Protein AF-A0A8C5KYJ0-F1 (afdb_monomer)

Sequence (758 aa):
MSVPDYMQCAEDHQTLLVVVQPVGIVSEENFFRIYKRICSVSQLSVRDSQRALFIRYRHHYPPENNEWGDFQTHRKVVGLITVTDCFSAKDWPQTFEKFHVQKEIYGSTLYDSRLFVFGLQGDVAEQPRPDVAFYPSYDDCDSVEKRIEDFIESLFIVLESKRLDRATDKSGDKIPLLCVPFEKKDFVGLDTDSRHYKKRCQGRMRKHVGDLCLQAGMLQDALVHYHMSVELLRSVNDFLWLGGALTTNGINPDTSAEIGRAKNCLSPEDIIDKYKEAISYYSKYKNAGVIELEACVKAVRVLAIQKRGMEASEFLQNAVYINLRQLSEEEKIQRYSVLSELYELIGFHRKSAFFKRVAAMQCVAPSIAEPGWRACYKLLLETLPGYSLSLDPTDFNKGPHRGWAAVQMRLLHELVYASRRMGNPALSVRHLSFLLQTMLDFLSDQEKKDVTQSLESYTSKCPGTMELITLPDGLTLPPVPFTKLPIVRRVKLLSLPASLQPQKVKSLLGQNMSTKSPFIYSPIIAHNRGEERNKKIDFQWVQGDVCEVQLMVYNPMPFELRVENMGLLTSGVEFESLPAALSLPAESGLYPVTLVGVPQTTGTITVNGYHTTVFGVFSDCLLDNLPGVKTSGSTVEVIPALPRLQISTSLPRSAHSLQPSSGDEISTNVSIQLYNGETQRLVVTLENIGLEPLEQLEVTSKLLSTKEKLNGDFLSWKLDETLAQLPLQPGKVATLTVSVKAKLDFSCQENLLQDLSD

pLDDT: mean 85.65, std 15.09, range [28.45, 97.94]

Structure (mmCIF, N/CA/C/O backbone):
data_AF-A0A8C5KYJ0-F1
#
_entry.id   AF-A0A8C5KYJ0-F1
#
loop_
_atom_site.group_PDB
_atom_site.id
_atom_site.type_symbol
_atom_site.label_atom_id
_atom_site.label_alt_id
_atom_site.label_comp_id
_atom_site.label_asym_id
_atom_site.label_entity_id
_atom_site.label_seq_id
_atom_site.pdbx_PDB_ins_code
_atom_site.Cartn_x
_atom_site.Cartn_y
_atom_site.Cartn_z
_atom_site.occupancy
_atom_site.B_iso_or_equiv
_atom_site.auth_seq_id
_atom_site.auth_comp_id
_atom_site.auth_asym_id
_atom_site.auth_atom_id
_atom_site.pdbx_PDB_model_num
ATOM 1 N N . MET A 1 1 ? 28.111 6.681 -13.385 1.00 60.72 1 MET A N 1
ATOM 2 C CA . MET A 1 1 ? 27.917 5.209 -13.336 1.00 60.72 1 MET A CA 1
ATOM 3 C C . MET A 1 1 ? 26.513 4.939 -13.843 1.00 60.72 1 MET A C 1
ATOM 5 O O . MET A 1 1 ? 25.667 5.792 -13.631 1.00 60.72 1 MET A O 1
ATOM 9 N N . SER A 1 2 ? 26.268 3.824 -14.531 1.00 75.88 2 SER A N 1
ATOM 10 C CA . SER A 1 2 ? 24.924 3.506 -15.037 1.00 75.88 2 SER A CA 1
ATOM 11 C C . SER A 1 2 ? 23.926 3.294 -13.902 1.00 75.88 2 SER A C 1
ATOM 13 O O . SER A 1 2 ? 24.281 2.684 -12.894 1.00 75.88 2 SER A O 1
ATOM 15 N N . VAL A 1 3 ? 22.686 3.722 -14.109 1.00 85.00 3 VAL A N 1
ATOM 16 C CA . VAL A 1 3 ? 21.564 3.542 -13.180 1.00 85.00 3 VAL A CA 1
ATOM 17 C C . VAL A 1 3 ? 20.693 2.382 -13.682 1.00 85.00 3 VAL A C 1
ATOM 19 O O . VAL A 1 3 ? 20.435 2.323 -14.891 1.00 85.00 3 VAL A O 1
ATOM 22 N N . PRO A 1 4 ? 20.242 1.454 -12.813 1.00 87.69 4 PRO A N 1
ATOM 23 C CA . PRO A 1 4 ? 19.349 0.373 -13.220 1.00 87.69 4 PRO A CA 1
ATOM 24 C C . PRO A 1 4 ? 18.025 0.885 -13.785 1.00 87.69 4 PRO A C 1
ATOM 26 O O . PRO A 1 4 ? 17.323 1.661 -13.139 1.00 87.69 4 PRO A O 1
ATOM 29 N N . ASP A 1 5 ? 17.645 0.387 -14.960 1.00 88.12 5 ASP A N 1
ATOM 30 C CA . ASP A 1 5 ? 16.298 0.579 -15.488 1.00 88.12 5 ASP A CA 1
ATOM 31 C C . ASP A 1 5 ? 15.387 -0.574 -15.051 1.00 88.12 5 ASP A C 1
ATOM 33 O O . ASP A 1 5 ? 15.217 -1.584 -15.732 1.00 88.12 5 ASP A O 1
ATOM 37 N N . TYR A 1 6 ? 14.754 -0.394 -13.897 1.00 88.00 6 TYR A N 1
ATOM 38 C CA . TYR A 1 6 ? 13.800 -1.348 -13.338 1.00 88.00 6 TYR A CA 1
ATOM 39 C C . TYR A 1 6 ? 12.542 -1.566 -14.187 1.00 88.00 6 TYR A C 1
ATOM 41 O O . TYR A 1 6 ? 11.851 -2.569 -14.020 1.00 88.00 6 TYR A O 1
ATOM 49 N N . MET A 1 7 ? 12.219 -0.642 -15.094 1.00 84.50 7 MET A N 1
ATOM 50 C CA . MET A 1 7 ? 11.060 -0.774 -15.977 1.00 84.50 7 MET A CA 1
ATOM 51 C C . MET A 1 7 ? 11.385 -1.574 -17.231 1.00 84.50 7 MET A C 1
ATOM 53 O O . MET A 1 7 ? 10.495 -1.761 -18.056 1.00 84.50 7 MET A O 1
ATOM 57 N N . GLN A 1 8 ? 12.615 -2.054 -17.382 1.00 83.94 8 GLN A N 1
ATOM 58 C CA . GLN A 1 8 ? 13.030 -2.734 -18.589 1.00 83.94 8 GLN A CA 1
ATOM 59 C C . GLN A 1 8 ? 12.471 -4.161 -18.707 1.00 83.94 8 GLN A C 1
ATOM 61 O O . GLN A 1 8 ? 12.569 -4.959 -17.773 1.00 83.94 8 GLN A O 1
ATOM 66 N N . CYS A 1 9 ? 11.915 -4.496 -19.869 1.00 86.94 9 CYS A N 1
ATOM 67 C CA . CYS A 1 9 ? 11.453 -5.840 -20.219 1.00 86.94 9 CYS A CA 1
ATOM 68 C C . CYS A 1 9 ? 12.389 -6.524 -21.235 1.00 86.94 9 CYS A C 1
ATOM 70 O O . CYS A 1 9 ? 13.381 -5.943 -21.684 1.00 86.94 9 CYS A O 1
ATOM 72 N N . ALA A 1 10 ? 12.104 -7.785 -21.576 1.00 86.25 10 ALA A N 1
ATOM 73 C CA . ALA A 1 10 ? 12.857 -8.511 -22.599 1.00 86.25 10 ALA A CA 1
ATOM 74 C C . ALA A 1 10 ? 12.621 -7.898 -23.991 1.00 86.25 10 ALA A C 1
ATOM 76 O O . ALA A 1 10 ? 13.562 -7.726 -24.763 1.00 86.25 10 ALA A O 1
ATOM 77 N N . GLU A 1 11 ? 11.389 -7.472 -24.254 1.00 85.62 11 GLU A N 1
ATOM 78 C CA . GLU A 1 11 ? 10.922 -6.854 -25.492 1.00 85.62 11 GLU A CA 1
ATOM 79 C C . GLU A 1 11 ? 11.645 -5.535 -25.776 1.00 85.62 11 GLU A C 1
ATOM 81 O O . GLU A 1 11 ? 11.871 -5.202 -26.932 1.00 85.62 11 GLU A O 1
ATOM 86 N N . ASP A 1 12 ? 12.113 -4.813 -24.751 1.00 89.62 12 ASP A N 1
ATOM 87 C CA . ASP A 1 12 ? 12.830 -3.547 -24.945 1.00 89.62 12 ASP A CA 1
ATOM 88 C C . ASP A 1 12 ? 14.095 -3.710 -25.800 1.00 89.62 12 ASP A C 1
ATOM 90 O O . ASP A 1 12 ? 14.526 -2.756 -26.444 1.00 89.62 12 ASP A O 1
ATOM 94 N N . HIS A 1 13 ? 14.672 -4.913 -25.875 1.00 90.31 13 HIS A N 1
ATOM 95 C CA . HIS A 1 13 ? 15.806 -5.195 -26.755 1.00 90.31 13 HIS A CA 1
ATOM 96 C C . HIS A 1 13 ? 15.490 -5.001 -28.251 1.00 90.31 13 HIS A C 1
ATOM 98 O O . HIS A 1 13 ? 16.421 -4.760 -29.017 1.00 90.31 13 HIS A O 1
ATOM 104 N N . GLN A 1 14 ? 14.215 -5.055 -28.659 1.00 90.81 14 GLN A N 1
ATOM 105 C CA . GLN A 1 14 ? 13.772 -4.783 -30.034 1.00 90.81 14 GLN A CA 1
ATOM 106 C C . GLN A 1 14 ? 13.356 -3.322 -30.265 1.00 90.81 14 GLN A C 1
ATOM 108 O O . GLN A 1 14 ? 12.951 -2.961 -31.366 1.00 90.81 14 GLN A O 1
ATOM 113 N N . THR A 1 15 ? 13.439 -2.474 -29.237 1.00 93.12 15 THR A N 1
ATOM 114 C CA . THR A 1 15 ? 12.946 -1.092 -29.301 1.00 93.12 15 THR A CA 1
ATOM 115 C C . THR A 1 15 ? 14.054 -0.085 -29.587 1.00 93.12 15 THR A C 1
ATOM 117 O O . THR A 1 15 ? 15.211 -0.276 -29.201 1.00 93.12 15 THR A O 1
ATOM 120 N N . LEU A 1 16 ? 13.691 1.026 -30.226 1.00 96.38 16 LEU A N 1
ATOM 121 C CA . LEU A 1 16 ? 14.512 2.231 -30.308 1.00 96.38 16 LEU A CA 1
ATOM 122 C C . LEU A 1 16 ? 14.152 3.176 -29.158 1.00 96.38 16 LEU A C 1
ATOM 124 O O . LEU A 1 16 ? 12.982 3.496 -28.948 1.00 96.38 16 LEU A O 1
ATOM 128 N N . LEU A 1 17 ? 15.159 3.636 -28.416 1.00 96.12 17 LEU A N 1
ATOM 129 C CA . LEU A 1 17 ? 14.960 4.545 -27.291 1.00 96.12 17 LEU A CA 1
ATOM 130 C C . LEU A 1 17 ? 14.920 6.000 -27.772 1.00 96.12 17 LEU A C 1
ATOM 132 O O . LEU A 1 17 ? 15.888 6.508 -28.349 1.00 96.12 17 LEU A O 1
ATOM 136 N N . VAL A 1 18 ? 13.809 6.671 -27.473 1.00 97.62 18 VAL A N 1
ATOM 137 C CA . VAL A 1 18 ? 13.583 8.086 -27.773 1.00 97.62 18 VAL A CA 1
ATOM 138 C C . VAL A 1 18 ? 13.346 8.852 -26.478 1.00 97.62 18 VAL A C 1
ATOM 140 O O . VAL A 1 18 ? 12.482 8.498 -25.674 1.00 97.62 18 VAL A O 1
ATOM 143 N N . VAL A 1 19 ? 14.108 9.923 -26.278 1.00 96.81 19 VAL A N 1
ATOM 144 C CA . VAL A 1 19 ? 13.938 10.817 -25.131 1.00 96.81 19 VAL A CA 1
ATOM 145 C C . VAL A 1 19 ? 13.048 11.991 -25.525 1.00 96.81 19 VAL A C 1
ATOM 147 O O . VAL A 1 19 ? 13.255 12.595 -26.575 1.00 96.81 19 VAL A O 1
ATOM 150 N N . VAL A 1 20 ? 12.058 12.308 -24.690 1.00 97.44 20 VAL A N 1
ATOM 151 C CA . VAL A 1 20 ? 11.144 13.443 -24.886 1.00 97.44 20 VAL A CA 1
ATOM 152 C C . VAL A 1 20 ? 11.330 14.429 -23.741 1.00 97.44 20 VAL A C 1
ATOM 154 O O . VAL A 1 20 ? 11.014 14.095 -22.607 1.00 97.44 20 VAL A O 1
ATOM 157 N N . GLN A 1 21 ? 11.840 15.631 -23.995 1.00 95.88 21 GLN A N 1
ATOM 158 C CA . GLN A 1 21 ? 12.182 16.579 -22.927 1.00 95.88 21 GLN A CA 1
ATOM 159 C C . GLN A 1 21 ? 11.527 17.949 -23.123 1.00 95.88 21 GLN A C 1
ATOM 161 O O . GLN A 1 21 ? 11.493 18.454 -24.248 1.00 95.88 21 GLN A O 1
ATOM 166 N N . PRO A 1 22 ? 11.031 18.587 -22.049 1.00 95.56 22 PRO A N 1
ATOM 167 C CA . PRO A 1 22 ? 10.649 19.986 -22.115 1.00 95.56 22 PRO A CA 1
ATOM 168 C C . PRO A 1 22 ? 11.906 20.864 -22.177 1.00 95.56 22 PRO A C 1
ATOM 170 O O . PRO A 1 22 ? 12.900 20.606 -21.496 1.00 95.56 22 PRO A O 1
ATOM 173 N N . VAL A 1 23 ? 11.857 21.926 -22.976 1.00 91.81 23 VAL A N 1
ATOM 174 C CA . VAL A 1 23 ? 12.911 22.938 -23.084 1.00 91.81 23 VAL A CA 1
ATOM 175 C C . VAL A 1 23 ? 12.309 24.301 -22.770 1.00 91.81 23 VAL A C 1
ATOM 177 O O . VAL A 1 23 ? 11.364 24.736 -23.419 1.00 91.81 23 VAL A O 1
ATOM 180 N N . GLY A 1 24 ? 12.869 25.001 -21.783 1.00 86.88 24 GLY A N 1
ATOM 181 C CA . GLY A 1 24 ? 12.302 26.262 -21.301 1.00 86.88 24 GLY A CA 1
ATOM 182 C C . GLY A 1 24 ? 11.194 26.053 -20.266 1.00 86.88 24 GLY A C 1
ATOM 183 O O . GLY A 1 24 ? 11.238 25.094 -19.501 1.00 86.88 24 GLY A O 1
ATOM 184 N N . ILE A 1 25 ? 10.248 26.991 -20.197 1.00 87.19 25 ILE A N 1
ATOM 185 C CA . ILE A 1 25 ? 9.149 26.969 -19.225 1.00 87.19 25 ILE A CA 1
ATOM 186 C C . ILE A 1 25 ? 7.933 26.366 -19.925 1.00 87.19 25 ILE A C 1
ATOM 188 O O . ILE A 1 25 ? 7.262 27.057 -20.680 1.00 87.19 25 ILE A O 1
ATOM 192 N N . VAL A 1 26 ? 7.681 25.083 -19.676 1.00 93.62 26 VAL A N 1
ATOM 193 C CA . VAL A 1 26 ? 6.489 24.363 -20.143 1.00 93.62 26 VAL A CA 1
ATOM 194 C C . VAL A 1 26 ? 5.755 23.855 -18.909 1.00 93.62 26 VAL A C 1
ATOM 196 O O . VAL A 1 26 ? 6.387 23.302 -18.007 1.00 93.62 26 VAL A O 1
ATOM 199 N N . SER A 1 27 ? 4.437 24.052 -18.834 1.00 94.25 27 SER A N 1
ATOM 200 C CA . SER A 1 27 ? 3.660 23.512 -17.712 1.00 94.25 27 SER A CA 1
ATOM 201 C C . SER A 1 27 ? 3.663 21.978 -17.742 1.00 94.25 27 SER A C 1
ATOM 203 O O . SER A 1 27 ? 3.596 21.371 -18.813 1.00 94.25 27 SER A O 1
ATOM 205 N N . GLU A 1 28 ? 3.722 21.329 -16.574 1.00 94.00 28 GLU A N 1
ATOM 206 C CA . GLU A 1 28 ? 3.715 19.858 -16.501 1.00 94.00 28 GLU A CA 1
ATOM 207 C C . GLU A 1 28 ? 2.463 19.260 -17.154 1.00 94.00 28 GLU A C 1
ATOM 209 O O . GLU A 1 28 ? 2.552 18.257 -17.860 1.00 94.00 28 GLU A O 1
ATOM 214 N N . GLU A 1 29 ? 1.305 19.901 -16.975 1.00 95.12 29 GLU A N 1
ATOM 215 C CA . GLU A 1 29 ? 0.043 19.474 -17.582 1.00 95.12 29 GLU A CA 1
ATOM 216 C C . GLU A 1 29 ? 0.129 19.447 -19.114 1.00 95.12 29 GLU A C 1
ATOM 218 O O . GLU A 1 29 ? -0.185 18.426 -19.733 1.00 95.12 29 GLU A O 1
ATOM 223 N N . ASN A 1 30 ? 0.629 20.524 -19.728 1.00 94.88 30 ASN A N 1
ATOM 224 C CA . ASN A 1 30 ? 0.771 20.607 -21.180 1.00 94.88 30 ASN A CA 1
ATOM 225 C C . ASN A 1 30 ? 1.842 19.643 -21.697 1.00 94.88 30 ASN A C 1
ATOM 227 O O . ASN A 1 30 ? 1.611 18.939 -22.683 1.00 94.88 30 ASN A O 1
ATOM 231 N N . PHE A 1 31 ? 2.982 19.546 -21.003 1.00 97.06 31 PHE A N 1
ATOM 232 C CA . PHE A 1 31 ? 4.038 18.607 -21.365 1.00 97.06 31 PHE A CA 1
ATOM 233 C C . PHE A 1 31 ? 3.530 17.161 -21.347 1.00 97.06 31 PHE A C 1
ATOM 235 O O . PHE A 1 31 ? 3.717 16.433 -22.320 1.00 97.06 31 PHE A O 1
ATOM 242 N N . PHE A 1 32 ? 2.841 16.730 -20.287 1.00 96.75 32 PHE A N 1
ATOM 243 C CA . PHE A 1 32 ? 2.328 15.362 -20.222 1.00 96.75 32 PHE A CA 1
ATOM 244 C C . PHE A 1 32 ? 1.147 15.118 -21.166 1.00 96.75 32 PHE A C 1
ATOM 246 O O . PHE A 1 32 ? 0.973 13.989 -21.635 1.00 96.75 32 PHE A O 1
ATOM 253 N N . ARG A 1 33 ? 0.371 16.154 -21.507 1.00 95.31 33 ARG A N 1
ATOM 254 C CA . ARG A 1 33 ? -0.653 16.084 -22.556 1.00 95.31 33 ARG A CA 1
ATOM 255 C C . ARG A 1 33 ? -0.029 15.773 -23.916 1.00 95.31 33 ARG A C 1
ATOM 257 O O . ARG A 1 33 ? -0.443 14.808 -24.559 1.00 95.31 33 ARG A O 1
ATOM 264 N N . ILE A 1 34 ? 0.995 16.523 -24.331 1.00 96.69 34 ILE A N 1
ATOM 265 C CA . ILE A 1 34 ? 1.670 16.264 -25.610 1.00 96.69 34 ILE A CA 1
ATOM 266 C C . ILE A 1 34 ? 2.517 14.991 -25.566 1.00 96.69 34 ILE A C 1
ATOM 268 O O . ILE A 1 34 ? 2.533 14.239 -26.534 1.00 96.69 34 ILE A O 1
ATOM 272 N N . TYR A 1 35 ? 3.156 14.682 -24.436 1.00 97.25 35 TYR A N 1
ATOM 273 C CA . TYR A 1 35 ? 3.920 13.449 -24.252 1.00 97.25 35 TYR A CA 1
ATOM 274 C C . TYR A 1 35 ? 3.047 12.212 -24.481 1.00 97.25 35 TYR A C 1
ATOM 276 O O . TYR A 1 35 ? 3.467 11.298 -25.184 1.00 97.25 35 TYR A O 1
ATOM 284 N N . LYS A 1 36 ? 1.810 12.193 -23.957 1.00 96.25 36 LYS A N 1
ATOM 285 C CA . LYS A 1 36 ? 0.840 11.115 -24.225 1.00 96.25 36 LYS A CA 1
ATOM 286 C C . LYS A 1 36 ? 0.505 10.999 -25.711 1.00 96.25 36 LYS A C 1
ATOM 288 O O . LYS A 1 36 ? 0.425 9.885 -26.218 1.00 96.25 36 LYS A O 1
ATOM 293 N N . ARG A 1 37 ? 0.340 12.133 -26.401 1.00 95.94 37 ARG A N 1
ATOM 294 C CA . ARG A 1 37 ? 0.069 12.180 -27.844 1.00 95.94 37 ARG A CA 1
ATOM 295 C C . ARG A 1 37 ? 1.253 11.657 -28.662 1.00 95.94 37 ARG A C 1
ATOM 297 O O . ARG A 1 37 ? 1.045 10.856 -29.557 1.00 95.94 37 ARG A O 1
ATOM 304 N N . ILE A 1 38 ? 2.484 12.018 -28.297 1.00 97.19 38 ILE A N 1
ATOM 305 C CA . ILE A 1 38 ? 3.717 11.481 -28.899 1.00 97.19 38 ILE A CA 1
ATOM 306 C C . ILE A 1 38 ? 3.813 9.967 -28.670 1.00 97.19 38 ILE A C 1
ATOM 308 O O . ILE A 1 38 ? 4.068 9.214 -29.603 1.00 97.19 38 ILE A O 1
ATOM 312 N N . CYS A 1 39 ? 3.567 9.511 -27.439 1.00 96.44 39 CYS A N 1
ATOM 313 C CA . CYS A 1 39 ? 3.653 8.096 -27.077 1.00 96.44 39 CYS A CA 1
ATOM 314 C C . CYS A 1 39 ? 2.546 7.227 -27.694 1.00 96.44 39 CYS A C 1
ATOM 316 O O . CYS A 1 39 ? 2.655 6.003 -27.623 1.00 96.44 39 CYS A O 1
ATOM 318 N N . SER A 1 40 ? 1.491 7.821 -28.268 1.00 96.19 40 SER A N 1
ATOM 319 C CA . SER A 1 40 ? 0.439 7.070 -28.965 1.00 96.19 40 SER A CA 1
ATOM 320 C C . SER A 1 40 ? 0.979 6.378 -30.223 1.00 96.19 40 SER A C 1
ATOM 322 O O . SER A 1 40 ? 0.497 5.308 -30.589 1.00 96.19 40 SER A O 1
ATOM 324 N N . VAL A 1 41 ? 2.037 6.937 -30.822 1.00 95.56 41 VAL A N 1
ATOM 325 C CA . VAL A 1 41 ? 2.755 6.377 -31.970 1.00 95.56 41 VAL A CA 1
ATOM 326 C C . VAL A 1 41 ? 3.976 5.599 -31.473 1.00 95.56 41 VAL A C 1
ATOM 328 O O . VAL A 1 41 ? 5.117 6.023 -31.613 1.00 95.56 41 VAL A O 1
ATOM 331 N N . SER A 1 42 ? 3.750 4.456 -30.830 1.00 93.38 42 SER A N 1
ATOM 332 C CA . SER A 1 42 ? 4.822 3.599 -30.289 1.00 93.38 42 SER A CA 1
ATOM 333 C C . SER A 1 42 ? 5.257 2.477 -31.231 1.00 93.38 42 SER A C 1
ATOM 335 O O . SER A 1 42 ? 6.271 1.823 -30.980 1.00 93.38 42 SER A O 1
ATOM 337 N N . GLN A 1 43 ? 4.517 2.261 -32.318 1.00 92.31 43 GLN A N 1
ATOM 338 C CA . GLN A 1 43 ? 4.807 1.253 -33.325 1.00 92.31 43 GLN A CA 1
ATOM 339 C C . GLN A 1 43 ? 4.557 1.817 -34.721 1.00 92.31 43 GLN A C 1
ATOM 341 O O . GLN A 1 43 ? 3.532 2.452 -34.957 1.00 92.31 43 GLN A O 1
ATOM 346 N N . LEU A 1 44 ? 5.469 1.542 -35.654 1.00 91.69 44 LEU A N 1
ATOM 347 C CA . LEU A 1 44 ? 5.309 1.917 -37.058 1.00 91.69 44 LEU A CA 1
ATOM 348 C C . LEU A 1 44 ? 5.644 0.739 -37.973 1.00 91.69 44 LEU A C 1
ATOM 350 O O . LEU A 1 44 ? 6.703 0.125 -37.840 1.00 91.69 44 LEU A O 1
ATOM 354 N N . SER A 1 45 ? 4.757 0.443 -38.925 1.00 88.94 45 SER A N 1
ATOM 355 C CA . SER A 1 45 ? 5.065 -0.483 -40.016 1.00 88.94 45 SER A CA 1
ATOM 356 C C . SER A 1 45 ? 5.857 0.256 -41.087 1.00 88.94 45 SER A C 1
ATOM 358 O O . SER A 1 45 ? 5.385 1.241 -41.651 1.00 88.94 45 SER A O 1
ATOM 360 N N . VAL A 1 46 ? 7.056 -0.228 -41.391 1.00 81.38 46 VAL A N 1
ATOM 361 C CA . VAL A 1 46 ? 7.911 0.385 -42.410 1.00 81.38 46 VAL A CA 1
ATOM 362 C C . VAL A 1 46 ? 7.311 0.126 -43.789 1.00 81.38 46 VAL A C 1
ATOM 364 O O . VAL A 1 46 ? 7.091 -1.030 -44.160 1.00 81.38 46 VAL A O 1
ATOM 367 N N . ARG A 1 47 ? 7.078 1.194 -44.562 1.00 71.94 47 ARG A N 1
ATOM 368 C CA . ARG A 1 47 ? 6.553 1.111 -45.935 1.00 71.94 47 ARG A CA 1
ATOM 369 C C . ARG A 1 47 ? 7.413 0.160 -46.775 1.00 71.94 47 ARG A C 1
ATOM 371 O O . ARG A 1 47 ? 8.631 0.119 -46.625 1.00 71.94 47 ARG A O 1
ATOM 378 N N . ASP A 1 48 ? 6.764 -0.643 -47.613 1.00 66.44 48 ASP A N 1
ATOM 379 C CA . ASP A 1 48 ? 7.400 -1.638 -48.491 1.00 66.44 48 ASP A CA 1
ATOM 380 C C . ASP A 1 48 ? 8.104 -2.816 -47.784 1.00 66.44 48 ASP A C 1
ATOM 382 O O . ASP A 1 48 ? 8.777 -3.621 -48.431 1.00 66.44 48 ASP A O 1
ATOM 386 N N . SER A 1 49 ? 7.912 -2.994 -46.469 1.00 69.38 49 SER A N 1
ATOM 387 C CA . SER A 1 49 ? 8.364 -4.191 -45.752 1.00 69.38 49 SER A CA 1
ATOM 388 C C . SER A 1 49 ? 7.321 -4.711 -44.758 1.00 69.38 49 SER A C 1
ATOM 390 O O . SER A 1 49 ? 6.532 -3.953 -44.212 1.00 69.38 49 SER A O 1
ATOM 392 N N . GLN A 1 50 ? 7.329 -6.018 -44.482 1.00 74.88 50 GLN A N 1
ATOM 393 C CA . GLN A 1 50 ? 6.505 -6.639 -43.428 1.00 74.88 50 GLN A CA 1
ATOM 394 C C . GLN A 1 50 ? 7.146 -6.458 -42.033 1.00 74.88 50 GLN A C 1
ATOM 396 O O . GLN A 1 50 ? 7.108 -7.365 -41.208 1.00 74.88 50 GLN A O 1
ATOM 401 N N . ARG A 1 51 ? 7.832 -5.331 -41.795 1.00 85.00 51 ARG A N 1
ATOM 402 C CA . ARG A 1 51 ? 8.600 -5.074 -40.566 1.00 85.00 51 ARG A CA 1
ATOM 403 C C . ARG A 1 51 ? 7.931 -3.988 -39.739 1.00 85.00 51 ARG A C 1
ATOM 405 O O . ARG A 1 51 ? 7.561 -2.940 -40.269 1.00 85.00 51 ARG A O 1
ATOM 412 N N . ALA A 1 52 ? 7.851 -4.228 -38.435 1.00 86.38 52 ALA A N 1
ATOM 413 C CA . ALA A 1 52 ? 7.401 -3.255 -37.455 1.00 86.38 52 ALA A CA 1
ATOM 414 C C . ALA A 1 52 ? 8.584 -2.742 -36.628 1.00 86.38 52 ALA A C 1
ATOM 416 O O . ALA A 1 52 ? 9.443 -3.517 -36.205 1.00 86.38 52 ALA A O 1
ATOM 417 N N . LEU A 1 53 ? 8.601 -1.435 -36.389 1.00 91.12 53 LEU A N 1
ATOM 418 C CA . LEU A 1 53 ? 9.511 -0.779 -35.459 1.00 91.12 53 LEU A CA 1
ATOM 419 C C . LEU A 1 53 ? 8.776 -0.452 -34.181 1.00 91.12 53 LEU A C 1
ATOM 421 O O . LEU A 1 53 ? 7.634 -0.002 -34.229 1.00 91.12 53 LEU A O 1
ATOM 425 N N . PHE A 1 54 ? 9.467 -0.612 -33.061 1.00 93.75 54 PHE A N 1
ATOM 426 C CA . PHE A 1 54 ? 8.931 -0.326 -31.741 1.00 93.75 54 PHE A CA 1
ATOM 427 C C . PHE A 1 54 ? 9.741 0.783 -31.086 1.00 93.75 54 PHE A C 1
ATOM 429 O O . PHE A 1 54 ? 10.974 0.737 -31.065 1.00 93.75 54 PHE A O 1
ATOM 436 N N . ILE A 1 55 ? 9.053 1.776 -30.537 1.00 96.00 55 ILE A N 1
ATOM 437 C CA . ILE A 1 55 ? 9.665 2.943 -29.917 1.00 96.00 55 ILE A CA 1
ATOM 438 C C . ILE A 1 55 ? 9.384 2.942 -28.425 1.00 96.00 55 ILE A C 1
ATOM 440 O O . ILE A 1 55 ? 8.240 2.859 -27.976 1.00 96.00 55 ILE A O 1
ATOM 444 N N . ARG A 1 56 ? 10.453 3.088 -27.648 1.00 95.31 56 ARG A N 1
ATOM 445 C CA . ARG A 1 56 ? 10.386 3.265 -26.204 1.00 95.31 56 ARG A CA 1
ATOM 446 C C . ARG A 1 56 ? 10.631 4.729 -25.882 1.00 95.31 56 ARG A C 1
ATOM 448 O O . ARG A 1 56 ? 11.764 5.203 -25.948 1.00 95.31 56 ARG A O 1
ATOM 455 N N . TYR A 1 57 ? 9.570 5.438 -25.517 1.00 96.31 57 TYR A N 1
ATOM 456 C CA . TYR A 1 57 ? 9.660 6.836 -25.104 1.00 96.31 57 TYR A CA 1
ATOM 457 C C . TYR A 1 57 ? 9.992 6.965 -23.618 1.00 96.31 57 TYR A C 1
ATOM 459 O O . TYR A 1 57 ? 9.420 6.274 -22.769 1.00 96.31 57 TYR A O 1
ATOM 467 N N . ARG A 1 58 ? 10.900 7.886 -23.287 1.00 94.75 58 ARG A N 1
ATOM 468 C CA . ARG A 1 58 ? 11.231 8.262 -21.907 1.00 94.75 58 ARG A CA 1
ATOM 469 C C . ARG A 1 58 ? 11.302 9.776 -21.770 1.00 94.75 58 ARG A C 1
ATOM 471 O O . ARG A 1 58 ? 12.018 10.425 -22.519 1.00 94.75 58 ARG A O 1
ATOM 478 N N . HIS A 1 59 ? 10.622 10.333 -20.773 1.00 93.50 59 HIS A N 1
ATOM 479 C CA . HIS A 1 59 ? 10.761 11.754 -20.427 1.00 93.50 59 HIS A CA 1
ATOM 480 C C . HIS A 1 59 ? 11.912 12.037 -19.451 1.00 93.50 59 HIS A C 1
ATOM 482 O O . HIS A 1 59 ? 12.358 13.172 -19.312 1.00 93.50 59 HIS A O 1
ATOM 488 N N . HIS A 1 60 ? 12.431 10.991 -18.806 1.00 88.94 60 HIS A N 1
ATOM 489 C CA . HIS A 1 60 ? 13.616 11.043 -17.963 1.00 88.94 60 HIS A CA 1
ATOM 490 C C . HIS A 1 60 ? 14.498 9.824 -18.257 1.00 88.94 60 HIS A C 1
ATOM 492 O O . HIS A 1 60 ? 14.042 8.684 -18.138 1.00 88.94 60 HIS A O 1
ATOM 498 N N . TYR A 1 61 ? 15.744 10.060 -18.671 1.00 89.00 61 TYR A N 1
ATOM 499 C CA . TYR A 1 61 ? 16.727 9.011 -18.935 1.00 89.00 61 TYR A CA 1
ATOM 500 C C . TYR A 1 61 ? 18.147 9.517 -18.626 1.00 89.00 61 TYR A C 1
ATOM 502 O O . TYR A 1 61 ? 18.559 10.513 -19.220 1.00 89.00 61 TYR A O 1
ATOM 510 N N . PRO A 1 62 ? 18.899 8.865 -17.719 1.00 88.50 62 PRO A N 1
ATOM 511 C CA . PRO A 1 62 ? 20.263 9.274 -17.388 1.00 88.50 62 PRO A CA 1
ATOM 512 C C . PRO A 1 62 ? 21.218 9.128 -18.588 1.00 88.50 62 PRO A C 1
ATOM 514 O O . PRO A 1 62 ? 21.343 8.018 -19.122 1.00 88.50 62 PRO A O 1
ATOM 517 N N . PRO A 1 63 ? 21.925 10.192 -19.018 1.00 87.88 63 PRO A N 1
ATOM 518 C CA . PRO A 1 63 ? 22.871 10.123 -20.134 1.00 87.88 63 PRO A CA 1
ATOM 519 C C . PRO A 1 63 ? 23.996 9.098 -19.931 1.00 87.88 63 PRO A C 1
ATOM 521 O O . PRO A 1 63 ? 24.480 8.515 -20.897 1.00 87.88 63 PRO A O 1
ATOM 524 N N . GLU A 1 64 ? 24.378 8.799 -18.686 1.00 87.56 64 GLU A N 1
ATOM 525 C CA . GLU A 1 64 ? 25.406 7.805 -18.343 1.00 87.56 64 GLU A CA 1
ATOM 526 C C . GLU A 1 64 ? 25.034 6.392 -18.814 1.00 87.56 64 GLU A C 1
ATOM 528 O O . GLU A 1 64 ? 25.907 5.551 -19.042 1.00 87.56 64 GLU A O 1
ATOM 533 N N . ASN A 1 65 ? 23.740 6.108 -18.991 1.00 89.44 65 ASN A N 1
ATOM 534 C CA . ASN A 1 65 ? 23.288 4.822 -19.508 1.00 89.44 65 ASN A CA 1
ATOM 535 C C . ASN A 1 65 ? 23.620 4.638 -21.000 1.00 89.44 65 ASN A C 1
ATOM 537 O O . ASN A 1 65 ? 23.759 3.492 -21.439 1.00 89.44 65 ASN A O 1
ATOM 541 N N . ASN A 1 66 ? 23.831 5.721 -21.763 1.00 89.75 66 ASN A N 1
ATOM 542 C CA . ASN A 1 66 ? 24.262 5.633 -23.164 1.00 89.75 66 ASN A CA 1
ATOM 543 C C . ASN A 1 66 ? 25.652 5.008 -23.317 1.00 89.75 66 ASN A C 1
ATOM 545 O O . ASN A 1 66 ? 25.927 4.396 -24.350 1.00 89.75 66 ASN A O 1
ATOM 549 N N . GLU A 1 67 ? 26.523 5.106 -22.305 1.00 88.62 67 GLU A N 1
ATOM 550 C CA . GLU A 1 67 ? 27.880 4.546 -22.366 1.00 88.62 67 GLU A CA 1
ATOM 551 C C . GLU A 1 67 ? 27.884 3.013 -22.510 1.00 88.62 67 GLU A C 1
ATOM 553 O O . GLU A 1 67 ? 28.849 2.426 -22.999 1.00 88.62 67 GLU A O 1
ATOM 558 N N . TRP A 1 68 ? 26.791 2.354 -22.116 1.00 91.44 68 TRP A N 1
ATOM 559 C CA . TRP A 1 68 ? 26.579 0.913 -22.274 1.00 91.44 68 TRP A CA 1
ATOM 560 C C . TRP A 1 68 ? 25.964 0.530 -23.619 1.00 91.44 68 TRP A C 1
ATOM 562 O O . TRP A 1 68 ? 25.759 -0.650 -23.899 1.00 91.44 68 TRP A O 1
ATOM 572 N N . GLY A 1 69 ? 25.682 1.511 -24.468 1.00 90.88 69 GLY A N 1
ATOM 573 C CA . GLY A 1 69 ? 24.961 1.325 -25.711 1.00 90.88 69 GLY A CA 1
ATOM 574 C C . GLY A 1 69 ? 25.621 0.361 -26.694 1.00 90.88 69 GLY A C 1
ATOM 575 O O . GLY A 1 69 ? 24.931 -0.344 -27.421 1.00 90.88 69 GLY A O 1
ATOM 576 N N . ASP A 1 70 ? 26.954 0.316 -26.759 1.00 90.88 70 ASP A N 1
ATOM 577 C CA . ASP A 1 70 ? 27.647 -0.635 -27.644 1.00 90.88 70 ASP A CA 1
ATOM 578 C C . ASP A 1 70 ? 27.436 -2.087 -27.208 1.00 90.88 70 ASP A C 1
ATOM 580 O O . ASP A 1 70 ? 27.397 -2.989 -28.048 1.00 90.88 70 ASP A O 1
ATOM 584 N N . PHE A 1 71 ? 27.263 -2.292 -25.903 1.00 93.88 71 PHE A N 1
ATOM 585 C CA . PHE A 1 71 ? 26.973 -3.582 -25.298 1.00 93.88 71 PHE A CA 1
ATOM 586 C C . PHE A 1 71 ? 25.483 -3.927 -25.330 1.00 93.88 71 PHE A C 1
ATOM 588 O O . PHE A 1 71 ? 25.144 -5.094 -25.488 1.00 93.88 71 PHE A O 1
ATOM 595 N N . GLN A 1 72 ? 24.592 -2.945 -25.201 1.00 92.81 72 GLN A N 1
ATOM 596 C CA . GLN A 1 72 ? 23.135 -3.095 -25.241 1.00 92.81 72 GLN A CA 1
ATOM 597 C C . GLN A 1 72 ? 22.531 -1.931 -26.037 1.00 92.81 72 GLN A C 1
ATOM 599 O O . GLN A 1 72 ? 22.305 -0.853 -25.491 1.00 92.81 72 GLN A O 1
ATOM 604 N N . THR A 1 73 ? 22.265 -2.129 -27.331 1.00 93.56 73 THR A N 1
ATOM 605 C CA . THR A 1 73 ? 21.872 -1.029 -28.237 1.00 93.56 73 THR A CA 1
ATOM 606 C C . THR A 1 73 ? 20.557 -0.357 -27.860 1.00 93.56 73 THR A C 1
ATOM 608 O O . THR A 1 73 ? 20.421 0.845 -28.059 1.00 93.56 73 THR A O 1
ATOM 611 N N . HIS A 1 74 ? 19.627 -1.081 -27.239 1.00 92.19 74 HIS A N 1
ATOM 612 C CA . HIS A 1 74 ? 18.369 -0.532 -26.726 1.00 92.19 74 HIS A CA 1
ATOM 613 C C . HIS A 1 74 ? 18.556 0.484 -25.580 1.00 92.19 74 HIS A C 1
ATOM 615 O O . HIS A 1 74 ? 17.608 1.162 -25.196 1.00 92.19 74 HIS A O 1
ATOM 621 N N . ARG A 1 75 ? 19.766 0.596 -25.004 1.00 92.38 75 ARG A N 1
ATOM 622 C CA . ARG A 1 75 ? 20.124 1.664 -24.056 1.00 92.38 75 ARG A CA 1
ATOM 623 C C . ARG A 1 75 ? 20.577 2.950 -24.742 1.00 92.38 75 ARG A C 1
ATOM 625 O O . ARG A 1 75 ? 20.706 3.962 -24.059 1.00 92.38 75 ARG A O 1
ATOM 632 N N . LYS A 1 76 ? 20.877 2.922 -26.045 1.00 93.12 76 LYS A N 1
ATOM 633 C CA . LYS A 1 76 ? 21.288 4.122 -26.780 1.00 93.12 76 LYS A CA 1
ATOM 634 C C . LYS A 1 76 ? 20.074 4.991 -27.031 1.00 93.12 76 LYS A C 1
ATOM 636 O O . LYS A 1 76 ? 19.173 4.576 -27.753 1.00 93.12 76 LYS A O 1
ATOM 641 N N . VAL A 1 77 ? 20.100 6.218 -26.524 1.00 95.62 77 VAL A N 1
ATOM 642 C CA . VAL A 1 77 ? 19.201 7.266 -27.009 1.00 95.62 77 VAL A CA 1
ATOM 643 C C . VAL A 1 77 ? 19.546 7.544 -28.470 1.00 95.62 77 VAL A C 1
ATOM 645 O O . VAL A 1 77 ? 20.608 8.097 -28.771 1.00 95.62 77 VAL A O 1
ATOM 648 N N . VAL A 1 78 ? 18.666 7.111 -29.370 1.00 97.00 78 VAL A N 1
ATOM 649 C CA . VAL A 1 78 ? 18.809 7.298 -30.822 1.00 97.00 78 VAL A CA 1
ATOM 650 C C . VAL A 1 78 ? 17.905 8.407 -31.345 1.00 97.00 78 VAL A C 1
ATOM 652 O O . VAL A 1 78 ? 18.174 8.948 -32.410 1.00 97.00 78 VAL A O 1
ATOM 655 N N . GLY A 1 79 ? 16.872 8.791 -30.597 1.00 97.25 79 GLY A N 1
ATOM 656 C CA . GLY A 1 79 ? 16.000 9.905 -30.949 1.00 97.25 79 GLY A CA 1
ATOM 657 C C . GLY A 1 79 ? 15.823 10.893 -29.803 1.00 97.25 79 GLY A C 1
ATOM 658 O O . GLY A 1 79 ? 15.754 10.496 -28.639 1.00 97.25 79 GLY A O 1
ATOM 659 N N . LEU A 1 80 ? 15.710 12.175 -30.143 1.00 97.56 80 LEU A N 1
ATOM 660 C CA . LEU A 1 80 ? 15.405 13.253 -29.204 1.00 97.56 80 LEU A CA 1
ATOM 661 C C . LEU A 1 80 ? 14.221 14.064 -29.724 1.00 97.56 80 LEU A C 1
ATOM 663 O O . LEU A 1 80 ? 14.280 14.622 -30.815 1.00 97.56 80 LEU A O 1
ATOM 667 N N . ILE A 1 81 ? 13.169 14.173 -28.925 1.00 97.94 81 ILE A N 1
ATOM 668 C CA . ILE A 1 81 ? 12.063 15.093 -29.172 1.00 97.94 81 ILE A CA 1
ATOM 669 C C . ILE A 1 81 ? 12.080 16.128 -28.059 1.00 97.94 81 ILE A C 1
ATOM 671 O O . ILE A 1 81 ? 12.096 15.794 -26.877 1.00 97.94 81 ILE A O 1
ATOM 675 N N . THR A 1 82 ? 12.071 17.396 -28.430 1.00 97.12 82 THR A N 1
ATOM 676 C CA . THR A 1 82 ? 11.993 18.497 -27.473 1.00 97.12 82 THR A CA 1
ATOM 677 C C . THR A 1 82 ? 10.688 19.247 -27.646 1.00 97.12 82 THR A C 1
ATOM 679 O O . THR A 1 82 ? 10.210 19.419 -28.763 1.00 97.12 82 THR A O 1
ATOM 682 N N . VAL A 1 83 ? 10.092 19.655 -26.532 1.00 97.25 83 VAL A N 1
ATOM 683 C CA . VAL A 1 83 ? 8.821 20.385 -26.486 1.00 97.25 83 VAL A CA 1
ATOM 684 C C . VAL A 1 83 ? 9.074 21.725 -25.815 1.00 97.25 83 VAL A C 1
ATOM 686 O O . VAL A 1 83 ? 9.693 21.767 -24.753 1.00 97.25 83 VAL A O 1
ATOM 689 N N . THR A 1 84 ? 8.610 22.820 -26.408 1.00 96.38 84 THR A N 1
ATOM 690 C CA . THR A 1 84 ? 8.811 24.160 -25.851 1.00 96.38 84 THR A CA 1
ATOM 691 C C . THR A 1 84 ? 7.620 25.074 -26.107 1.00 96.38 84 THR A C 1
ATOM 693 O O . THR A 1 84 ? 6.965 24.971 -27.145 1.00 96.38 84 THR A O 1
ATOM 696 N N . ASP A 1 85 ? 7.394 26.003 -25.180 1.00 95.00 85 ASP A N 1
ATOM 697 C CA . ASP A 1 85 ? 6.454 27.108 -25.335 1.00 95.00 85 ASP A CA 1
ATOM 698 C C . ASP A 1 85 ? 7.235 28.357 -25.761 1.00 95.00 85 ASP A C 1
ATOM 700 O O . ASP A 1 85 ? 8.190 28.771 -25.096 1.00 95.00 85 ASP A O 1
ATOM 704 N N . CYS A 1 86 ? 6.840 28.973 -26.874 1.00 93.56 86 CYS A N 1
ATOM 705 C CA . CYS A 1 86 ? 7.449 30.201 -27.374 1.00 93.56 86 CYS A CA 1
ATOM 706 C C . CYS A 1 86 ? 6.361 31.106 -27.953 1.00 93.56 86 CYS A C 1
ATOM 708 O O . CYS A 1 86 ? 5.761 30.777 -28.963 1.00 93.56 86 CYS A O 1
ATOM 710 N N . PHE A 1 87 ? 6.110 32.261 -27.334 1.00 91.50 87 PHE A N 1
ATOM 711 C CA . PHE A 1 87 ? 5.022 33.168 -27.744 1.00 91.50 87 PHE A CA 1
ATOM 712 C C . PHE A 1 87 ? 5.516 34.420 -28.481 1.00 91.50 87 PHE A C 1
ATOM 714 O O . PHE A 1 87 ? 4.723 35.253 -28.912 1.00 91.50 87 PHE A O 1
ATOM 721 N N . SER A 1 88 ? 6.834 34.588 -28.603 1.00 90.12 88 SER A N 1
ATOM 722 C CA . SER A 1 88 ? 7.458 35.799 -29.129 1.00 90.12 88 SER A CA 1
ATOM 723 C C . SER A 1 88 ? 8.619 35.453 -30.048 1.00 90.12 88 SER A C 1
ATOM 725 O O . SER A 1 88 ? 9.550 34.744 -29.665 1.00 90.12 88 SER A O 1
ATOM 727 N N . ALA A 1 89 ? 8.623 36.044 -31.244 1.00 89.19 89 ALA A N 1
ATOM 728 C CA . ALA A 1 89 ? 9.717 35.907 -32.205 1.00 89.19 89 ALA A CA 1
ATOM 729 C C . ALA A 1 89 ? 11.072 36.394 -31.652 1.00 89.19 89 ALA A C 1
ATOM 731 O O . ALA A 1 89 ? 12.119 35.973 -32.139 1.00 89.19 89 ALA A O 1
ATOM 732 N N . LYS A 1 90 ? 11.070 37.252 -30.621 1.00 90.44 90 LYS A N 1
ATOM 733 C CA . LYS A 1 90 ? 12.299 37.717 -29.956 1.00 90.44 90 LYS A CA 1
ATOM 734 C C . LYS A 1 90 ? 12.965 36.627 -29.115 1.00 90.44 90 LYS A C 1
ATOM 736 O O . LYS A 1 90 ? 14.187 36.620 -29.011 1.00 90.44 90 LYS A O 1
ATOM 741 N N . ASP A 1 91 ? 12.178 35.706 -28.564 1.00 89.88 91 ASP A N 1
ATOM 742 C CA . ASP A 1 91 ? 12.662 34.644 -27.672 1.00 89.88 91 ASP A CA 1
ATOM 743 C C . ASP A 1 91 ? 13.045 33.373 -28.451 1.00 89.88 91 ASP A C 1
ATOM 745 O O . ASP A 1 91 ? 13.695 32.466 -27.919 1.00 89.88 91 ASP A O 1
ATOM 749 N N . TRP A 1 92 ? 12.676 33.313 -29.736 1.00 91.50 92 TRP A N 1
ATOM 750 C CA . TRP A 1 92 ? 12.957 32.189 -30.626 1.00 91.50 92 TRP A CA 1
ATOM 751 C C . TRP A 1 92 ? 14.453 31.838 -30.725 1.00 91.50 92 TRP A C 1
ATOM 753 O O . TRP A 1 92 ? 14.776 30.669 -30.512 1.00 91.50 92 TRP A O 1
ATOM 763 N N . PRO A 1 93 ? 15.392 32.784 -30.956 1.00 92.19 93 PRO A N 1
ATOM 764 C CA . PRO A 1 93 ? 16.815 32.448 -31.046 1.00 92.19 93 PRO A CA 1
ATOM 765 C C . PRO A 1 93 ? 17.350 31.780 -29.775 1.00 92.19 93 PRO A C 1
ATOM 767 O O . PRO A 1 93 ? 18.089 30.803 -29.848 1.00 92.19 93 PRO A O 1
ATOM 770 N N . GLN A 1 94 ? 16.928 32.260 -28.600 1.00 91.50 94 GLN A N 1
ATOM 771 C CA . GLN A 1 94 ? 17.335 31.679 -27.321 1.00 91.50 94 GLN A CA 1
ATOM 772 C C . GLN A 1 94 ? 16.727 30.286 -27.108 1.00 91.50 94 GLN A C 1
ATOM 774 O O . GLN A 1 94 ? 17.367 29.402 -26.543 1.00 91.50 94 GLN A O 1
ATOM 779 N N . THR A 1 95 ? 15.483 30.085 -27.542 1.00 91.06 95 THR A N 1
ATOM 780 C CA . THR A 1 95 ? 14.789 28.793 -27.454 1.00 91.06 95 THR A CA 1
ATOM 781 C C . THR A 1 95 ? 15.448 27.752 -28.356 1.00 91.06 95 THR A C 1
ATOM 783 O O . THR A 1 95 ? 15.700 26.626 -27.928 1.00 91.06 95 THR A O 1
ATOM 786 N N . PHE A 1 96 ? 15.796 28.154 -29.575 1.00 92.38 96 PHE A N 1
ATOM 787 C CA . PHE A 1 96 ? 16.484 27.309 -30.541 1.00 92.38 96 PHE A CA 1
ATOM 788 C C . PHE A 1 96 ? 17.897 26.925 -30.072 1.00 92.38 96 PHE A C 1
ATOM 790 O O . PHE A 1 96 ? 18.287 25.765 -30.175 1.00 92.38 96 PHE A O 1
ATOM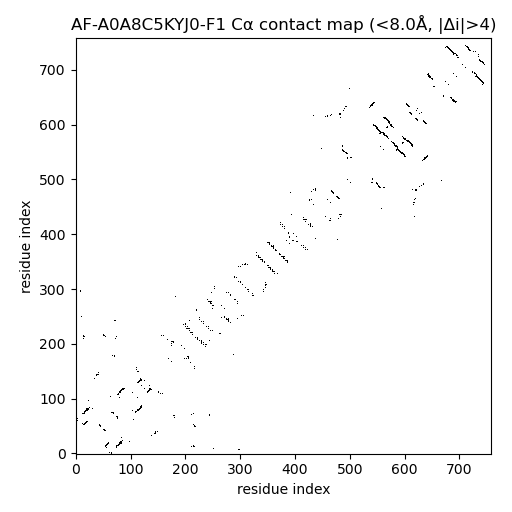 797 N N . GLU A 1 97 ? 18.627 27.850 -29.442 1.00 93.75 97 GLU A N 1
ATOM 798 C CA . GLU A 1 97 ? 19.925 27.545 -28.827 1.00 93.75 97 GLU A CA 1
ATOM 799 C C . GLU A 1 97 ? 19.800 26.507 -27.699 1.00 93.75 97 GLU A C 1
ATOM 801 O O . GLU A 1 97 ? 20.573 25.554 -27.625 1.00 93.75 97 GLU A O 1
ATOM 806 N N . LYS A 1 98 ? 18.774 26.621 -26.842 1.00 92.69 98 LYS A N 1
ATOM 807 C CA . LYS A 1 98 ? 18.528 25.623 -25.785 1.00 92.69 98 LYS A CA 1
ATOM 808 C C . LYS A 1 98 ? 18.253 24.228 -26.355 1.00 92.69 98 LYS A C 1
ATOM 810 O O . LYS A 1 98 ? 18.672 23.242 -25.750 1.00 92.69 98 LYS A O 1
ATOM 815 N N . PHE A 1 99 ? 17.574 24.131 -27.500 1.00 93.56 99 PHE A N 1
ATOM 816 C CA . PHE A 1 99 ? 17.392 22.861 -28.206 1.00 93.56 99 PHE A CA 1
ATOM 817 C C . PHE A 1 99 ? 18.730 22.271 -28.670 1.00 93.56 99 PHE A C 1
ATOM 819 O O . PHE A 1 99 ? 18.976 21.085 -28.447 1.00 93.56 99 PHE A O 1
ATOM 826 N N . HIS A 1 100 ? 19.622 23.088 -29.238 1.00 93.06 100 HIS A N 1
ATOM 827 C CA . HIS A 1 100 ? 20.961 22.639 -29.625 1.00 93.06 100 HIS A CA 1
ATOM 828 C C . HIS A 1 100 ? 21.771 22.118 -28.437 1.00 93.06 100 HIS A C 1
ATOM 830 O O . HIS A 1 100 ? 22.319 21.020 -28.519 1.00 93.06 100 HIS A O 1
ATOM 836 N N . VAL A 1 101 ? 21.755 22.826 -27.305 1.00 92.88 101 VAL A N 1
ATOM 837 C CA . VAL A 1 101 ? 22.422 22.373 -26.074 1.00 92.88 101 VAL A CA 1
ATOM 838 C C . VAL A 1 101 ? 21.883 21.014 -25.611 1.00 92.88 101 VAL A C 1
ATOM 840 O O . VAL A 1 101 ? 22.659 20.134 -25.248 1.00 92.88 101 VAL A O 1
ATOM 843 N N . GLN A 1 102 ? 20.564 20.790 -25.659 1.00 90.56 102 GLN A N 1
ATOM 844 C CA . GLN A 1 102 ? 19.988 19.478 -25.324 1.00 90.56 102 GLN A CA 1
ATOM 845 C C . GLN A 1 102 ? 20.398 18.387 -26.319 1.00 90.56 102 GLN A C 1
ATOM 847 O O . GLN A 1 102 ? 20.681 17.255 -25.928 1.00 90.56 102 GLN A O 1
ATOM 852 N N . LYS A 1 103 ? 20.468 18.723 -27.609 1.00 92.38 103 LYS A N 1
ATOM 853 C CA . LYS A 1 103 ? 20.917 17.807 -28.661 1.00 92.38 103 LYS A CA 1
ATOM 854 C C . LYS A 1 103 ? 22.363 17.353 -28.446 1.00 92.38 103 LYS A C 1
ATOM 856 O O . LYS A 1 103 ? 22.662 16.179 -28.662 1.00 92.38 103 LYS A O 1
ATOM 861 N N . GLU A 1 104 ? 23.243 18.242 -27.988 1.00 92.12 104 GLU A N 1
ATOM 862 C CA . GLU A 1 104 ? 24.653 17.928 -27.719 1.00 92.12 104 GLU A CA 1
ATOM 863 C C . GLU A 1 104 ? 24.836 16.865 -26.628 1.00 92.12 104 GLU A C 1
ATOM 865 O O . GLU A 1 104 ? 25.711 16.008 -26.768 1.00 92.12 104 GLU A O 1
ATOM 870 N N . ILE A 1 105 ? 23.970 16.838 -25.606 1.00 89.75 105 ILE A N 1
ATOM 871 C CA . ILE A 1 105 ? 24.019 15.850 -24.508 1.00 89.75 105 ILE A CA 1
ATOM 872 C C . ILE A 1 105 ? 23.993 14.410 -25.048 1.00 89.75 105 ILE A C 1
ATOM 874 O O . ILE A 1 105 ? 24.700 13.537 -24.541 1.00 89.75 105 ILE A O 1
ATOM 878 N N . TYR A 1 106 ? 23.215 14.162 -26.106 1.00 89.06 106 TYR A N 1
ATOM 879 C CA . TYR A 1 106 ? 23.046 12.837 -26.716 1.00 89.06 106 TYR A CA 1
ATOM 880 C C . TYR A 1 106 ? 23.732 12.694 -28.081 1.00 89.06 106 TYR A C 1
ATOM 882 O O . TYR A 1 106 ? 23.600 11.655 -28.734 1.00 89.06 106 TYR A O 1
ATOM 890 N N . GLY A 1 107 ? 24.482 13.706 -28.526 1.00 87.06 107 GLY A N 1
ATOM 891 C CA . GLY A 1 107 ? 24.933 13.830 -29.915 1.00 87.06 107 GLY A CA 1
ATOM 892 C C . GLY A 1 107 ? 25.764 12.652 -30.440 1.00 87.06 107 GLY A C 1
ATOM 893 O O . GLY A 1 107 ? 25.741 12.370 -31.633 1.00 87.06 107 GLY A O 1
ATOM 894 N N . SER A 1 108 ? 26.455 11.911 -29.566 1.00 87.00 108 SER A N 1
ATOM 895 C CA . SER A 1 108 ? 27.283 10.758 -29.958 1.00 87.00 108 SER A CA 1
ATOM 896 C C . SER A 1 108 ? 26.487 9.519 -30.398 1.00 87.00 108 SER A C 1
ATOM 898 O O . SER A 1 108 ? 27.024 8.665 -31.109 1.00 87.00 108 SER A O 1
ATOM 900 N N . THR A 1 109 ? 25.221 9.396 -29.991 1.00 91.75 109 THR A N 1
ATOM 901 C CA . THR A 1 109 ? 24.366 8.230 -30.286 1.00 91.75 109 THR A CA 1
ATOM 902 C C . THR A 1 109 ? 23.124 8.569 -31.097 1.00 91.75 109 THR A C 1
ATOM 904 O O . THR A 1 109 ? 22.504 7.660 -31.649 1.00 91.75 109 THR A O 1
ATOM 907 N N . LEU A 1 110 ? 22.784 9.851 -31.180 1.00 94.44 110 LEU A N 1
ATOM 908 C CA . LEU A 1 110 ? 21.578 10.362 -31.807 1.00 94.44 110 LEU A CA 1
ATOM 909 C C . LEU A 1 110 ? 21.557 10.114 -33.324 1.00 94.44 110 LEU A C 1
ATOM 911 O O . LEU A 1 110 ? 22.537 10.364 -34.026 1.00 94.44 110 LEU A O 1
ATOM 915 N N . TYR A 1 111 ? 20.434 9.611 -33.827 1.00 95.94 111 TYR A N 1
ATOM 916 C CA . TYR A 1 111 ? 20.172 9.398 -35.252 1.00 95.94 111 TYR A CA 1
ATOM 917 C C . TYR A 1 111 ? 19.384 10.572 -35.826 1.00 95.94 111 TYR A C 1
ATOM 919 O O . TYR A 1 111 ? 19.724 11.055 -36.901 1.00 95.94 111 TYR A O 1
ATOM 927 N N . ASP A 1 112 ? 18.376 11.053 -35.093 1.00 96.38 112 ASP A N 1
ATOM 928 C CA . ASP A 1 112 ? 17.592 12.228 -35.470 1.00 96.38 112 ASP A CA 1
ATOM 929 C C . ASP A 1 112 ? 17.060 12.981 -34.233 1.00 96.38 112 ASP A C 1
ATOM 931 O O . ASP A 1 112 ? 16.967 12.427 -33.133 1.00 96.38 112 ASP A O 1
ATOM 935 N N . SER A 1 113 ? 16.693 14.251 -34.409 1.00 96.62 113 SER A N 1
ATOM 936 C CA . SER A 1 113 ? 16.082 15.103 -33.384 1.00 96.62 113 SER A CA 1
ATOM 937 C C . SER A 1 113 ? 14.971 15.977 -33.943 1.00 96.62 113 SER A C 1
ATOM 939 O O . SER A 1 113 ? 15.146 16.563 -35.010 1.00 96.62 113 SER A O 1
ATOM 941 N N . ARG A 1 114 ? 13.901 16.177 -33.169 1.00 96.88 114 ARG A N 1
ATOM 942 C CA . ARG A 1 114 ? 12.820 17.119 -33.485 1.00 96.88 114 ARG A CA 1
ATOM 943 C C . ARG A 1 114 ? 12.570 18.104 -32.342 1.00 96.88 114 ARG A C 1
ATOM 945 O O . ARG A 1 114 ? 12.698 17.756 -31.167 1.00 96.88 114 ARG A O 1
ATOM 952 N N . LEU A 1 115 ? 12.157 19.313 -32.695 1.00 96.44 115 LEU A N 1
ATOM 953 C CA . LEU A 1 115 ? 11.697 20.358 -31.788 1.00 96.44 115 LEU A CA 1
ATOM 954 C C . LEU A 1 115 ? 10.249 20.722 -32.123 1.00 96.44 115 LEU A C 1
ATOM 956 O O . LEU A 1 115 ? 9.950 21.136 -33.241 1.00 96.44 115 LEU A O 1
ATOM 960 N N . PHE A 1 116 ? 9.352 20.578 -31.154 1.00 96.81 116 PHE A N 1
ATOM 961 C CA . PHE A 1 116 ? 7.957 20.998 -31.240 1.00 96.81 116 PHE A CA 1
ATOM 962 C C . PHE A 1 116 ? 7.761 22.279 -30.437 1.00 96.81 116 PHE A C 1
ATOM 964 O O . PHE A 1 116 ? 8.025 22.320 -29.235 1.00 96.81 116 PHE A O 1
ATOM 971 N N . VAL A 1 117 ? 7.312 23.324 -31.125 1.00 95.88 117 VAL A N 1
ATOM 972 C CA . VAL A 1 117 ? 7.189 24.683 -30.596 1.00 95.88 117 VAL A CA 1
ATOM 973 C C . VAL A 1 117 ? 5.718 25.058 -30.551 1.00 95.88 117 VAL A C 1
ATOM 975 O O . VAL A 1 117 ? 5.058 25.058 -31.587 1.00 95.88 117 VAL A O 1
ATOM 978 N N . PHE A 1 118 ? 5.214 25.402 -29.372 1.00 95.69 118 PHE A N 1
ATOM 979 C CA . PHE A 1 118 ? 3.821 25.782 -29.159 1.00 95.69 118 PHE A CA 1
ATOM 980 C C . PHE A 1 118 ? 3.697 27.289 -28.905 1.00 95.69 118 PHE A C 1
ATOM 982 O O . PHE A 1 118 ? 4.473 27.864 -28.141 1.00 95.69 118 PHE A O 1
ATOM 989 N N . GLY A 1 119 ? 2.716 27.929 -29.547 1.00 92.94 119 GLY A N 1
ATOM 990 C CA . GLY A 1 119 ? 2.352 29.335 -29.327 1.00 92.94 119 GLY A CA 1
ATOM 991 C C . GLY A 1 119 ? 2.973 30.354 -30.289 1.00 92.94 119 GLY A C 1
ATOM 992 O O . GLY A 1 119 ? 2.499 31.490 -30.337 1.00 92.94 119 GLY A O 1
ATOM 993 N N . LEU A 1 120 ? 3.988 29.979 -31.080 1.00 90.69 120 LEU A N 1
ATOM 994 C CA . LEU A 1 120 ? 4.673 30.910 -31.985 1.00 90.69 120 LEU A CA 1
ATOM 995 C C . LEU A 1 120 ? 3.965 30.958 -33.343 1.00 90.69 120 LEU A C 1
ATOM 997 O O . LEU A 1 120 ? 3.819 29.931 -34.001 1.00 90.69 120 LEU A O 1
ATOM 1001 N N . GLN A 1 121 ? 3.579 32.156 -33.784 1.00 87.38 121 GLN A N 1
ATOM 1002 C CA . GLN A 1 121 ? 2.930 32.399 -35.078 1.00 87.38 121 GLN A CA 1
ATOM 1003 C C . GLN A 1 121 ? 3.620 33.545 -35.841 1.00 87.38 121 GLN A C 1
ATOM 1005 O O . GLN A 1 121 ? 4.347 34.346 -35.247 1.00 87.38 121 GLN A O 1
ATOM 1010 N N . GLY A 1 122 ? 3.384 33.629 -37.154 1.00 86.31 122 GLY A N 1
ATOM 1011 C CA . GLY A 1 122 ? 3.961 34.637 -38.056 1.00 86.31 122 GLY A CA 1
ATOM 1012 C C . GLY A 1 122 ? 5.205 34.154 -38.812 1.00 86.31 122 GLY A C 1
ATOM 1013 O O . GLY A 1 122 ? 5.531 32.968 -38.787 1.00 86.31 122 GLY A O 1
ATOM 1014 N N . ASP A 1 123 ? 5.925 35.082 -39.452 1.00 83.38 123 ASP A N 1
ATOM 1015 C CA . ASP A 1 123 ? 7.004 34.801 -40.420 1.00 83.38 123 ASP A CA 1
ATOM 1016 C C . ASP A 1 123 ? 8.059 33.790 -39.936 1.00 83.38 123 ASP A C 1
ATOM 1018 O O . ASP A 1 123 ? 8.586 32.998 -40.716 1.00 83.38 123 ASP A O 1
ATOM 1022 N N . VAL A 1 124 ? 8.385 33.795 -38.638 1.00 84.31 124 VAL A N 1
ATOM 1023 C CA . VAL A 1 124 ? 9.368 32.862 -38.061 1.00 84.31 124 VAL A CA 1
ATOM 1024 C C . VAL A 1 124 ? 8.871 31.415 -38.109 1.00 84.31 124 VAL A C 1
ATOM 1026 O O . VAL A 1 124 ? 9.673 30.520 -38.382 1.00 84.31 124 VAL A O 1
ATOM 1029 N N . ALA A 1 125 ? 7.579 31.187 -37.866 1.00 83.38 125 ALA A N 1
ATOM 1030 C CA . ALA A 1 125 ? 6.954 29.866 -37.862 1.00 83.38 125 ALA A CA 1
ATOM 1031 C C . ALA A 1 125 ? 6.679 29.339 -39.283 1.00 83.38 125 ALA A C 1
ATOM 1033 O O . ALA A 1 125 ? 6.685 28.130 -39.503 1.00 83.38 125 ALA A O 1
ATOM 1034 N N . GLU A 1 126 ? 6.487 30.235 -40.254 1.00 85.12 126 GLU A N 1
ATOM 1035 C CA . GLU A 1 126 ? 6.248 29.880 -41.662 1.00 85.12 126 GLU A CA 1
ATOM 1036 C C . GLU A 1 126 ? 7.522 29.448 -42.406 1.00 85.12 126 GLU A C 1
ATOM 1038 O O . GLU A 1 126 ? 7.452 28.796 -43.449 1.00 85.12 126 GLU A O 1
ATOM 1043 N N . GLN A 1 127 ? 8.704 29.764 -41.868 1.00 85.56 127 GLN A N 1
ATOM 1044 C CA . GLN A 1 127 ? 9.974 29.315 -42.436 1.00 85.56 127 GLN A CA 1
ATOM 1045 C C . GLN A 1 127 ? 10.138 27.791 -42.285 1.00 85.56 127 GLN A C 1
ATOM 1047 O O . GLN A 1 127 ? 10.222 27.296 -41.153 1.00 85.56 127 GLN A O 1
ATOM 1052 N N . PRO A 1 128 ? 10.258 27.034 -43.395 1.00 81.50 128 PRO A N 1
ATOM 1053 C CA . PRO A 1 128 ? 10.365 25.585 -43.339 1.00 81.50 128 PRO A CA 1
ATOM 1054 C C . PRO A 1 128 ? 11.693 25.176 -42.703 1.00 81.50 128 PRO A C 1
ATOM 1056 O O . PRO A 1 128 ? 12.773 25.522 -43.183 1.00 81.50 128 PRO A O 1
ATOM 1059 N N . ARG A 1 129 ? 11.603 24.398 -41.626 1.00 89.25 129 ARG A N 1
ATOM 1060 C CA . ARG A 1 129 ? 12.742 23.768 -40.957 1.00 89.25 129 ARG A CA 1
ATOM 1061 C C . ARG A 1 129 ? 12.468 22.271 -40.865 1.00 89.25 129 ARG A C 1
ATOM 1063 O O . ARG A 1 129 ? 11.364 21.897 -40.477 1.00 89.25 129 ARG A O 1
ATOM 1070 N N . PRO A 1 130 ? 13.418 21.401 -41.240 1.00 85.31 130 PRO A N 1
ATOM 1071 C CA . PRO A 1 130 ? 13.176 19.965 -41.216 1.00 85.31 130 PRO A CA 1
ATOM 1072 C C . PRO A 1 130 ? 12.991 19.468 -39.779 1.00 85.31 130 PRO A C 1
ATOM 1074 O O . PRO A 1 130 ? 12.075 18.706 -39.503 1.00 85.31 130 PRO A O 1
ATOM 1077 N N . ASP A 1 131 ? 13.823 19.919 -38.851 1.00 91.00 131 ASP A N 1
ATOM 1078 C CA . ASP A 1 131 ? 13.892 19.479 -37.459 1.00 91.00 131 ASP A CA 1
ATOM 1079 C C . ASP A 1 131 ? 12.942 20.226 -36.511 1.00 91.00 131 ASP A C 1
ATOM 1081 O O . ASP A 1 131 ? 12.857 19.859 -35.341 1.00 91.00 131 ASP A O 1
ATOM 1085 N N . VAL A 1 132 ? 12.189 21.221 -36.990 1.00 94.81 132 VAL A N 1
ATOM 1086 C CA . VAL A 1 132 ? 11.285 22.029 -36.158 1.00 94.81 132 VAL A CA 1
ATOM 1087 C C . VAL A 1 132 ? 9.859 21.993 -36.701 1.00 94.81 132 VAL A C 1
ATOM 1089 O O . VAL A 1 132 ? 9.635 22.215 -37.889 1.00 94.81 132 VAL A O 1
ATOM 1092 N N . ALA A 1 133 ? 8.885 21.776 -35.819 1.00 94.44 133 ALA A N 1
ATOM 1093 C CA . ALA A 1 133 ? 7.467 21.943 -36.114 1.00 94.44 133 ALA A CA 1
ATOM 1094 C C . ALA A 1 133 ? 6.848 22.983 -35.172 1.00 94.44 133 ALA A C 1
ATOM 1096 O O . ALA A 1 133 ? 7.046 22.922 -33.958 1.00 94.44 133 ALA A O 1
ATOM 1097 N N . PHE A 1 134 ? 6.091 23.918 -35.743 1.00 94.88 134 PHE A N 1
ATOM 1098 C CA . PHE A 1 134 ? 5.374 24.957 -35.008 1.00 94.88 134 PHE A CA 1
ATOM 1099 C C . PHE A 1 134 ? 3.886 24.618 -34.930 1.00 94.88 134 PHE A C 1
ATOM 1101 O O . PHE A 1 134 ? 3.295 24.194 -35.924 1.00 94.88 134 PHE A O 1
ATOM 1108 N N . TYR A 1 135 ? 3.297 24.835 -33.758 1.00 95.25 135 TYR A N 1
ATOM 1109 C CA . TYR A 1 135 ? 1.889 24.606 -33.467 1.00 95.25 135 TYR A CA 1
ATOM 1110 C C . TYR A 1 135 ? 1.276 25.854 -32.817 1.00 95.25 135 TYR A C 1
ATOM 1112 O O . TYR A 1 135 ? 1.866 26.401 -31.878 1.00 95.25 135 TYR A O 1
ATOM 1120 N N . PRO A 1 136 ? 0.088 26.304 -33.261 1.00 93.06 136 PRO A N 1
ATOM 1121 C CA . PRO A 1 136 ? -0.622 27.418 -32.638 1.00 93.06 136 PRO A CA 1
ATOM 1122 C C . PRO A 1 136 ? -0.874 27.217 -31.139 1.00 93.06 136 PRO A C 1
ATOM 1124 O O . PRO A 1 136 ? -0.702 28.152 -30.359 1.00 93.06 136 PRO A O 1
ATOM 1127 N N . SER A 1 137 ? -1.263 26.009 -30.726 1.00 94.25 137 SER A N 1
ATOM 1128 C CA . SER A 1 137 ? -1.512 25.652 -29.327 1.00 94.25 137 SER A CA 1
ATOM 1129 C C . SER A 1 137 ? -1.454 24.133 -29.122 1.00 94.25 137 SER A C 1
ATOM 1131 O O . SER A 1 137 ? -1.336 23.368 -30.076 1.00 94.25 137 SER A O 1
ATOM 1133 N N . TYR A 1 138 ? -1.554 23.679 -27.869 1.00 93.81 138 TYR A N 1
ATOM 1134 C CA . TYR A 1 138 ? -1.677 22.251 -27.541 1.00 93.81 138 TYR A CA 1
ATOM 1135 C C . TYR A 1 138 ? -3.029 21.646 -27.962 1.00 93.81 138 TYR A C 1
ATOM 1137 O O . TYR A 1 138 ? -3.154 20.423 -28.020 1.00 93.81 138 TYR A O 1
ATOM 1145 N N . ASP A 1 139 ? -4.031 22.482 -28.250 1.00 93.38 139 ASP A N 1
ATOM 1146 C CA . ASP A 1 139 ? -5.326 22.053 -28.789 1.00 93.38 139 ASP A CA 1
ATOM 1147 C C . ASP A 1 139 ? -5.292 21.933 -30.317 1.00 93.38 139 ASP A C 1
ATOM 1149 O O . ASP A 1 139 ? -5.904 21.027 -30.871 1.00 93.38 139 ASP A O 1
ATOM 1153 N N . ASP A 1 140 ? -4.530 22.800 -30.985 1.00 92.94 140 ASP A N 1
ATOM 1154 C CA . ASP A 1 140 ? -4.408 22.861 -32.442 1.00 92.94 140 ASP A CA 1
ATOM 1155 C C . ASP A 1 140 ? -3.062 22.272 -32.898 1.00 92.94 140 ASP A C 1
ATOM 1157 O O . ASP A 1 140 ? -2.104 22.978 -33.223 1.00 92.94 140 ASP A O 1
ATOM 1161 N N . CYS A 1 141 ? -2.956 20.941 -32.824 1.00 94.00 141 CYS A N 1
ATOM 1162 C CA . CYS A 1 141 ? -1.728 20.215 -33.158 1.00 94.00 141 CYS A CA 1
ATOM 1163 C C . CYS A 1 141 ? -1.975 18.859 -33.844 1.00 94.00 141 CYS A C 1
ATOM 1165 O O . CYS A 1 141 ? -1.314 17.862 -33.558 1.00 94.00 141 CYS A O 1
ATOM 1167 N N . ASP A 1 142 ? -2.914 18.818 -34.792 1.00 92.12 142 ASP A N 1
ATOM 1168 C CA . ASP A 1 142 ? -3.378 17.573 -35.427 1.00 92.12 142 ASP A CA 1
ATOM 1169 C C . ASP A 1 142 ? -2.355 16.833 -36.287 1.00 92.12 142 ASP A C 1
ATOM 1171 O O . ASP A 1 142 ? -2.521 15.651 -36.579 1.00 92.12 142 ASP A O 1
ATOM 1175 N N . SER A 1 143 ? -1.262 17.493 -36.664 1.00 94.44 143 SER A N 1
ATOM 1176 C CA . SER A 1 143 ? -0.184 16.844 -37.406 1.00 94.44 143 SER A CA 1
ATOM 1177 C C . SER A 1 143 ? 0.880 16.191 -36.521 1.00 94.44 143 SER A C 1
ATOM 1179 O O . SER A 1 143 ? 1.841 15.664 -37.077 1.00 94.44 143 SER A O 1
ATOM 1181 N N . VAL A 1 144 ? 0.777 16.247 -35.186 1.00 95.75 144 VAL A N 1
ATOM 1182 C CA . VAL A 1 144 ? 1.822 15.732 -34.278 1.00 95.75 144 VAL A CA 1
ATOM 1183 C C . VAL A 1 144 ? 2.111 14.261 -34.544 1.00 95.75 144 VAL A C 1
ATOM 1185 O O . VAL A 1 144 ? 3.268 13.917 -34.758 1.00 95.75 144 VAL A O 1
ATOM 1188 N N . GLU A 1 145 ? 1.090 13.408 -34.602 1.00 95.56 145 GLU A N 1
ATOM 1189 C CA . GLU A 1 145 ? 1.248 11.971 -34.835 1.00 95.56 145 GLU A CA 1
ATOM 1190 C C . GLU A 1 145 ? 1.970 11.701 -36.154 1.00 95.56 145 GLU A C 1
ATOM 1192 O O . GLU A 1 145 ? 2.978 11.002 -36.172 1.00 95.56 145 GLU A O 1
ATOM 1197 N N . LYS A 1 146 ? 1.545 12.359 -37.237 1.00 94.62 146 LYS A N 1
ATOM 1198 C CA . LYS A 1 146 ? 2.193 12.243 -38.549 1.00 94.62 146 LYS A CA 1
ATOM 1199 C C . LYS A 1 146 ? 3.658 12.697 -38.518 1.00 94.62 146 LYS A C 1
ATOM 1201 O O . LYS A 1 146 ? 4.517 12.063 -39.116 1.00 94.62 146 LYS A O 1
ATOM 1206 N N . ARG A 1 147 ? 3.973 13.778 -37.794 1.00 95.25 147 ARG A N 1
ATOM 1207 C CA . ARG A 1 147 ? 5.364 14.237 -37.615 1.00 95.25 147 ARG A CA 1
ATOM 1208 C C . ARG A 1 147 ? 6.199 13.237 -36.819 1.00 95.25 147 ARG A C 1
ATOM 1210 O O . ARG A 1 147 ? 7.403 13.144 -37.051 1.00 95.25 147 ARG A O 1
ATOM 1217 N N . ILE A 1 148 ? 5.583 12.515 -35.883 1.00 96.50 148 ILE A N 1
ATOM 1218 C CA . ILE A 1 148 ? 6.233 11.421 -35.162 1.00 96.50 148 ILE A CA 1
ATOM 1219 C C . ILE A 1 148 ? 6.445 10.213 -36.078 1.00 96.50 148 ILE A C 1
ATOM 1221 O O . ILE A 1 148 ? 7.535 9.653 -36.049 1.00 96.50 148 ILE A O 1
ATOM 1225 N N . GLU A 1 149 ? 5.488 9.854 -36.936 1.00 95.12 149 GLU A N 1
ATOM 1226 C CA . GLU A 1 149 ? 5.673 8.808 -37.954 1.00 95.12 149 GLU A CA 1
ATOM 1227 C C . GLU A 1 149 ? 6.852 9.140 -38.884 1.00 95.12 149 GLU A C 1
ATOM 1229 O O . GLU A 1 149 ? 7.774 8.336 -39.004 1.00 95.12 149 GLU A O 1
ATOM 1234 N N . ASP A 1 150 ? 6.893 10.357 -39.443 1.00 94.06 150 ASP A N 1
ATOM 1235 C CA . ASP A 1 150 ? 7.995 10.833 -40.297 1.00 94.06 150 ASP A CA 1
ATOM 1236 C C . ASP A 1 150 ? 9.355 10.787 -39.562 1.00 94.06 150 ASP A C 1
ATOM 1238 O O . ASP A 1 150 ? 10.401 10.495 -40.146 1.00 94.06 150 ASP A O 1
ATOM 1242 N N . PHE A 1 151 ? 9.356 11.081 -38.259 1.00 95.81 151 PHE A N 1
ATOM 1243 C CA . PHE A 1 151 ? 10.540 10.979 -37.406 1.00 95.81 151 PHE A CA 1
ATOM 1244 C C . PHE A 1 151 ? 10.960 9.526 -37.148 1.00 95.81 151 PHE A C 1
ATOM 1246 O O . PHE A 1 151 ? 12.146 9.219 -37.135 1.00 95.81 151 PHE A O 1
ATOM 1253 N N . ILE A 1 152 ? 10.024 8.600 -36.968 1.00 95.38 152 ILE A N 1
ATOM 1254 C CA . ILE A 1 152 ? 10.358 7.180 -36.821 1.00 95.38 152 ILE A CA 1
ATOM 1255 C C . ILE A 1 152 ? 10.910 6.622 -38.141 1.00 95.38 152 ILE A C 1
ATOM 1257 O O . ILE A 1 152 ? 11.872 5.851 -38.121 1.00 95.38 152 ILE A O 1
ATOM 1261 N N . GLU A 1 153 ? 10.371 7.048 -39.288 1.00 93.31 153 GLU A N 1
ATOM 1262 C CA . GLU A 1 153 ? 10.906 6.692 -40.609 1.00 93.31 153 GLU A CA 1
ATOM 1263 C C . GLU A 1 153 ? 12.356 7.182 -40.787 1.00 93.31 153 GLU A C 1
ATOM 1265 O O . GLU A 1 153 ? 13.204 6.430 -41.273 1.00 93.31 153 GLU A O 1
ATOM 1270 N N . SER A 1 154 ? 12.698 8.398 -40.342 1.00 94.62 154 SER A N 1
ATOM 1271 C CA . SER A 1 154 ? 14.087 8.880 -40.405 1.00 94.62 154 SER A CA 1
ATOM 1272 C C . SER A 1 154 ? 15.024 8.091 -39.483 1.00 94.62 154 SER A C 1
ATOM 1274 O O . SER A 1 154 ? 16.127 7.726 -39.904 1.00 94.62 154 SER A O 1
ATOM 1276 N N . LEU A 1 155 ? 14.584 7.747 -38.265 1.00 95.62 155 LEU A N 1
ATOM 1277 C CA . LEU A 1 155 ? 15.337 6.864 -37.365 1.00 95.62 155 LEU A CA 1
ATOM 1278 C C . LEU A 1 155 ? 15.604 5.500 -38.012 1.00 95.62 155 LEU A C 1
ATOM 1280 O O . LEU A 1 155 ? 16.714 4.970 -37.903 1.00 95.62 155 LEU A O 1
ATOM 1284 N N . PHE A 1 156 ? 14.609 4.950 -38.708 1.00 94.25 156 PHE A N 1
ATOM 1285 C CA . PHE A 1 156 ? 14.721 3.674 -39.401 1.00 94.25 156 PHE A CA 1
ATOM 1286 C C . PHE A 1 156 ? 15.780 3.687 -40.503 1.00 94.25 156 PHE A C 1
ATOM 1288 O O . PHE A 1 156 ? 16.602 2.775 -40.580 1.00 94.25 156 PHE A O 1
ATOM 1295 N N . ILE A 1 157 ? 15.799 4.731 -41.333 1.00 93.50 157 ILE A N 1
ATOM 1296 C CA . ILE A 1 157 ? 16.769 4.859 -42.429 1.00 93.50 157 ILE A CA 1
ATOM 1297 C C . ILE A 1 157 ? 18.203 4.844 -41.880 1.00 93.50 157 ILE A C 1
ATOM 1299 O O . ILE A 1 157 ? 19.069 4.132 -42.395 1.00 93.50 157 ILE A O 1
ATOM 1303 N N . VAL A 1 158 ? 18.453 5.585 -40.796 1.00 95.69 158 VAL A N 1
ATOM 1304 C CA . VAL A 1 158 ? 19.774 5.629 -40.150 1.00 95.69 158 VAL A CA 1
ATOM 1305 C C . VAL A 1 158 ? 20.121 4.290 -39.489 1.00 95.69 158 VAL A C 1
ATOM 1307 O O . VAL A 1 158 ? 21.271 3.847 -39.580 1.00 95.69 158 VAL A O 1
ATOM 1310 N N . LEU A 1 159 ? 19.149 3.628 -38.850 1.00 95.25 159 LEU A N 1
ATOM 1311 C CA . LEU A 1 159 ? 19.318 2.292 -38.273 1.00 95.25 159 LEU A CA 1
ATOM 1312 C C . LEU A 1 159 ? 19.736 1.274 -39.342 1.00 95.25 159 LEU A C 1
ATOM 1314 O O . LEU A 1 159 ? 20.717 0.555 -39.153 1.00 95.25 159 LEU A O 1
ATOM 1318 N N . GLU A 1 160 ? 19.023 1.238 -40.468 1.00 92.31 160 GLU A N 1
ATOM 1319 C CA . GLU A 1 160 ? 19.278 0.316 -41.575 1.00 92.31 160 GLU A CA 1
ATOM 1320 C C . GLU A 1 160 ? 20.657 0.570 -42.202 1.00 92.31 160 GLU A C 1
ATOM 1322 O O . GLU A 1 160 ? 21.419 -0.378 -42.399 1.00 92.31 160 GLU A O 1
ATOM 1327 N N . SER A 1 161 ? 21.031 1.839 -42.415 1.00 93.56 161 SER A N 1
ATOM 1328 C CA . SER A 1 161 ? 22.375 2.214 -42.880 1.00 93.56 161 SER A CA 1
ATOM 1329 C C . SER A 1 161 ? 23.457 1.685 -41.936 1.00 93.56 161 SER A C 1
ATOM 1331 O O . SER A 1 161 ? 24.339 0.941 -42.358 1.00 93.56 161 SER A O 1
ATOM 1333 N N . LYS A 1 162 ? 23.357 1.981 -40.631 1.00 92.38 162 LYS A N 1
ATOM 1334 C CA . LYS A 1 162 ? 24.346 1.533 -39.632 1.00 92.38 162 LYS A CA 1
ATOM 1335 C C . LYS A 1 162 ? 24.421 0.010 -39.519 1.00 92.38 162 LYS A C 1
ATOM 1337 O O . LYS A 1 162 ? 25.498 -0.530 -39.255 1.00 92.38 162 LYS A O 1
ATOM 1342 N N . ARG A 1 163 ? 23.291 -0.687 -39.677 1.00 92.94 163 ARG A N 1
ATOM 1343 C CA . ARG A 1 163 ? 23.221 -2.153 -39.684 1.00 92.94 163 ARG A CA 1
ATOM 1344 C C . ARG A 1 163 ? 23.976 -2.724 -40.883 1.00 92.94 163 ARG A C 1
ATOM 1346 O O . ARG A 1 163 ? 24.785 -3.631 -40.697 1.00 92.94 163 ARG A O 1
ATOM 1353 N N . LEU A 1 164 ? 23.740 -2.189 -42.083 1.00 90.50 164 LEU A N 1
ATOM 1354 C CA . LEU A 1 164 ? 24.396 -2.621 -43.320 1.00 90.50 164 LEU A CA 1
ATOM 1355 C C . LEU A 1 164 ? 25.902 -2.346 -43.299 1.00 90.50 164 LEU A C 1
ATOM 1357 O O . LEU A 1 164 ? 26.674 -3.251 -43.623 1.00 90.50 164 LEU A O 1
ATOM 1361 N N . ASP A 1 165 ? 26.322 -1.166 -42.841 1.00 88.50 165 ASP A N 1
ATOM 1362 C CA . ASP A 1 165 ? 27.740 -0.807 -42.712 1.00 88.50 165 ASP A CA 1
ATOM 1363 C C . ASP A 1 165 ? 28.481 -1.838 -41.843 1.00 88.50 165 ASP A C 1
ATOM 1365 O O . ASP A 1 165 ? 29.467 -2.440 -42.257 1.00 88.50 165 ASP A O 1
ATOM 1369 N N . ARG A 1 166 ? 27.931 -2.155 -40.664 1.00 86.19 166 ARG A N 1
ATOM 1370 C CA . ARG A 1 166 ? 28.547 -3.103 -39.718 1.00 86.19 166 ARG A CA 1
ATOM 1371 C C . ARG A 1 166 ? 28.423 -4.568 -40.130 1.00 86.19 166 ARG A C 1
ATOM 1373 O O . ARG A 1 166 ? 29.230 -5.395 -39.711 1.00 86.19 166 ARG A O 1
ATOM 1380 N N . ALA A 1 167 ? 27.396 -4.925 -40.898 1.00 82.44 167 ALA A N 1
ATOM 1381 C CA . ALA A 1 167 ? 27.210 -6.288 -41.392 1.00 82.44 167 ALA A CA 1
ATOM 1382 C C . ALA A 1 167 ? 28.147 -6.615 -42.565 1.00 82.44 167 ALA A C 1
ATOM 1384 O O . ALA A 1 167 ? 28.496 -7.784 -42.761 1.00 82.44 167 ALA A O 1
ATOM 1385 N N . THR A 1 168 ? 28.535 -5.597 -43.340 1.00 76.62 168 THR A N 1
ATOM 1386 C CA . THR A 1 168 ? 29.358 -5.735 -44.547 1.00 76.62 168 THR A CA 1
ATOM 1387 C C . THR A 1 168 ? 30.856 -5.579 -44.305 1.00 76.62 168 THR A C 1
ATOM 1389 O O . THR A 1 168 ? 31.607 -5.876 -45.232 1.00 76.62 168 THR A O 1
ATOM 1392 N N . ASP A 1 169 ? 31.295 -5.228 -43.087 1.00 68.25 169 ASP A N 1
ATOM 1393 C CA . ASP A 1 169 ? 32.703 -5.250 -42.659 1.00 68.25 169 ASP A CA 1
ATOM 1394 C C . ASP A 1 169 ? 33.339 -6.622 -42.969 1.00 68.25 169 ASP A C 1
ATOM 1396 O O . ASP A 1 169 ? 33.198 -7.614 -42.240 1.00 68.25 169 ASP A O 1
ATOM 1400 N N . LYS A 1 170 ? 34.011 -6.706 -44.125 1.00 55.75 170 LYS A N 1
ATOM 1401 C CA . LYS A 1 170 ? 34.670 -7.921 -44.615 1.00 55.75 170 LYS A CA 1
ATOM 1402 C C . LYS A 1 170 ? 35.933 -8.169 -43.798 1.00 55.75 170 LYS A C 1
ATOM 1404 O O . LYS A 1 170 ? 36.590 -7.249 -43.329 1.00 55.75 170 LYS A O 1
ATOM 1409 N N . SER A 1 171 ? 36.329 -9.437 -43.722 1.00 52.97 171 SER A N 1
ATOM 1410 C CA . SER A 1 171 ? 37.491 -9.990 -43.004 1.00 52.97 171 SER A CA 1
ATOM 1411 C C . SER A 1 171 ? 38.882 -9.398 -43.335 1.00 52.97 171 SER A C 1
ATOM 1413 O O . SER A 1 171 ? 39.880 -9.970 -42.900 1.00 52.97 171 SER A O 1
ATOM 1415 N N . GLY A 1 172 ? 38.966 -8.316 -44.117 1.00 53.12 172 GLY A N 1
ATOM 1416 C CA . GLY A 1 172 ? 40.193 -7.593 -44.464 1.00 53.12 172 GLY A CA 1
ATOM 1417 C C . GLY A 1 172 ? 40.428 -6.308 -43.658 1.00 53.12 172 GLY A C 1
ATOM 1418 O O . GLY A 1 172 ? 41.587 -5.977 -43.424 1.00 53.12 172 GLY A O 1
ATOM 1419 N N . ASP A 1 173 ? 39.372 -5.638 -43.176 1.00 60.00 173 ASP A N 1
ATOM 1420 C CA . ASP A 1 173 ? 39.497 -4.456 -42.310 1.00 60.00 173 ASP A CA 1
ATOM 1421 C C . ASP A 1 173 ? 39.584 -4.860 -40.829 1.00 60.00 173 ASP A C 1
ATOM 1423 O O . ASP A 1 173 ? 38.980 -5.843 -40.384 1.00 60.00 173 ASP A O 1
ATOM 1427 N N . LYS A 1 174 ? 40.376 -4.122 -40.036 1.00 76.56 174 LYS A N 1
ATOM 1428 C CA . LYS A 1 174 ? 40.503 -4.367 -38.589 1.00 76.56 174 LYS A CA 1
ATOM 1429 C C . LYS A 1 174 ? 39.167 -4.043 -37.904 1.00 76.56 174 LYS A C 1
ATOM 1431 O O . LYS A 1 174 ? 38.922 -2.893 -37.558 1.00 76.56 174 LYS A O 1
ATOM 1436 N N . ILE A 1 175 ? 38.333 -5.067 -37.683 1.00 84.81 175 ILE A N 1
ATOM 1437 C CA . ILE A 1 175 ? 37.053 -4.958 -36.959 1.00 84.81 175 ILE A CA 1
ATOM 1438 C C . ILE A 1 175 ? 37.291 -4.229 -35.624 1.00 84.81 175 ILE A C 1
ATOM 1440 O O . ILE A 1 175 ? 38.096 -4.712 -34.813 1.00 84.81 175 ILE A O 1
ATOM 1444 N N . PRO A 1 176 ? 36.602 -3.102 -35.363 1.00 87.31 176 PRO A N 1
ATOM 1445 C CA . PRO A 1 176 ? 36.813 -2.332 -34.149 1.00 87.31 176 PRO A CA 1
ATOM 1446 C C . PRO A 1 176 ? 36.373 -3.129 -32.918 1.00 87.31 176 PRO A C 1
ATOM 1448 O O . PRO A 1 176 ? 35.339 -3.803 -32.916 1.00 87.31 176 PRO A O 1
ATOM 1451 N N . LEU A 1 177 ? 37.158 -3.035 -31.844 1.00 89.12 177 LEU A N 1
ATOM 1452 C CA . LEU A 1 177 ? 36.791 -3.626 -30.565 1.00 89.12 177 LEU A CA 1
ATOM 1453 C C . LEU A 1 177 ? 35.726 -2.757 -29.888 1.00 89.12 177 LEU A C 1
ATOM 1455 O O . LEU A 1 177 ? 36.003 -1.638 -29.463 1.00 89.12 177 LEU A O 1
ATOM 1459 N N . LEU A 1 178 ? 34.518 -3.299 -29.755 1.00 92.12 178 LEU A N 1
ATOM 1460 C CA . LEU A 1 178 ? 33.473 -2.709 -28.920 1.00 92.12 178 LEU A CA 1
ATOM 1461 C C . LEU A 1 178 ? 33.784 -2.991 -27.446 1.00 92.12 178 LEU A C 1
ATOM 1463 O O . LEU A 1 178 ? 34.133 -4.122 -27.103 1.00 92.12 178 LEU A O 1
ATOM 1467 N N . CYS A 1 179 ? 33.641 -1.993 -26.574 1.00 90.62 179 CYS A N 1
ATOM 1468 C CA . CYS A 1 179 ? 33.990 -2.086 -25.152 1.00 90.62 179 CYS A CA 1
ATOM 1469 C C . CYS A 1 179 ? 32.858 -1.554 -24.274 1.00 90.62 179 CYS A C 1
ATOM 1471 O O . CYS A 1 179 ? 32.225 -0.559 -24.620 1.00 90.62 179 CYS A O 1
ATOM 1473 N N . VAL A 1 180 ? 32.658 -2.160 -23.101 1.00 90.88 180 VAL A N 1
ATOM 1474 C CA . VAL A 1 180 ? 31.861 -1.528 -22.034 1.00 90.88 180 VAL A CA 1
ATOM 1475 C C . VAL A 1 180 ? 32.686 -0.450 -21.305 1.00 90.88 180 VAL A C 1
ATOM 1477 O O . VAL A 1 180 ? 33.918 -0.446 -21.414 1.00 90.88 180 VAL A O 1
ATOM 1480 N N . PRO A 1 181 ? 32.065 0.457 -20.523 1.00 87.44 181 PRO A N 1
ATOM 1481 C CA . PRO A 1 181 ? 32.760 1.619 -19.955 1.00 87.44 181 PRO A CA 1
ATOM 1482 C C . PRO A 1 181 ? 33.995 1.286 -19.107 1.00 87.44 181 PRO A C 1
ATOM 1484 O O . PRO A 1 181 ? 35.012 1.973 -19.199 1.00 87.44 181 PRO A O 1
ATOM 1487 N N . PHE A 1 182 ? 33.941 0.211 -18.315 1.00 86.88 182 PHE A N 1
ATOM 1488 C CA . PHE A 1 182 ? 35.045 -0.174 -17.429 1.00 86.88 182 PHE A CA 1
ATOM 1489 C C . PHE A 1 182 ? 36.148 -0.997 -18.110 1.00 86.88 182 PHE A C 1
ATOM 1491 O O . PHE A 1 182 ? 37.245 -1.062 -17.568 1.00 86.88 182 PHE A O 1
ATOM 1498 N N . GLU A 1 183 ? 35.896 -1.574 -19.289 1.00 87.12 183 GLU A N 1
ATOM 1499 C CA . GLU A 1 183 ? 36.874 -2.390 -20.029 1.00 87.12 183 GLU A CA 1
ATOM 1500 C C . GLU A 1 183 ? 37.919 -1.541 -20.775 1.00 87.12 183 GLU A C 1
ATOM 1502 O O . GLU A 1 183 ? 38.973 -2.044 -21.157 1.00 87.12 183 GLU A O 1
ATOM 1507 N N . LYS A 1 184 ? 37.658 -0.242 -20.995 1.00 75.94 184 LYS A N 1
ATOM 1508 C CA . LYS A 1 184 ? 38.523 0.631 -21.815 1.00 75.94 184 LYS A CA 1
ATOM 1509 C C . LYS A 1 184 ? 39.984 0.664 -21.342 1.00 75.94 184 LYS A C 1
ATOM 1511 O O . LYS A 1 184 ? 40.880 0.856 -22.156 1.00 75.94 184 LYS A O 1
ATOM 1516 N N . LYS A 1 185 ? 40.225 0.474 -20.040 1.00 73.25 185 LYS A N 1
ATOM 1517 C CA . LYS A 1 185 ? 41.570 0.464 -19.437 1.00 73.25 185 LYS A CA 1
ATOM 1518 C C . LYS A 1 185 ? 42.251 -0.902 -19.518 1.00 73.25 185 LYS A C 1
ATOM 1520 O O . LYS A 1 185 ? 43.474 -0.958 -19.584 1.00 73.25 185 LYS A O 1
ATOM 1525 N N . ASP A 1 186 ? 41.469 -1.976 -19.562 1.00 75.00 186 ASP A N 1
ATOM 1526 C CA . ASP A 1 186 ? 41.965 -3.355 -19.529 1.00 75.00 186 ASP A CA 1
ATOM 1527 C C . ASP A 1 186 ? 42.584 -3.781 -20.868 1.00 75.00 186 ASP A C 1
ATOM 1529 O O . ASP A 1 186 ? 43.292 -4.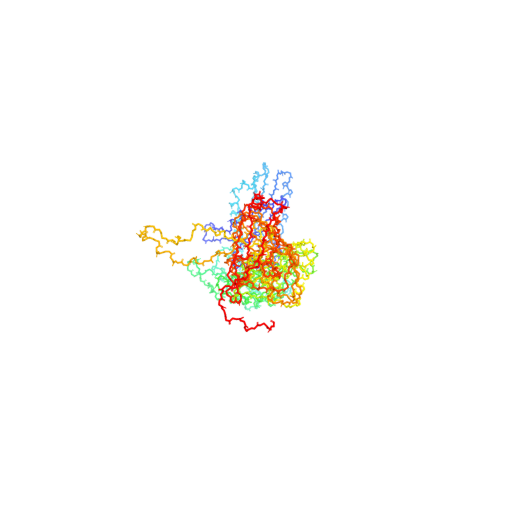785 -20.938 1.00 75.00 186 ASP A O 1
ATOM 1533 N N . PHE A 1 187 ? 42.331 -3.014 -21.937 1.00 73.75 187 PHE A N 1
ATOM 1534 C CA . PHE A 1 187 ? 42.785 -3.337 -23.288 1.00 73.75 187 PHE A CA 1
ATOM 1535 C C . PHE A 1 187 ? 43.991 -2.528 -23.794 1.00 73.75 187 PHE A C 1
ATOM 1537 O O . PHE A 1 187 ? 44.369 -2.642 -24.962 1.00 73.75 187 PHE A O 1
ATOM 1544 N N . VAL A 1 188 ? 44.633 -1.743 -22.925 1.00 70.62 188 VAL A N 1
ATOM 1545 C CA . VAL A 1 188 ? 45.859 -1.006 -23.263 1.00 70.62 188 VAL A CA 1
ATOM 1546 C C . VAL A 1 188 ? 47.037 -1.984 -23.371 1.00 70.62 188 VAL A C 1
ATOM 1548 O O . VAL A 1 188 ? 47.345 -2.694 -22.420 1.00 70.62 188 VAL A O 1
ATOM 1551 N N . GLY A 1 189 ? 47.711 -2.016 -24.527 1.00 68.81 189 GLY A N 1
ATOM 1552 C CA . GLY A 1 189 ? 48.917 -2.830 -24.744 1.00 68.81 189 GLY A CA 1
ATOM 1553 C C . GLY A 1 189 ? 48.686 -4.285 -25.179 1.00 68.81 189 GLY A C 1
ATOM 1554 O O . GLY A 1 189 ? 49.639 -5.061 -25.180 1.00 68.81 189 GLY A O 1
ATOM 1555 N N . LEU A 1 190 ? 47.462 -4.677 -25.564 1.00 77.50 190 LEU A N 1
ATOM 1556 C CA . LEU A 1 190 ? 47.231 -6.005 -26.149 1.00 77.50 190 LEU A CA 1
ATOM 1557 C C . LEU A 1 190 ? 47.758 -6.135 -27.577 1.00 77.50 190 LEU A C 1
ATOM 1559 O O . LEU A 1 190 ? 47.672 -5.215 -28.388 1.00 77.50 190 LEU A O 1
ATOM 1563 N N . ASP A 1 191 ? 48.175 -7.358 -27.905 1.00 81.19 191 ASP A N 1
ATOM 1564 C CA . ASP A 1 191 ? 48.442 -7.774 -29.276 1.00 81.19 191 ASP A CA 1
ATOM 1565 C C . ASP A 1 191 ? 47.139 -7.842 -30.096 1.00 81.19 191 ASP A C 1
ATOM 1567 O O . ASP A 1 191 ? 46.380 -8.824 -30.053 1.00 81.19 191 ASP A O 1
ATOM 1571 N N . THR A 1 192 ? 46.903 -6.772 -30.862 1.00 84.12 192 THR A N 1
ATOM 1572 C CA . THR A 1 192 ? 45.748 -6.623 -31.761 1.00 84.12 192 THR A CA 1
ATOM 1573 C C . THR A 1 192 ? 45.774 -7.574 -32.960 1.00 84.12 192 THR A C 1
ATOM 1575 O O . THR A 1 192 ? 44.751 -7.751 -33.625 1.00 84.12 192 THR A O 1
ATOM 1578 N N . ASP A 1 193 ? 46.910 -8.217 -33.242 1.00 82.69 193 ASP A N 1
ATOM 1579 C CA . ASP A 1 193 ? 47.055 -9.127 -34.375 1.00 82.69 193 ASP A CA 1
ATOM 1580 C C . ASP A 1 193 ? 46.839 -10.598 -34.007 1.00 82.69 193 ASP A C 1
ATOM 1582 O O . ASP A 1 193 ? 46.616 -11.426 -34.905 1.00 82.69 193 ASP A O 1
ATOM 1586 N N . SER A 1 194 ? 46.775 -10.907 -32.708 1.00 88.31 194 SER A N 1
ATOM 1587 C CA . SER A 1 194 ? 46.486 -12.244 -32.195 1.00 88.31 194 SER A CA 1
ATOM 1588 C C . SER A 1 194 ? 45.141 -12.796 -32.692 1.00 88.31 194 SER A C 1
ATOM 1590 O O . SER A 1 194 ? 44.114 -12.109 -32.765 1.00 88.31 194 SER A O 1
ATOM 1592 N N . ARG A 1 195 ? 45.107 -14.107 -32.978 1.00 87.62 195 ARG A N 1
ATOM 1593 C CA . ARG A 1 195 ? 43.874 -14.819 -33.374 1.00 87.62 195 ARG A CA 1
ATOM 1594 C C . ARG A 1 195 ? 42.770 -14.677 -32.323 1.00 87.62 195 ARG A C 1
ATOM 1596 O O . ARG A 1 195 ? 41.593 -14.609 -32.671 1.00 87.62 195 ARG A O 1
ATOM 1603 N N . HIS A 1 196 ? 43.155 -14.636 -31.049 1.00 89.69 196 HIS A N 1
ATOM 1604 C CA . HIS A 1 196 ? 42.242 -14.483 -29.923 1.00 89.69 196 HIS A CA 1
ATOM 1605 C C . HIS A 1 196 ? 41.567 -13.102 -29.921 1.00 89.69 196 HIS A C 1
ATOM 1607 O O . HIS A 1 196 ? 40.347 -13.020 -29.793 1.00 89.69 196 HIS A O 1
ATOM 1613 N N . TYR A 1 197 ? 42.335 -12.026 -30.131 1.00 89.94 197 TYR A N 1
ATOM 1614 C CA . TYR A 1 197 ? 41.804 -10.663 -30.227 1.00 89.94 197 TYR A CA 1
ATOM 1615 C C . TYR A 1 197 ? 40.859 -10.504 -31.424 1.00 89.94 197 TYR A C 1
ATOM 1617 O O . TYR A 1 197 ? 39.730 -10.047 -31.263 1.00 89.94 197 TYR A O 1
ATOM 1625 N N . LYS A 1 198 ? 41.262 -10.987 -32.607 1.00 90.06 198 LYS A N 1
ATOM 1626 C CA . LYS A 1 198 ? 40.433 -10.929 -33.824 1.00 90.06 198 LYS A CA 1
ATOM 1627 C C . LYS A 1 198 ? 39.094 -11.656 -33.655 1.00 90.06 198 LYS A C 1
ATOM 1629 O O . LYS A 1 198 ? 38.051 -11.110 -34.011 1.00 90.06 198 LYS A O 1
ATOM 1634 N N . LYS A 1 199 ? 39.101 -12.851 -33.048 1.00 91.94 199 LYS A N 1
ATOM 1635 C CA . LYS A 1 199 ? 37.870 -13.590 -32.714 1.00 91.94 199 LYS A CA 1
ATOM 1636 C C . LYS A 1 199 ? 36.984 -12.842 -31.717 1.00 91.94 199 LYS A C 1
ATOM 1638 O O . LYS A 1 199 ? 35.767 -12.858 -31.878 1.00 91.94 199 LYS A O 1
ATOM 1643 N N . ARG A 1 200 ? 37.571 -12.177 -30.715 1.00 92.81 200 ARG A N 1
ATOM 1644 C CA . ARG A 1 200 ? 36.829 -11.340 -29.761 1.00 92.81 200 ARG A CA 1
ATOM 1645 C C . ARG A 1 200 ? 36.115 -10.192 -30.471 1.00 92.81 200 ARG A C 1
ATOM 1647 O O . ARG A 1 200 ? 34.904 -10.064 -30.317 1.00 92.81 200 ARG A O 1
ATOM 1654 N N . CYS A 1 201 ? 36.830 -9.406 -31.280 1.00 92.50 201 CYS A N 1
ATOM 1655 C CA . CYS A 1 201 ? 36.231 -8.312 -32.050 1.00 92.50 201 CYS A CA 1
ATOM 1656 C C . CYS A 1 201 ? 35.091 -8.819 -32.939 1.00 92.50 201 CYS A C 1
ATOM 1658 O O . CYS A 1 201 ? 33.997 -8.259 -32.927 1.00 92.50 201 CYS A O 1
ATOM 1660 N N . GLN A 1 202 ? 35.314 -9.935 -33.638 1.00 92.81 202 GLN A N 1
ATOM 1661 C CA . GLN A 1 202 ? 34.296 -10.556 -34.478 1.00 92.81 202 GLN A CA 1
ATOM 1662 C C . GLN A 1 202 ? 33.064 -10.996 -33.670 1.00 92.81 202 GLN A C 1
ATOM 1664 O O . GLN A 1 202 ? 31.940 -10.716 -34.077 1.00 92.81 202 GLN A O 1
ATOM 1669 N N .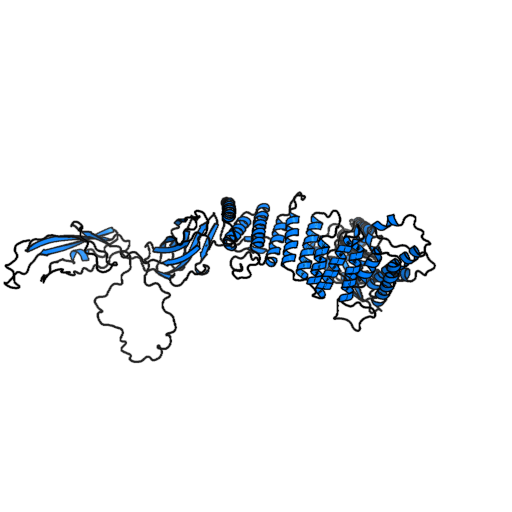 GLY A 1 203 ? 33.251 -11.651 -32.520 1.00 94.62 203 GLY A N 1
ATOM 1670 C CA . GLY A 1 203 ? 32.156 -12.097 -31.657 1.00 94.62 203 GLY A CA 1
ATOM 1671 C C . GLY A 1 203 ? 31.314 -10.937 -31.118 1.00 94.62 203 GLY A C 1
ATOM 1672 O O . GLY A 1 203 ? 30.084 -10.989 -31.195 1.00 94.62 203 GLY A O 1
ATOM 1673 N N . ARG A 1 204 ? 31.965 -9.865 -30.642 1.00 94.94 204 ARG A N 1
ATOM 1674 C CA . ARG A 1 204 ? 31.294 -8.650 -30.143 1.00 94.94 204 ARG A CA 1
ATOM 1675 C C . ARG A 1 204 ? 30.556 -7.916 -31.263 1.00 94.94 204 ARG A C 1
ATOM 1677 O O . ARG A 1 204 ? 29.408 -7.522 -31.077 1.00 94.94 204 ARG A O 1
ATOM 1684 N N . MET A 1 205 ? 31.166 -7.800 -32.445 1.00 94.50 205 MET A N 1
ATOM 1685 C CA . MET A 1 205 ? 30.518 -7.181 -33.603 1.00 94.50 205 MET A CA 1
ATOM 1686 C C . MET A 1 205 ? 29.302 -7.985 -34.071 1.00 94.50 205 MET A C 1
ATOM 1688 O O . MET A 1 205 ? 28.248 -7.407 -34.309 1.00 94.50 205 MET A O 1
ATOM 1692 N N . ARG A 1 206 ? 29.396 -9.323 -34.135 1.00 94.00 206 ARG A N 1
ATOM 1693 C CA . ARG A 1 206 ? 28.249 -10.184 -34.477 1.00 94.00 206 ARG A CA 1
ATOM 1694 C C . ARG A 1 206 ? 27.093 -9.992 -33.498 1.00 94.00 206 ARG A C 1
ATOM 1696 O O . ARG A 1 206 ? 25.963 -9.875 -33.952 1.00 94.00 206 ARG A O 1
ATOM 1703 N N . LYS A 1 207 ? 27.377 -9.884 -32.193 1.00 95.19 207 LYS A N 1
ATOM 1704 C CA . LYS A 1 207 ? 26.367 -9.555 -31.173 1.00 95.19 207 LYS A CA 1
ATOM 1705 C C . LYS A 1 207 ? 25.671 -8.236 -31.499 1.00 95.19 207 LYS A C 1
ATOM 1707 O O . LYS A 1 207 ? 24.450 -8.181 -31.546 1.00 95.19 207 LYS A O 1
ATOM 1712 N N . HIS A 1 208 ? 26.462 -7.193 -31.738 1.00 95.50 208 HIS A N 1
ATOM 1713 C CA . HIS A 1 208 ? 25.969 -5.842 -31.985 1.00 95.50 208 HIS A CA 1
ATOM 1714 C C . HIS A 1 208 ? 25.128 -5.748 -33.264 1.00 95.50 208 HIS A C 1
ATOM 1716 O O . HIS A 1 208 ? 24.059 -5.151 -33.253 1.00 95.50 208 HIS A O 1
ATOM 1722 N N . VAL A 1 209 ? 25.573 -6.378 -34.357 1.00 94.62 209 VAL A N 1
ATOM 1723 C CA . VAL A 1 209 ? 24.781 -6.487 -35.594 1.00 94.62 209 VAL A CA 1
ATOM 1724 C C . VAL A 1 209 ? 23.476 -7.240 -35.334 1.00 94.62 209 VAL A C 1
ATOM 1726 O O . VAL A 1 209 ? 22.440 -6.818 -35.834 1.00 94.62 209 VAL A O 1
ATOM 1729 N N . GLY A 1 210 ? 23.505 -8.295 -34.511 1.00 93.69 210 GLY A N 1
ATOM 1730 C CA . GLY A 1 210 ? 22.298 -8.985 -34.056 1.00 93.69 210 GLY A CA 1
ATOM 1731 C C . GLY A 1 210 ? 21.300 -8.041 -33.384 1.00 93.69 210 GLY A C 1
ATOM 1732 O O . GLY A 1 210 ? 20.129 -8.054 -33.749 1.00 93.69 210 GLY A O 1
ATOM 1733 N N . ASP A 1 211 ? 21.765 -7.164 -32.488 1.00 95.00 211 ASP A N 1
ATOM 1734 C CA . ASP A 1 211 ? 20.892 -6.175 -31.838 1.00 95.00 211 ASP A CA 1
ATOM 1735 C C . ASP A 1 211 ? 20.287 -5.174 -32.826 1.00 95.00 211 ASP A C 1
ATOM 1737 O O . ASP A 1 211 ? 19.103 -4.862 -32.735 1.00 95.00 211 ASP A O 1
ATOM 1741 N N . LEU A 1 212 ? 21.073 -4.695 -33.795 1.00 95.31 212 LEU A N 1
ATOM 1742 C CA . LEU A 1 212 ? 20.569 -3.792 -34.833 1.00 95.31 212 LEU A CA 1
ATOM 1743 C C . LEU A 1 212 ? 19.552 -4.491 -35.747 1.00 95.31 212 LEU A C 1
ATOM 1745 O O . LEU A 1 212 ? 18.548 -3.885 -36.107 1.00 95.31 212 LEU A O 1
ATOM 1749 N N . CYS A 1 213 ? 19.779 -5.762 -36.103 1.00 93.12 213 CYS A N 1
ATOM 1750 C CA . CYS A 1 213 ? 18.808 -6.569 -36.847 1.00 93.12 213 CYS A CA 1
ATOM 1751 C C . CYS A 1 213 ? 17.503 -6.718 -36.063 1.00 93.12 213 CYS A C 1
ATOM 1753 O O . CYS A 1 213 ? 16.426 -6.561 -36.632 1.00 93.12 213 CYS A O 1
ATOM 1755 N N . LEU A 1 214 ? 17.594 -6.978 -34.760 1.00 91.56 214 LEU A N 1
ATOM 1756 C CA . LEU A 1 214 ? 16.428 -7.111 -33.902 1.00 91.56 214 LEU A CA 1
ATOM 1757 C C . LEU A 1 214 ? 15.632 -5.799 -33.817 1.00 91.56 214 LEU A C 1
ATOM 1759 O O . LEU A 1 214 ? 14.426 -5.813 -34.038 1.00 91.56 214 LEU A O 1
ATOM 1763 N N . GLN A 1 215 ? 16.301 -4.666 -33.577 1.00 93.25 215 GLN A N 1
ATOM 1764 C CA . GLN A 1 215 ? 15.665 -3.341 -33.561 1.00 93.25 215 GLN A CA 1
ATOM 1765 C C . GLN A 1 215 ? 15.081 -2.939 -34.924 1.00 93.25 215 GLN A C 1
ATOM 1767 O O . GLN A 1 215 ? 14.135 -2.161 -34.983 1.00 93.25 215 GLN A O 1
ATOM 1772 N N . ALA A 1 216 ? 15.624 -3.477 -36.020 1.00 92.44 216 ALA A N 1
ATOM 1773 C CA . ALA A 1 216 ? 15.111 -3.287 -37.375 1.00 92.44 216 ALA A CA 1
ATOM 1774 C C . ALA A 1 216 ? 13.968 -4.258 -37.739 1.00 92.44 216 ALA A C 1
ATOM 1776 O O . ALA A 1 216 ? 13.580 -4.320 -38.905 1.00 92.44 216 ALA A O 1
ATOM 1777 N N . GLY A 1 217 ? 13.456 -5.050 -36.787 1.00 88.81 217 GLY A N 1
ATOM 1778 C CA . GLY A 1 217 ? 12.365 -6.004 -37.012 1.00 88.81 217 GLY A CA 1
ATOM 1779 C C . GLY A 1 217 ? 12.777 -7.275 -37.769 1.00 88.81 217 GLY A C 1
ATOM 1780 O O . GLY A 1 217 ? 11.936 -7.940 -38.367 1.00 88.81 217 GLY A O 1
ATOM 1781 N N . MET A 1 218 ? 14.069 -7.624 -37.784 1.00 88.00 218 MET A N 1
ATOM 1782 C CA . MET A 1 218 ? 14.626 -8.783 -38.498 1.00 88.00 218 MET A CA 1
ATOM 1783 C C . MET A 1 218 ? 15.025 -9.898 -37.523 1.00 88.00 218 MET A C 1
ATOM 1785 O O . MET A 1 218 ? 16.206 -10.207 -37.344 1.00 88.00 218 MET A O 1
ATOM 1789 N N . LEU A 1 219 ? 14.025 -10.518 -36.888 1.00 85.19 219 LEU A N 1
ATOM 1790 C CA . LEU A 1 219 ? 14.232 -11.514 -35.830 1.00 85.19 219 LEU A CA 1
ATOM 1791 C C . LEU A 1 219 ? 15.090 -12.704 -36.287 1.00 85.19 219 LEU A C 1
ATOM 1793 O O . LEU A 1 219 ? 16.037 -13.084 -35.603 1.00 85.19 219 LEU A O 1
ATOM 1797 N N . GLN A 1 220 ? 14.794 -13.282 -37.454 1.00 84.50 220 GLN A N 1
ATOM 1798 C CA . GLN A 1 220 ? 15.497 -14.474 -37.935 1.00 84.50 220 GLN A CA 1
ATOM 1799 C C . GLN A 1 220 ? 16.999 -14.220 -38.135 1.00 84.50 220 GLN A C 1
ATOM 1801 O O . GLN A 1 220 ? 17.824 -15.046 -37.741 1.00 84.50 220 GLN A O 1
ATOM 1806 N N . ASP A 1 221 ? 17.352 -13.065 -38.700 1.00 88.12 221 ASP A N 1
ATOM 1807 C CA . ASP A 1 221 ? 18.746 -12.681 -38.917 1.00 88.12 221 ASP A CA 1
ATOM 1808 C C . ASP A 1 221 ? 19.436 -12.345 -37.593 1.00 88.12 221 ASP A C 1
ATOM 1810 O O . ASP A 1 221 ? 20.579 -12.752 -37.373 1.00 88.12 221 ASP A O 1
ATOM 1814 N N . ALA A 1 222 ? 18.731 -11.683 -36.669 1.00 90.06 222 ALA A N 1
ATOM 1815 C CA . ALA A 1 222 ? 19.235 -11.434 -35.323 1.00 90.06 222 ALA A CA 1
ATOM 1816 C C . ALA A 1 222 ? 19.628 -12.743 -34.614 1.00 90.06 222 ALA A C 1
ATOM 1818 O O . ALA A 1 222 ? 20.748 -12.853 -34.110 1.00 90.06 222 ALA A O 1
ATOM 1819 N N . LEU A 1 223 ? 18.769 -13.771 -34.656 1.00 87.44 223 LEU A N 1
ATOM 1820 C CA . LEU A 1 223 ? 19.040 -15.086 -34.058 1.00 87.44 223 LEU A CA 1
ATOM 1821 C C . LEU A 1 223 ? 20.291 -15.756 -34.651 1.00 87.44 223 LEU A C 1
ATOM 1823 O O . LEU A 1 223 ? 21.098 -16.323 -33.909 1.00 87.44 223 LEU A O 1
ATOM 1827 N N . VAL A 1 224 ? 20.500 -15.663 -35.970 1.00 89.69 224 VAL A N 1
ATOM 1828 C CA . VAL A 1 224 ? 21.713 -16.185 -36.630 1.00 89.69 224 VAL A CA 1
ATOM 1829 C C . VAL A 1 224 ? 22.960 -15.462 -36.119 1.00 89.69 224 VAL A C 1
ATOM 1831 O O . VAL A 1 224 ? 23.950 -16.100 -35.749 1.00 89.69 224 VAL A O 1
ATOM 1834 N N . HIS A 1 225 ? 22.910 -14.132 -36.041 1.00 92.25 225 HIS A N 1
ATOM 1835 C CA . HIS A 1 225 ? 24.013 -13.324 -35.529 1.00 92.25 225 HIS A CA 1
ATOM 1836 C C . HIS A 1 225 ? 24.328 -13.615 -34.054 1.00 92.25 225 HIS A C 1
ATOM 1838 O O . HIS A 1 225 ? 25.507 -13.730 -33.698 1.00 92.25 225 HIS A O 1
ATOM 1844 N N . TYR A 1 226 ? 23.310 -13.801 -33.208 1.00 92.50 226 TYR A N 1
ATOM 1845 C CA . TYR A 1 226 ? 23.498 -14.195 -31.811 1.00 92.50 226 TYR A CA 1
ATOM 1846 C C . TYR A 1 226 ? 24.112 -15.581 -31.679 1.00 92.50 226 TYR A C 1
ATOM 1848 O O . TYR A 1 226 ? 25.046 -15.748 -30.896 1.00 92.50 226 TYR A O 1
ATOM 1856 N N . HIS A 1 227 ? 23.662 -16.554 -32.472 1.00 90.44 227 HIS A N 1
ATOM 1857 C CA . HIS A 1 227 ? 24.232 -17.897 -32.463 1.00 90.44 227 HIS A CA 1
ATOM 1858 C C . HIS A 1 227 ? 25.732 -17.879 -32.801 1.00 90.44 227 HIS A C 1
ATOM 1860 O O . HIS A 1 227 ? 26.549 -18.373 -32.023 1.00 90.44 227 HIS A O 1
ATOM 1866 N N . MET A 1 228 ? 26.116 -17.201 -33.890 1.00 91.81 228 MET A N 1
ATOM 1867 C CA . MET A 1 228 ? 27.527 -17.029 -34.269 1.00 91.81 228 MET A CA 1
ATOM 1868 C C . MET A 1 228 ? 28.337 -16.296 -33.192 1.00 91.81 228 MET A C 1
ATOM 1870 O O . MET A 1 228 ? 29.493 -16.631 -32.928 1.00 91.81 228 MET A O 1
ATOM 1874 N N . SER A 1 229 ? 27.747 -15.269 -32.576 1.00 94.62 229 SER A N 1
ATOM 1875 C CA . SER A 1 229 ? 28.389 -14.511 -31.504 1.00 94.62 229 SER A CA 1
ATOM 1876 C C . SER A 1 229 ? 28.678 -15.390 -30.285 1.00 94.62 229 SER A C 1
ATOM 1878 O O . SER A 1 229 ? 29.802 -15.381 -29.783 1.00 94.62 229 SER A O 1
ATOM 1880 N N . VAL A 1 230 ? 27.704 -16.200 -29.857 1.00 94.44 230 VAL A N 1
ATOM 1881 C CA . VAL A 1 230 ? 27.835 -17.132 -28.729 1.00 94.44 230 VAL A CA 1
ATOM 1882 C C . VAL A 1 230 ? 28.987 -18.111 -28.957 1.00 94.44 230 VAL A C 1
ATOM 1884 O O . VAL A 1 230 ? 29.824 -18.272 -28.068 1.00 94.44 230 VAL A O 1
ATOM 1887 N N . GLU A 1 231 ? 29.089 -18.719 -30.142 1.00 94.00 231 GLU A N 1
ATOM 1888 C CA . GLU A 1 231 ? 30.185 -19.643 -30.470 1.00 94.00 231 GLU A CA 1
ATOM 1889 C C . GLU A 1 231 ? 31.560 -18.962 -30.415 1.00 94.00 231 GLU A C 1
ATOM 1891 O O . GLU A 1 231 ? 32.500 -19.470 -29.790 1.00 94.00 231 GLU A O 1
ATOM 1896 N N . LEU A 1 232 ? 31.679 -17.783 -31.035 1.00 95.12 232 LEU A N 1
ATOM 1897 C CA . LEU A 1 232 ? 32.930 -17.030 -31.084 1.00 95.12 232 LEU A CA 1
ATOM 1898 C C . LEU A 1 232 ? 33.375 -16.591 -29.688 1.00 95.12 232 LEU A C 1
ATOM 1900 O O . LEU A 1 232 ? 34.513 -16.874 -29.306 1.00 95.12 232 LEU A O 1
ATOM 1904 N N . LEU A 1 233 ? 32.487 -15.944 -28.927 1.00 95.88 233 LEU A N 1
ATOM 1905 C CA . LEU A 1 233 ? 32.778 -15.384 -27.604 1.00 95.88 233 LEU A CA 1
ATOM 1906 C C . LEU A 1 233 ? 33.073 -16.471 -26.570 1.00 95.88 233 LEU A C 1
ATOM 1908 O O . LEU A 1 233 ? 33.997 -16.317 -25.767 1.00 95.88 233 LEU A O 1
ATOM 1912 N N . ARG A 1 234 ? 32.364 -17.606 -26.635 1.00 95.62 234 ARG A N 1
ATOM 1913 C CA . ARG A 1 234 ? 32.644 -18.771 -25.788 1.00 95.62 234 ARG A CA 1
ATOM 1914 C C . ARG A 1 234 ? 34.038 -19.336 -26.061 1.00 95.62 234 ARG A C 1
ATOM 1916 O O . ARG A 1 234 ? 34.749 -19.657 -25.117 1.00 95.62 234 ARG A O 1
ATOM 1923 N N . SER A 1 235 ? 34.476 -19.381 -27.323 1.00 95.06 235 SER A N 1
ATOM 1924 C CA . SER A 1 235 ? 35.814 -19.882 -27.686 1.00 95.06 235 SER A CA 1
ATOM 1925 C C . SER A 1 235 ? 36.984 -19.011 -27.198 1.00 95.06 235 SER A C 1
ATOM 1927 O O . SER A 1 235 ? 38.123 -19.476 -27.195 1.00 95.06 235 SER A O 1
ATOM 1929 N N . VAL A 1 236 ? 36.717 -17.761 -26.801 1.00 94.25 236 VAL A N 1
ATOM 1930 C CA . VAL A 1 236 ? 37.716 -16.792 -26.306 1.00 94.25 236 VAL A CA 1
ATOM 1931 C C . VAL A 1 236 ? 37.472 -16.358 -24.855 1.00 94.25 236 VAL A C 1
ATOM 1933 O O . VAL A 1 236 ? 38.065 -15.381 -24.393 1.00 94.25 236 VAL A O 1
ATOM 1936 N N . ASN A 1 237 ? 36.591 -17.067 -24.137 1.00 94.00 237 ASN A N 1
ATOM 1937 C CA . ASN A 1 237 ? 36.232 -16.806 -22.739 1.00 94.00 237 ASN A CA 1
ATOM 1938 C C . ASN A 1 237 ? 35.807 -15.350 -22.457 1.00 94.00 237 ASN A C 1
ATOM 1940 O O . ASN A 1 237 ? 36.083 -14.805 -21.388 1.00 94.00 237 ASN A O 1
ATOM 1944 N N . ASP A 1 238 ? 35.133 -14.704 -23.410 1.00 94.00 238 ASP A N 1
ATOM 1945 C CA . ASP A 1 238 ? 34.589 -13.356 -23.224 1.00 94.00 238 ASP A CA 1
ATOM 1946 C C . ASP A 1 238 ? 33.202 -13.432 -22.571 1.00 94.00 238 ASP A C 1
ATOM 1948 O O . ASP A 1 238 ? 32.168 -13.283 -23.222 1.00 94.00 238 ASP A O 1
ATOM 1952 N N . PHE A 1 239 ? 33.186 -13.758 -21.274 1.00 95.00 239 PHE A N 1
ATOM 1953 C CA . PHE A 1 239 ? 31.961 -14.087 -20.541 1.00 95.00 239 PHE A CA 1
ATOM 1954 C C . PHE A 1 239 ? 30.974 -12.919 -20.447 1.00 95.00 239 PHE A C 1
ATOM 1956 O O . PHE A 1 239 ? 29.768 -13.148 -20.497 1.00 95.00 239 PHE A O 1
ATOM 1963 N N . LEU A 1 240 ? 31.459 -11.678 -20.352 1.00 94.38 240 LEU A N 1
ATOM 1964 C CA . LEU A 1 240 ? 30.600 -10.496 -20.278 1.00 94.38 240 LEU A CA 1
ATOM 1965 C C . LEU A 1 240 ? 29.748 -10.342 -21.546 1.00 94.38 240 LEU A C 1
ATOM 1967 O O . LEU A 1 240 ? 28.523 -10.263 -21.475 1.00 94.38 240 LEU A O 1
ATOM 1971 N N . TRP A 1 241 ? 30.391 -10.344 -22.716 1.00 95.12 241 TRP A N 1
ATOM 1972 C CA . TRP A 1 241 ? 29.705 -10.219 -24.006 1.00 95.12 241 TRP A CA 1
ATOM 1973 C C . TRP A 1 241 ? 28.923 -11.472 -24.375 1.00 95.12 241 TRP A C 1
ATOM 1975 O O . TRP A 1 241 ? 27.861 -11.365 -24.990 1.00 95.12 241 TRP A O 1
ATOM 1985 N N . LEU A 1 242 ? 29.397 -12.644 -23.942 1.00 94.81 242 LEU A N 1
ATOM 1986 C CA . LEU A 1 242 ? 28.640 -13.883 -24.045 1.00 94.81 242 LEU A CA 1
ATOM 1987 C C . LEU A 1 242 ? 27.313 -13.769 -23.281 1.00 94.81 242 LEU A C 1
ATOM 1989 O O . LEU A 1 242 ? 26.269 -14.057 -23.858 1.00 94.81 242 LEU A O 1
ATOM 1993 N N . GL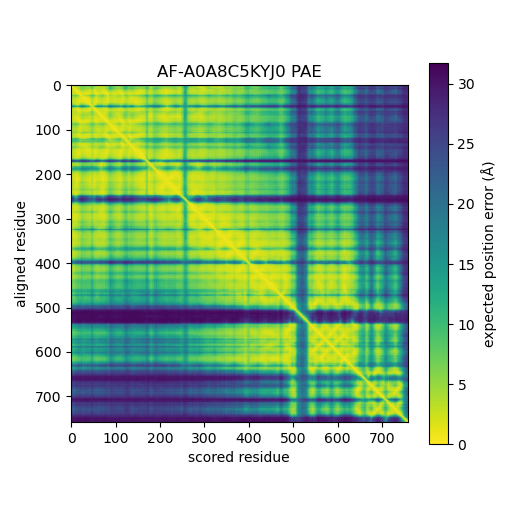Y A 1 243 ? 27.325 -13.268 -22.041 1.00 93.31 243 GLY A N 1
ATOM 1994 C CA . GLY A 1 243 ? 26.105 -12.983 -21.279 1.00 93.31 243 GLY A CA 1
ATOM 1995 C C . GLY A 1 243 ? 25.150 -12.052 -22.034 1.00 93.31 243 GLY A C 1
ATOM 1996 O O . GLY A 1 243 ? 23.963 -12.353 -22.145 1.00 93.31 243 GLY A O 1
ATOM 1997 N N . GLY A 1 244 ? 25.678 -10.986 -22.647 1.00 92.19 244 GLY A N 1
ATOM 1998 C CA . GLY A 1 244 ? 24.893 -10.040 -23.450 1.00 92.19 244 GLY A CA 1
ATOM 1999 C C . GLY A 1 244 ? 24.206 -10.676 -24.661 1.00 92.19 244 GLY A C 1
ATOM 2000 O O . GLY A 1 244 ? 23.057 -10.342 -24.971 1.00 92.19 244 GLY A O 1
ATOM 2001 N N . ALA A 1 245 ? 24.885 -11.599 -25.345 1.00 92.56 245 ALA A N 1
ATOM 2002 C CA . ALA A 1 245 ? 24.301 -12.361 -26.447 1.00 92.56 245 ALA A CA 1
ATOM 2003 C C . ALA A 1 245 ? 23.199 -13.314 -25.949 1.00 92.56 245 ALA A C 1
ATOM 2005 O O . ALA A 1 245 ? 22.134 -13.386 -26.554 1.00 92.56 245 ALA A O 1
ATOM 2006 N N . LEU A 1 246 ? 23.413 -13.989 -24.813 1.00 89.69 246 LEU A N 1
ATOM 2007 C CA . LEU A 1 246 ? 22.452 -14.934 -24.235 1.00 89.69 246 LEU A CA 1
ATOM 2008 C C . LEU A 1 246 ? 21.164 -14.246 -23.755 1.00 89.69 246 LEU A C 1
ATOM 2010 O O . LEU A 1 246 ? 20.083 -14.743 -24.055 1.00 89.69 246 LEU A O 1
ATOM 2014 N N . THR A 1 247 ? 21.251 -13.084 -23.089 1.00 83.00 247 THR A N 1
ATOM 2015 C CA . THR A 1 247 ? 20.054 -12.346 -22.631 1.00 83.00 247 THR A CA 1
ATOM 2016 C C . THR A 1 247 ? 19.188 -11.834 -23.774 1.00 83.00 247 THR A C 1
ATOM 2018 O O . THR A 1 247 ? 17.981 -11.700 -23.617 1.00 83.00 247 THR A O 1
ATOM 2021 N N . THR A 1 248 ? 19.805 -11.519 -24.915 1.00 77.88 248 THR A N 1
ATOM 2022 C CA . THR A 1 248 ? 19.101 -10.944 -26.072 1.00 77.88 248 THR A CA 1
ATOM 2023 C C . THR A 1 248 ? 18.505 -12.031 -26.973 1.00 77.88 248 THR A C 1
ATOM 2025 O O . THR A 1 248 ? 17.561 -11.794 -27.710 1.00 77.88 248 THR A O 1
ATOM 2028 N N . ASN A 1 249 ? 18.995 -13.265 -26.863 1.00 64.62 249 ASN A N 1
ATOM 2029 C CA . ASN A 1 249 ? 18.462 -14.417 -27.588 1.00 64.62 249 ASN A CA 1
ATOM 2030 C C . ASN A 1 249 ? 17.129 -14.946 -26.996 1.00 64.62 249 ASN A C 1
ATOM 2032 O O . ASN A 1 249 ? 16.513 -15.840 -27.565 1.00 64.62 249 ASN A O 1
ATOM 2036 N N . GLY A 1 250 ? 16.688 -14.421 -25.844 1.00 56.47 250 GLY A N 1
ATOM 2037 C CA . GLY A 1 250 ? 15.551 -14.923 -25.058 1.00 56.47 250 GLY A CA 1
ATOM 2038 C C . GLY A 1 250 ? 14.220 -14.169 -25.211 1.00 56.47 250 GLY A C 1
ATOM 2039 O O . GLY A 1 250 ? 13.379 -14.263 -24.325 1.00 56.47 250 GLY A O 1
ATOM 2040 N N . ILE A 1 251 ? 14.031 -13.390 -26.280 1.00 59.62 251 ILE A N 1
ATOM 2041 C CA . ILE A 1 251 ? 12.987 -12.342 -26.371 1.00 59.62 251 ILE A CA 1
ATOM 2042 C C . ILE A 1 251 ? 11.583 -12.854 -26.718 1.00 59.62 251 ILE A C 1
ATOM 2044 O O . ILE A 1 251 ? 10.658 -12.056 -26.731 1.00 59.62 251 ILE A O 1
ATOM 2048 N N . ASN A 1 252 ? 11.367 -14.152 -26.961 1.00 57.59 252 ASN A N 1
ATOM 2049 C CA . ASN A 1 252 ? 10.037 -14.634 -27.361 1.00 57.59 252 ASN A CA 1
ATOM 2050 C C . ASN A 1 252 ? 9.301 -15.418 -26.251 1.00 57.59 252 ASN A C 1
ATOM 2052 O O . ASN A 1 252 ? 9.371 -16.649 -26.230 1.00 57.59 252 ASN A O 1
ATOM 2056 N N . PRO A 1 253 ? 8.608 -14.739 -25.313 1.00 48.19 253 PRO A N 1
ATOM 2057 C CA . PRO A 1 253 ? 7.727 -15.377 -24.339 1.00 48.19 253 PRO A CA 1
ATOM 2058 C C . PRO A 1 253 ? 6.306 -15.633 -24.877 1.00 48.19 253 PRO A C 1
ATOM 2060 O O . PRO A 1 253 ? 5.572 -16.412 -24.261 1.00 48.19 253 PRO A O 1
ATOM 2063 N N . ASP A 1 254 ? 5.909 -15.029 -26.005 1.00 45.00 254 ASP A N 1
ATOM 2064 C CA . ASP A 1 254 ? 4.553 -15.159 -26.542 1.00 45.00 254 ASP A CA 1
ATOM 2065 C C . ASP A 1 254 ? 4.383 -16.453 -27.343 1.00 45.00 254 ASP A C 1
ATOM 2067 O O . ASP A 1 254 ? 4.699 -16.583 -28.523 1.00 45.00 254 ASP A O 1
ATOM 2071 N N . THR A 1 255 ? 3.804 -17.446 -26.677 1.00 43.84 255 THR A N 1
ATOM 2072 C CA . THR A 1 255 ? 3.416 -18.734 -27.268 1.00 43.84 255 THR A CA 1
ATOM 2073 C C . THR A 1 255 ? 2.159 -18.650 -28.147 1.00 43.84 255 THR A C 1
ATOM 2075 O O . THR A 1 255 ? 1.695 -19.689 -28.617 1.00 43.84 255 THR A O 1
ATOM 2078 N N . SER A 1 256 ? 1.585 -17.456 -28.380 1.00 38.94 256 SER A N 1
ATOM 2079 C CA . SER A 1 256 ? 0.193 -17.337 -28.846 1.00 38.94 256 SER A CA 1
ATOM 2080 C C . SER A 1 256 ? -0.097 -16.489 -30.094 1.00 38.94 256 SER A C 1
ATOM 2082 O O . SER A 1 256 ? -1.205 -16.611 -30.613 1.00 38.94 256 SER A O 1
ATOM 2084 N N . ALA A 1 257 ? 0.838 -15.722 -30.664 1.00 39.91 257 ALA A N 1
ATOM 2085 C CA . ALA A 1 257 ? 0.526 -14.926 -31.858 1.00 39.91 257 ALA A CA 1
ATOM 2086 C C . ALA A 1 257 ? 1.740 -14.696 -32.772 1.00 39.91 257 ALA A C 1
ATOM 2088 O O . ALA A 1 257 ? 2.399 -13.675 -32.685 1.00 39.91 257 ALA A O 1
ATOM 2089 N N . GLU A 1 258 ? 2.042 -15.675 -33.629 1.00 36.78 258 GLU A N 1
ATOM 2090 C CA . GLU A 1 258 ? 2.228 -15.499 -35.081 1.00 36.78 258 GLU A CA 1
ATOM 2091 C C . GLU A 1 258 ? 2.740 -16.805 -35.720 1.00 36.78 258 GLU A C 1
ATOM 2093 O O . GLU A 1 258 ? 3.740 -17.405 -35.332 1.00 36.78 258 GLU A O 1
ATOM 2098 N N . ILE A 1 259 ? 1.935 -17.282 -36.668 1.00 35.59 259 ILE A N 1
ATOM 2099 C CA . ILE A 1 259 ? 2.228 -18.107 -37.847 1.00 35.59 259 ILE A CA 1
ATOM 2100 C C . ILE A 1 259 ? 3.656 -18.688 -37.915 1.00 35.59 259 ILE A C 1
ATOM 2102 O O . ILE A 1 259 ? 4.583 -18.043 -38.385 1.00 35.59 259 ILE A O 1
ATOM 2106 N N . GLY A 1 260 ? 3.784 -19.975 -37.570 1.00 42.22 260 GLY A N 1
ATOM 2107 C CA . GLY A 1 260 ? 4.954 -20.803 -37.881 1.00 42.22 260 GLY A CA 1
ATOM 2108 C C . GLY A 1 260 ? 6.199 -20.448 -37.067 1.00 42.22 260 GLY A C 1
ATOM 2109 O O . GLY A 1 260 ? 6.850 -19.446 -37.325 1.00 42.22 260 GLY A O 1
ATOM 2110 N N . ARG A 1 261 ? 6.581 -21.318 -36.118 1.00 47.00 261 ARG A N 1
ATOM 2111 C CA . ARG A 1 261 ? 7.823 -21.186 -35.331 1.00 47.00 261 ARG A CA 1
ATOM 2112 C C . ARG A 1 261 ? 8.982 -20.756 -36.236 1.00 47.00 261 ARG A C 1
ATOM 2114 O O . ARG A 1 261 ? 9.427 -21.548 -37.073 1.00 47.00 261 ARG A O 1
ATOM 2121 N N . ALA A 1 262 ? 9.467 -19.528 -36.062 1.00 52.66 262 ALA A N 1
ATOM 2122 C CA . ALA A 1 262 ? 10.687 -19.088 -36.717 1.00 52.66 262 ALA A CA 1
ATOM 2123 C C . ALA A 1 262 ? 11.809 -20.086 -36.371 1.00 52.66 262 ALA A C 1
ATOM 2125 O O . ALA A 1 262 ? 11.892 -20.608 -35.251 1.00 52.66 262 ALA A O 1
ATOM 2126 N N . LYS A 1 263 ? 12.634 -20.443 -37.361 1.00 53.09 263 LYS A N 1
ATOM 2127 C CA . LYS A 1 263 ? 13.712 -21.419 -37.154 1.00 53.09 263 LYS A CA 1
ATOM 2128 C C . LYS A 1 263 ? 14.663 -20.844 -36.098 1.00 53.09 263 LYS A C 1
ATOM 2130 O O . LYS A 1 263 ? 15.091 -19.705 -36.228 1.00 53.09 263 LYS A O 1
ATOM 2135 N N . ASN A 1 264 ? 15.037 -21.634 -35.092 1.00 59.16 264 ASN A N 1
ATOM 2136 C CA . ASN A 1 264 ? 15.944 -21.249 -33.994 1.00 59.16 264 ASN A CA 1
ATOM 2137 C C . ASN A 1 264 ? 15.331 -20.428 -32.837 1.00 59.16 264 ASN A C 1
ATOM 2139 O O . ASN A 1 264 ? 16.092 -19.908 -32.024 1.00 59.16 264 ASN A O 1
ATOM 2143 N N . CYS A 1 265 ? 14.002 -20.330 -32.704 1.00 67.25 265 CYS A N 1
ATOM 2144 C CA . CYS A 1 265 ? 13.407 -19.829 -31.457 1.00 67.25 265 CYS A CA 1
ATOM 2145 C C . CYS A 1 265 ? 13.668 -20.789 -30.285 1.00 67.25 265 CYS A C 1
ATOM 2147 O O . CYS A 1 265 ? 13.536 -22.006 -30.429 1.00 67.25 265 CYS A O 1
ATOM 2149 N N . LEU A 1 266 ? 14.017 -20.226 -29.127 1.00 74.00 266 LEU A N 1
ATOM 2150 C CA . LEU A 1 266 ? 14.216 -20.965 -27.881 1.00 74.00 266 LEU A CA 1
ATOM 2151 C C . LEU A 1 266 ? 12.877 -21.431 -27.293 1.00 74.00 266 LEU A C 1
ATOM 2153 O O . LEU A 1 266 ? 11.858 -20.757 -27.453 1.00 74.00 266 LEU A O 1
ATOM 2157 N N . SER A 1 267 ? 12.882 -22.571 -26.596 1.00 79.94 267 SER A N 1
ATOM 2158 C CA . SER A 1 267 ? 11.742 -22.962 -25.762 1.00 79.94 267 SER A CA 1
ATOM 2159 C C . SER A 1 267 ? 11.617 -22.042 -24.534 1.00 79.94 267 SER A C 1
ATOM 2161 O O . SER A 1 267 ? 12.608 -21.424 -24.131 1.00 79.94 267 SER A O 1
ATOM 2163 N N . PRO A 1 268 ? 10.429 -21.947 -23.904 1.00 79.38 268 PRO A N 1
ATOM 2164 C CA . PRO A 1 268 ? 10.249 -21.209 -22.655 1.00 79.38 268 PRO A CA 1
ATOM 2165 C C . PRO A 1 268 ? 11.269 -21.582 -21.570 1.00 79.38 268 PRO A C 1
ATOM 2167 O O . PRO A 1 268 ? 11.727 -20.705 -20.841 1.00 79.38 268 PRO A O 1
ATOM 2170 N N . GLU A 1 269 ? 11.649 -22.857 -21.477 1.00 83.94 269 GLU A N 1
ATOM 2171 C CA . GLU A 1 269 ? 12.670 -23.366 -20.562 1.00 83.94 269 GLU A CA 1
ATOM 2172 C C . GLU A 1 269 ? 14.074 -22.904 -20.957 1.00 83.94 269 GLU A C 1
ATOM 2174 O O . GLU A 1 269 ? 14.797 -22.363 -20.117 1.00 83.94 269 GLU A O 1
ATOM 2179 N N . ASP A 1 270 ? 14.429 -23.029 -22.239 1.00 86.31 270 ASP A N 1
ATOM 2180 C CA . ASP A 1 270 ? 15.737 -22.607 -22.740 1.00 86.31 270 ASP A CA 1
ATOM 2181 C C . ASP A 1 270 ? 15.973 -21.112 -22.495 1.00 86.31 270 ASP A C 1
ATOM 2183 O O . ASP A 1 270 ? 17.080 -20.723 -22.131 1.00 86.31 270 ASP A O 1
ATOM 2187 N N . ILE A 1 271 ? 14.947 -20.263 -22.654 1.00 87.06 271 ILE A N 1
ATOM 2188 C CA . ILE A 1 271 ? 15.039 -18.819 -22.374 1.00 87.06 271 ILE A CA 1
ATOM 2189 C C . ILE A 1 271 ? 15.525 -18.583 -20.939 1.00 87.06 271 ILE A C 1
ATOM 2191 O O . ILE A 1 271 ? 16.432 -17.780 -20.703 1.00 87.06 271 ILE A O 1
ATOM 2195 N N . ILE A 1 272 ? 14.955 -19.306 -19.975 1.00 90.69 272 ILE A N 1
ATOM 2196 C CA . ILE A 1 272 ? 15.310 -19.169 -18.562 1.00 90.69 272 ILE A CA 1
ATOM 2197 C C . ILE A 1 272 ? 16.723 -19.683 -18.298 1.00 90.69 272 ILE A C 1
ATOM 2199 O O . ILE A 1 272 ? 17.481 -19.023 -17.585 1.00 90.69 272 ILE A O 1
ATOM 2203 N N . ASP A 1 273 ? 17.120 -20.792 -18.917 1.00 91.31 273 ASP A N 1
ATOM 2204 C CA . ASP A 1 273 ? 18.487 -21.304 -18.805 1.00 91.31 273 ASP A CA 1
ATOM 2205 C C . ASP A 1 273 ? 19.513 -20.319 -19.381 1.00 91.31 273 ASP A C 1
ATOM 2207 O O . ASP A 1 273 ? 20.579 -20.123 -18.790 1.00 91.31 273 ASP A O 1
ATOM 2211 N N . LYS A 1 274 ? 19.178 -19.606 -20.468 1.00 91.81 274 LYS A N 1
ATOM 2212 C CA . LYS A 1 274 ? 20.018 -18.519 -20.997 1.00 91.81 274 LYS A CA 1
ATOM 2213 C C . LYS A 1 274 ? 20.139 -17.350 -20.027 1.00 91.81 274 LYS A C 1
ATOM 2215 O O . LYS A 1 274 ? 21.243 -16.827 -19.872 1.00 91.81 274 LYS A O 1
ATOM 2220 N N . TYR A 1 275 ? 19.061 -16.957 -19.346 1.00 93.56 275 TYR A N 1
ATOM 2221 C CA . TYR A 1 275 ? 19.140 -15.932 -18.300 1.00 93.56 275 TYR A CA 1
ATOM 2222 C C . TYR A 1 275 ? 19.999 -16.390 -17.115 1.00 93.56 275 TYR A C 1
ATOM 2224 O O . TYR A 1 275 ? 20.860 -15.626 -16.679 1.00 93.56 275 TYR A O 1
ATOM 2232 N N . LYS A 1 276 ? 19.836 -17.631 -16.632 1.00 94.12 276 LYS A N 1
ATOM 2233 C CA . LYS A 1 276 ? 20.675 -18.202 -15.558 1.00 94.12 276 LYS A CA 1
ATOM 2234 C C . LYS A 1 276 ? 22.158 -18.199 -15.946 1.00 94.12 276 LYS A C 1
ATOM 2236 O O . LYS A 1 276 ? 22.996 -17.743 -15.167 1.00 94.12 276 LYS A O 1
ATOM 2241 N N . GLU A 1 277 ? 22.476 -18.653 -17.160 1.00 94.44 277 GLU A N 1
ATOM 2242 C CA . GLU A 1 277 ? 23.838 -18.660 -17.712 1.00 94.44 277 GLU A CA 1
ATOM 2243 C C . GLU A 1 277 ? 24.405 -17.229 -17.801 1.00 94.44 277 GLU A C 1
ATOM 2245 O O . GLU A 1 277 ? 25.512 -16.967 -17.329 1.00 94.44 277 GLU A O 1
ATOM 2250 N N . ALA A 1 278 ? 23.630 -16.274 -18.325 1.00 94.50 278 ALA A N 1
ATOM 2251 C CA . ALA A 1 278 ? 24.057 -14.883 -18.449 1.00 94.50 278 ALA A CA 1
ATOM 2252 C C . ALA A 1 278 ? 24.296 -14.198 -17.095 1.00 94.50 278 ALA A C 1
ATOM 2254 O O . ALA A 1 278 ? 25.321 -13.541 -16.917 1.00 94.50 278 ALA A O 1
ATOM 2255 N N . ILE A 1 279 ? 23.395 -14.379 -16.127 1.00 94.62 279 ILE A N 1
ATOM 2256 C CA . ILE A 1 279 ? 23.529 -13.821 -14.772 1.00 94.62 279 ILE A CA 1
ATOM 2257 C C . ILE A 1 279 ? 24.761 -14.408 -14.072 1.00 94.62 279 ILE A C 1
ATOM 2259 O O . ILE A 1 279 ? 25.535 -13.667 -13.466 1.00 94.62 279 ILE A O 1
ATOM 2263 N N . SER A 1 280 ? 25.017 -15.712 -14.236 1.00 95.19 280 SER A N 1
ATOM 2264 C CA . SER A 1 280 ? 26.246 -16.354 -13.749 1.00 95.19 280 SER A CA 1
ATOM 2265 C C . SER A 1 280 ? 27.515 -15.751 -14.365 1.00 95.19 280 SER A C 1
ATOM 2267 O O . SER A 1 280 ? 28.560 -15.704 -13.716 1.00 95.19 280 SER A O 1
ATOM 2269 N N . TYR A 1 281 ? 27.456 -15.273 -15.608 1.00 95.06 281 TYR A N 1
ATOM 2270 C CA . TYR A 1 281 ? 28.575 -14.564 -16.221 1.00 95.06 281 TYR A CA 1
ATOM 2271 C C . TYR A 1 281 ? 28.712 -13.125 -15.736 1.00 95.06 281 TYR A C 1
ATOM 2273 O O . TYR A 1 281 ? 29.838 -12.702 -15.479 1.00 95.06 281 TYR A O 1
ATOM 2281 N N . TYR A 1 282 ? 27.614 -12.390 -15.565 1.00 94.19 282 TYR A N 1
ATOM 2282 C CA . TYR A 1 282 ? 27.653 -11.016 -15.060 1.00 94.19 282 TYR A CA 1
ATOM 2283 C C . TYR A 1 282 ? 28.187 -10.932 -13.631 1.00 94.19 282 TYR A C 1
ATOM 2285 O O . TYR A 1 282 ? 29.028 -10.074 -13.359 1.00 94.19 282 TYR A O 1
ATOM 2293 N N . SER A 1 283 ? 27.818 -11.873 -12.760 1.00 92.56 283 SER A N 1
ATOM 2294 C CA . SER A 1 283 ? 28.267 -11.899 -11.360 1.00 92.56 283 SER A CA 1
ATOM 2295 C C . SER A 1 283 ? 29.786 -12.064 -11.191 1.00 92.56 283 SER A C 1
ATOM 2297 O O . SER A 1 283 ? 30.341 -11.722 -10.146 1.00 92.56 283 SER A O 1
ATOM 2299 N N . LYS A 1 284 ? 30.505 -12.505 -12.238 1.00 92.06 284 LYS A N 1
ATOM 2300 C CA . LYS A 1 284 ? 31.980 -12.552 -12.263 1.00 92.06 284 LYS A CA 1
ATOM 2301 C C . LYS A 1 284 ? 32.625 -11.161 -12.307 1.00 92.06 284 LYS A C 1
ATOM 2303 O O . LYS A 1 284 ? 33.817 -11.038 -12.027 1.00 92.06 284 LYS A O 1
ATOM 2308 N N . TYR A 1 285 ? 31.875 -10.114 -12.661 1.00 90.44 285 TYR A N 1
ATOM 2309 C CA . TYR A 1 285 ? 32.395 -8.765 -12.877 1.00 90.44 285 TYR A CA 1
ATOM 2310 C C . TYR A 1 285 ? 31.859 -7.782 -11.829 1.00 90.44 285 TYR A C 1
ATOM 2312 O O . TYR A 1 285 ? 30.692 -7.403 -11.826 1.00 90.44 285 TYR A O 1
ATOM 2320 N N . LYS A 1 286 ? 32.753 -7.238 -10.993 1.00 85.69 286 LYS A N 1
ATOM 2321 C CA . LYS A 1 286 ? 32.408 -6.296 -9.904 1.00 85.69 286 LYS A CA 1
ATOM 2322 C C . LYS A 1 286 ? 31.713 -4.997 -10.368 1.00 85.69 286 LYS A C 1
ATOM 2324 O O . LYS A 1 286 ? 31.163 -4.275 -9.541 1.00 85.69 286 LYS A O 1
ATOM 2329 N N . ASN A 1 287 ? 31.812 -4.643 -11.651 1.00 87.56 287 ASN A N 1
ATOM 2330 C CA . ASN A 1 287 ? 31.210 -3.438 -12.243 1.00 87.56 287 ASN A CA 1
ATOM 2331 C C . ASN A 1 287 ? 29.962 -3.744 -13.096 1.00 87.56 287 ASN A C 1
ATOM 2333 O O . ASN A 1 287 ? 29.451 -2.842 -13.754 1.00 87.56 287 ASN A O 1
ATOM 2337 N N . ALA A 1 288 ? 29.481 -4.992 -13.105 1.00 90.38 288 ALA A N 1
ATOM 2338 C CA . ALA A 1 288 ? 28.339 -5.433 -13.907 1.00 90.38 288 ALA A CA 1
ATOM 2339 C C . ALA A 1 288 ? 27.033 -5.582 -13.103 1.00 90.38 288 ALA A C 1
ATOM 2341 O O . ALA A 1 288 ? 26.038 -6.039 -13.654 1.00 90.38 288 ALA A O 1
ATOM 2342 N N . GLY A 1 289 ? 26.993 -5.164 -11.831 1.00 91.75 289 GLY A N 1
ATOM 2343 C CA . GLY A 1 289 ? 25.816 -5.365 -10.974 1.00 91.75 289 GLY A CA 1
ATOM 2344 C C . GLY A 1 289 ? 24.517 -4.772 -11.541 1.00 91.75 289 GLY A C 1
ATOM 2345 O O . GLY A 1 289 ? 23.449 -5.344 -11.363 1.00 91.75 289 GLY A O 1
ATOM 2346 N N . VAL A 1 290 ? 24.595 -3.660 -12.279 1.00 91.56 290 VAL A N 1
ATOM 2347 C CA . VAL A 1 290 ? 23.419 -3.027 -12.904 1.00 91.56 290 VAL A CA 1
ATOM 2348 C C . VAL A 1 290 ? 22.796 -3.928 -13.975 1.00 91.56 290 VAL A C 1
ATOM 2350 O O . VAL A 1 290 ? 21.599 -4.197 -13.931 1.00 91.56 290 VAL A O 1
ATOM 2353 N N . ILE A 1 291 ? 23.606 -4.447 -14.901 1.00 91.94 291 ILE A N 1
ATOM 2354 C CA . ILE A 1 291 ? 23.121 -5.348 -15.959 1.00 91.94 291 ILE A CA 1
ATOM 2355 C C . ILE A 1 291 ? 22.749 -6.732 -15.416 1.00 91.94 291 ILE A C 1
ATOM 2357 O O . ILE A 1 291 ? 21.848 -7.371 -15.953 1.00 91.94 291 ILE A O 1
ATOM 2361 N N . GLU A 1 292 ? 23.403 -7.180 -14.340 1.00 93.69 292 GLU A N 1
ATOM 2362 C CA . GLU A 1 292 ? 23.036 -8.396 -13.611 1.00 93.69 292 GLU A CA 1
ATOM 2363 C C . GLU A 1 292 ? 21.626 -8.269 -13.028 1.00 93.69 292 GLU A C 1
ATOM 2365 O O . GLU A 1 292 ? 20.778 -9.131 -13.254 1.00 93.69 292 GLU A O 1
ATOM 2370 N N . LEU A 1 293 ? 21.347 -7.154 -12.346 1.00 93.06 293 LEU A N 1
ATOM 2371 C CA . LEU A 1 293 ? 20.041 -6.878 -11.762 1.00 93.06 293 LEU A CA 1
ATOM 2372 C C . LEU A 1 293 ? 18.948 -6.786 -12.825 1.00 93.06 293 LEU A C 1
ATOM 2374 O O . LEU A 1 293 ? 17.894 -7.396 -12.670 1.00 93.06 293 LEU A O 1
ATOM 2378 N N . GLU A 1 294 ? 19.183 -6.053 -13.908 1.00 92.38 294 GLU A N 1
ATOM 2379 C CA . GLU A 1 294 ? 18.205 -5.937 -14.991 1.00 92.38 294 GLU A CA 1
ATOM 2380 C C . GLU A 1 294 ? 17.945 -7.272 -15.689 1.00 92.38 294 GLU A C 1
ATOM 2382 O O . GLU A 1 294 ? 16.807 -7.558 -16.056 1.00 92.38 294 GLU A O 1
ATOM 2387 N N . ALA A 1 295 ? 18.968 -8.118 -15.848 1.00 93.31 295 ALA A N 1
ATOM 2388 C CA . ALA A 1 295 ? 18.778 -9.470 -16.359 1.00 93.31 295 ALA A CA 1
ATOM 2389 C C . ALA A 1 295 ? 17.892 -10.303 -15.419 1.00 93.31 295 ALA A C 1
ATOM 2391 O O . ALA A 1 295 ? 16.994 -10.993 -15.900 1.00 93.31 295 ALA A O 1
ATOM 2392 N N . CYS A 1 296 ? 18.074 -10.186 -14.097 1.00 94.12 296 CYS A N 1
ATOM 2393 C CA . CYS A 1 296 ? 17.176 -10.801 -13.115 1.00 94.12 296 CYS A CA 1
ATOM 2394 C C . CYS A 1 296 ? 15.739 -10.273 -13.246 1.00 94.12 296 CYS A C 1
ATOM 2396 O O . CYS A 1 296 ? 14.804 -11.069 -13.282 1.00 94.12 296 CYS A O 1
ATOM 2398 N N . VAL A 1 297 ? 15.542 -8.954 -13.357 1.00 93.25 297 VAL A N 1
ATOM 2399 C CA . VAL A 1 297 ? 14.206 -8.342 -13.507 1.00 93.25 297 VAL A CA 1
ATOM 2400 C C . VAL A 1 297 ? 13.507 -8.833 -14.780 1.00 93.25 297 VAL A C 1
ATOM 2402 O O . VAL A 1 297 ? 12.339 -9.221 -14.725 1.00 93.25 297 VAL A O 1
ATOM 2405 N N . LYS A 1 298 ? 14.220 -8.892 -15.911 1.00 91.75 298 LYS A N 1
ATOM 2406 C CA . LYS A 1 298 ? 13.692 -9.429 -17.176 1.00 91.75 298 LYS A CA 1
ATOM 2407 C C . LYS A 1 298 ? 13.305 -10.900 -17.047 1.00 91.75 298 LYS A C 1
ATOM 2409 O O . LYS A 1 298 ? 12.193 -11.262 -17.418 1.00 91.75 298 LYS A O 1
ATOM 2414 N N . ALA A 1 299 ? 14.173 -11.726 -16.458 1.00 92.44 299 ALA A N 1
ATOM 2415 C CA . ALA A 1 299 ? 13.889 -13.142 -16.228 1.00 92.44 299 ALA A CA 1
ATOM 2416 C C . ALA A 1 299 ? 12.632 -13.343 -15.364 1.00 92.44 299 ALA A C 1
ATOM 2418 O O . ALA A 1 299 ? 11.794 -14.185 -15.676 1.00 92.44 299 ALA A O 1
ATOM 2419 N N . VAL A 1 300 ? 12.456 -12.529 -14.318 1.00 94.00 300 VAL A N 1
ATOM 2420 C CA . VAL A 1 300 ? 11.262 -12.552 -13.458 1.00 94.00 300 VAL A CA 1
ATOM 2421 C C . VAL A 1 300 ? 9.997 -12.220 -14.244 1.00 94.00 300 VAL A C 1
ATOM 2423 O O . VAL A 1 300 ? 8.993 -12.907 -14.078 1.00 94.00 300 VAL A O 1
ATOM 2426 N N . ARG A 1 301 ? 10.033 -11.209 -15.121 1.00 91.56 301 ARG A N 1
ATOM 2427 C CA . ARG A 1 301 ? 8.882 -10.843 -15.966 1.00 91.56 301 ARG A CA 1
ATOM 2428 C C . ARG A 1 301 ? 8.527 -11.946 -16.958 1.00 91.56 301 ARG A C 1
ATOM 2430 O O . ARG A 1 301 ? 7.357 -12.297 -17.071 1.00 91.56 301 ARG A O 1
ATOM 2437 N N . VAL A 1 302 ? 9.529 -12.557 -17.592 1.00 89.31 302 VAL A N 1
ATOM 2438 C CA . VAL A 1 302 ? 9.325 -13.726 -18.461 1.00 89.31 302 VAL A CA 1
ATOM 2439 C C . VAL A 1 302 ? 8.695 -14.883 -17.673 1.00 89.31 302 VAL A C 1
ATOM 2441 O O . VAL A 1 302 ? 7.704 -15.462 -18.112 1.00 89.31 302 VAL A O 1
ATOM 2444 N N . LEU A 1 303 ? 9.196 -15.191 -16.473 1.00 91.38 303 LEU A N 1
ATOM 2445 C CA . LEU A 1 303 ? 8.630 -16.243 -15.616 1.00 91.38 303 LEU A CA 1
ATOM 2446 C C . LEU A 1 303 ? 7.216 -15.921 -15.124 1.00 91.38 303 LEU A C 1
ATOM 2448 O O . LEU A 1 303 ? 6.413 -16.839 -14.954 1.00 91.38 303 LEU A O 1
ATOM 2452 N N . ALA A 1 304 ? 6.896 -14.644 -14.911 1.00 91.50 304 ALA A N 1
ATOM 2453 C CA . ALA A 1 304 ? 5.550 -14.206 -14.567 1.00 91.50 304 ALA A CA 1
ATOM 2454 C C . ALA A 1 304 ? 4.565 -14.490 -15.712 1.00 91.50 304 ALA A C 1
ATOM 2456 O O . ALA A 1 304 ? 3.510 -15.074 -15.464 1.00 91.50 304 ALA A O 1
ATOM 2457 N N . ILE A 1 305 ? 4.943 -14.182 -16.962 1.00 88.19 305 ILE A N 1
ATOM 2458 C CA . ILE A 1 305 ? 4.159 -14.525 -18.167 1.00 88.19 305 ILE A CA 1
ATOM 2459 C C . ILE A 1 305 ? 3.979 -16.047 -18.271 1.00 88.19 305 ILE A C 1
ATOM 2461 O O . ILE A 1 305 ? 2.872 -16.535 -18.494 1.00 88.19 305 ILE A O 1
ATOM 2465 N N . GLN A 1 306 ? 5.043 -16.813 -18.005 1.00 88.44 306 GLN A N 1
ATOM 2466 C CA . GLN A 1 306 ? 5.010 -18.281 -17.965 1.00 88.44 306 GLN A CA 1
ATOM 2467 C C . GLN A 1 306 ? 4.274 -18.861 -16.736 1.00 88.44 306 GLN A C 1
ATOM 2469 O O . GLN A 1 306 ? 4.174 -20.081 -16.609 1.00 88.44 306 GLN A O 1
ATOM 2474 N N . LYS A 1 307 ? 3.768 -18.027 -15.813 1.00 90.94 307 LYS A N 1
ATOM 2475 C CA . LYS A 1 307 ? 3.107 -18.423 -14.551 1.00 90.94 307 LYS A CA 1
ATOM 2476 C C . LYS A 1 307 ? 3.970 -19.299 -13.624 1.00 90.94 307 LYS A C 1
ATOM 2478 O O . LYS A 1 307 ? 3.451 -20.061 -12.808 1.00 90.94 307 LYS A O 1
ATOM 2483 N N . ARG A 1 308 ? 5.297 -19.163 -13.691 1.00 92.62 308 ARG A N 1
ATOM 2484 C CA . ARG A 1 308 ? 6.287 -19.908 -12.885 1.00 92.62 308 ARG A CA 1
ATOM 2485 C C . ARG A 1 308 ? 6.782 -19.083 -11.691 1.00 92.62 308 ARG A C 1
ATOM 2487 O O . ARG A 1 308 ? 7.966 -18.774 -11.562 1.00 92.62 308 ARG A O 1
ATOM 2494 N N . GLY A 1 309 ? 5.867 -18.731 -10.783 1.00 94.00 309 GLY A N 1
ATOM 2495 C CA . GLY A 1 309 ? 6.150 -17.820 -9.660 1.00 94.00 309 GLY A CA 1
ATOM 2496 C C . GLY A 1 309 ? 7.230 -18.299 -8.674 1.00 94.00 309 GLY A C 1
ATOM 2497 O O . GLY A 1 309 ? 7.972 -17.484 -8.130 1.00 94.00 309 GLY A O 1
ATOM 2498 N N . MET A 1 310 ? 7.377 -19.614 -8.466 1.00 93.69 310 MET A N 1
ATOM 2499 C CA . MET A 1 310 ? 8.396 -20.164 -7.555 1.00 93.69 310 MET A CA 1
ATOM 2500 C C . MET A 1 310 ? 9.823 -19.889 -8.045 1.00 93.69 310 MET A C 1
ATOM 2502 O O . MET A 1 310 ? 10.643 -19.389 -7.280 1.00 93.69 310 MET A O 1
ATOM 2506 N N . GLU A 1 311 ? 10.101 -20.150 -9.323 1.00 93.81 311 GLU A N 1
ATOM 2507 C CA . GLU A 1 311 ? 11.408 -19.865 -9.928 1.00 93.81 311 GLU A CA 1
ATOM 2508 C C . GLU A 1 311 ? 11.652 -18.361 -10.048 1.00 93.81 311 GLU A C 1
ATOM 2510 O O . GLU A 1 311 ? 12.754 -17.888 -9.785 1.00 93.81 311 GLU A O 1
ATOM 2515 N N . ALA A 1 312 ? 10.611 -17.578 -10.353 1.00 95.31 312 ALA A N 1
ATOM 2516 C CA . ALA A 1 312 ? 10.716 -16.120 -10.363 1.00 95.31 312 ALA A CA 1
ATOM 2517 C C . ALA A 1 312 ? 11.157 -15.581 -8.991 1.00 95.31 312 ALA A C 1
ATOM 2519 O O . ALA A 1 312 ? 12.007 -14.694 -8.896 1.00 95.31 312 ALA A O 1
ATOM 2520 N N . SER A 1 313 ? 10.637 -16.164 -7.907 1.00 95.56 313 SER A N 1
ATOM 2521 C CA . SER A 1 313 ? 11.051 -15.805 -6.554 1.00 95.56 313 SER A CA 1
ATOM 2522 C C . SER A 1 313 ? 12.523 -16.121 -6.262 1.00 95.56 313 SER A C 1
ATOM 2524 O O . SER A 1 313 ? 13.087 -15.446 -5.402 1.00 95.56 313 SER A O 1
ATOM 2526 N N . GLU A 1 314 ? 13.142 -17.111 -6.906 1.00 94.25 314 GLU A N 1
ATOM 2527 C CA . GLU A 1 314 ? 14.567 -17.431 -6.725 1.00 94.25 314 GLU A CA 1
ATOM 2528 C C . GLU A 1 314 ? 15.452 -16.324 -7.321 1.00 94.25 314 GLU A C 1
ATOM 2530 O O . GLU A 1 314 ? 16.361 -15.819 -6.658 1.00 94.25 314 GLU A O 1
ATOM 2535 N N . PHE A 1 315 ? 15.116 -15.847 -8.526 1.00 93.88 315 PHE A N 1
ATOM 2536 C CA . PHE A 1 315 ? 15.784 -14.690 -9.135 1.00 93.88 315 PHE A CA 1
ATOM 2537 C C . PHE A 1 315 ? 15.674 -13.441 -8.260 1.00 93.88 315 PHE A C 1
ATOM 2539 O O . PHE A 1 315 ? 16.670 -12.748 -8.049 1.00 93.88 315 PHE A O 1
ATOM 2546 N N . LEU A 1 316 ? 14.488 -13.167 -7.704 1.00 94.38 316 LEU A N 1
ATOM 2547 C CA . LEU A 1 316 ? 14.279 -12.017 -6.821 1.00 94.38 316 LEU A CA 1
ATOM 2548 C C . LEU A 1 316 ? 15.061 -12.126 -5.507 1.00 94.38 316 LEU A C 1
ATOM 2550 O O . LEU A 1 316 ? 15.529 -11.110 -4.999 1.00 94.38 316 LEU A O 1
ATOM 2554 N N . GLN A 1 317 ? 15.225 -13.328 -4.948 1.00 92.44 317 GLN A N 1
ATOM 2555 C CA . GLN A 1 317 ? 16.059 -13.537 -3.759 1.00 92.44 317 GLN A CA 1
ATOM 2556 C C . GLN A 1 317 ? 17.526 -13.207 -4.043 1.00 92.44 317 GLN A C 1
ATOM 2558 O O . GLN A 1 317 ? 18.144 -12.473 -3.273 1.00 92.44 317 GLN A O 1
ATOM 2563 N N . ASN A 1 318 ? 18.054 -13.666 -5.178 1.00 89.69 318 ASN A N 1
ATOM 2564 C CA . ASN A 1 318 ? 19.421 -13.358 -5.599 1.00 89.69 318 ASN A CA 1
ATOM 2565 C C . ASN A 1 318 ? 19.595 -11.863 -5.912 1.00 89.69 318 ASN A C 1
ATOM 2567 O O . ASN A 1 318 ? 20.596 -11.259 -5.524 1.00 89.69 318 ASN A O 1
ATOM 2571 N N . ALA A 1 319 ? 18.583 -11.234 -6.520 1.00 90.56 319 ALA A N 1
ATOM 2572 C CA . ALA A 1 319 ? 18.596 -9.822 -6.894 1.00 90.56 319 ALA A CA 1
ATOM 2573 C C . ALA A 1 319 ? 18.810 -8.862 -5.711 1.00 90.56 319 ALA A C 1
ATOM 2575 O O . ALA A 1 319 ? 19.372 -7.782 -5.897 1.00 90.56 319 ALA A O 1
ATOM 2576 N N . VAL A 1 320 ? 18.406 -9.234 -4.491 1.00 89.12 320 VAL A N 1
ATOM 2577 C CA . VAL A 1 320 ? 18.622 -8.423 -3.276 1.00 89.12 320 VAL A CA 1
ATOM 2578 C C . VAL A 1 320 ? 20.110 -8.316 -2.922 1.00 89.12 320 VAL A C 1
ATOM 2580 O O . VAL A 1 320 ? 20.553 -7.267 -2.456 1.00 89.12 320 VAL A O 1
ATOM 2583 N N . TYR A 1 321 ? 20.895 -9.362 -3.189 1.00 88.69 321 TYR A N 1
ATOM 2584 C CA . TYR A 1 321 ? 22.319 -9.423 -2.843 1.00 88.69 321 TYR A CA 1
ATOM 2585 C C . TYR A 1 321 ? 23.241 -8.815 -3.905 1.00 88.69 321 TYR A C 1
ATOM 2587 O O . TYR A 1 321 ? 24.430 -8.623 -3.645 1.00 88.69 321 TYR A O 1
ATOM 2595 N N . ILE A 1 322 ? 22.707 -8.464 -5.080 1.00 89.62 322 ILE A N 1
ATOM 2596 C CA . ILE A 1 322 ? 23.484 -7.816 -6.139 1.00 89.62 322 ILE A CA 1
ATOM 2597 C C . ILE A 1 322 ? 23.993 -6.459 -5.640 1.00 89.62 322 ILE A C 1
ATOM 2599 O O . ILE A 1 322 ? 23.222 -5.591 -5.204 1.00 89.62 322 ILE A O 1
ATOM 2603 N N . ASN A 1 323 ? 25.312 -6.280 -5.706 1.00 84.25 323 ASN A N 1
ATOM 2604 C CA . ASN A 1 323 ? 25.985 -5.070 -5.259 1.00 84.25 323 ASN A CA 1
ATOM 2605 C C . ASN A 1 323 ? 26.001 -4.023 -6.378 1.00 84.25 323 ASN A C 1
ATOM 2607 O O . ASN A 1 323 ? 26.752 -4.145 -7.344 1.00 84.25 323 ASN A O 1
ATOM 2611 N N . LEU A 1 324 ? 25.206 -2.967 -6.214 1.00 82.81 324 LEU A N 1
ATOM 2612 C CA . LEU A 1 324 ? 25.103 -1.878 -7.190 1.00 82.81 324 LEU A CA 1
ATOM 2613 C C . LEU A 1 324 ? 26.112 -0.741 -6.954 1.00 82.81 324 LEU A C 1
ATOM 2615 O O . LEU A 1 324 ? 26.178 0.173 -7.767 1.00 82.81 324 LEU A O 1
ATOM 2619 N N . ARG A 1 325 ? 26.958 -0.838 -5.909 1.00 74.38 325 ARG A N 1
ATOM 2620 C CA . ARG A 1 325 ? 27.778 0.259 -5.346 1.00 74.38 325 ARG A CA 1
ATOM 2621 C C . ARG A 1 325 ? 26.921 1.469 -4.943 1.00 74.38 325 ARG A C 1
ATOM 2623 O O . ARG A 1 325 ? 25.806 1.605 -5.406 1.00 74.38 325 ARG A O 1
ATOM 2630 N N . GLN A 1 326 ? 27.427 2.272 -4.001 1.00 74.12 326 GLN A N 1
ATOM 2631 C CA . GLN A 1 326 ? 26.810 3.483 -3.416 1.00 74.12 326 GLN A CA 1
ATOM 2632 C C . GLN A 1 326 ? 25.507 3.954 -4.095 1.00 74.12 326 GLN A C 1
ATOM 2634 O O . GLN A 1 326 ? 25.549 4.799 -4.981 1.00 74.12 326 GLN A O 1
ATOM 2639 N N . LEU A 1 327 ? 24.377 3.388 -3.660 1.00 82.81 327 LEU A N 1
ATOM 2640 C CA . LEU A 1 327 ? 23.053 3.850 -4.063 1.00 82.81 327 LEU A CA 1
ATOM 2641 C C . LEU A 1 327 ? 22.671 5.054 -3.207 1.00 82.81 327 LEU A C 1
ATOM 2643 O O . LEU A 1 327 ? 22.893 5.020 -1.986 1.00 82.81 327 LEU A O 1
ATOM 2647 N N . SER A 1 328 ? 22.056 6.060 -3.822 1.00 87.75 328 SER A N 1
ATOM 2648 C CA . SER A 1 328 ? 21.364 7.115 -3.086 1.00 87.75 328 SER A CA 1
ATOM 2649 C C . SER A 1 328 ? 20.210 6.526 -2.263 1.00 87.75 328 SER A C 1
ATOM 2651 O O . SER A 1 328 ? 19.792 5.377 -2.449 1.00 87.75 328 SER A O 1
ATOM 2653 N N . GLU A 1 329 ? 19.694 7.293 -1.307 1.00 86.62 329 GLU A N 1
ATOM 2654 C CA . GLU A 1 329 ? 18.549 6.853 -0.509 1.00 86.62 329 GLU A CA 1
ATOM 2655 C C . GLU A 1 329 ? 17.288 6.699 -1.377 1.00 86.62 329 GLU A C 1
ATOM 2657 O O . GLU A 1 329 ? 16.549 5.725 -1.229 1.00 86.62 329 GLU A O 1
ATOM 2662 N N . GLU A 1 330 ? 17.104 7.582 -2.359 1.00 87.50 330 GLU A N 1
ATOM 2663 C CA . GLU A 1 330 ? 16.036 7.518 -3.361 1.00 87.50 330 GLU A CA 1
ATOM 2664 C C . GLU A 1 330 ? 16.145 6.257 -4.226 1.00 87.50 330 GLU A C 1
ATOM 2666 O O . GLU A 1 330 ? 15.156 5.549 -4.419 1.00 87.50 330 GLU A O 1
ATOM 2671 N N . GLU A 1 331 ? 17.351 5.914 -4.685 1.00 88.44 331 GLU A N 1
ATOM 2672 C CA . GLU A 1 331 ? 17.585 4.702 -5.478 1.00 88.44 331 GLU A CA 1
ATOM 2673 C C . GLU A 1 331 ? 17.327 3.424 -4.665 1.00 88.44 331 GLU A C 1
ATOM 2675 O O . GLU A 1 331 ? 16.839 2.426 -5.204 1.00 88.44 331 GLU A O 1
ATOM 2680 N N . LYS A 1 332 ? 17.609 3.435 -3.353 1.00 90.06 332 LYS A N 1
ATOM 2681 C CA . LYS A 1 332 ? 17.256 2.324 -2.452 1.00 90.06 332 LYS A CA 1
ATOM 2682 C C . LYS A 1 332 ? 15.744 2.190 -2.299 1.00 90.06 332 LYS A C 1
ATOM 2684 O O . LYS A 1 332 ? 15.241 1.069 -2.382 1.00 90.06 332 LYS A O 1
ATOM 2689 N N . ILE A 1 333 ? 15.029 3.301 -2.094 1.00 91.94 333 ILE A N 1
ATOM 2690 C CA . ILE A 1 333 ? 13.559 3.309 -2.021 1.00 91.94 333 ILE A CA 1
ATOM 2691 C C . ILE A 1 333 ? 12.989 2.721 -3.315 1.00 91.94 333 ILE A C 1
ATOM 2693 O O . ILE A 1 333 ? 12.221 1.763 -3.261 1.00 91.94 333 ILE A O 1
ATOM 2697 N N . GLN A 1 334 ? 13.435 3.217 -4.473 1.00 91.62 334 GLN A N 1
ATOM 2698 C CA . GLN A 1 334 ? 12.988 2.734 -5.778 1.00 91.62 334 GLN A CA 1
ATOM 2699 C C . GLN A 1 334 ? 13.269 1.238 -5.968 1.00 91.62 334 GLN A C 1
ATOM 2701 O O . GLN A 1 334 ? 12.381 0.498 -6.390 1.00 91.62 334 GLN A O 1
ATOM 2706 N N . ARG A 1 335 ? 14.470 0.765 -5.606 1.00 92.38 335 ARG A N 1
ATOM 2707 C CA . ARG A 1 335 ? 14.834 -0.658 -5.686 1.00 92.38 335 ARG A CA 1
ATOM 2708 C C . ARG A 1 335 ? 13.858 -1.538 -4.911 1.00 92.38 335 ARG A C 1
ATOM 2710 O O . ARG A 1 335 ? 13.414 -2.562 -5.427 1.00 92.38 335 ARG A O 1
ATOM 2717 N N . TYR A 1 336 ? 13.535 -1.169 -3.673 1.00 94.69 336 TYR A N 1
ATOM 2718 C CA . TYR A 1 336 ? 12.630 -1.958 -2.839 1.00 94.69 336 TYR A CA 1
ATOM 2719 C C . TYR A 1 336 ? 11.168 -1.856 -3.285 1.00 94.69 336 TYR A C 1
ATOM 2721 O O . TYR A 1 336 ? 10.465 -2.867 -3.240 1.00 94.69 336 TYR A O 1
ATOM 2729 N N . SER A 1 337 ? 10.727 -0.699 -3.786 1.00 95.25 337 SER A N 1
ATOM 2730 C CA . SER A 1 337 ? 9.400 -0.552 -4.398 1.00 95.25 337 SER A CA 1
ATOM 2731 C C . SER A 1 337 ? 9.240 -1.466 -5.614 1.00 95.25 337 SER A C 1
ATOM 2733 O O . SER A 1 337 ? 8.277 -2.222 -5.688 1.00 95.25 337 SER A O 1
ATOM 2735 N N . VAL A 1 338 ? 10.236 -1.515 -6.502 1.00 94.06 338 VAL A N 1
ATOM 2736 C CA . VAL A 1 338 ? 10.211 -2.408 -7.672 1.00 94.06 338 VAL A CA 1
ATOM 2737 C C . VAL A 1 338 ? 10.237 -3.875 -7.253 1.00 94.06 338 VAL A C 1
ATOM 2739 O O . VAL A 1 338 ? 9.508 -4.691 -7.810 1.00 94.06 338 VAL A O 1
ATOM 2742 N N . LEU A 1 339 ? 11.058 -4.247 -6.265 1.00 95.00 339 LEU A N 1
ATOM 2743 C CA . LEU A 1 339 ? 11.045 -5.617 -5.745 1.00 95.00 339 LEU A CA 1
ATOM 2744 C C . LEU A 1 339 ? 9.657 -5.994 -5.211 1.00 95.00 339 LEU A C 1
ATOM 2746 O O . LEU A 1 339 ? 9.203 -7.111 -5.452 1.00 95.00 339 LEU A O 1
ATOM 2750 N N . SER A 1 340 ? 8.971 -5.072 -4.528 1.00 96.88 340 SER A N 1
ATOM 2751 C CA . SER A 1 340 ? 7.584 -5.272 -4.104 1.00 96.88 340 SER A CA 1
ATOM 2752 C C . SER A 1 340 ? 6.656 -5.511 -5.292 1.00 96.88 340 SER A C 1
ATOM 2754 O O . SER A 1 340 ? 5.957 -6.524 -5.298 1.00 96.88 340 SER A O 1
ATOM 2756 N N . GLU A 1 341 ? 6.696 -4.654 -6.311 1.00 96.12 341 GLU A N 1
ATOM 2757 C CA . GLU A 1 341 ? 5.877 -4.785 -7.523 1.00 96.12 341 GLU A CA 1
ATOM 2758 C C . GLU A 1 341 ? 6.125 -6.116 -8.248 1.00 96.12 341 GLU A C 1
ATOM 2760 O O . GLU A 1 341 ? 5.184 -6.785 -8.667 1.00 96.12 341 GLU A O 1
ATOM 2765 N N . LEU A 1 342 ? 7.381 -6.563 -8.343 1.00 95.75 342 LEU A N 1
ATOM 2766 C CA . LEU A 1 342 ? 7.725 -7.847 -8.960 1.00 95.75 342 LEU A CA 1
ATOM 2767 C C . LEU A 1 342 ? 7.208 -9.042 -8.149 1.00 95.75 342 LEU A C 1
ATOM 2769 O O . LEU A 1 342 ? 6.748 -10.021 -8.735 1.00 95.75 342 LEU A O 1
ATOM 2773 N N . TYR A 1 343 ? 7.247 -8.979 -6.813 1.00 97.31 343 TYR A N 1
ATOM 2774 C CA . TYR A 1 343 ? 6.626 -10.008 -5.972 1.00 97.31 343 TYR A CA 1
ATOM 2775 C C . TYR A 1 343 ? 5.098 -10.001 -6.075 1.00 97.31 343 TYR A C 1
ATOM 2777 O O . TYR A 1 343 ? 4.478 -11.059 -5.973 1.00 97.31 343 TYR A O 1
ATOM 2785 N N . GLU A 1 344 ? 4.490 -8.835 -6.271 1.00 96.38 344 GLU A N 1
ATOM 2786 C CA . GLU A 1 344 ? 3.051 -8.700 -6.491 1.00 96.38 344 GLU A CA 1
ATOM 2787 C C . GLU A 1 344 ? 2.634 -9.286 -7.841 1.00 96.38 344 GLU A C 1
ATOM 2789 O O . GLU A 1 344 ? 1.695 -10.078 -7.887 1.00 96.38 344 GLU A O 1
ATOM 2794 N N . LEU A 1 345 ? 3.405 -9.011 -8.899 1.00 94.69 345 LEU A N 1
ATOM 2795 C CA . LEU A 1 345 ? 3.207 -9.551 -10.246 1.00 94.69 345 LEU A CA 1
ATOM 2796 C C . LEU A 1 345 ? 3.165 -11.088 -10.268 1.00 94.69 345 LEU A C 1
ATOM 2798 O O . LEU A 1 345 ? 2.378 -11.675 -11.006 1.00 94.69 345 LEU A O 1
ATOM 2802 N N . ILE A 1 346 ? 3.987 -11.750 -9.447 1.00 95.56 346 ILE A N 1
ATOM 2803 C CA . ILE A 1 346 ? 4.023 -13.221 -9.346 1.00 95.56 346 ILE A CA 1
ATOM 2804 C C . ILE A 1 346 ? 3.048 -13.795 -8.299 1.00 95.56 346 ILE A C 1
ATOM 2806 O O . ILE A 1 346 ? 3.070 -14.998 -8.039 1.00 95.56 346 ILE A O 1
ATOM 2810 N N . GLY A 1 347 ? 2.212 -12.957 -7.673 1.00 94.44 347 GLY A N 1
ATOM 2811 C CA . GLY A 1 347 ? 1.185 -13.358 -6.701 1.00 94.44 347 GLY A CA 1
ATOM 2812 C C . GLY A 1 347 ? 1.685 -13.585 -5.267 1.00 94.44 347 GLY A C 1
ATOM 2813 O O . GLY A 1 347 ? 0.980 -14.152 -4.433 1.00 94.44 347 GLY A O 1
ATOM 2814 N N . PHE A 1 348 ? 2.909 -13.170 -4.931 1.00 95.38 348 PHE A N 1
ATOM 2815 C CA . PHE A 1 348 ? 3.513 -13.383 -3.609 1.00 95.38 348 PHE A CA 1
ATOM 2816 C C . PHE A 1 348 ? 3.282 -12.164 -2.701 1.00 95.38 348 PHE A C 1
ATOM 2818 O O . PHE A 1 348 ? 4.218 -11.488 -2.263 1.00 95.38 348 PHE A O 1
ATOM 2825 N N . HIS A 1 349 ? 2.015 -11.904 -2.366 1.00 94.56 349 HIS A N 1
ATOM 2826 C CA . HIS A 1 349 ? 1.567 -10.679 -1.684 1.00 94.56 349 HIS A CA 1
ATOM 2827 C C . HIS A 1 349 ? 2.286 -10.379 -0.359 1.00 94.56 349 HIS A C 1
ATOM 2829 O O . HIS A 1 349 ? 2.628 -9.230 -0.089 1.00 94.56 349 HIS A O 1
ATOM 2835 N N . ARG A 1 350 ? 2.602 -11.396 0.455 1.00 93.94 350 ARG A N 1
ATOM 2836 C CA . ARG A 1 350 ? 3.334 -11.190 1.720 1.00 93.94 350 ARG A CA 1
ATOM 2837 C C . ARG A 1 350 ? 4.770 -10.707 1.496 1.00 93.94 350 ARG A C 1
ATOM 2839 O O . ARG A 1 350 ? 5.261 -9.867 2.250 1.00 93.94 350 ARG A O 1
ATOM 2846 N N . LYS A 1 351 ? 5.460 -11.252 0.485 1.00 95.56 351 LYS A N 1
ATOM 2847 C CA . LYS A 1 351 ? 6.819 -10.811 0.131 1.00 95.56 351 LYS A CA 1
ATOM 2848 C C . LYS A 1 351 ? 6.778 -9.422 -0.500 1.00 95.56 351 LYS A C 1
ATOM 2850 O O . LYS A 1 351 ? 7.626 -8.605 -0.161 1.00 95.56 351 LYS A O 1
ATOM 2855 N N . SER A 1 352 ? 5.760 -9.133 -1.316 1.00 97.19 352 SER A N 1
ATOM 2856 C CA . SER A 1 352 ? 5.518 -7.777 -1.822 1.00 97.19 352 SER A CA 1
ATOM 2857 C C . SER A 1 352 ? 5.385 -6.774 -0.671 1.00 97.19 352 SER A C 1
ATOM 2859 O O . SER A 1 352 ? 6.196 -5.856 -0.563 1.00 97.19 352 SER A O 1
ATOM 2861 N N . ALA A 1 353 ? 4.467 -7.020 0.271 1.00 97.00 353 ALA A N 1
ATOM 2862 C CA . ALA A 1 353 ? 4.272 -6.171 1.446 1.00 97.00 353 ALA A CA 1
ATOM 2863 C C . ALA A 1 353 ? 5.547 -6.012 2.291 1.00 97.00 353 ALA A C 1
ATOM 2865 O O . ALA A 1 353 ? 5.819 -4.924 2.792 1.00 97.00 353 ALA A O 1
ATOM 2866 N N . PHE A 1 354 ? 6.373 -7.059 2.411 1.00 96.50 354 PHE A N 1
ATOM 2867 C CA . PHE A 1 354 ? 7.677 -6.958 3.071 1.00 96.50 354 PHE A CA 1
ATOM 2868 C C . PHE A 1 354 ? 8.598 -5.943 2.392 1.00 96.50 354 PHE A C 1
ATOM 2870 O O . PHE A 1 354 ? 9.088 -5.042 3.068 1.00 96.50 354 PHE A O 1
ATOM 2877 N N . PHE A 1 355 ? 8.811 -6.041 1.079 1.00 97.12 355 PHE A N 1
ATOM 2878 C CA . PHE A 1 355 ? 9.688 -5.099 0.380 1.00 97.12 355 PHE A CA 1
ATOM 2879 C C . PHE A 1 355 ? 9.105 -3.684 0.324 1.00 97.12 355 PHE A C 1
ATOM 2881 O O . PHE A 1 355 ? 9.853 -2.724 0.492 1.00 97.12 355 PHE A O 1
ATOM 2888 N N . LYS A 1 356 ? 7.779 -3.541 0.220 1.00 97.62 356 LYS A N 1
ATOM 2889 C CA . LYS A 1 356 ? 7.112 -2.234 0.299 1.00 97.62 356 LYS A CA 1
ATOM 2890 C C . LYS A 1 356 ? 7.292 -1.581 1.668 1.00 97.62 356 LYS A C 1
ATOM 2892 O O . LYS A 1 356 ? 7.588 -0.394 1.758 1.00 97.62 356 LYS A O 1
ATOM 2897 N N . ARG A 1 357 ? 7.209 -2.367 2.744 1.00 97.19 357 ARG A N 1
ATOM 2898 C CA . ARG A 1 357 ? 7.501 -1.905 4.106 1.00 97.19 357 ARG A CA 1
ATOM 2899 C C . ARG A 1 357 ? 8.968 -1.504 4.267 1.00 97.19 357 ARG A C 1
ATOM 2901 O O . ARG A 1 357 ? 9.246 -0.494 4.900 1.00 97.19 357 ARG A O 1
ATOM 2908 N N . VAL A 1 358 ? 9.908 -2.250 3.679 1.00 95.94 358 VAL A N 1
ATOM 2909 C CA . VAL A 1 358 ? 11.334 -1.865 3.668 1.00 95.94 358 VAL A CA 1
ATOM 2910 C C . VAL A 1 358 ? 11.529 -0.535 2.928 1.00 95.94 358 VAL A C 1
ATOM 2912 O O . VAL A 1 358 ? 12.218 0.338 3.449 1.00 95.94 358 VAL A O 1
ATOM 2915 N N . ALA A 1 359 ? 10.870 -0.337 1.781 1.00 96.31 359 ALA A N 1
ATOM 2916 C CA . ALA A 1 359 ? 10.876 0.939 1.063 1.00 96.31 359 ALA A CA 1
ATOM 2917 C C . ALA A 1 359 ? 10.315 2.085 1.926 1.00 96.31 359 ALA A C 1
ATOM 2919 O O . ALA A 1 359 ? 10.936 3.143 2.016 1.00 96.31 359 ALA A O 1
ATOM 2920 N N . ALA A 1 360 ? 9.205 1.850 2.636 1.00 96.50 360 ALA A N 1
ATOM 2921 C CA . ALA A 1 360 ? 8.604 2.819 3.554 1.00 96.50 360 ALA A CA 1
ATOM 2922 C C . ALA A 1 360 ? 9.573 3.254 4.665 1.00 96.50 360 ALA A C 1
ATOM 2924 O O . ALA A 1 360 ? 9.736 4.446 4.927 1.00 96.50 360 ALA A O 1
ATOM 2925 N N . MET A 1 361 ? 10.261 2.293 5.290 1.00 94.62 361 MET A N 1
ATOM 2926 C CA . MET A 1 361 ? 11.253 2.580 6.329 1.00 94.62 361 MET A CA 1
ATOM 2927 C C . MET A 1 361 ? 12.477 3.318 5.773 1.00 94.62 361 MET A C 1
ATOM 2929 O O . MET A 1 361 ? 13.076 4.125 6.482 1.00 94.62 361 MET A O 1
ATOM 2933 N N . GLN A 1 362 ? 12.824 3.095 4.503 1.00 94.44 362 GLN A N 1
ATOM 2934 C CA . GLN A 1 362 ? 13.920 3.800 3.846 1.00 94.44 362 GLN A CA 1
ATOM 2935 C C . GLN A 1 362 ? 13.611 5.289 3.624 1.00 94.44 362 GLN A C 1
ATOM 2937 O O . GLN A 1 362 ? 14.518 6.108 3.728 1.00 94.44 362 GLN A O 1
ATOM 2942 N N . CYS A 1 363 ? 12.339 5.674 3.443 1.00 93.56 363 CYS A N 1
ATOM 2943 C CA . CYS A 1 363 ? 11.921 7.085 3.372 1.00 93.56 363 CYS A CA 1
ATOM 2944 C C . CYS A 1 363 ? 12.247 7.894 4.639 1.00 93.56 363 CYS A C 1
ATOM 2946 O O . CYS A 1 363 ? 12.195 9.124 4.623 1.00 93.56 363 CYS A O 1
ATOM 2948 N N . VAL A 1 364 ? 12.524 7.212 5.752 1.00 94.38 364 VAL A N 1
ATOM 2949 C CA . VAL A 1 364 ? 12.797 7.814 7.061 1.00 94.38 364 VAL A CA 1
ATOM 2950 C C . VAL A 1 364 ? 14.125 7.333 7.644 1.00 94.38 364 VAL A C 1
ATOM 2952 O O . VAL A 1 364 ? 14.315 7.334 8.862 1.00 94.38 364 VAL A O 1
ATOM 2955 N N . ALA A 1 365 ? 15.047 6.913 6.774 1.00 92.19 365 ALA A N 1
ATOM 2956 C CA . ALA A 1 365 ? 16.379 6.493 7.172 1.00 92.19 365 ALA A CA 1
ATOM 2957 C C . ALA A 1 365 ? 17.115 7.624 7.928 1.00 92.19 365 ALA A C 1
ATOM 2959 O O . ALA A 1 365 ? 17.007 8.787 7.536 1.00 92.19 365 ALA A O 1
ATOM 2960 N N . PRO A 1 366 ? 17.911 7.313 8.973 1.00 89.12 366 PRO A N 1
ATOM 2961 C CA . PRO A 1 366 ? 18.621 8.331 9.759 1.00 89.12 366 PRO A CA 1
ATOM 2962 C C . PRO A 1 366 ? 19.614 9.192 8.963 1.00 89.12 366 PRO A C 1
ATOM 2964 O O . PRO A 1 366 ? 20.033 10.238 9.446 1.00 89.12 366 PRO A O 1
ATOM 2967 N N . SER A 1 367 ? 20.019 8.742 7.771 1.00 88.31 367 SER A N 1
ATOM 2968 C CA . SER A 1 367 ? 20.898 9.471 6.852 1.00 88.31 367 SER A CA 1
ATOM 2969 C C . SER A 1 367 ? 20.202 10.621 6.115 1.00 88.31 367 SER A C 1
ATOM 2971 O O . SER A 1 367 ? 20.892 11.477 5.565 1.00 88.31 367 SER A O 1
ATOM 2973 N N . ILE A 1 368 ? 18.867 10.657 6.088 1.00 88.50 368 ILE A N 1
ATOM 2974 C CA . ILE A 1 368 ? 18.088 11.670 5.370 1.00 88.50 368 ILE A CA 1
ATOM 2975 C C . ILE A 1 368 ? 17.859 12.875 6.289 1.00 88.50 368 ILE A C 1
ATOM 2977 O O . ILE A 1 368 ? 17.277 12.739 7.365 1.00 88.50 368 ILE A O 1
ATOM 2981 N N . ALA A 1 369 ? 18.287 14.064 5.849 1.00 86.56 369 ALA A N 1
ATOM 2982 C CA . ALA A 1 369 ? 18.137 15.305 6.616 1.00 86.56 369 ALA A CA 1
ATOM 2983 C C . ALA A 1 369 ? 16.662 15.670 6.868 1.00 86.56 369 ALA A C 1
ATOM 2985 O O . ALA A 1 369 ? 16.307 16.078 7.973 1.00 86.56 369 ALA A O 1
ATOM 2986 N N . GLU A 1 370 ? 15.800 15.464 5.866 1.00 87.56 370 GLU A N 1
ATOM 2987 C CA . GLU A 1 370 ? 14.355 15.704 5.939 1.00 87.56 370 GLU A CA 1
ATOM 2988 C C . GLU A 1 370 ? 13.563 14.413 5.661 1.00 87.56 370 GLU A C 1
ATOM 2990 O O . GLU A 1 370 ? 13.250 14.096 4.513 1.00 87.56 370 GLU A O 1
ATOM 2995 N N . PRO A 1 371 ? 13.243 13.622 6.702 1.00 90.81 371 PRO A N 1
ATOM 2996 C CA . PRO A 1 371 ? 12.538 12.354 6.539 1.00 90.81 371 PRO A CA 1
ATOM 2997 C C . PRO A 1 371 ? 11.128 12.501 5.942 1.00 90.81 371 PRO A C 1
ATOM 2999 O O . PRO A 1 371 ? 10.281 13.235 6.461 1.00 90.81 371 PRO A O 1
ATOM 3002 N N . GLY A 1 372 ? 10.829 11.703 4.916 1.00 93.12 372 GLY A N 1
ATOM 3003 C CA . GLY A 1 372 ? 9.550 11.690 4.204 1.00 93.12 372 GLY A CA 1
ATOM 3004 C C . GLY A 1 372 ? 8.445 10.915 4.929 1.00 93.12 372 GLY A C 1
ATOM 3005 O O . GLY A 1 372 ? 7.933 9.928 4.400 1.00 93.12 372 GLY A O 1
ATOM 3006 N N . TRP A 1 373 ? 8.034 11.350 6.127 1.00 94.56 373 TRP A N 1
ATOM 3007 C CA . TRP A 1 373 ? 7.046 10.630 6.956 1.00 94.56 373 TRP A CA 1
ATOM 3008 C C . TRP A 1 373 ? 5.692 10.399 6.275 1.00 94.56 373 TRP A C 1
ATOM 3010 O O . TRP A 1 373 ? 5.083 9.351 6.477 1.00 94.56 373 TRP A O 1
ATOM 3020 N N . ARG A 1 374 ? 5.239 11.336 5.431 1.00 93.38 374 ARG A N 1
ATOM 3021 C CA . ARG A 1 374 ? 4.001 11.178 4.645 1.00 93.38 374 ARG A CA 1
ATOM 3022 C C . ARG A 1 374 ? 4.103 10.025 3.643 1.00 93.38 374 ARG A C 1
ATOM 3024 O O . ARG A 1 374 ? 3.171 9.236 3.529 1.00 93.38 374 ARG A O 1
ATOM 3031 N N . ALA A 1 375 ? 5.238 9.912 2.949 1.00 92.94 375 ALA A N 1
ATOM 3032 C CA . ALA A 1 375 ? 5.483 8.837 1.991 1.00 92.94 375 ALA A CA 1
ATOM 3033 C C . ALA A 1 375 ? 5.617 7.484 2.707 1.00 92.94 375 ALA A C 1
ATOM 3035 O O . ALA A 1 375 ? 5.008 6.506 2.284 1.00 92.94 375 ALA A O 1
ATOM 3036 N N . CYS A 1 376 ? 6.331 7.457 3.840 1.00 95.94 376 CYS A N 1
ATOM 3037 C CA . CYS A 1 376 ? 6.436 6.282 4.707 1.00 95.94 376 CYS A CA 1
ATOM 3038 C C . CYS A 1 376 ? 5.052 5.780 5.143 1.00 95.94 376 CYS A C 1
ATOM 3040 O O . CYS A 1 376 ? 4.714 4.627 4.896 1.00 95.94 376 CYS A O 1
ATOM 3042 N N . TYR A 1 377 ? 4.212 6.652 5.709 1.00 96.12 377 TYR A N 1
ATOM 3043 C CA . TYR A 1 377 ? 2.863 6.283 6.143 1.00 96.12 377 TYR A CA 1
ATOM 3044 C C . TYR A 1 377 ? 2.004 5.737 4.994 1.00 96.12 377 TYR A C 1
ATOM 3046 O O . TYR A 1 377 ? 1.378 4.690 5.150 1.00 96.12 377 TYR A O 1
ATOM 3054 N N . LYS A 1 378 ? 2.026 6.390 3.824 1.00 95.00 378 LYS A N 1
ATOM 3055 C CA . LYS A 1 378 ? 1.303 5.920 2.633 1.00 95.00 378 LYS A CA 1
ATOM 3056 C C . LYS A 1 378 ? 1.751 4.515 2.213 1.00 95.00 378 LYS A C 1
ATOM 3058 O O . LYS A 1 378 ? 0.918 3.628 2.052 1.00 95.00 378 LYS A O 1
ATOM 3063 N N . LEU A 1 379 ? 3.060 4.290 2.095 1.00 95.81 379 LEU A N 1
ATOM 3064 C CA . LEU A 1 379 ? 3.604 2.983 1.723 1.00 95.81 379 LEU A CA 1
ATOM 3065 C C . LEU A 1 379 ? 3.275 1.901 2.765 1.00 95.81 379 LEU A C 1
ATOM 3067 O O . LEU A 1 379 ? 2.996 0.768 2.383 1.00 95.81 379 LEU A O 1
ATOM 3071 N N . LEU A 1 380 ? 3.254 2.234 4.064 1.00 96.94 380 LEU A N 1
ATOM 3072 C CA . LEU A 1 380 ? 2.827 1.308 5.121 1.00 96.94 380 LEU A CA 1
ATOM 3073 C C . LEU A 1 380 ? 1.356 0.896 4.965 1.00 96.94 380 LEU A C 1
ATOM 3075 O O . LEU A 1 380 ? 1.053 -0.290 5.102 1.00 96.94 380 LEU A O 1
ATOM 3079 N N . LEU A 1 381 ? 0.455 1.829 4.636 1.00 95.44 381 LEU A N 1
ATOM 3080 C CA . LEU A 1 381 ? -0.955 1.513 4.370 1.00 95.44 381 LEU A CA 1
ATOM 3081 C C . LEU A 1 381 ? -1.114 0.542 3.192 1.00 95.44 381 LEU A C 1
ATOM 3083 O O . LEU A 1 381 ? -1.877 -0.417 3.275 1.00 95.44 381 LEU A O 1
ATOM 3087 N N . GLU A 1 382 ? -0.336 0.713 2.126 1.00 94.75 382 GLU A N 1
ATOM 3088 C CA . GLU A 1 382 ? -0.351 -0.202 0.978 1.00 94.75 382 GLU A CA 1
ATOM 3089 C C . GLU A 1 382 ? 0.130 -1.628 1.323 1.00 94.75 382 GLU A C 1
ATOM 3091 O O . GLU A 1 382 ? -0.113 -2.565 0.564 1.00 94.75 382 GLU A O 1
ATOM 3096 N N . THR A 1 383 ? 0.797 -1.832 2.468 1.00 96.38 383 THR A N 1
ATOM 3097 C CA . THR A 1 383 ? 1.240 -3.169 2.912 1.00 96.38 383 THR A CA 1
ATOM 3098 C C . THR A 1 383 ? 0.161 -3.969 3.644 1.00 96.38 383 THR A C 1
ATOM 3100 O O . THR A 1 383 ? 0.293 -5.189 3.778 1.00 96.38 383 THR A O 1
ATOM 3103 N N . LEU A 1 384 ? -0.914 -3.308 4.091 1.00 92.88 384 LEU A N 1
ATOM 3104 C CA . LEU A 1 384 ? -1.980 -3.901 4.902 1.00 92.88 384 LEU A CA 1
ATOM 3105 C C . LEU A 1 384 ? -2.597 -5.167 4.270 1.00 92.88 384 LEU A C 1
ATOM 3107 O O . LEU A 1 384 ? -2.649 -6.196 4.960 1.00 92.88 384 LEU A O 1
ATOM 3111 N N . PRO A 1 385 ? -2.970 -5.183 2.968 1.00 91.75 385 PRO A N 1
ATOM 3112 C CA . PRO A 1 385 ? -3.578 -6.366 2.356 1.00 91.75 385 PRO A CA 1
ATOM 3113 C C . PRO A 1 385 ? -2.626 -7.568 2.322 1.00 91.75 385 PRO A C 1
ATOM 3115 O O . PRO A 1 385 ? -3.040 -8.699 2.578 1.00 91.75 385 PRO A O 1
ATOM 3118 N N . GLY A 1 386 ? -1.327 -7.339 2.087 1.00 92.19 386 GLY A N 1
ATOM 3119 C CA . GLY A 1 386 ? -0.322 -8.408 2.036 1.00 92.19 386 GLY A CA 1
ATOM 3120 C C . GLY A 1 386 ? -0.038 -9.067 3.391 1.00 92.19 386 GLY A C 1
ATOM 3121 O O . GLY A 1 386 ? 0.522 -10.166 3.434 1.00 92.19 386 GLY A O 1
ATOM 3122 N N . TYR A 1 387 ? -0.462 -8.441 4.491 1.00 92.44 387 TYR A N 1
ATOM 3123 C CA . TYR A 1 387 ? -0.453 -9.023 5.836 1.00 92.44 387 TYR A CA 1
ATOM 3124 C C . TYR A 1 387 ? -1.847 -9.400 6.349 1.00 92.44 387 TYR A C 1
ATOM 3126 O O . TYR A 1 387 ? -1.991 -9.720 7.532 1.00 92.44 387 TYR A O 1
ATOM 3134 N N . SER A 1 388 ? -2.857 -9.391 5.472 1.00 90.25 388 SER A N 1
ATOM 3135 C CA . SER A 1 388 ? -4.252 -9.705 5.799 1.00 90.25 388 SER A CA 1
ATOM 3136 C C . SER A 1 388 ? -4.809 -8.843 6.939 1.00 90.25 388 SER A C 1
ATOM 3138 O O . SER A 1 388 ? -5.525 -9.344 7.805 1.00 90.25 388 SER A O 1
ATOM 3140 N N . LEU A 1 389 ? -4.443 -7.558 6.956 1.00 90.38 389 LEU A N 1
ATOM 3141 C CA . LEU A 1 389 ? -4.899 -6.572 7.931 1.00 90.38 389 LEU A CA 1
ATOM 3142 C C . LEU A 1 389 ? -5.860 -5.593 7.248 1.00 90.38 389 LEU A C 1
ATOM 3144 O O . LEU A 1 389 ? -5.500 -4.977 6.252 1.00 90.38 389 LEU A O 1
ATOM 3148 N N . SER A 1 390 ? -7.064 -5.439 7.794 1.00 90.06 390 SER A N 1
ATOM 3149 C CA . SER A 1 390 ? -7.963 -4.323 7.475 1.00 90.06 390 SER A CA 1
ATOM 3150 C C . SER A 1 390 ? -7.925 -3.327 8.630 1.00 90.06 390 SER A C 1
ATOM 3152 O O . SER A 1 390 ? -7.803 -3.753 9.776 1.00 90.06 390 SER A O 1
ATOM 3154 N N . LEU A 1 391 ? -8.011 -2.025 8.340 1.00 90.38 391 LEU A N 1
ATOM 3155 C CA . LEU A 1 391 ? -8.152 -0.966 9.355 1.00 90.38 391 LEU A CA 1
ATOM 3156 C C . LEU A 1 391 ? -9.617 -0.633 9.677 1.00 90.38 391 LEU A C 1
ATOM 3158 O O . LEU A 1 391 ? -9.879 0.286 10.462 1.00 90.38 391 LEU A O 1
ATOM 3162 N N . ASP A 1 392 ? -10.558 -1.361 9.074 1.00 88.25 392 ASP A N 1
ATOM 3163 C CA . ASP A 1 392 ? -11.963 -1.334 9.453 1.00 88.25 392 ASP A CA 1
ATOM 3164 C C . ASP A 1 392 ? -12.211 -2.360 10.580 1.00 88.25 392 ASP A C 1
ATOM 3166 O O . ASP A 1 392 ? -11.931 -3.552 10.401 1.00 88.25 392 ASP A O 1
ATOM 3170 N N . PRO A 1 393 ? -12.713 -1.937 11.759 1.00 84.19 393 PRO A N 1
ATOM 3171 C CA . PRO A 1 393 ? -13.015 -2.849 12.864 1.00 84.19 393 PRO A CA 1
ATOM 3172 C C . PRO A 1 393 ? -14.047 -3.937 12.525 1.00 84.19 393 PRO A C 1
ATOM 3174 O O . PRO A 1 393 ? -14.069 -4.981 13.184 1.00 84.19 393 PRO A O 1
ATOM 3177 N N . THR A 1 394 ? -14.915 -3.694 11.541 1.00 80.75 394 THR A N 1
ATOM 3178 C CA . THR A 1 394 ? -15.969 -4.622 11.109 1.00 80.75 394 THR A CA 1
ATOM 3179 C C . THR A 1 394 ? -15.434 -5.696 10.162 1.00 80.75 394 THR A C 1
ATOM 3181 O O . THR A 1 394 ? -15.730 -6.875 10.368 1.00 80.75 394 THR A O 1
ATOM 3184 N N . ASP A 1 395 ? -14.555 -5.314 9.231 1.00 79.00 395 ASP A N 1
ATOM 3185 C CA . ASP A 1 395 ? -13.878 -6.223 8.292 1.00 79.00 395 ASP A CA 1
ATOM 3186 C C . ASP A 1 395 ? -12.657 -6.927 8.896 1.00 79.00 395 ASP A C 1
ATOM 3188 O O . ASP A 1 395 ? -12.028 -7.778 8.258 1.00 79.00 395 ASP A O 1
ATOM 3192 N N . PHE A 1 396 ? -12.274 -6.582 10.127 1.00 75.62 396 PHE A N 1
ATOM 3193 C CA . PHE A 1 396 ? -11.163 -7.241 10.797 1.00 75.62 396 PHE A CA 1
ATOM 3194 C C . PHE A 1 396 ? -11.451 -8.743 10.961 1.00 75.62 396 PHE A C 1
ATOM 3196 O O . PHE A 1 396 ? -12.349 -9.152 11.701 1.00 75.62 396 PHE A O 1
ATOM 3203 N N . ASN A 1 397 ? -10.670 -9.579 10.268 1.00 64.81 397 ASN A N 1
ATOM 3204 C CA . ASN A 1 397 ? -10.907 -11.017 10.150 1.00 64.81 397 ASN A CA 1
ATOM 3205 C C . ASN A 1 397 ? -10.960 -11.722 11.518 1.00 64.81 397 ASN A C 1
ATOM 3207 O O . ASN A 1 397 ? -9.943 -11.927 12.181 1.00 64.81 397 ASN A O 1
ATOM 3211 N N . LYS A 1 398 ? -12.157 -12.171 11.921 1.00 63.44 398 LYS A N 1
ATOM 3212 C CA . LYS A 1 398 ? -12.387 -12.905 13.183 1.00 63.44 398 LYS A CA 1
ATOM 3213 C C . LYS A 1 398 ? -12.172 -14.425 13.064 1.00 63.44 398 LYS A C 1
ATOM 3215 O O . LYS A 1 39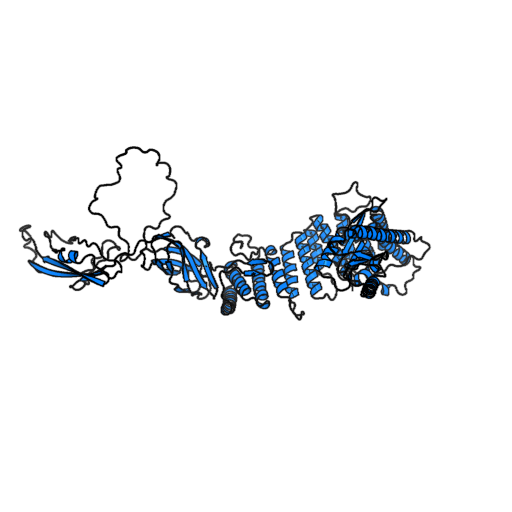8 ? -12.153 -15.107 14.090 1.00 63.44 398 LYS A O 1
ATOM 3220 N N . GLY A 1 399 ? -11.997 -14.951 11.847 1.00 58.34 399 GLY A N 1
ATOM 3221 C CA . GLY A 1 399 ? -11.844 -16.385 11.550 1.00 58.34 399 GLY A CA 1
ATOM 3222 C C . GLY A 1 399 ? -10.458 -16.976 11.876 1.00 58.34 399 GLY A C 1
ATOM 3223 O O . GLY A 1 399 ? -9.607 -16.273 12.408 1.00 58.34 399 GLY A O 1
ATOM 3224 N N . PRO A 1 400 ? -10.200 -18.260 11.555 1.00 51.44 400 PRO A N 1
ATOM 3225 C CA . PRO A 1 400 ? -8.919 -18.939 11.813 1.00 51.44 400 PRO A CA 1
ATOM 3226 C C . PRO A 1 400 ? -7.749 -18.433 10.944 1.00 51.44 400 PRO A C 1
ATOM 3228 O O . PRO A 1 400 ? -6.590 -18.643 11.288 1.00 51.44 400 PRO A O 1
ATOM 3231 N N . HIS A 1 401 ? -8.027 -17.719 9.849 1.00 57.16 401 HIS A N 1
ATOM 3232 C CA . HIS A 1 401 ? -7.024 -17.128 8.956 1.00 57.16 401 HIS A CA 1
ATOM 3233 C C . HIS A 1 401 ? -6.746 -15.648 9.288 1.00 57.16 401 HIS A C 1
ATOM 3235 O O . HIS A 1 401 ? -6.813 -14.791 8.411 1.00 57.16 401 HIS A O 1
ATOM 3241 N N . ARG A 1 402 ? -6.425 -15.321 10.552 1.00 67.69 402 ARG A N 1
ATOM 3242 C CA . ARG A 1 402 ? -6.163 -13.929 11.005 1.00 67.69 402 ARG A CA 1
ATOM 3243 C C . ARG A 1 402 ? -4.846 -13.320 10.505 1.00 67.69 402 ARG A C 1
ATOM 3245 O O . ARG A 1 402 ? -4.427 -12.284 11.006 1.00 67.69 402 ARG A O 1
ATOM 3252 N N . GLY A 1 403 ? -4.159 -13.947 9.552 1.00 78.69 403 GLY A N 1
ATOM 3253 C CA . GLY A 1 403 ? -2.809 -13.545 9.159 1.00 78.69 403 GLY A CA 1
ATOM 3254 C C . GLY A 1 403 ? -1.788 -13.790 10.277 1.00 78.69 403 GLY A C 1
ATOM 3255 O O . GLY A 1 403 ? -1.847 -14.804 10.973 1.00 78.69 403 GLY A O 1
ATOM 3256 N N . TRP A 1 404 ? -0.824 -12.878 10.435 1.00 88.69 404 TRP A N 1
ATOM 3257 C CA . TRP A 1 404 ? 0.291 -13.015 11.382 1.00 88.69 404 TRP A CA 1
ATOM 3258 C C . TRP A 1 404 ? 0.265 -11.896 12.426 1.00 88.69 404 TRP A C 1
ATOM 3260 O O . TRP A 1 404 ? 0.845 -10.835 12.193 1.00 88.69 404 TRP A O 1
ATOM 3270 N N . ALA A 1 405 ? -0.351 -12.150 13.586 1.00 89.00 405 ALA A N 1
ATOM 3271 C CA . ALA A 1 405 ? -0.570 -11.149 14.638 1.00 89.00 405 ALA A CA 1
ATOM 3272 C C . ALA A 1 405 ? 0.700 -10.360 15.009 1.00 89.00 405 ALA A C 1
ATOM 3274 O O . ALA A 1 405 ? 0.678 -9.136 15.021 1.00 89.00 405 ALA A O 1
ATOM 3275 N N . ALA A 1 406 ? 1.845 -11.029 15.193 1.00 90.81 406 ALA A N 1
ATOM 3276 C CA . ALA A 1 406 ? 3.113 -10.354 15.501 1.00 90.81 406 ALA A CA 1
ATOM 3277 C C . ALA A 1 406 ? 3.548 -9.337 14.423 1.00 90.81 406 ALA A C 1
ATOM 3279 O O . ALA A 1 406 ? 4.082 -8.275 14.738 1.00 90.81 406 ALA A O 1
ATOM 3280 N N . VAL A 1 407 ? 3.307 -9.639 13.141 1.00 92.69 407 VAL A N 1
ATOM 3281 C CA . VAL A 1 407 ? 3.626 -8.727 12.029 1.00 92.69 407 VAL A CA 1
ATOM 3282 C C . VAL A 1 407 ? 2.613 -7.587 11.962 1.00 92.69 407 VAL A C 1
ATOM 3284 O O . VAL A 1 407 ? 3.005 -6.440 11.773 1.00 92.69 407 VAL A O 1
ATOM 3287 N N . GLN A 1 408 ? 1.329 -7.891 12.153 1.00 93.06 408 GLN A N 1
ATOM 3288 C CA . GLN A 1 408 ? 0.249 -6.904 12.134 1.00 93.06 408 GLN A CA 1
ATOM 3289 C C . GLN A 1 408 ? 0.382 -5.896 13.280 1.00 93.06 408 GLN A C 1
ATOM 3291 O O . GLN A 1 408 ? 0.303 -4.698 13.038 1.00 93.06 408 GLN A O 1
ATOM 3296 N N . MET A 1 409 ? 0.666 -6.357 14.503 1.00 92.88 409 MET A N 1
ATOM 3297 C CA . MET A 1 409 ? 0.933 -5.485 15.652 1.00 92.88 409 MET A CA 1
ATOM 3298 C C . MET A 1 409 ? 2.133 -4.578 15.385 1.00 92.88 409 MET A C 1
ATOM 3300 O O . MET A 1 409 ? 2.053 -3.369 15.594 1.00 92.88 409 MET A O 1
ATOM 3304 N N . ARG A 1 410 ? 3.228 -5.128 14.844 1.00 94.56 410 ARG A N 1
ATOM 3305 C CA . ARG A 1 410 ? 4.403 -4.326 14.485 1.00 94.56 410 ARG A CA 1
ATOM 3306 C C . ARG A 1 410 ? 4.078 -3.257 13.440 1.00 94.56 410 ARG A C 1
ATOM 3308 O O . ARG A 1 410 ? 4.520 -2.123 13.593 1.00 94.56 410 ARG A O 1
ATOM 3315 N N . LEU A 1 411 ? 3.293 -3.598 12.420 1.00 95.69 411 LEU A N 1
ATOM 3316 C CA . LEU A 1 411 ? 2.848 -2.641 11.408 1.00 95.69 411 LEU A CA 1
ATOM 3317 C C . LEU A 1 411 ? 1.946 -1.549 12.004 1.00 95.69 411 LEU A C 1
ATOM 3319 O O . LEU A 1 411 ? 2.123 -0.379 11.685 1.00 95.69 411 LEU A O 1
ATOM 3323 N N . LEU A 1 412 ? 1.023 -1.901 12.905 1.00 95.81 412 LEU A N 1
ATOM 3324 C CA . LEU A 1 412 ? 0.181 -0.928 13.610 1.00 95.81 412 LEU A CA 1
ATOM 3325 C C . LEU A 1 412 ? 1.022 0.034 14.462 1.00 95.81 412 LEU A C 1
ATOM 3327 O O . LEU A 1 412 ? 0.804 1.241 14.410 1.00 95.81 412 LEU A O 1
ATOM 3331 N N . HIS A 1 413 ? 2.033 -0.462 15.180 1.00 95.75 413 HIS A N 1
ATOM 3332 C CA . HIS A 1 413 ? 2.974 0.399 15.904 1.00 95.75 413 HIS A CA 1
ATOM 3333 C C . HIS A 1 413 ? 3.760 1.333 14.974 1.00 95.75 413 HIS A C 1
ATOM 3335 O O . HIS A 1 413 ? 3.969 2.499 15.308 1.00 95.75 413 HIS A O 1
ATOM 3341 N N . GLU A 1 414 ? 4.174 0.853 13.802 1.00 96.50 414 GLU A N 1
ATOM 3342 C CA . GLU A 1 414 ? 4.855 1.676 12.797 1.00 96.50 414 GLU A CA 1
ATOM 3343 C C . GLU A 1 414 ? 3.927 2.745 12.208 1.00 96.50 414 GLU A C 1
ATOM 3345 O O . GLU A 1 414 ? 4.356 3.887 12.047 1.00 96.50 414 GLU A O 1
ATOM 3350 N N . LEU A 1 415 ? 2.647 2.428 11.984 1.00 96.88 415 LEU A N 1
ATOM 3351 C CA . LEU A 1 415 ? 1.630 3.402 11.579 1.00 96.88 415 LEU A CA 1
ATOM 3352 C C . LEU A 1 415 ? 1.416 4.481 12.647 1.00 96.88 415 LEU A C 1
ATOM 3354 O O . LEU A 1 415 ? 1.412 5.660 12.302 1.00 96.88 415 LEU A O 1
ATOM 3358 N N . VAL A 1 416 ? 1.311 4.101 13.928 1.00 96.44 416 VAL A N 1
ATOM 3359 C CA . VAL A 1 416 ? 1.221 5.044 15.064 1.00 96.44 416 VAL A CA 1
ATOM 3360 C C . VAL A 1 416 ? 2.456 5.944 15.127 1.00 96.44 416 VAL A C 1
ATOM 3362 O O . VAL A 1 416 ? 2.364 7.154 15.356 1.00 96.44 416 VAL A O 1
ATOM 3365 N N . TYR A 1 417 ? 3.641 5.364 14.938 1.00 95.31 417 TYR A N 1
ATOM 3366 C CA . TYR A 1 417 ? 4.882 6.124 14.966 1.00 95.31 417 TYR A CA 1
ATOM 3367 C C . TYR A 1 417 ? 4.956 7.112 13.795 1.00 95.31 417 TYR A C 1
ATOM 3369 O O . TYR A 1 417 ? 5.248 8.292 14.005 1.00 95.31 417 TYR A O 1
ATOM 3377 N N . ALA A 1 418 ? 4.623 6.671 12.581 1.00 95.81 418 ALA A N 1
ATOM 3378 C CA . ALA A 1 418 ? 4.610 7.518 11.398 1.00 95.81 418 ALA A CA 1
ATOM 3379 C C . ALA A 1 418 ? 3.567 8.645 11.503 1.00 95.81 418 ALA A C 1
ATOM 3381 O O . ALA A 1 418 ? 3.912 9.805 11.268 1.00 95.81 418 ALA A O 1
ATOM 3382 N N . SER A 1 419 ? 2.338 8.359 11.952 1.00 94.81 419 SER A N 1
ATOM 3383 C CA . SER A 1 419 ? 1.290 9.378 12.132 1.00 94.81 419 SER A CA 1
ATOM 3384 C C . SER A 1 419 ? 1.684 10.449 13.149 1.00 94.81 419 SER A C 1
ATOM 3386 O O . SER A 1 419 ? 1.467 11.643 12.920 1.00 94.81 419 SER A O 1
ATOM 3388 N N . ARG A 1 420 ? 2.359 10.052 14.237 1.00 92.75 420 ARG A N 1
ATOM 3389 C CA . ARG A 1 420 ? 2.917 10.990 15.220 1.00 92.75 420 ARG A CA 1
ATOM 3390 C C . ARG A 1 420 ? 3.948 11.916 14.579 1.00 92.75 420 ARG A C 1
ATOM 3392 O O . ARG A 1 420 ? 3.910 13.122 14.812 1.00 92.75 420 ARG A O 1
ATOM 3399 N N . ARG A 1 421 ? 4.883 11.370 13.798 1.00 94.38 421 ARG A N 1
ATOM 3400 C CA . ARG A 1 421 ? 5.952 12.149 13.149 1.00 94.38 421 ARG A CA 1
ATOM 3401 C C . ARG A 1 421 ? 5.429 13.058 12.036 1.00 94.38 421 ARG A C 1
ATOM 3403 O O . ARG A 1 421 ? 6.029 14.096 11.787 1.00 94.38 421 ARG A O 1
ATOM 3410 N N . MET A 1 422 ? 4.291 12.716 11.433 1.00 93.12 422 MET A N 1
ATOM 3411 C CA . MET A 1 422 ? 3.548 13.583 10.512 1.00 93.12 422 MET A CA 1
ATOM 3412 C C . MET A 1 422 ? 2.831 14.752 11.204 1.00 93.12 422 MET A C 1
ATOM 3414 O O . MET A 1 422 ? 2.308 15.621 10.512 1.00 93.12 422 MET A O 1
ATOM 3418 N N . GLY A 1 423 ? 2.773 14.773 12.541 1.00 90.62 423 GLY A N 1
ATOM 3419 C CA . GLY A 1 423 ? 2.052 15.798 13.296 1.00 90.62 423 GLY A CA 1
ATOM 3420 C C . GLY A 1 423 ? 0.532 15.615 13.299 1.00 90.62 423 GLY A C 1
ATOM 3421 O O . GLY A 1 423 ? -0.180 16.580 13.551 1.00 90.62 423 GLY A O 1
ATOM 3422 N N . ASN A 1 424 ? 0.024 14.404 13.031 1.00 91.00 424 ASN A N 1
ATOM 3423 C CA . ASN A 1 424 ? -1.409 14.105 13.065 1.00 91.00 424 ASN A CA 1
ATOM 3424 C C . ASN A 1 424 ? -1.747 13.211 14.280 1.00 91.00 424 ASN A C 1
ATOM 3426 O O . ASN A 1 424 ? -1.695 11.981 14.174 1.00 91.00 424 ASN A O 1
ATOM 3430 N N . PRO A 1 425 ? -2.062 13.800 15.453 1.00 91.12 425 PRO A N 1
ATOM 3431 C CA . PRO A 1 425 ? -2.339 13.039 16.670 1.00 91.12 425 PRO A CA 1
ATOM 3432 C C . PRO A 1 425 ? -3.640 12.230 16.593 1.00 91.12 425 PRO A C 1
ATOM 3434 O O . PRO A 1 425 ? -3.688 11.148 17.172 1.00 91.12 425 PRO A O 1
ATOM 3437 N N . ALA A 1 426 ? -4.647 12.691 15.842 1.00 93.12 426 ALA A N 1
ATOM 3438 C CA . ALA A 1 426 ? -5.918 11.983 15.677 1.00 93.12 426 ALA A CA 1
ATOM 3439 C C . ALA A 1 426 ? -5.720 10.598 15.038 1.00 93.12 426 ALA A C 1
ATOM 3441 O O . ALA A 1 426 ? -6.282 9.607 15.502 1.00 93.12 426 ALA A O 1
ATOM 3442 N N . LEU A 1 427 ? -4.844 10.498 14.028 1.00 94.31 427 LEU A N 1
ATOM 3443 C CA . LEU A 1 427 ? -4.468 9.211 13.430 1.00 94.31 427 LEU A CA 1
ATOM 3444 C C . LEU A 1 427 ? -3.758 8.290 14.428 1.00 94.31 427 LEU A C 1
ATOM 3446 O O . LEU A 1 427 ? -4.050 7.098 14.469 1.00 94.31 427 LEU A O 1
ATOM 3450 N N . SER A 1 428 ? -2.855 8.830 15.251 1.00 95.31 428 SER A N 1
ATOM 3451 C CA . SER A 1 428 ? -2.148 8.045 16.272 1.00 95.31 428 SER A CA 1
ATOM 3452 C C . SER A 1 428 ? -3.108 7.477 17.315 1.00 95.31 428 SER A C 1
ATOM 3454 O O . SER A 1 428 ? -3.029 6.290 17.625 1.00 95.31 428 SER A O 1
ATOM 3456 N N . VAL A 1 429 ? -4.032 8.305 17.819 1.00 96.38 429 VAL A N 1
ATOM 3457 C CA . VAL A 1 429 ? -5.095 7.888 18.747 1.00 96.38 429 VAL A CA 1
ATOM 3458 C C . VAL A 1 429 ? -5.926 6.786 18.107 1.00 96.38 429 VAL A C 1
ATOM 3460 O O . VAL A 1 429 ? -6.064 5.712 18.677 1.00 96.38 429 VAL A O 1
ATOM 3463 N N . ARG A 1 430 ? -6.387 6.999 16.874 1.00 95.81 430 ARG A N 1
ATOM 3464 C CA . ARG A 1 430 ? -7.205 6.031 16.147 1.00 95.81 430 ARG A CA 1
ATOM 3465 C C . ARG A 1 430 ? -6.505 4.688 15.916 1.00 95.81 430 ARG A C 1
ATOM 3467 O O . ARG A 1 430 ? -7.128 3.650 16.116 1.00 95.81 430 ARG A O 1
ATOM 3474 N N . HIS A 1 431 ? -5.231 4.677 15.518 1.00 96.62 431 HIS A N 1
ATOM 3475 C CA . HIS A 1 431 ? -4.473 3.434 15.305 1.00 96.62 431 HIS A CA 1
ATOM 3476 C C . HIS A 1 431 ? -4.172 2.697 16.615 1.00 96.62 431 HIS A C 1
ATOM 3478 O O . HIS A 1 431 ? -4.218 1.469 16.641 1.00 96.62 431 HIS A O 1
ATOM 3484 N N . LEU A 1 432 ? -3.921 3.420 17.713 1.00 96.75 432 LEU A N 1
ATOM 3485 C CA . LEU A 1 432 ? -3.790 2.827 19.051 1.00 96.75 432 LEU A CA 1
ATOM 3486 C C . LEU A 1 432 ? -5.118 2.239 19.536 1.00 96.75 432 LEU A C 1
ATOM 3488 O O . LEU A 1 432 ? -5.139 1.112 20.031 1.00 96.75 432 LEU A O 1
ATOM 3492 N N . SER A 1 433 ? -6.229 2.951 19.332 1.00 96.38 433 SER A N 1
ATOM 3493 C CA . SER A 1 433 ? -7.567 2.425 19.600 1.00 96.38 433 SER A CA 1
ATOM 3494 C C . SER A 1 433 ? -7.834 1.170 18.772 1.00 96.38 433 SER A C 1
ATOM 3496 O O . SER A 1 433 ? -8.284 0.157 19.300 1.00 96.38 433 SER A O 1
ATOM 3498 N N . PHE A 1 434 ? -7.485 1.183 17.484 1.00 95.50 434 PHE A N 1
ATOM 3499 C CA . PHE A 1 434 ? -7.611 0.014 16.616 1.00 95.50 434 PHE A CA 1
ATOM 3500 C C . PHE A 1 434 ? -6.808 -1.183 17.138 1.00 95.50 434 PHE A C 1
ATOM 3502 O O . PHE A 1 434 ? -7.344 -2.290 17.223 1.00 95.50 434 PHE A O 1
ATOM 3509 N N . LEU A 1 435 ? -5.549 -0.961 17.532 1.00 95.12 435 LEU A N 1
ATOM 3510 C CA . LEU A 1 435 ? -4.678 -1.983 18.110 1.00 95.12 435 LEU A CA 1
ATOM 3511 C C . LEU A 1 435 ? -5.297 -2.591 19.377 1.00 95.12 435 LEU A C 1
ATOM 3513 O O . LEU A 1 435 ? -5.410 -3.812 19.460 1.00 95.12 435 LEU A O 1
ATOM 3517 N N . LEU A 1 436 ? -5.755 -1.767 20.325 1.00 94.75 436 LEU A N 1
ATOM 3518 C CA . LEU A 1 436 ? -6.394 -2.253 21.552 1.00 94.75 436 LEU A CA 1
ATOM 3519 C C . LEU A 1 436 ? -7.699 -3.000 21.269 1.00 94.75 436 LEU A C 1
ATOM 3521 O O . LEU A 1 436 ? -7.934 -4.053 21.845 1.00 94.75 436 LEU A O 1
ATOM 3525 N N . GLN A 1 437 ? -8.539 -2.505 20.364 1.00 92.81 437 GLN A N 1
ATOM 3526 C CA . GLN A 1 437 ? -9.835 -3.116 20.074 1.00 92.81 437 GLN A CA 1
ATOM 3527 C C . GLN A 1 437 ? -9.700 -4.472 19.355 1.00 92.81 437 GLN A C 1
ATOM 3529 O O . GLN A 1 437 ? -10.457 -5.411 19.627 1.00 92.81 437 GLN A O 1
ATOM 3534 N N . THR A 1 438 ? -8.740 -4.597 18.435 1.00 90.88 438 THR A N 1
ATOM 3535 C CA . THR A 1 438 ? -8.609 -5.778 17.563 1.00 90.88 438 THR A CA 1
ATOM 3536 C C . THR A 1 438 ? -7.569 -6.788 18.042 1.00 90.88 438 THR A C 1
ATOM 3538 O O . THR A 1 438 ? -7.811 -7.992 17.935 1.00 90.88 438 THR A O 1
ATOM 3541 N N . MET A 1 439 ? -6.461 -6.326 18.633 1.00 90.56 439 MET A N 1
ATOM 3542 C CA . MET A 1 439 ? -5.313 -7.158 19.020 1.00 90.56 439 MET A CA 1
ATOM 3543 C C . MET A 1 439 ? -5.191 -7.398 20.529 1.00 90.56 439 MET A C 1
ATOM 3545 O O . MET A 1 439 ? -4.200 -7.989 20.949 1.00 90.56 439 MET A O 1
ATOM 3549 N N . LEU A 1 440 ? -6.183 -7.003 21.344 1.00 91.25 440 LEU A N 1
ATOM 3550 C CA . LEU A 1 440 ? -6.136 -7.130 22.812 1.00 91.25 440 LEU A CA 1
ATOM 3551 C C . LEU A 1 440 ? -5.666 -8.503 23.309 1.00 91.25 440 LEU A C 1
ATOM 3553 O O . LEU A 1 440 ? -4.893 -8.590 24.257 1.00 91.25 440 LEU A O 1
ATOM 3557 N N . ASP A 1 441 ? -6.140 -9.559 22.643 1.00 89.38 441 ASP A N 1
ATOM 3558 C CA . ASP A 1 441 ? -5.917 -10.957 23.022 1.00 89.38 441 ASP A CA 1
ATOM 3559 C C . ASP A 1 441 ? -4.482 -11.434 22.702 1.00 89.38 441 ASP A C 1
ATOM 3561 O O . ASP A 1 441 ? -4.063 -12.486 23.176 1.00 89.38 441 ASP A O 1
ATOM 3565 N N . PHE A 1 442 ? -3.730 -10.678 21.891 1.00 90.31 442 PHE A N 1
ATOM 3566 C CA . PHE A 1 442 ? -2.344 -10.972 21.502 1.00 90.31 442 PHE A CA 1
ATOM 3567 C C . PHE A 1 442 ? -1.307 -10.133 22.255 1.00 90.31 442 PHE A C 1
ATOM 3569 O O . PHE A 1 442 ? -0.121 -10.454 22.189 1.00 90.31 442 PHE A O 1
ATOM 3576 N N . LEU A 1 443 ? -1.735 -9.069 22.941 1.00 92.44 443 LEU A N 1
ATOM 3577 C CA . LEU A 1 443 ? -0.852 -8.200 23.713 1.00 92.44 443 LEU A CA 1
ATOM 3578 C C . LEU A 1 443 ? -0.539 -8.833 25.072 1.00 92.44 443 LEU A C 1
ATOM 3580 O O . LEU A 1 443 ? -1.439 -9.276 25.790 1.00 92.44 443 LEU A O 1
ATOM 3584 N N . SER A 1 444 ? 0.734 -8.815 25.455 1.00 94.69 444 SER A N 1
ATOM 3585 C CA . SER A 1 444 ? 1.149 -9.107 26.828 1.00 94.69 444 SER A CA 1
ATOM 3586 C C . SER A 1 444 ? 0.659 -8.028 27.798 1.00 94.69 444 SER A C 1
ATOM 3588 O O . SER A 1 444 ? 0.355 -6.901 27.407 1.00 94.69 444 SER A O 1
ATOM 3590 N N . ASP A 1 445 ? 0.624 -8.335 29.093 1.00 95.19 445 ASP A N 1
ATOM 3591 C CA . ASP A 1 445 ? 0.157 -7.374 30.099 1.00 95.19 445 ASP A CA 1
ATOM 3592 C C . ASP A 1 445 ? 1.030 -6.119 30.198 1.00 95.19 445 ASP A C 1
ATOM 3594 O O . ASP A 1 445 ? 0.527 -5.046 30.536 1.00 95.19 445 ASP A O 1
ATOM 3598 N N . GLN A 1 446 ? 2.320 -6.232 29.867 1.00 95.56 446 GLN A N 1
ATOM 3599 C CA . GLN A 1 446 ? 3.203 -5.073 29.767 1.00 95.56 446 GLN A CA 1
ATOM 3600 C C . GLN A 1 446 ? 2.873 -4.231 28.529 1.00 95.56 446 GLN A C 1
ATOM 3602 O O . GLN A 1 446 ? 2.693 -3.024 28.651 1.00 95.56 446 GLN A O 1
ATOM 3607 N N . GLU A 1 447 ? 2.706 -4.855 27.360 1.00 94.81 447 GLU A N 1
ATOM 3608 C CA . GLU A 1 447 ? 2.335 -4.134 26.135 1.00 94.81 447 GLU A CA 1
ATOM 3609 C C . GLU A 1 447 ? 0.967 -3.458 26.267 1.00 94.81 447 GLU A C 1
ATOM 3611 O O . GLU A 1 447 ? 0.805 -2.324 25.823 1.00 94.81 447 GLU A O 1
ATOM 3616 N N . LYS A 1 448 ? -0.006 -4.101 26.933 1.00 95.69 448 LYS A N 1
ATOM 3617 C CA . LYS A 1 448 ? -1.298 -3.480 27.261 1.00 95.69 448 LYS A CA 1
ATOM 3618 C C . LYS A 1 448 ? -1.097 -2.171 28.028 1.00 95.69 448 LYS A C 1
ATOM 3620 O O . LYS A 1 448 ? -1.683 -1.169 27.635 1.00 95.69 448 LYS A O 1
ATOM 3625 N N . LYS A 1 449 ? -0.251 -2.162 29.068 1.00 95.62 449 LYS A N 1
ATOM 3626 C CA . LYS A 1 449 ? 0.068 -0.955 29.857 1.00 95.62 449 LYS A CA 1
ATOM 3627 C C . LYS A 1 449 ? 0.749 0.122 29.011 1.00 95.62 449 LYS A C 1
ATOM 3629 O O . LYS A 1 449 ? 0.339 1.280 29.059 1.00 95.62 449 LYS A O 1
ATOM 3634 N N . ASP A 1 450 ? 1.749 -0.253 28.218 1.00 95.62 450 ASP A N 1
ATOM 3635 C CA . ASP A 1 450 ? 2.523 0.690 27.402 1.00 95.62 450 ASP A CA 1
ATOM 3636 C C . ASP A 1 450 ? 1.654 1.343 26.310 1.00 95.62 450 ASP A C 1
ATOM 3638 O O . ASP A 1 450 ? 1.737 2.553 26.059 1.00 95.62 450 ASP A O 1
ATOM 3642 N N . VAL A 1 451 ? 0.779 0.553 25.674 1.00 96.06 451 VAL A N 1
ATOM 3643 C CA . VAL A 1 451 ? -0.168 1.022 24.653 1.00 96.06 451 VAL A CA 1
ATOM 3644 C C . VAL A 1 451 ? -1.216 1.947 25.267 1.00 96.06 451 VAL A C 1
ATOM 3646 O O . VAL A 1 451 ? -1.465 3.014 24.703 1.00 96.06 451 VAL A O 1
ATOM 3649 N N . THR A 1 452 ? -1.801 1.606 26.422 1.00 96.25 452 THR A N 1
ATOM 3650 C CA . THR A 1 452 ? -2.796 2.473 27.077 1.00 96.25 452 THR A CA 1
ATOM 3651 C C . THR A 1 452 ? -2.184 3.763 27.603 1.00 96.25 452 THR A C 1
ATOM 3653 O O . THR A 1 452 ? -2.761 4.823 27.393 1.00 96.25 452 THR A O 1
ATOM 3656 N N . GLN A 1 453 ? -0.985 3.714 28.192 1.00 95.69 453 GLN A N 1
ATOM 3657 C CA . GLN A 1 453 ? -0.280 4.919 28.637 1.00 95.69 453 GLN A CA 1
ATOM 3658 C C . GLN A 1 453 ? 0.037 5.845 27.454 1.00 95.69 453 GLN A C 1
ATOM 3660 O O . GLN A 1 453 ? -0.101 7.068 27.541 1.00 95.69 453 GLN A O 1
ATOM 3665 N N . SER A 1 454 ? 0.440 5.262 26.322 1.00 95.31 454 SER A N 1
ATOM 3666 C CA . SER A 1 454 ? 0.645 6.016 25.085 1.00 95.31 454 SER A CA 1
ATOM 3667 C C . SER A 1 454 ? -0.661 6.646 24.599 1.00 95.31 454 SER A C 1
ATOM 3669 O O . SER A 1 454 ? -0.664 7.822 24.240 1.00 95.31 454 SER A O 1
ATOM 3671 N N . LEU A 1 455 ? -1.764 5.892 24.610 1.00 96.69 455 LEU A N 1
ATOM 3672 C CA . LEU A 1 455 ? -3.083 6.371 24.202 1.00 96.69 455 LEU A CA 1
ATOM 3673 C C . LEU A 1 455 ? -3.539 7.554 25.062 1.00 96.69 455 LEU A C 1
ATOM 3675 O O . LEU A 1 455 ? -3.820 8.604 24.495 1.00 96.69 455 LEU A O 1
ATOM 3679 N N . GLU A 1 456 ? -3.506 7.435 26.392 1.00 95.44 456 GLU A N 1
ATOM 3680 C CA . GLU A 1 456 ? -3.853 8.516 27.331 1.00 95.44 456 GLU A CA 1
ATOM 3681 C C . GLU A 1 456 ? -3.000 9.775 27.115 1.00 95.44 456 GLU A C 1
ATOM 3683 O O . GLU A 1 456 ? -3.491 10.907 27.130 1.00 95.44 456 GLU A O 1
ATOM 3688 N N . SER A 1 457 ? -1.701 9.593 26.854 1.00 94.56 457 SER A N 1
ATOM 3689 C CA . SER A 1 457 ? -0.807 10.711 26.553 1.00 94.56 457 SER A CA 1
ATOM 3690 C C . SER A 1 457 ? -1.233 11.466 25.290 1.00 94.56 457 SER A C 1
ATOM 3692 O O . SER A 1 457 ? -1.165 12.697 25.261 1.00 94.56 457 SER A O 1
ATOM 3694 N N . TYR A 1 458 ? -1.697 10.769 24.250 1.00 93.50 458 TYR A N 1
ATOM 3695 C CA . TYR A 1 458 ? -2.177 11.420 23.030 1.00 93.50 458 TYR A CA 1
ATOM 3696 C C . TYR A 1 458 ? -3.589 11.985 23.177 1.00 93.50 458 TYR A C 1
ATOM 3698 O O . TYR A 1 458 ? -3.828 13.104 22.715 1.00 93.50 458 TYR A O 1
ATOM 3706 N N . THR A 1 459 ? -4.494 11.278 23.852 1.00 95.88 459 THR A N 1
ATOM 3707 C CA . THR A 1 459 ? -5.872 11.741 24.055 1.00 95.88 459 THR A CA 1
ATOM 3708 C C . THR A 1 459 ? -5.955 12.972 24.945 1.00 95.88 459 THR A C 1
ATOM 3710 O O . THR A 1 459 ? -6.826 13.807 24.725 1.00 95.88 459 THR A O 1
ATOM 3713 N N . SER A 1 460 ? -4.973 13.185 25.831 1.00 92.94 460 SER A N 1
ATOM 3714 C CA . SER A 1 460 ? -4.825 14.449 26.569 1.00 92.94 460 SER A CA 1
ATOM 3715 C C . SER A 1 460 ? -4.684 15.689 25.669 1.00 92.94 460 SER A C 1
ATOM 3717 O O . SER A 1 460 ? -4.992 16.799 26.095 1.00 92.94 460 SER A O 1
ATOM 3719 N N . LYS A 1 461 ? -4.220 15.516 24.421 1.00 90.56 461 LYS A N 1
ATOM 3720 C CA . LYS A 1 461 ? -4.061 16.594 23.430 1.00 90.56 461 LYS A CA 1
ATOM 3721 C C . LYS A 1 461 ? -5.173 16.595 22.388 1.00 90.56 461 LYS A C 1
ATOM 3723 O O . LYS A 1 461 ? -5.541 17.653 21.893 1.00 90.56 461 LYS A O 1
ATOM 3728 N N . CYS A 1 462 ? -5.636 15.411 22.000 1.00 92.38 462 CYS A N 1
ATOM 3729 C CA . CYS A 1 462 ? -6.633 15.212 20.957 1.00 92.38 462 CYS A CA 1
ATOM 3730 C C . CYS A 1 462 ? -7.519 14.024 21.350 1.00 92.38 462 CYS A C 1
ATOM 3732 O O . CYS A 1 462 ? -7.100 12.882 21.145 1.00 92.38 462 CYS A O 1
ATOM 3734 N N . PRO A 1 463 ? -8.702 14.271 21.942 1.00 92.50 463 PRO A N 1
ATOM 3735 C CA . PRO A 1 463 ? -9.617 13.210 22.345 1.00 92.50 463 PRO A CA 1
ATOM 3736 C C . PRO A 1 463 ? -9.964 12.285 21.177 1.00 92.50 463 PRO A C 1
ATOM 3738 O O . PRO A 1 463 ? -10.087 12.731 20.035 1.00 92.50 463 PRO A O 1
ATOM 3741 N N . GLY A 1 464 ? -10.136 10.995 21.462 1.00 91.75 464 GLY A N 1
ATOM 3742 C CA . GLY A 1 464 ? -10.657 10.059 20.469 1.00 91.75 464 GLY A CA 1
ATOM 3743 C C . GLY A 1 464 ? -12.149 10.300 20.261 1.00 91.75 464 GLY A C 1
ATOM 3744 O O . GLY A 1 464 ? -12.894 10.346 21.238 1.00 91.75 464 GLY A O 1
ATOM 3745 N N . THR A 1 465 ? -12.580 10.450 19.010 1.00 92.50 465 THR A N 1
ATOM 3746 C CA . THR A 1 465 ? -13.977 10.723 18.646 1.00 92.50 465 THR A CA 1
ATOM 3747 C C . THR A 1 465 ? -14.549 9.623 17.751 1.00 92.50 465 THR A C 1
ATOM 3749 O O . THR A 1 465 ? -13.820 8.787 17.211 1.00 92.50 465 THR A O 1
ATOM 3752 N N . MET A 1 466 ? -15.871 9.652 17.563 1.00 91.25 466 MET A N 1
ATOM 3753 C CA . MET A 1 466 ? -16.597 8.781 16.632 1.00 91.25 466 MET A CA 1
ATOM 3754 C C . MET A 1 466 ? -16.644 9.343 15.196 1.00 91.25 466 MET A C 1
ATOM 3756 O O . MET A 1 466 ? -17.444 8.896 14.376 1.00 91.25 466 MET A O 1
ATOM 3760 N N . GLU A 1 467 ? -15.792 10.317 14.869 1.00 90.38 467 GLU A N 1
ATOM 3761 C CA . GLU A 1 467 ? -15.750 10.938 13.543 1.00 90.38 467 GLU A CA 1
ATOM 3762 C C . GLU A 1 467 ? -14.890 10.141 12.551 1.00 90.38 467 GLU A C 1
ATOM 3764 O O . GLU A 1 467 ? -13.903 9.487 12.903 1.00 90.38 467 GLU A O 1
ATOM 3769 N N . LEU A 1 468 ? -15.258 10.223 11.271 1.00 90.25 468 LEU A N 1
ATOM 3770 C CA . LEU A 1 468 ? -14.485 9.649 10.173 1.00 90.25 468 LEU A CA 1
ATOM 3771 C C . LEU A 1 468 ? -13.220 10.472 9.928 1.00 90.25 468 LEU A C 1
ATOM 3773 O O . LEU A 1 468 ? -13.286 11.686 9.745 1.00 90.25 468 LEU A O 1
ATOM 3777 N N . ILE A 1 469 ? -12.069 9.805 9.832 1.00 90.88 469 ILE A N 1
ATOM 3778 C CA . ILE A 1 469 ? -10.821 10.475 9.456 1.00 90.88 469 ILE A CA 1
ATOM 3779 C C . ILE A 1 469 ? -10.601 10.282 7.959 1.00 90.88 469 ILE A C 1
ATOM 3781 O O . ILE A 1 469 ? -10.371 9.161 7.507 1.00 90.88 469 ILE A O 1
ATOM 3785 N N . THR A 1 470 ? -10.642 11.376 7.200 1.00 89.12 470 THR A N 1
ATOM 3786 C CA . THR A 1 470 ? -10.351 11.366 5.759 1.00 89.12 470 THR A CA 1
ATOM 3787 C C . THR A 1 470 ? -8.911 11.796 5.521 1.00 89.12 470 THR A C 1
ATOM 3789 O O . THR A 1 470 ? -8.484 12.860 5.973 1.00 89.12 470 THR A O 1
ATOM 3792 N N . LEU A 1 471 ? -8.148 10.955 4.832 1.00 86.00 471 LEU A N 1
ATOM 3793 C CA . LEU A 1 471 ? -6.785 11.261 4.420 1.00 86.00 471 LEU A CA 1
ATOM 3794 C C . LEU A 1 471 ? -6.776 12.089 3.118 1.00 86.00 471 LEU A C 1
ATOM 3796 O O . LEU A 1 471 ? -7.739 12.045 2.352 1.00 86.00 471 LEU A O 1
ATOM 3800 N N . PRO A 1 472 ? -5.693 12.839 2.828 1.00 77.75 472 PRO A N 1
ATOM 3801 C CA . PRO A 1 472 ? -5.600 13.679 1.626 1.00 77.75 472 PRO A CA 1
ATOM 3802 C C . PRO A 1 472 ? -5.711 12.927 0.290 1.00 77.75 472 PRO A C 1
ATOM 3804 O O . PRO A 1 472 ? -5.969 13.541 -0.737 1.00 77.75 472 PRO A O 1
ATOM 3807 N N . ASP A 1 473 ? -5.488 11.614 0.294 1.00 72.12 473 ASP A N 1
ATOM 3808 C CA . ASP A 1 473 ? -5.600 10.717 -0.860 1.00 72.12 473 ASP A CA 1
ATOM 3809 C C . ASP A 1 473 ? -7.026 10.172 -1.074 1.00 72.12 473 ASP A C 1
ATOM 3811 O O . ASP A 1 473 ? -7.249 9.379 -1.987 1.00 72.12 473 ASP A O 1
ATOM 3815 N N . GLY A 1 474 ? -7.990 10.601 -0.252 1.00 80.50 474 GLY A N 1
ATOM 3816 C CA . GLY A 1 474 ? -9.385 10.167 -0.306 1.00 80.50 474 GLY A CA 1
ATOM 3817 C C . GLY A 1 474 ? -9.681 8.901 0.501 1.00 80.50 474 GLY A C 1
ATOM 3818 O O . GLY A 1 474 ? -10.842 8.502 0.573 1.00 80.50 474 GLY A O 1
ATOM 3819 N N . LEU A 1 475 ? -8.681 8.277 1.143 1.00 85.50 475 LEU A N 1
ATOM 3820 C CA . LEU A 1 475 ? -8.918 7.119 2.001 1.00 85.50 475 LEU A CA 1
ATOM 3821 C C . LEU A 1 475 ? -9.631 7.554 3.289 1.00 85.50 475 LEU A C 1
ATOM 3823 O O . LEU A 1 475 ? -9.092 8.309 4.102 1.00 85.50 475 LEU A O 1
ATOM 3827 N N . THR A 1 476 ? -10.843 7.045 3.493 1.00 89.31 476 THR A N 1
ATOM 3828 C CA . THR A 1 476 ? -11.626 7.271 4.710 1.00 89.31 476 THR A CA 1
ATOM 3829 C C . THR A 1 476 ? -11.412 6.138 5.692 1.00 89.31 476 THR A C 1
ATOM 3831 O O . THR A 1 476 ? -11.583 4.966 5.357 1.00 89.31 476 THR A O 1
ATOM 3834 N N . LEU A 1 477 ? -11.078 6.485 6.925 1.00 91.38 477 LEU A N 1
ATOM 3835 C CA . LEU A 1 477 ? -10.832 5.524 7.976 1.00 91.38 477 LEU A CA 1
ATOM 3836 C C . LEU A 1 477 ? -11.993 5.579 9.008 1.00 91.38 477 LEU A C 1
ATOM 3838 O O . LEU A 1 477 ? -12.172 6.619 9.652 1.00 91.38 477 LEU A O 1
ATOM 3842 N N . PRO A 1 478 ? -12.748 4.481 9.249 1.00 91.75 478 PRO A N 1
ATOM 3843 C CA . PRO A 1 478 ? -13.918 4.445 10.152 1.00 91.75 478 PRO A CA 1
ATOM 3844 C C . PRO A 1 478 ? -13.567 4.611 11.638 1.00 91.75 478 PRO A C 1
ATOM 3846 O O . PRO A 1 478 ? -12.485 4.191 12.032 1.00 91.75 478 PRO A O 1
ATOM 3849 N N . PRO A 1 479 ? -14.425 5.180 12.495 1.00 92.38 479 PRO A N 1
ATOM 3850 C CA . PRO A 1 479 ? -14.147 5.256 13.931 1.00 92.38 479 PRO A CA 1
ATOM 3851 C C . PRO A 1 479 ? -13.987 3.863 14.565 1.00 92.38 479 PRO A C 1
ATOM 3853 O O . PRO A 1 479 ? -14.468 2.859 14.038 1.00 92.38 479 PRO A O 1
ATOM 3856 N N . VAL A 1 480 ? -13.299 3.800 15.709 1.00 94.25 480 VAL A N 1
ATOM 3857 C CA . VAL A 1 480 ? -13.026 2.542 16.423 1.00 94.25 480 VAL A CA 1
ATOM 3858 C C . VAL A 1 480 ? -13.748 2.543 17.773 1.00 94.25 480 VAL A C 1
ATOM 3860 O O . VAL A 1 480 ? -13.168 2.998 18.758 1.00 94.25 480 VAL A O 1
ATOM 3863 N N . PRO A 1 481 ? -14.988 2.028 17.849 1.00 92.94 481 PRO A N 1
ATOM 3864 C CA . PRO A 1 481 ? -15.703 1.933 19.114 1.00 92.94 481 PRO A CA 1
ATOM 3865 C C . PRO A 1 481 ? -15.091 0.847 20.009 1.00 92.94 481 PRO A C 1
ATOM 3867 O O . PRO A 1 481 ? -14.892 -0.299 19.584 1.00 92.94 481 PRO A O 1
ATOM 3870 N N . PHE A 1 482 ? -14.826 1.187 21.269 1.00 94.31 482 PHE A N 1
ATOM 3871 C CA . PHE A 1 482 ? -14.334 0.252 22.279 1.00 94.31 482 PHE A CA 1
ATOM 3872 C C . PHE A 1 482 ? -15.435 -0.667 22.811 1.00 94.31 482 PHE A C 1
ATOM 3874 O O . PHE A 1 482 ? -15.979 -0.485 23.896 1.00 94.31 482 PHE A O 1
ATOM 3881 N N . THR A 1 483 ? -15.713 -1.741 22.071 1.00 92.38 483 THR A N 1
ATOM 3882 C CA . THR A 1 483 ? -16.632 -2.800 22.528 1.00 92.38 483 THR A CA 1
ATOM 3883 C C . THR A 1 483 ? -15.964 -3.837 23.433 1.00 92.38 483 THR A C 1
ATOM 3885 O O . THR A 1 483 ? -16.653 -4.666 24.032 1.00 92.38 483 THR A O 1
ATOM 3888 N N . LYS A 1 484 ? -14.624 -3.813 23.538 1.00 91.50 484 LYS A N 1
ATOM 3889 C CA . LYS A 1 484 ? -13.856 -4.672 24.453 1.00 91.50 484 LYS A CA 1
ATOM 3890 C C . LYS A 1 484 ? -13.407 -3.986 25.747 1.00 91.50 484 LYS A C 1
ATOM 3892 O O . LYS A 1 484 ? -12.835 -4.654 26.601 1.00 91.50 484 LYS A O 1
ATOM 3897 N N . LEU A 1 485 ? -13.628 -2.684 25.911 1.00 93.88 485 LEU A N 1
ATOM 3898 C CA . LEU A 1 485 ? -13.113 -1.917 27.049 1.00 93.88 485 LEU A CA 1
ATOM 3899 C C . LEU A 1 485 ? -14.196 -0.959 27.575 1.00 93.88 485 LEU A C 1
ATOM 3901 O O . LEU A 1 485 ? -14.231 0.186 27.139 1.00 93.88 485 LEU A O 1
ATOM 3905 N N . PRO A 1 486 ? -15.071 -1.404 28.502 1.00 94.31 486 PRO A N 1
ATOM 3906 C CA . PRO A 1 486 ? -15.208 -2.775 29.017 1.00 94.31 486 PRO A CA 1
ATOM 3907 C C . PRO A 1 486 ? -16.011 -3.700 28.081 1.00 94.31 486 PRO A C 1
ATOM 3909 O O . PRO A 1 486 ? -16.772 -3.245 27.228 1.00 94.31 486 PRO A O 1
ATOM 3912 N N . ILE A 1 487 ? -15.881 -5.021 28.263 1.00 94.06 487 ILE A N 1
ATOM 3913 C CA . ILE A 1 487 ? -16.699 -6.015 27.547 1.00 94.06 487 ILE A CA 1
ATOM 3914 C C . ILE A 1 487 ? -18.081 -6.085 28.198 1.00 94.06 487 ILE A C 1
ATOM 3916 O O . ILE A 1 487 ? -18.196 -6.480 29.357 1.00 94.06 487 ILE A O 1
ATOM 3920 N N . VAL A 1 488 ? -19.141 -5.809 27.439 1.00 94.38 488 VAL A N 1
ATOM 3921 C CA . VAL A 1 488 ? -20.529 -6.007 27.888 1.00 94.38 488 VAL A CA 1
ATOM 3922 C C . VAL A 1 488 ? -21.049 -7.363 27.418 1.00 94.38 488 VAL A C 1
ATOM 3924 O O . VAL A 1 488 ? -21.019 -7.679 26.231 1.00 94.38 488 VAL A O 1
ATOM 3927 N N . ARG A 1 489 ? -21.530 -8.189 28.357 1.00 92.06 489 ARG A N 1
ATOM 3928 C CA . ARG A 1 489 ? -22.027 -9.553 28.077 1.00 92.06 489 ARG A CA 1
ATOM 3929 C C . ARG A 1 489 ? -23.540 -9.694 28.153 1.00 92.06 489 ARG A C 1
ATOM 3931 O O . ARG A 1 489 ? -24.095 -10.602 27.540 1.00 92.06 489 ARG A O 1
ATOM 3938 N N . ARG A 1 490 ? -24.212 -8.839 28.922 1.00 91.38 490 ARG A N 1
ATOM 3939 C CA . ARG A 1 490 ? -25.667 -8.880 29.100 1.00 91.38 490 ARG A CA 1
ATOM 3940 C C . ARG A 1 490 ? -26.198 -7.489 29.403 1.00 91.38 490 ARG A C 1
ATOM 3942 O O . ARG A 1 490 ? -25.577 -6.765 30.172 1.00 91.38 490 ARG A O 1
ATOM 3949 N N . VAL A 1 491 ? -27.364 -7.181 28.849 1.00 93.00 491 VAL A N 1
ATOM 3950 C CA . VAL A 1 491 ? -28.148 -5.980 29.151 1.00 93.00 491 VAL A CA 1
ATOM 3951 C C . VAL A 1 491 ? -29.544 -6.423 29.578 1.00 93.00 491 VAL A C 1
ATOM 3953 O O . VAL A 1 491 ? -30.101 -7.359 29.000 1.00 93.00 491 VAL A O 1
ATOM 3956 N N . LYS A 1 492 ? -30.078 -5.813 30.636 1.00 92.56 492 LYS A N 1
ATOM 3957 C CA . LYS A 1 492 ? -31.411 -6.095 31.170 1.00 92.56 492 LYS A CA 1
ATOM 3958 C C . LYS A 1 492 ? -32.068 -4.790 31.616 1.00 92.56 492 LYS A C 1
ATOM 3960 O O . LYS A 1 492 ? -31.548 -4.121 32.501 1.00 92.56 492 LYS A O 1
ATOM 3965 N N . LEU A 1 493 ? -33.224 -4.464 31.044 1.00 93.94 493 LEU A N 1
ATOM 3966 C CA . LEU A 1 493 ? -34.077 -3.392 31.558 1.00 93.94 493 LEU A CA 1
ATOM 3967 C C . LEU A 1 493 ? -34.732 -3.867 32.862 1.00 93.94 493 LEU A C 1
ATOM 3969 O O . LEU A 1 493 ? -35.157 -5.025 32.957 1.00 93.94 493 LEU A O 1
ATOM 3973 N N . LEU A 1 494 ? -34.789 -2.997 33.866 1.00 93.12 494 LEU A N 1
ATOM 3974 C CA . LEU A 1 494 ? -35.397 -3.298 35.158 1.00 93.12 494 LEU A CA 1
ATOM 3975 C C . LEU A 1 494 ? -36.791 -2.667 35.256 1.00 93.12 494 LEU A C 1
ATOM 3977 O 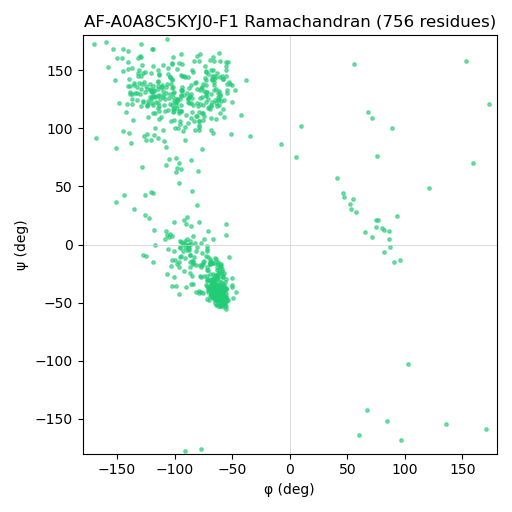O . LEU A 1 494 ? -37.032 -1.563 34.764 1.00 93.12 494 LEU A O 1
ATOM 3981 N N . SER A 1 495 ? -37.713 -3.394 35.887 1.00 91.69 495 SER A N 1
ATOM 3982 C CA . SER A 1 495 ? -39.020 -2.863 36.269 1.00 91.69 495 SER A CA 1
ATOM 3983 C C . SER A 1 495 ? -38.847 -1.793 37.342 1.00 91.69 495 SER A C 1
ATOM 3985 O O . SER A 1 495 ? -37.946 -1.908 38.176 1.00 91.69 495 SER A O 1
ATOM 3987 N N . LEU A 1 496 ? -39.750 -0.812 37.376 1.00 89.81 496 LEU A N 1
ATOM 3988 C CA . LEU A 1 496 ? -39.805 0.152 38.475 1.00 89.81 496 LEU A CA 1
ATOM 3989 C C . LEU A 1 496 ? -39.936 -0.577 39.833 1.00 89.81 496 LEU A C 1
ATOM 3991 O O . LEU A 1 496 ? -40.447 -1.703 39.875 1.00 89.81 496 LEU A O 1
ATOM 3995 N N . PRO A 1 497 ? -39.483 0.021 40.948 1.00 87.00 497 PRO A N 1
ATOM 3996 C CA . PRO A 1 497 ? -39.740 -0.512 42.286 1.00 87.00 497 PRO A CA 1
ATOM 3997 C C . PRO A 1 497 ? -41.242 -0.701 42.522 1.00 87.00 497 PRO A C 1
ATOM 3999 O O . PRO A 1 497 ? -42.028 0.083 41.997 1.00 87.00 497 PRO A O 1
ATOM 4002 N N . ALA A 1 498 ? -41.653 -1.672 43.347 1.00 83.44 498 ALA A N 1
ATOM 4003 C CA . ALA A 1 498 ? -43.073 -1.987 43.592 1.00 83.44 498 ALA A CA 1
ATOM 4004 C C . ALA A 1 498 ? -43.933 -0.754 43.957 1.00 83.44 498 ALA A C 1
ATOM 4006 O O . ALA A 1 498 ? -45.108 -0.694 43.612 1.00 83.44 498 ALA A O 1
ATOM 4007 N N . SER A 1 499 ? -43.333 0.268 44.581 1.00 81.75 499 SER A N 1
ATOM 4008 C CA . SER A 1 499 ? -43.977 1.548 44.909 1.00 81.75 499 SER A CA 1
ATOM 4009 C C . SER A 1 499 ? -44.275 2.487 43.752 1.00 81.75 499 SER A C 1
ATOM 4011 O O . SER A 1 499 ? -45.086 3.393 43.909 1.00 81.75 499 SER A O 1
ATOM 4013 N N . LEU A 1 500 ? -43.608 2.298 42.623 1.00 85.75 500 LEU A N 1
ATOM 4014 C CA . LEU A 1 500 ? -43.740 3.110 41.417 1.00 85.75 500 LEU A CA 1
ATOM 4015 C C . LEU A 1 500 ? -44.261 2.282 40.236 1.00 85.75 500 LEU A C 1
ATOM 4017 O O . LEU A 1 500 ? -44.427 2.805 39.139 1.00 85.75 500 LEU A O 1
ATOM 4021 N N . GLN A 1 501 ? -44.514 0.984 40.430 1.00 85.81 501 GLN A N 1
ATOM 4022 C CA . GLN A 1 501 ? -45.008 0.133 39.358 1.00 85.81 501 GLN A CA 1
ATOM 4023 C C . GLN A 1 501 ? -46.439 0.516 38.962 1.00 85.81 501 GLN A C 1
ATOM 4025 O O . GLN A 1 501 ? -47.327 0.560 39.819 1.00 85.81 501 GLN A O 1
ATOM 4030 N N . PRO A 1 502 ? -46.703 0.708 37.658 1.00 86.25 502 PRO A N 1
ATOM 4031 C CA . PRO A 1 502 ? -48.052 0.899 37.157 1.00 86.25 502 PRO A CA 1
ATOM 4032 C C . PRO A 1 502 ? -48.940 -0.298 37.485 1.00 86.25 502 PRO A C 1
ATOM 4034 O O . PRO A 1 502 ? -48.662 -1.428 37.077 1.00 86.25 502 PRO A O 1
ATOM 4037 N N . GLN A 1 503 ? -50.054 -0.047 38.169 1.00 82.50 503 GLN A N 1
ATOM 4038 C CA . GLN A 1 503 ? -51.080 -1.060 38.388 1.00 82.50 503 GLN A CA 1
ATOM 4039 C C . GLN A 1 503 ? -52.275 -0.814 37.475 1.00 82.50 503 GLN A C 1
ATOM 4041 O O . GLN A 1 503 ? -52.831 0.282 37.414 1.00 82.50 503 GLN A O 1
ATOM 4046 N N . LYS A 1 504 ? -52.709 -1.863 36.769 1.00 79.81 504 LYS A N 1
ATOM 4047 C CA . LYS A 1 504 ? -53.955 -1.808 36.001 1.00 79.81 504 LYS A CA 1
ATOM 4048 C C . LYS A 1 504 ? -55.131 -1.735 36.968 1.00 79.81 504 LYS A C 1
ATOM 4050 O O . LYS A 1 504 ? -55.348 -2.668 3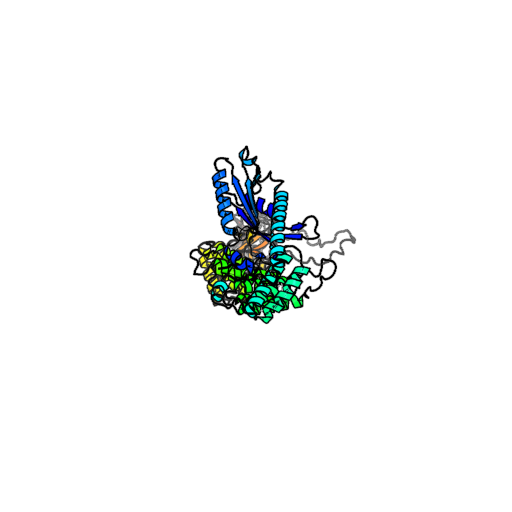7.742 1.00 79.81 504 LYS A O 1
ATOM 4055 N N . VAL A 1 505 ? -55.910 -0.660 36.876 1.00 74.31 505 VAL A N 1
ATOM 4056 C CA . VAL A 1 505 ? -57.148 -0.491 37.644 1.00 74.31 505 VAL A CA 1
ATOM 4057 C C . VAL A 1 505 ? -58.091 -1.654 37.325 1.00 74.31 505 VAL A C 1
ATOM 4059 O O . VAL A 1 505 ? -58.514 -1.844 36.182 1.00 74.31 505 VAL A O 1
ATOM 4062 N N . LYS A 1 506 ? -58.401 -2.473 38.334 1.00 66.38 506 LYS A N 1
ATOM 4063 C CA . LYS A 1 506 ? -59.366 -3.570 38.205 1.00 66.38 506 LYS A CA 1
ATOM 4064 C C . LYS A 1 506 ? -60.769 -2.972 38.277 1.00 66.38 506 LYS A C 1
ATOM 4066 O O . LYS A 1 506 ? -61.220 -2.597 39.349 1.00 66.38 506 LYS A O 1
ATOM 4071 N N . SER A 1 507 ? -61.473 -2.890 37.149 1.00 49.97 507 SER A N 1
ATOM 4072 C CA . SER A 1 507 ? -62.890 -2.511 37.164 1.00 49.97 507 SER A CA 1
ATOM 4073 C C . SER A 1 507 ? -63.711 -3.570 37.914 1.00 49.97 507 SER A C 1
ATOM 4075 O O . SER A 1 507 ? -63.724 -4.739 37.525 1.00 49.97 507 SER A O 1
ATOM 4077 N N . LEU A 1 508 ? -64.425 -3.166 38.969 1.00 47.97 508 LEU A N 1
ATOM 4078 C CA . LEU A 1 508 ? -65.353 -4.028 39.717 1.00 47.97 508 LEU A CA 1
ATOM 4079 C C . LEU A 1 508 ? -66.644 -4.363 38.938 1.00 47.97 508 LEU A C 1
ATOM 4081 O O . LEU A 1 508 ? -67.423 -5.204 39.378 1.00 47.97 508 LEU A O 1
ATOM 4085 N N . LEU A 1 509 ? -66.858 -3.778 37.753 1.00 44.22 509 LEU A N 1
ATOM 4086 C CA . LEU A 1 509 ? -68.049 -3.983 36.912 1.00 44.22 509 LEU A CA 1
ATOM 4087 C C . LEU A 1 509 ? -67.906 -5.111 35.867 1.00 44.22 509 LEU A C 1
ATOM 4089 O O . LEU A 1 509 ? -68.647 -5.148 34.887 1.00 44.22 509 LEU A O 1
ATOM 4093 N N . GLY A 1 510 ? -66.982 -6.060 36.055 1.00 39.97 510 GLY A N 1
ATOM 4094 C CA . GLY A 1 510 ? -66.662 -7.049 35.018 1.00 39.97 510 GLY A CA 1
ATOM 4095 C C . GLY A 1 510 ? -66.169 -8.413 35.494 1.00 39.97 510 GLY A C 1
ATOM 4096 O O . GLY A 1 510 ? -65.321 -9.007 34.832 1.00 39.97 510 GLY A O 1
ATOM 4097 N N . GLN A 1 511 ? -66.678 -8.956 36.602 1.00 38.72 511 GLN A N 1
ATOM 4098 C CA . GLN A 1 511 ? -66.538 -10.395 36.857 1.00 38.72 511 GLN A CA 1
ATOM 4099 C C . GLN A 1 511 ? -67.575 -11.163 36.013 1.00 38.72 511 GLN A C 1
ATOM 4101 O O . GLN A 1 511 ? -68.736 -11.245 36.397 1.00 38.72 511 GLN A O 1
ATOM 4106 N N . ASN A 1 512 ? -67.122 -11.692 34.862 1.00 36.59 512 ASN A N 1
ATOM 4107 C CA . ASN A 1 512 ? -67.764 -12.653 33.928 1.00 36.59 512 ASN A CA 1
ATOM 4108 C C . ASN A 1 512 ? -67.974 -12.190 32.472 1.00 36.59 512 ASN A C 1
ATOM 4110 O O . ASN A 1 512 ? -69.012 -12.455 31.875 1.00 36.59 512 ASN A O 1
ATOM 4114 N N . MET A 1 513 ? -66.950 -11.628 31.831 1.00 33.06 513 MET A N 1
ATOM 4115 C CA . MET A 1 513 ? -66.817 -11.715 30.367 1.00 33.06 513 MET A CA 1
ATOM 4116 C C . MET A 1 513 ? -65.420 -12.234 30.020 1.00 33.06 513 MET A C 1
ATOM 4118 O O . MET A 1 513 ? -64.575 -11.551 29.452 1.00 33.06 513 MET A O 1
ATOM 4122 N N . SER A 1 514 ? -65.183 -13.496 30.385 1.00 38.88 514 SER A N 1
ATOM 4123 C CA . SER A 1 514 ? -64.267 -14.336 29.619 1.00 38.88 514 SER A CA 1
ATOM 4124 C C . SER A 1 514 ? -64.777 -14.367 28.179 1.00 38.88 514 SER A C 1
ATOM 4126 O O . SER A 1 514 ? -65.943 -14.668 27.928 1.00 38.88 514 SER A O 1
ATOM 4128 N N . THR A 1 515 ? -63.901 -13.991 27.257 1.00 40.72 515 THR A N 1
ATOM 4129 C CA . THR A 1 515 ? -64.063 -13.961 25.804 1.00 40.72 515 THR A CA 1
ATOM 4130 C C . THR A 1 515 ? -64.936 -15.100 25.254 1.00 40.72 515 THR A C 1
ATOM 4132 O O . THR A 1 515 ? -64.441 -16.175 24.914 1.00 40.72 515 THR A O 1
ATOM 4135 N N . LYS A 1 516 ? -66.236 -14.856 25.089 1.00 37.03 516 LYS A N 1
ATOM 4136 C CA . LYS A 1 516 ? -67.086 -15.588 24.148 1.00 37.03 516 LYS A CA 1
ATOM 4137 C C . LYS A 1 516 ? -67.780 -14.567 23.263 1.00 37.03 516 LYS A C 1
ATOM 4139 O O . LYS A 1 516 ? -68.824 -14.026 23.603 1.00 37.03 516 LYS A O 1
ATOM 4144 N N . SER A 1 517 ? -67.150 -14.296 22.123 1.00 43.66 517 SER A N 1
ATOM 4145 C CA . SER A 1 517 ? -67.850 -13.742 20.965 1.00 43.66 517 SER A CA 1
ATOM 4146 C C . SER A 1 517 ? -69.101 -14.597 20.687 1.00 43.66 517 SER A C 1
ATOM 4148 O O . SER A 1 517 ? -68.995 -15.826 20.739 1.00 43.66 517 SER A O 1
ATOM 4150 N N . PRO A 1 518 ? -70.268 -14.001 20.380 1.00 48.09 518 PRO A N 1
ATOM 4151 C CA . PRO A 1 518 ? -71.480 -14.747 20.037 1.00 48.09 518 PRO A CA 1
ATOM 4152 C C . PRO A 1 518 ? -71.401 -15.404 18.645 1.00 48.09 518 PRO A C 1
ATOM 4154 O O . PRO A 1 518 ? -72.307 -16.137 18.260 1.00 48.09 518 PRO A O 1
ATOM 4157 N N . PHE A 1 519 ? -70.317 -15.179 17.893 1.00 48.00 519 PHE A N 1
ATOM 4158 C CA . PHE A 1 519 ? -70.086 -15.788 16.586 1.00 48.00 519 PHE A CA 1
ATOM 4159 C C . PHE A 1 519 ? -69.271 -17.076 16.723 1.00 48.00 519 PHE A C 1
ATOM 4161 O O . PHE A 1 519 ? -68.043 -17.077 16.825 1.00 48.00 519 PHE A O 1
ATOM 4168 N N . ILE A 1 520 ? -69.992 -18.193 16.731 1.00 49.06 520 ILE A N 1
ATOM 4169 C CA . ILE A 1 520 ? -69.456 -19.545 16.604 1.00 49.06 520 ILE A CA 1
ATOM 4170 C C . ILE A 1 520 ? -69.098 -19.732 15.113 1.00 49.06 520 ILE A C 1
ATOM 4172 O O . ILE A 1 520 ? -69.996 -19.740 14.283 1.00 49.06 520 ILE A O 1
ATOM 4176 N N . TYR A 1 521 ? -67.799 -19.863 14.803 1.00 35.06 521 TYR A N 1
ATOM 4177 C CA . TYR A 1 521 ? -67.137 -19.994 13.479 1.00 35.06 521 TYR A CA 1
ATOM 4178 C C . TYR A 1 521 ? -66.704 -18.712 12.733 1.00 35.06 521 TYR A C 1
ATOM 4180 O O . TYR A 1 521 ? -67.450 -18.136 11.952 1.00 35.06 521 TYR A O 1
ATOM 4188 N N . SER A 1 522 ? -65.400 -18.411 12.830 1.00 37.69 522 SER A N 1
ATOM 4189 C CA . SER A 1 522 ? -64.600 -17.804 11.749 1.00 37.69 522 SER A CA 1
ATOM 4190 C C . SER A 1 522 ? -63.384 -18.706 11.468 1.00 37.69 522 SER A C 1
ATOM 4192 O O . SER A 1 522 ? -62.378 -18.607 12.175 1.00 37.69 522 SER A O 1
ATOM 4194 N N . PRO A 1 523 ? -63.438 -19.618 10.478 1.00 36.06 523 PRO A N 1
ATOM 4195 C CA . PRO A 1 523 ? -62.395 -20.618 10.235 1.00 36.06 523 PRO A CA 1
ATOM 4196 C C . PRO A 1 523 ? -61.236 -20.092 9.361 1.00 36.06 523 PRO A C 1
ATOM 4198 O O . PRO A 1 523 ? -60.807 -20.774 8.438 1.00 36.06 523 PRO A O 1
ATOM 4201 N N . ILE A 1 524 ? -60.715 -18.885 9.632 1.00 45.59 524 ILE A N 1
ATOM 4202 C CA . ILE A 1 524 ? -59.581 -18.298 8.872 1.00 45.59 524 ILE A CA 1
ATOM 4203 C C . ILE A 1 524 ? -58.389 -17.887 9.768 1.00 45.59 524 ILE A C 1
ATOM 4205 O O . ILE A 1 524 ? -57.293 -17.659 9.272 1.00 45.59 524 ILE A O 1
ATOM 4209 N N . ILE A 1 525 ? -58.517 -17.881 11.102 1.00 48.81 525 ILE A N 1
ATOM 4210 C CA . ILE A 1 525 ? -57.439 -17.386 11.995 1.00 48.81 525 ILE A CA 1
ATOM 4211 C C . ILE A 1 525 ? -56.528 -18.522 12.533 1.00 48.81 525 ILE A C 1
ATOM 4213 O O . ILE A 1 525 ? -55.531 -18.279 13.209 1.00 48.81 525 ILE A O 1
ATOM 4217 N N . ALA A 1 526 ? -56.802 -19.788 12.202 1.00 43.31 526 ALA A N 1
ATOM 4218 C CA . ALA A 1 526 ? -56.141 -20.944 12.823 1.00 43.31 526 ALA A CA 1
ATOM 4219 C C . ALA A 1 526 ? -54.842 -21.443 12.145 1.00 43.31 526 ALA A C 1
ATOM 4221 O O . ALA A 1 526 ? -54.406 -22.549 12.452 1.00 43.31 526 ALA A O 1
ATOM 4222 N N . HIS A 1 527 ? -54.188 -20.650 11.285 1.00 36.66 527 HIS A N 1
ATOM 4223 C CA . HIS A 1 527 ? -52.901 -21.028 10.668 1.00 36.66 527 HIS A CA 1
ATOM 4224 C C . HIS A 1 527 ? -51.818 -19.931 10.652 1.00 36.66 527 HIS A C 1
ATOM 4226 O O . HIS A 1 527 ? -50.938 -19.966 9.808 1.00 36.66 527 HIS A O 1
ATOM 4232 N N . ASN A 1 528 ? -51.795 -19.030 11.643 1.00 35.50 528 ASN A N 1
ATOM 4233 C CA . ASN A 1 528 ? -50.616 -18.190 11.936 1.00 35.50 528 ASN A CA 1
ATOM 4234 C C . ASN A 1 528 ? -50.077 -18.435 13.359 1.00 35.50 528 ASN A C 1
ATOM 4236 O O . ASN A 1 528 ? -49.768 -17.510 14.103 1.00 35.50 528 ASN A O 1
ATOM 4240 N N . ARG A 1 529 ? -49.970 -19.705 13.775 1.00 41.28 529 ARG A N 1
ATOM 4241 C CA . ARG A 1 529 ? -49.148 -20.097 14.937 1.00 41.28 529 ARG A CA 1
ATOM 4242 C C . ARG A 1 529 ? -47.789 -20.606 14.458 1.00 41.28 529 ARG A C 1
ATOM 4244 O O . ARG A 1 529 ? -47.468 -21.777 14.613 1.00 41.28 529 ARG A O 1
ATOM 4251 N N . GLY A 1 530 ? -47.019 -19.697 13.870 1.00 36.34 530 GLY A N 1
ATOM 4252 C CA . GLY A 1 530 ? -45.569 -19.797 13.744 1.00 36.34 530 GLY A CA 1
ATOM 4253 C C . GLY A 1 530 ? -44.940 -18.686 14.586 1.00 36.34 530 GLY A C 1
ATOM 4254 O O . GLY A 1 530 ? -45.098 -17.519 14.266 1.00 36.34 530 GLY A O 1
ATOM 4255 N N . GLU A 1 531 ? -44.332 -19.061 15.711 1.00 39.31 531 GLU A N 1
ATOM 4256 C CA . GLU A 1 531 ? -43.185 -18.389 16.352 1.00 39.31 531 GLU A CA 1
ATOM 4257 C C . GLU A 1 531 ? -43.115 -16.840 16.424 1.00 39.31 531 GLU A C 1
ATOM 4259 O O . GLU A 1 531 ? -42.099 -16.251 16.078 1.00 39.31 531 GLU A O 1
ATOM 4264 N N . GLU A 1 532 ? -44.101 -16.158 17.018 1.00 35.81 532 GLU A N 1
ATOM 4265 C CA . GLU A 1 532 ? -43.916 -14.774 17.522 1.00 35.81 532 GLU A CA 1
ATOM 4266 C C . GLU A 1 532 ? -44.177 -14.658 19.035 1.00 35.81 532 GLU A C 1
ATOM 4268 O O . GLU A 1 532 ? -44.861 -13.761 19.527 1.00 35.81 532 GLU A O 1
ATOM 4273 N N . ARG A 1 533 ? -43.636 -15.588 19.832 1.00 40.69 533 ARG A N 1
ATOM 4274 C CA . ARG A 1 533 ? -43.617 -15.422 21.293 1.00 40.69 533 ARG A CA 1
ATOM 4275 C C . ARG A 1 533 ? -42.451 -14.516 21.714 1.00 40.69 533 ARG A C 1
ATOM 4277 O O . ARG A 1 533 ? -41.300 -14.934 21.703 1.00 40.69 533 ARG A O 1
ATOM 4284 N N . ASN A 1 534 ? -42.825 -13.321 22.177 1.00 44.56 534 ASN A N 1
ATOM 4285 C CA . ASN A 1 534 ? -42.154 -12.470 23.174 1.00 44.56 534 ASN A CA 1
ATOM 4286 C C . ASN A 1 534 ? -40.901 -11.680 22.747 1.00 44.56 534 ASN A C 1
ATOM 4288 O O . ASN A 1 534 ? -39.791 -11.969 23.186 1.00 44.56 534 ASN A O 1
ATOM 4292 N N . LYS A 1 535 ? -41.098 -10.584 21.999 1.00 53.84 535 LYS A N 1
ATOM 4293 C CA . LYS A 1 535 ? -40.132 -9.461 21.944 1.00 53.84 535 LYS A CA 1
ATOM 4294 C C . LYS A 1 535 ? -40.459 -8.299 22.897 1.00 53.84 535 LYS A C 1
ATOM 4296 O O . LYS A 1 535 ? -39.591 -7.461 23.116 1.00 53.84 535 LYS A O 1
ATOM 4301 N N . LYS A 1 536 ? -41.677 -8.226 23.446 1.00 63.69 536 LYS A N 1
ATOM 4302 C CA . LYS A 1 536 ? -42.094 -7.139 24.345 1.00 63.69 536 LYS A CA 1
ATOM 4303 C C . LYS A 1 536 ? -41.871 -7.517 25.806 1.00 63.69 536 LYS A C 1
ATOM 4305 O O . LYS A 1 536 ? -42.223 -8.621 26.217 1.00 63.69 536 LYS A O 1
ATOM 4310 N N . ILE A 1 537 ? -41.267 -6.591 26.540 1.00 82.06 537 ILE A N 1
ATOM 4311 C CA . ILE A 1 537 ? -41.078 -6.644 27.989 1.00 82.06 537 ILE A CA 1
ATOM 4312 C C . ILE A 1 537 ? -42.450 -6.636 28.682 1.00 82.06 537 ILE A C 1
ATOM 4314 O O . ILE A 1 537 ? -43.414 -6.084 28.152 1.00 82.06 537 ILE A O 1
ATOM 4318 N N . ASP A 1 538 ? -42.550 -7.309 29.826 1.00 84.31 538 ASP A N 1
ATOM 4319 C CA . ASP A 1 538 ? -43.789 -7.560 30.574 1.00 84.31 538 ASP A CA 1
ATOM 4320 C C . ASP A 1 538 ? -44.170 -6.451 31.569 1.00 84.31 538 ASP A C 1
ATOM 4322 O O . ASP A 1 538 ? -45.258 -6.489 32.143 1.00 84.31 538 ASP A O 1
ATOM 4326 N N . PHE A 1 539 ? -43.316 -5.443 31.730 1.00 90.88 539 PHE A N 1
ATOM 4327 C CA . PHE A 1 539 ? -43.564 -4.243 32.524 1.00 90.88 539 PHE A CA 1
ATOM 4328 C C . PHE A 1 539 ? -43.517 -2.971 31.667 1.00 90.88 539 PHE A C 1
ATOM 4330 O O . PHE A 1 539 ? -43.078 -2.982 30.515 1.00 90.88 539 PHE A O 1
ATOM 4337 N N . GLN A 1 540 ? -43.967 -1.865 32.257 1.00 92.50 540 GLN A N 1
ATOM 4338 C CA . GLN A 1 540 ? -43.975 -0.530 31.660 1.00 92.50 540 GLN A CA 1
ATOM 4339 C C . GLN A 1 540 ? -43.108 0.423 32.493 1.00 92.50 540 GLN A C 1
ATOM 4341 O O . GLN A 1 540 ? -42.922 0.217 33.695 1.00 92.50 540 GLN A O 1
ATOM 4346 N N . TRP A 1 541 ? -42.585 1.460 31.848 1.00 94.81 541 TRP A N 1
ATOM 4347 C CA . TRP A 1 541 ? -41.947 2.604 32.499 1.00 94.81 541 TRP A CA 1
ATOM 4348 C C . TRP A 1 541 ? -42.900 3.794 32.532 1.00 94.81 541 TRP A C 1
ATOM 4350 O O . TRP A 1 541 ? -43.871 3.834 31.781 1.00 94.81 541 TRP A O 1
ATOM 4360 N N . VAL A 1 542 ? -42.631 4.758 33.405 1.00 94.06 542 VAL A N 1
ATOM 4361 C CA . VAL A 1 542 ? -43.498 5.918 33.645 1.00 94.06 542 VAL A CA 1
ATOM 4362 C C . VAL A 1 542 ? -42.732 7.182 33.284 1.00 94.06 542 VAL A C 1
ATOM 4364 O O . VAL A 1 542 ? -41.569 7.335 33.656 1.00 94.06 542 VAL A O 1
ATOM 4367 N N . GLN A 1 543 ? -43.373 8.079 32.538 1.00 94.44 543 GLN A N 1
ATOM 4368 C CA . GLN A 1 543 ? -42.827 9.395 32.215 1.00 94.44 543 GLN A CA 1
ATOM 4369 C C . GLN A 1 543 ? -42.441 10.152 33.498 1.00 94.44 543 GLN A C 1
ATOM 4371 O O . GLN A 1 543 ? -43.243 10.252 34.424 1.00 94.44 543 GLN A O 1
ATOM 4376 N N . GLY A 1 544 ? -41.227 10.703 33.542 1.00 91.50 544 GLY A N 1
ATOM 4377 C CA . GLY A 1 544 ? -40.702 11.444 34.695 1.00 91.50 544 GLY A CA 1
ATOM 4378 C C . GLY A 1 544 ? -40.122 10.581 35.825 1.00 91.50 544 GLY A C 1
ATOM 4379 O O . GLY A 1 544 ? -39.509 11.125 36.745 1.00 91.50 544 GLY A O 1
ATOM 4380 N N . ASP A 1 545 ? -40.247 9.252 35.756 1.00 92.31 545 ASP A N 1
ATOM 4381 C CA . ASP A 1 545 ? -39.676 8.338 36.748 1.00 92.31 545 ASP A CA 1
ATOM 4382 C C . ASP A 1 545 ? -38.271 7.871 36.342 1.00 92.31 545 ASP A C 1
ATOM 4384 O O . ASP A 1 545 ? -37.974 7.638 35.169 1.00 92.31 545 ASP A O 1
ATOM 4388 N N . VAL A 1 546 ? -37.390 7.689 37.331 1.00 94.25 546 VAL A N 1
ATOM 4389 C CA . VAL A 1 546 ? -36.042 7.156 37.093 1.00 94.25 546 VAL A CA 1
ATOM 4390 C C . VAL A 1 546 ? -36.145 5.684 36.712 1.00 94.25 546 VAL A C 1
ATOM 4392 O O . VAL A 1 546 ? -36.607 4.849 37.488 1.00 94.25 546 VAL A O 1
ATOM 4395 N N . CYS A 1 547 ? -35.690 5.377 35.505 1.00 94.50 547 CYS A N 1
ATOM 4396 C CA . CYS A 1 547 ? -35.678 4.046 34.929 1.00 94.50 547 CYS A CA 1
ATOM 4397 C C . CYS A 1 547 ? -34.264 3.468 34.971 1.00 94.50 547 CYS A C 1
ATOM 4399 O O . CYS A 1 547 ? -33.284 4.189 34.773 1.00 94.50 547 CYS A O 1
ATOM 4401 N N . GLU A 1 548 ? -34.155 2.159 35.192 1.00 95.62 548 GLU A N 1
ATOM 4402 C CA . GLU A 1 548 ? -32.870 1.489 35.390 1.00 95.62 548 GLU A CA 1
ATOM 4403 C C . GLU A 1 548 ? -32.599 0.429 34.316 1.00 95.62 548 GLU A C 1
ATOM 4405 O O . GLU A 1 548 ? -33.449 -0.402 33.974 1.00 95.62 548 GLU A O 1
ATOM 4410 N N . VAL A 1 549 ? -31.367 0.421 33.811 1.00 95.50 549 VAL A N 1
ATOM 4411 C CA . VAL A 1 549 ? -30.844 -0.589 32.892 1.00 95.50 549 VAL A CA 1
ATOM 4412 C C . VAL A 1 549 ? -29.587 -1.191 33.498 1.00 95.50 549 VAL A C 1
ATOM 4414 O O . VAL A 1 549 ? -28.596 -0.504 33.727 1.00 95.50 549 VAL A O 1
ATOM 4417 N N . GLN A 1 550 ? -29.608 -2.498 33.732 1.00 95.50 550 GLN A N 1
ATOM 4418 C CA . GLN A 1 550 ? -28.475 -3.233 34.274 1.00 95.50 550 GLN A CA 1
ATOM 4419 C C . GLN A 1 550 ? -27.629 -3.843 33.152 1.00 95.50 550 GLN A C 1
ATOM 4421 O O . GLN A 1 550 ? -28.132 -4.585 32.303 1.00 95.50 550 GLN A O 1
ATOM 4426 N N . LEU A 1 551 ? -26.325 -3.582 33.188 1.00 94.88 551 LEU A N 1
ATOM 4427 C CA . LEU A 1 551 ? -25.315 -4.164 32.317 1.00 94.88 551 LEU A CA 1
ATOM 4428 C C . LEU A 1 551 ? -24.404 -5.087 33.127 1.00 94.88 551 LEU A C 1
ATOM 4430 O O . LEU A 1 551 ? -23.944 -4.731 34.208 1.00 94.88 551 LEU A O 1
ATOM 4434 N N . MET A 1 552 ? -24.104 -6.265 32.584 1.00 94.94 552 MET A N 1
ATOM 4435 C CA . MET A 1 552 ? -23.037 -7.126 33.098 1.00 94.94 552 MET A CA 1
ATOM 4436 C C . MET A 1 552 ? -21.770 -6.852 32.294 1.00 94.94 552 MET A C 1
ATOM 4438 O O . MET A 1 552 ? -21.679 -7.255 31.126 1.00 94.94 552 MET A O 1
ATOM 4442 N N . VAL A 1 553 ? -20.819 -6.158 32.914 1.00 95.19 553 VAL A N 1
ATOM 4443 C CA . VAL A 1 553 ? -19.578 -5.694 32.282 1.00 95.19 553 VAL A CA 1
ATOM 4444 C C . VAL A 1 553 ? -18.371 -6.462 32.814 1.00 95.19 553 VAL A C 1
ATOM 4446 O O . VAL A 1 553 ? -18.404 -6.983 33.921 1.00 95.19 553 VAL A O 1
ATOM 4449 N N . TYR A 1 554 ? -17.300 -6.556 32.037 1.00 94.62 554 TYR A N 1
ATOM 4450 C CA . TYR A 1 554 ? -16.053 -7.208 32.435 1.00 94.62 554 TYR A CA 1
ATOM 4451 C C . TYR A 1 554 ? -14.862 -6.386 31.949 1.00 94.62 554 TYR A C 1
ATOM 4453 O O . TYR A 1 554 ? -14.811 -6.006 30.776 1.00 94.62 554 TYR A O 1
ATOM 4461 N N . ASN A 1 555 ? -13.911 -6.120 32.845 1.00 95.88 555 ASN A N 1
ATOM 4462 C CA . ASN A 1 555 ? -12.640 -5.489 32.512 1.00 95.88 555 ASN A CA 1
ATOM 4463 C C . ASN A 1 555 ? -11.592 -6.562 32.151 1.00 95.88 555 ASN A C 1
ATOM 4465 O O . ASN A 1 555 ? -11.166 -7.287 33.047 1.00 95.88 555 ASN A O 1
ATOM 4469 N N . PRO A 1 556 ? -11.142 -6.667 30.886 1.00 94.94 556 PRO A N 1
ATOM 4470 C CA . PRO A 1 556 ? -10.097 -7.615 30.482 1.00 94.94 556 PRO A CA 1
ATOM 4471 C C . PRO A 1 556 ? -8.660 -7.121 30.747 1.00 94.94 556 PRO A C 1
ATOM 4473 O O . PRO A 1 556 ? -7.700 -7.789 30.358 1.00 94.94 556 PRO A O 1
ATOM 4476 N N . MET A 1 557 ? -8.484 -5.929 31.323 1.00 96.44 557 MET A N 1
ATOM 4477 C CA . MET A 1 557 ? -7.166 -5.336 31.550 1.00 96.44 557 MET A CA 1
ATOM 4478 C C . MET A 1 557 ? -6.534 -5.850 32.853 1.00 96.44 557 MET A C 1
ATOM 4480 O O . MET A 1 557 ? -7.246 -6.055 33.840 1.00 96.44 557 MET A O 1
ATOM 4484 N N . PRO A 1 558 ? -5.192 -5.965 32.912 1.00 95.25 558 PRO A N 1
ATOM 4485 C CA . PRO A 1 558 ? -4.458 -6.423 34.097 1.00 95.25 558 PRO A CA 1
ATOM 4486 C C . PRO A 1 558 ? -4.303 -5.323 35.170 1.00 95.25 558 PRO A C 1
ATOM 4488 O O . PRO A 1 558 ? -3.398 -5.363 36.004 1.00 95.25 558 PRO A O 1
ATOM 4491 N N . PHE A 1 559 ? -5.136 -4.285 35.113 1.00 95.88 559 PHE A N 1
ATOM 4492 C CA . PHE A 1 559 ? -5.159 -3.146 36.026 1.00 95.88 559 PHE A CA 1
ATOM 4493 C C . PHE A 1 559 ? -6.569 -2.545 36.078 1.00 95.88 559 PHE A C 1
ATOM 4495 O O . PHE A 1 559 ? -7.437 -2.884 35.271 1.00 95.88 559 PHE A O 1
ATOM 4502 N N . GLU A 1 560 ? -6.790 -1.664 37.050 1.00 96.19 560 GLU A N 1
ATOM 4503 C CA . GLU A 1 560 ? -8.061 -0.972 37.248 1.00 96.19 560 GLU A CA 1
ATOM 4504 C C . GLU A 1 560 ? -8.428 -0.108 36.031 1.00 96.19 560 GLU A C 1
ATOM 4506 O O . GLU A 1 560 ? -7.645 0.739 35.595 1.00 96.19 560 GLU A O 1
ATOM 4511 N N . LEU A 1 561 ? -9.620 -0.331 35.476 1.00 96.69 561 LEU A N 1
ATOM 4512 C CA . LEU A 1 561 ? -10.130 0.379 34.307 1.00 96.69 561 LEU A CA 1
ATOM 4513 C C . LEU A 1 561 ? -11.106 1.467 34.747 1.00 96.69 561 LEU A C 1
ATOM 4515 O O . LEU A 1 561 ? -12.190 1.170 35.254 1.00 96.69 561 LEU A O 1
ATOM 4519 N N . ARG A 1 562 ? -10.734 2.725 34.498 1.00 96.44 562 ARG A N 1
ATOM 4520 C CA . ARG A 1 562 ? -11.627 3.869 34.684 1.00 96.44 562 ARG A CA 1
ATOM 4521 C C . ARG A 1 562 ? -12.481 4.057 33.441 1.00 96.44 562 ARG A C 1
ATOM 4523 O O . ARG A 1 562 ? -11.960 4.164 32.332 1.00 96.44 562 ARG A O 1
ATOM 4530 N N . VAL A 1 563 ? -13.786 4.090 33.652 1.00 96.75 563 VAL A N 1
ATOM 4531 C CA . VAL A 1 563 ? -14.789 4.279 32.610 1.00 96.75 563 VAL A CA 1
ATOM 4532 C C . VAL A 1 563 ? -15.540 5.557 32.939 1.00 96.75 563 VAL A C 1
ATOM 4534 O O . VAL A 1 563 ? -16.228 5.633 33.953 1.00 96.75 563 VAL A O 1
ATOM 4537 N N . GLU A 1 564 ? -15.385 6.573 32.106 1.00 96.06 564 GLU A N 1
ATOM 4538 C CA . GLU A 1 564 ? -16.009 7.880 32.288 1.00 96.06 564 GLU A CA 1
ATOM 4539 C C . GLU A 1 564 ? -17.226 8.018 31.371 1.00 96.06 564 GLU A C 1
ATOM 4541 O O . GLU A 1 564 ? -17.309 7.361 30.331 1.00 96.06 564 GLU A O 1
ATOM 4546 N N . ASN A 1 565 ? -18.170 8.881 31.758 1.00 94.25 565 ASN A N 1
ATOM 4547 C CA . ASN A 1 565 ? -19.356 9.229 30.971 1.00 94.25 565 ASN A CA 1
ATOM 4548 C C . ASN A 1 565 ? -20.080 8.010 30.377 1.00 94.25 565 ASN A C 1
ATOM 4550 O O . ASN A 1 565 ? -20.429 8.010 29.201 1.00 94.25 565 ASN A O 1
ATOM 4554 N N . MET A 1 566 ? -20.272 6.943 31.157 1.00 96.12 566 MET A N 1
ATOM 4555 C CA . MET A 1 566 ? -21.013 5.784 30.677 1.00 96.12 566 MET A CA 1
ATOM 4556 C C . MET A 1 566 ? -22.514 6.068 30.750 1.00 96.12 566 MET A C 1
ATOM 4558 O O . MET A 1 566 ? -23.057 6.218 31.843 1.00 96.12 566 MET A O 1
ATOM 4562 N N . GLY A 1 567 ? -23.183 6.145 29.603 1.00 96.00 567 GLY A N 1
ATOM 4563 C CA . GLY A 1 567 ? -24.607 6.477 29.508 1.00 96.00 567 GLY A CA 1
ATOM 4564 C C . GLY A 1 567 ? -25.334 5.650 28.452 1.00 96.00 567 GLY A C 1
ATOM 4565 O O . GLY A 1 567 ? -24.714 4.971 27.637 1.00 96.00 567 GLY A O 1
ATOM 4566 N N . LEU A 1 568 ? -26.664 5.669 28.482 1.00 96.31 568 LEU A N 1
ATOM 4567 C CA . LEU A 1 568 ? -27.517 4.895 27.584 1.00 96.31 568 LEU A CA 1
ATOM 4568 C C . LEU A 1 568 ? -27.688 5.604 26.238 1.00 96.31 568 LEU A C 1
ATOM 4570 O O . LEU A 1 568 ? -27.891 6.814 26.177 1.00 96.31 568 LEU A O 1
ATOM 4574 N N . LEU A 1 569 ? -27.655 4.822 25.158 1.00 95.25 569 LEU A N 1
ATOM 4575 C CA . LEU A 1 569 ? -28.069 5.251 23.824 1.00 95.25 569 LEU A CA 1
ATOM 4576 C C . LEU A 1 569 ? -29.461 4.687 23.556 1.00 95.25 569 LEU A C 1
ATOM 4578 O O . LEU A 1 569 ? -29.654 3.468 23.562 1.00 95.25 569 LEU A O 1
ATOM 4582 N N . THR A 1 570 ? -30.432 5.562 23.324 1.00 95.19 570 THR A N 1
ATOM 4583 C CA . THR A 1 570 ? -31.846 5.200 23.194 1.00 95.19 570 THR A CA 1
ATOM 4584 C C . THR A 1 570 ? -32.458 5.791 21.923 1.00 95.19 570 THR A C 1
ATOM 4586 O O . THR A 1 570 ? -31.906 6.699 21.306 1.00 95.19 570 THR A O 1
ATOM 4589 N N . SER A 1 571 ? -33.589 5.235 21.489 1.00 94.44 571 SER A N 1
ATOM 4590 C CA . SER A 1 571 ? -34.406 5.773 20.395 1.00 94.44 571 SER A CA 1
ATOM 4591 C C . SER A 1 571 ? -35.899 5.644 20.698 1.00 94.44 571 SER A C 1
ATOM 4593 O O . SER A 1 571 ? -36.307 4.786 21.487 1.00 94.44 571 SER A O 1
ATOM 4595 N N . GLY A 1 572 ? -36.713 6.483 20.053 1.00 92.75 572 GLY A N 1
ATOM 4596 C CA . GLY A 1 572 ? -38.159 6.553 20.257 1.00 92.75 572 GLY A CA 1
ATOM 4597 C C . GLY A 1 572 ? -38.543 7.758 21.111 1.00 92.75 572 GLY A C 1
ATOM 4598 O O . GLY A 1 572 ? -38.582 8.875 20.607 1.00 92.75 572 GLY A O 1
ATOM 4599 N N . VAL A 1 573 ? -38.836 7.515 22.385 1.00 93.38 573 VAL A N 1
ATOM 4600 C CA . VAL A 1 573 ? -39.184 8.540 23.384 1.00 93.38 573 VAL A CA 1
ATOM 4601 C C . VAL A 1 573 ? -37.985 9.441 23.705 1.00 93.38 573 VAL A C 1
ATOM 4603 O O . VAL A 1 573 ? -36.852 8.961 23.769 1.00 93.38 573 VAL A O 1
ATOM 4606 N N . GLU A 1 574 ? -38.237 10.729 23.959 1.00 94.31 574 GLU A N 1
ATOM 4607 C CA . GLU A 1 574 ? -37.219 11.647 24.490 1.00 94.31 574 GLU A CA 1
ATOM 4608 C C . GLU A 1 574 ? -36.739 11.152 25.857 1.00 94.31 574 GLU A C 1
ATOM 4610 O O . GLU A 1 574 ? -37.532 11.007 26.787 1.00 94.31 574 GLU A O 1
ATOM 4615 N N . PHE A 1 575 ? -35.446 10.864 25.982 1.00 94.94 575 PHE A N 1
ATOM 4616 C CA . PHE A 1 575 ? -34.885 10.211 27.158 1.00 94.94 575 PHE A CA 1
ATOM 4617 C C . PHE A 1 575 ? -33.628 10.931 27.627 1.00 94.94 575 PHE A C 1
ATOM 4619 O O . PHE A 1 575 ? -32.661 11.076 26.880 1.00 94.94 575 PHE A O 1
ATOM 4626 N N . GLU A 1 576 ? -33.631 11.340 28.888 1.00 96.50 576 GLU A N 1
ATOM 4627 C CA . GLU A 1 576 ? -32.481 11.939 29.547 1.00 96.50 576 GLU A CA 1
ATOM 4628 C C . GLU A 1 576 ? -31.656 10.840 30.222 1.00 96.50 576 GLU A C 1
ATOM 4630 O O . GLU A 1 576 ? -32.007 10.338 31.290 1.00 96.50 576 GLU A O 1
ATOM 4635 N N . SER A 1 577 ? -30.557 10.431 29.586 1.00 95.19 577 SER A N 1
ATOM 4636 C CA . SER A 1 577 ? -29.603 9.507 30.204 1.00 95.19 577 SER A CA 1
ATOM 4637 C C . SER A 1 577 ? -28.737 10.246 31.219 1.00 95.19 577 SER A C 1
ATOM 4639 O O . SER A 1 577 ? -28.165 11.281 30.891 1.00 95.19 577 SER A O 1
ATOM 4641 N N . LEU A 1 578 ? -28.544 9.662 32.403 1.00 94.19 578 LEU A N 1
ATOM 4642 C CA . LEU A 1 578 ? -27.660 10.194 33.441 1.00 94.19 578 LEU A CA 1
ATOM 4643 C C . LEU A 1 578 ? -26.324 9.428 33.411 1.00 94.19 578 LEU A C 1
ATOM 4645 O O . LEU A 1 578 ? -26.296 8.251 33.784 1.00 94.19 578 LEU A O 1
ATOM 4649 N N . PRO A 1 579 ? -25.221 10.037 32.931 1.00 92.69 579 PRO A N 1
ATOM 4650 C CA . PRO A 1 579 ? -23.950 9.337 32.789 1.00 92.69 579 PRO A CA 1
ATOM 4651 C C . PRO A 1 579 ? -23.342 8.961 34.143 1.00 92.69 579 PRO A C 1
ATOM 4653 O O . PRO A 1 579 ? -23.373 9.741 35.095 1.00 92.69 579 PRO A O 1
ATOM 4656 N N . ALA A 1 580 ? -22.727 7.783 34.205 1.00 92.81 580 ALA A N 1
ATOM 4657 C CA . ALA A 1 580 ? -22.020 7.283 35.377 1.00 92.81 580 ALA A CA 1
ATOM 4658 C C . ALA A 1 580 ? -20.512 7.170 35.113 1.00 92.81 580 ALA A C 1
ATOM 4660 O O . ALA A 1 580 ? -20.079 6.827 34.011 1.00 92.81 580 ALA A O 1
ATOM 4661 N N . ALA A 1 581 ? -19.710 7.420 36.148 1.00 94.94 581 ALA A N 1
ATOM 4662 C CA . ALA A 1 581 ? -18.289 7.096 36.162 1.00 94.94 581 ALA A CA 1
ATOM 4663 C C . ALA A 1 581 ? -18.068 5.825 36.990 1.00 94.94 581 ALA A C 1
ATOM 4665 O O . ALA A 1 581 ? -18.623 5.680 38.080 1.00 94.94 581 ALA A O 1
ATOM 4666 N N . LEU A 1 582 ? -17.269 4.901 36.466 1.00 93.69 582 LEU A N 1
ATOM 4667 C CA . LEU A 1 582 ? -17.048 3.574 37.029 1.00 93.69 582 LEU A CA 1
ATOM 4668 C C . LEU A 1 582 ? -15.549 3.330 37.195 1.00 93.69 582 LEU A C 1
ATOM 4670 O O . LEU A 1 582 ? -14.752 3.743 36.351 1.00 93.69 582 LEU A O 1
ATOM 4674 N N . SER A 1 583 ? -15.183 2.573 38.225 1.00 95.31 583 SER A N 1
ATOM 4675 C CA . SER A 1 583 ? -13.836 2.020 38.361 1.00 95.31 583 SER A CA 1
ATOM 4676 C C . SER A 1 583 ? -13.929 0.507 38.488 1.00 95.31 583 SER A C 1
ATOM 4678 O O . SER A 1 583 ? -14.458 -0.014 39.471 1.00 95.31 583 SER A O 1
ATOM 4680 N N . LEU A 1 584 ? -13.492 -0.203 37.449 1.00 96.25 584 LEU A N 1
ATOM 4681 C CA . LEU A 1 584 ? -13.589 -1.655 37.368 1.00 96.25 584 LEU A CA 1
ATOM 4682 C C . LEU A 1 584 ? -12.254 -2.285 37.786 1.00 96.25 584 LEU A C 1
ATOM 4684 O O . LEU A 1 584 ? -11.231 -1.973 37.170 1.00 96.25 584 LEU A O 1
ATOM 4688 N N . PRO A 1 585 ? -12.232 -3.201 38.773 1.00 95.88 585 PRO A N 1
ATOM 4689 C CA . PRO A 1 585 ? -11.012 -3.905 39.164 1.00 95.88 585 PRO A CA 1
ATOM 4690 C C . PRO A 1 585 ? -10.342 -4.628 37.988 1.00 95.88 585 PRO A C 1
ATOM 4692 O O . PRO A 1 585 ? -10.994 -4.962 36.995 1.00 95.88 585 PRO A O 1
ATOM 4695 N N . ALA A 1 586 ? -9.039 -4.885 38.106 1.00 95.06 586 ALA A N 1
ATOM 4696 C CA . ALA A 1 586 ? -8.305 -5.707 37.145 1.00 95.06 586 ALA A CA 1
ATOM 4697 C C . ALA A 1 586 ? -8.976 -7.077 36.991 1.00 95.06 586 ALA A C 1
ATOM 4699 O O . ALA A 1 586 ? -9.321 -7.696 37.997 1.00 95.06 586 ALA A O 1
ATOM 4700 N N . GLU A 1 587 ? -9.172 -7.525 35.749 1.00 92.69 587 GLU A N 1
ATOM 4701 C CA . GLU A 1 587 ? -9.770 -8.831 35.440 1.00 92.69 587 GLU A CA 1
ATOM 4702 C C . GLU A 1 587 ? -11.050 -9.126 36.251 1.00 92.69 587 GLU A C 1
ATOM 4704 O O . GLU A 1 587 ? -11.267 -10.249 36.699 1.00 92.69 587 GLU A O 1
ATOM 4709 N N . SER A 1 588 ? -11.913 -8.113 36.426 1.00 88.50 588 SER A N 1
ATOM 4710 C CA . SER A 1 588 ? -13.012 -8.051 37.414 1.00 88.50 588 SER A CA 1
ATOM 4711 C C . SER A 1 588 ? -14.011 -9.218 37.444 1.00 88.50 588 SER A C 1
ATOM 4713 O O . SER A 1 588 ? -14.883 -9.252 38.311 1.00 88.50 588 SER A O 1
ATOM 4715 N N . GLY A 1 589 ? -13.989 -10.122 36.465 1.00 89.69 589 GLY A N 1
ATOM 4716 C CA . GLY A 1 589 ? -15.128 -10.978 36.154 1.00 89.69 589 GLY A CA 1
ATOM 4717 C C . GLY A 1 589 ? -16.361 -10.147 35.770 1.00 89.69 589 GLY A C 1
ATOM 4718 O O . GLY A 1 589 ? -16.263 -8.962 35.439 1.00 89.69 589 GLY A O 1
ATOM 4719 N N . LEU A 1 590 ? -17.537 -10.775 35.789 1.00 91.81 590 LEU A N 1
ATOM 4720 C CA . LEU A 1 590 ? -18.794 -10.092 35.479 1.00 91.81 590 LEU A CA 1
ATOM 4721 C C . LEU A 1 590 ? -19.223 -9.185 36.640 1.00 91.81 590 LEU A C 1
ATOM 4723 O O . LEU A 1 590 ? -19.648 -9.669 37.686 1.00 91.81 590 LEU A O 1
ATOM 4727 N N . TYR A 1 591 ? -19.161 -7.879 36.413 1.00 92.38 591 TYR A N 1
ATOM 4728 C CA . TYR A 1 591 ? -19.529 -6.827 37.349 1.00 92.38 591 TYR A CA 1
ATOM 4729 C C . TYR A 1 591 ? -20.878 -6.199 36.945 1.00 92.38 591 TYR A C 1
ATOM 4731 O O . TYR A 1 591 ? -21.035 -5.800 35.786 1.00 92.38 591 TYR A O 1
ATOM 4739 N N . PRO A 1 592 ? -21.875 -6.128 37.846 1.00 94.56 592 PRO A N 1
ATOM 4740 C CA . PRO A 1 592 ? -23.149 -5.483 37.552 1.00 94.56 592 PRO A CA 1
ATOM 4741 C C . PRO A 1 592 ? -23.016 -3.956 37.634 1.00 94.56 592 PRO A C 1
ATOM 4743 O O . PRO A 1 592 ? -22.601 -3.415 38.655 1.00 94.56 592 PRO A O 1
ATOM 4746 N N . VAL A 1 593 ? -23.412 -3.260 36.572 1.00 94.62 593 VAL A N 1
ATOM 4747 C CA . VAL A 1 593 ? -23.489 -1.794 36.508 1.00 94.62 593 VAL A CA 1
ATOM 4748 C C . VAL A 1 593 ? -24.921 -1.401 36.189 1.00 94.62 593 VAL A C 1
ATOM 4750 O O . VAL A 1 593 ? -25.480 -1.879 35.205 1.00 94.62 593 VAL A O 1
ATOM 4753 N N . THR A 1 594 ? -25.513 -0.525 36.996 1.00 95.75 594 THR A N 1
ATOM 4754 C CA . THR A 1 594 ? -26.842 0.030 36.727 1.00 95.75 594 THR A CA 1
ATOM 4755 C C . THR A 1 594 ? -26.688 1.432 36.160 1.00 95.75 594 THR A C 1
ATOM 4757 O O . THR A 1 594 ? -26.176 2.321 36.836 1.00 95.75 594 THR A O 1
ATOM 4760 N N . LEU A 1 595 ? -27.120 1.619 34.916 1.00 96.38 595 LEU A N 1
ATOM 4761 C CA . LEU A 1 595 ? -27.276 2.934 34.307 1.00 96.38 595 LEU A CA 1
ATOM 4762 C C . LEU A 1 595 ? -28.715 3.394 34.476 1.00 96.38 595 LEU A C 1
ATOM 4764 O O . LEU A 1 595 ? -29.642 2.581 34.443 1.00 96.38 595 LEU A O 1
ATOM 4768 N N . VAL A 1 596 ? -28.890 4.698 34.644 1.00 96.19 596 VAL A N 1
ATOM 4769 C CA . VAL A 1 596 ? -30.189 5.292 34.942 1.00 96.19 596 VAL A CA 1
ATOM 4770 C C . VAL A 1 596 ? -30.508 6.425 33.978 1.00 96.19 596 VAL A C 1
ATOM 4772 O O . VAL A 1 596 ? -29.617 7.055 33.405 1.00 96.19 596 VAL A O 1
ATOM 4775 N N . GLY A 1 597 ? -31.793 6.684 33.786 1.00 95.75 597 GLY A N 1
ATOM 4776 C CA . GLY A 1 597 ? -32.258 7.836 33.026 1.00 95.75 597 GLY A CA 1
ATOM 4777 C C . GLY A 1 597 ? -33.756 8.046 33.162 1.00 95.75 597 GLY A C 1
ATOM 4778 O O . GLY A 1 597 ? -34.450 7.227 33.765 1.00 95.75 597 GLY A O 1
ATOM 4779 N N . VAL A 1 598 ? -34.243 9.161 32.630 1.00 96.50 598 VAL A N 1
ATOM 4780 C CA . VAL A 1 598 ? -35.624 9.618 32.808 1.00 96.50 598 VAL A CA 1
ATOM 4781 C C . VAL A 1 598 ? -36.286 9.799 31.439 1.00 96.50 598 VAL A C 1
ATOM 4783 O O . VAL A 1 598 ? -35.797 10.587 30.624 1.00 96.50 598 VAL A O 1
ATOM 4786 N N . PRO A 1 599 ? -37.390 9.090 31.142 1.00 96.06 599 PRO A N 1
ATOM 4787 C CA . PRO A 1 599 ? -38.165 9.336 29.937 1.00 96.06 599 PRO A CA 1
ATOM 4788 C C . PRO A 1 599 ? -39.011 10.606 30.099 1.00 96.06 599 PRO A C 1
ATOM 4790 O O . PRO A 1 599 ? -39.774 10.745 31.054 1.00 96.06 599 PRO A O 1
ATOM 4793 N N . GLN A 1 600 ? -38.889 11.524 29.144 1.00 95.44 600 GLN A N 1
ATOM 4794 C CA . GLN A 1 600 ? -39.526 12.844 29.159 1.00 95.44 600 GLN A CA 1
ATOM 4795 C C . GLN A 1 600 ? -40.892 12.855 28.467 1.00 95.44 600 GLN A C 1
ATOM 4797 O O . GLN A 1 600 ? -41.734 13.699 28.766 1.00 95.44 600 GLN A O 1
ATOM 4802 N N . THR A 1 601 ? -41.144 11.901 27.569 1.00 94.69 601 THR A N 1
ATOM 4803 C CA . THR A 1 601 ? -42.406 11.764 26.827 1.00 94.69 601 THR A CA 1
ATOM 4804 C C . THR A 1 601 ? -42.957 10.338 26.913 1.00 94.69 601 THR A C 1
ATOM 4806 O O . THR A 1 601 ? -42.321 9.440 27.463 1.00 94.69 601 THR A O 1
ATOM 4809 N N . THR A 1 602 ? -44.175 10.119 26.419 1.00 95.19 602 THR A N 1
ATOM 4810 C CA . THR A 1 602 ? -44.816 8.794 26.387 1.00 95.19 602 THR A CA 1
ATOM 4811 C C . THR A 1 602 ? -44.616 8.125 25.033 1.00 95.19 602 THR A C 1
ATOM 4813 O O . THR A 1 602 ? -44.397 8.793 24.022 1.00 95.19 602 THR A O 1
ATOM 4816 N N . GLY A 1 603 ? -44.685 6.795 24.991 1.00 94.19 603 GLY A N 1
ATOM 4817 C CA . GLY A 1 603 ? -44.518 6.029 23.758 1.00 94.19 603 GLY A CA 1
ATOM 4818 C C . GLY A 1 603 ? -43.624 4.811 23.942 1.00 94.19 603 GLY A C 1
ATOM 4819 O O . GLY A 1 603 ? -43.516 4.251 25.024 1.00 94.19 603 GLY A O 1
ATOM 4820 N N . THR A 1 604 ? -42.990 4.356 22.866 1.00 94.00 604 THR A N 1
ATOM 4821 C CA . THR A 1 604 ? -42.088 3.196 22.911 1.00 94.00 604 THR A CA 1
ATOM 4822 C C . THR A 1 604 ? -40.639 3.663 22.930 1.00 94.00 604 THR A C 1
ATOM 4824 O O . THR A 1 604 ? -40.233 4.414 22.045 1.00 94.00 604 THR A O 1
ATOM 4827 N N . ILE A 1 605 ? -39.852 3.195 23.899 1.00 94.31 605 ILE A N 1
ATOM 4828 C CA . ILE A 1 605 ? -38.410 3.447 23.967 1.00 94.31 605 ILE A CA 1
ATOM 4829 C C . ILE A 1 605 ? -37.637 2.157 23.699 1.00 94.31 605 ILE A C 1
ATOM 4831 O O . ILE A 1 605 ? -37.990 1.091 24.205 1.00 94.31 605 ILE A O 1
ATOM 4835 N N . THR A 1 606 ? -36.577 2.255 22.899 1.00 94.44 606 THR A N 1
ATOM 4836 C CA . THR A 1 606 ? -35.636 1.157 22.652 1.00 94.44 606 THR A CA 1
ATOM 4837 C C . THR A 1 606 ? -34.240 1.555 23.108 1.00 94.44 606 THR A C 1
ATOM 4839 O O . THR A 1 606 ? -33.737 2.609 22.723 1.00 94.44 606 THR A O 1
ATOM 4842 N N . VAL A 1 607 ? -33.612 0.710 23.926 1.00 94.44 607 VAL A N 1
ATOM 4843 C CA . VAL A 1 607 ? -32.209 0.844 24.331 1.00 94.44 607 VAL A CA 1
ATOM 4844 C C . VAL A 1 607 ? -31.329 0.244 23.234 1.00 94.44 607 VAL A C 1
ATOM 4846 O O . VAL A 1 607 ? -31.261 -0.975 23.075 1.00 94.44 607 VAL A O 1
ATOM 4849 N N . ASN A 1 608 ? -30.661 1.109 22.475 1.00 93.94 608 ASN A N 1
ATOM 4850 C CA . ASN A 1 608 ? -29.845 0.747 21.315 1.00 93.94 608 ASN A CA 1
ATOM 4851 C C . ASN A 1 608 ? -28.409 0.379 21.697 1.00 93.94 608 ASN A C 1
ATOM 4853 O O . ASN A 1 608 ? -27.733 -0.326 20.949 1.00 93.94 608 ASN A O 1
ATOM 4857 N N . GLY A 1 609 ? -27.918 0.873 22.834 1.00 94.88 609 GLY A N 1
ATOM 4858 C CA . GLY A 1 609 ? -26.516 0.744 23.214 1.00 94.88 609 GLY A CA 1
ATOM 4859 C C . GLY A 1 609 ? -26.148 1.576 24.428 1.00 94.88 609 GLY A C 1
ATOM 4860 O O . GLY A 1 609 ? -27.003 1.984 25.217 1.00 94.88 609 GLY A O 1
ATOM 4861 N N . TYR A 1 610 ? -24.856 1.839 24.547 1.00 95.38 610 TYR A N 1
ATOM 4862 C CA . TYR A 1 610 ? -24.290 2.744 25.534 1.00 95.38 610 TYR A CA 1
ATOM 4863 C C . TYR A 1 610 ? -23.154 3.547 24.905 1.00 95.38 610 TYR A C 1
ATOM 4865 O O . TYR A 1 610 ? -22.490 3.065 23.987 1.00 95.38 610 TYR A O 1
ATOM 4873 N N . HIS A 1 611 ? -22.927 4.753 25.407 1.00 96.44 611 HIS A N 1
ATOM 4874 C CA . HIS A 1 611 ? -21.715 5.511 25.125 1.00 96.44 611 HIS A CA 1
ATOM 4875 C C . HIS A 1 611 ? -20.767 5.433 26.319 1.00 96.44 611 HIS A C 1
ATOM 4877 O O . HIS A 1 611 ? -21.193 5.148 27.441 1.00 96.44 611 HIS A O 1
ATOM 4883 N N . THR A 1 612 ? -19.476 5.634 26.081 1.00 96.56 612 THR A N 1
ATOM 4884 C CA . THR A 1 612 ? -18.450 5.605 27.126 1.00 96.56 612 THR A CA 1
ATOM 4885 C C . THR A 1 612 ? -17.202 6.375 26.710 1.00 96.56 612 THR A C 1
ATOM 4887 O O . THR A 1 612 ? -16.886 6.447 25.524 1.00 96.56 612 THR A O 1
ATOM 4890 N N . THR A 1 613 ? -16.465 6.900 27.687 1.00 97.12 613 THR A N 1
ATOM 4891 C CA . THR A 1 613 ? -15.115 7.428 27.509 1.00 97.12 613 THR A CA 1
ATOM 4892 C C . THR A 1 613 ? -14.118 6.575 28.286 1.00 97.12 613 THR A C 1
ATOM 4894 O O . THR A 1 613 ? -14.158 6.513 29.514 1.00 97.12 613 THR A O 1
ATOM 4897 N N . VAL A 1 614 ? -13.187 5.936 27.578 1.00 96.94 614 VAL A N 1
ATOM 4898 C CA . VAL A 1 614 ? -12.127 5.110 28.178 1.00 96.94 614 VAL A CA 1
ATOM 4899 C C . VAL A 1 614 ? -10.782 5.524 27.595 1.00 96.94 614 VAL A C 1
ATOM 4901 O O . VAL A 1 614 ? -10.643 5.651 26.380 1.00 96.94 614 VAL A O 1
ATOM 4904 N N . PHE A 1 615 ? -9.792 5.782 28.455 1.00 96.38 615 PHE A N 1
ATOM 4905 C CA . PHE A 1 615 ? -8.468 6.297 28.060 1.00 96.38 615 PHE A CA 1
ATOM 4906 C C . PHE A 1 615 ? -8.530 7.575 27.190 1.00 96.38 615 PHE A C 1
ATOM 4908 O O . PHE A 1 615 ? -7.678 7.802 26.330 1.00 96.38 615 PHE A O 1
ATOM 4915 N N . GLY A 1 616 ? -9.560 8.409 27.385 1.00 94.75 616 GLY A N 1
ATOM 4916 C CA . GLY A 1 616 ? -9.810 9.624 26.597 1.00 94.75 616 GLY A CA 1
ATOM 4917 C C . GLY A 1 616 ? -10.371 9.382 25.186 1.00 94.75 616 GLY A C 1
ATOM 4918 O O . GLY A 1 616 ? -10.345 10.289 24.354 1.00 94.75 616 GLY A O 1
ATOM 4919 N N . VAL A 1 617 ? -10.862 8.171 24.901 1.00 96.94 617 VAL A N 1
ATOM 4920 C CA . VAL A 1 617 ? -11.550 7.811 23.653 1.00 96.94 617 VAL A CA 1
ATOM 4921 C C . VAL A 1 617 ? -13.046 7.690 23.923 1.00 96.94 617 VAL A C 1
ATOM 4923 O O . VAL A 1 617 ? -13.461 6.809 24.674 1.00 96.94 617 VAL A O 1
ATOM 4926 N N . PHE A 1 618 ? -13.846 8.554 23.298 1.00 96.88 618 PHE A N 1
ATOM 4927 C CA . PHE A 1 618 ? -15.305 8.463 23.304 1.00 96.88 618 PHE A CA 1
ATOM 4928 C C . PHE A 1 618 ? -15.772 7.390 22.310 1.00 96.88 618 PHE A C 1
ATOM 4930 O O . PHE A 1 618 ? -15.295 7.342 21.176 1.00 96.88 618 PHE A O 1
ATOM 4937 N N . SER A 1 619 ? -16.681 6.512 22.729 1.00 96.62 619 SER A N 1
ATOM 4938 C CA . SER A 1 619 ? -17.176 5.382 21.939 1.00 96.62 619 SER A CA 1
ATOM 4939 C C . SER A 1 619 ? -18.683 5.226 22.067 1.00 96.62 619 SER A C 1
ATOM 4941 O O . SER A 1 619 ? -19.183 5.088 23.181 1.00 96.62 619 SER A O 1
ATOM 4943 N N . ASP A 1 620 ? -19.369 5.125 20.928 1.00 95.62 620 ASP A N 1
ATOM 4944 C CA . ASP A 1 620 ? -20.755 4.661 20.857 1.00 95.62 620 ASP A CA 1
ATOM 4945 C C . ASP A 1 620 ? -20.786 3.156 20.567 1.00 95.62 620 ASP A C 1
ATOM 4947 O O . ASP A 1 620 ? -20.377 2.686 19.501 1.00 95.62 620 ASP A O 1
ATOM 4951 N N . CYS A 1 621 ? -21.280 2.382 21.529 1.00 94.50 621 CYS A N 1
ATOM 4952 C CA . CYS A 1 621 ? -21.312 0.926 21.488 1.00 94.50 621 CYS A CA 1
ATOM 4953 C C . CYS A 1 621 ? -22.756 0.435 21.333 1.00 94.50 621 CYS A C 1
ATOM 4955 O O . CYS A 1 621 ? -23.510 0.326 22.303 1.00 94.50 621 CYS A O 1
ATOM 4957 N N . LEU A 1 622 ? -23.140 0.117 20.095 1.00 93.69 622 LEU A N 1
ATOM 4958 C CA . LEU A 1 622 ? -24.459 -0.432 19.768 1.00 93.69 622 LEU A CA 1
ATOM 4959 C C . LEU A 1 622 ? -24.566 -1.907 20.166 1.00 93.69 622 LEU A C 1
ATOM 4961 O O . LEU A 1 622 ? -23.649 -2.684 19.892 1.00 93.69 622 LEU A O 1
ATOM 4965 N N . LEU A 1 623 ? -25.701 -2.310 20.746 1.00 91.56 623 LEU A N 1
ATOM 4966 C CA . LEU A 1 623 ? -25.923 -3.678 21.230 1.00 91.56 623 LEU A CA 1
ATOM 4967 C C . LEU A 1 623 ? -25.838 -4.724 20.114 1.00 91.56 623 LEU A C 1
ATOM 4969 O O . LEU A 1 623 ? -25.303 -5.805 20.349 1.00 91.56 623 LEU A O 1
ATOM 4973 N N . ASP A 1 624 ? -26.303 -4.394 18.907 1.00 87.81 624 ASP A N 1
ATOM 4974 C CA . ASP A 1 624 ? -26.268 -5.293 17.744 1.00 87.81 624 ASP A CA 1
ATOM 4975 C C . ASP A 1 624 ? -24.836 -5.670 17.324 1.00 87.81 624 ASP A C 1
ATOM 4977 O O . ASP A 1 624 ? -24.603 -6.741 16.763 1.00 87.81 624 ASP A O 1
ATOM 4981 N N . ASN A 1 625 ? -23.855 -4.821 17.645 1.00 86.44 625 ASN A N 1
ATOM 4982 C CA . ASN A 1 625 ? -22.447 -5.041 17.317 1.00 86.44 625 ASN A CA 1
ATOM 4983 C C . ASN A 1 625 ? -21.693 -5.823 18.408 1.00 86.44 625 ASN A C 1
ATOM 4985 O O . ASN A 1 625 ? -20.515 -6.156 18.231 1.00 86.44 625 ASN A O 1
ATOM 4989 N N . LEU A 1 626 ? -22.337 -6.118 19.544 1.00 87.44 626 LEU A N 1
ATOM 4990 C CA . LEU A 1 626 ? -21.702 -6.783 20.678 1.00 87.44 626 LEU A CA 1
ATOM 4991 C C . LEU A 1 626 ? -21.786 -8.313 20.551 1.00 87.44 626 LEU A C 1
ATOM 4993 O O . LEU A 1 626 ? -22.873 -8.883 20.431 1.00 87.44 626 LEU A O 1
ATOM 4997 N N . PRO A 1 627 ? -20.653 -9.031 20.639 1.00 81.12 627 PRO A N 1
ATOM 4998 C CA . PRO A 1 627 ? -20.646 -10.478 20.482 1.00 81.12 627 PRO A CA 1
ATOM 4999 C C . PRO A 1 627 ? -21.342 -11.180 21.659 1.00 81.12 627 PRO A C 1
ATOM 5001 O O . PRO A 1 627 ? -20.865 -11.157 22.794 1.00 81.12 627 PRO A O 1
ATOM 5004 N N . GLY A 1 628 ? -22.440 -11.880 21.366 1.00 80.00 628 GLY A N 1
ATOM 5005 C CA . GLY A 1 628 ? -23.161 -12.717 22.332 1.00 80.00 628 GLY A CA 1
ATOM 5006 C C . GLY A 1 628 ? -24.207 -11.986 23.179 1.00 80.00 628 GLY A C 1
ATOM 5007 O O . GLY A 1 628 ? -24.809 -12.615 24.049 1.00 80.00 628 GLY A O 1
ATOM 5008 N N . VAL A 1 629 ? -24.458 -10.699 22.920 1.00 85.62 629 VAL A N 1
ATOM 5009 C CA . VAL A 1 629 ? -25.550 -9.948 23.552 1.00 85.62 629 VAL A CA 1
ATOM 5010 C C . VAL A 1 629 ? -26.823 -10.143 22.731 1.00 85.62 629 VAL A C 1
ATOM 5012 O O . VAL A 1 629 ? -26.836 -9.940 21.522 1.00 85.62 629 VAL A O 1
ATOM 5015 N N . LYS A 1 630 ? -27.911 -10.564 23.383 1.00 80.25 630 LYS A N 1
ATOM 5016 C CA . LYS A 1 630 ? -29.231 -10.639 22.745 1.00 80.25 630 LYS A CA 1
ATOM 5017 C C . LYS A 1 630 ? -29.915 -9.279 22.856 1.00 80.25 630 LYS A C 1
ATOM 5019 O O . LYS A 1 630 ? -30.032 -8.764 23.963 1.00 80.25 630 LYS A O 1
ATOM 5024 N N . THR A 1 631 ? -30.419 -8.749 21.745 1.00 79.00 631 THR A N 1
ATOM 5025 C CA . THR A 1 631 ? -31.203 -7.498 21.705 1.00 79.00 631 THR A CA 1
ATOM 5026 C C . THR A 1 631 ? -32.706 -7.710 21.907 1.00 79.00 631 THR A C 1
ATOM 5028 O O . THR A 1 631 ? -33.483 -6.762 22.011 1.00 79.00 631 THR A O 1
ATOM 5031 N N . SER A 1 632 ? -33.145 -8.967 22.027 1.00 72.56 632 SER A N 1
ATOM 5032 C CA . SER A 1 632 ? -34.509 -9.305 22.437 1.00 72.56 632 SER A CA 1
ATOM 5033 C C . SER A 1 632 ? -34.772 -8.817 23.867 1.00 72.56 632 SER A C 1
ATOM 5035 O O . SER A 1 632 ? -34.116 -9.295 24.794 1.00 72.56 632 SER A O 1
ATOM 5037 N N . GLY A 1 633 ? -35.750 -7.924 24.047 1.00 77.94 633 GLY A N 1
ATOM 5038 C CA . GLY A 1 633 ? -36.085 -7.347 25.355 1.00 77.94 633 GLY A CA 1
ATOM 5039 C C . GLY A 1 633 ? -35.384 -6.021 25.671 1.00 77.94 633 GLY A C 1
ATOM 5040 O O . GLY A 1 633 ? -35.226 -5.700 26.844 1.00 77.94 633 GLY A O 1
ATOM 5041 N N . SER A 1 634 ? -34.974 -5.258 24.651 1.00 86.31 634 SER A N 1
ATOM 5042 C CA . SER A 1 634 ? -34.449 -3.887 24.801 1.00 86.31 634 SER A CA 1
ATOM 5043 C C . SER A 1 634 ? -35.499 -2.788 24.589 1.00 86.31 634 SER A C 1
ATOM 5045 O O . SER A 1 634 ? -35.160 -1.607 24.615 1.00 86.31 634 SER A O 1
ATOM 5047 N N . THR A 1 635 ? -36.762 -3.160 24.361 1.00 91.50 635 THR A N 1
ATOM 5048 C CA .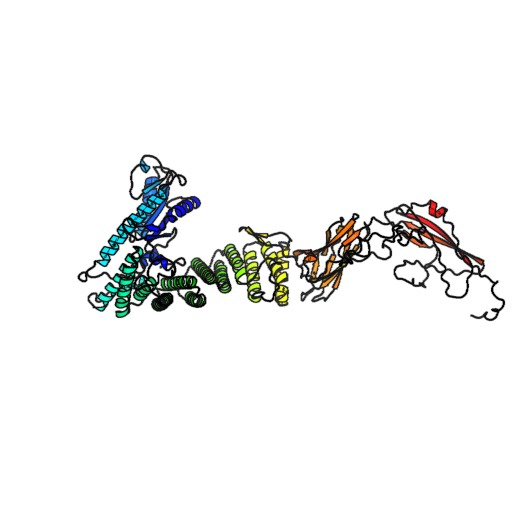 THR A 1 635 ? -37.861 -2.228 24.076 1.00 91.50 635 THR A CA 1
ATOM 5049 C C . THR A 1 635 ? -38.918 -2.294 25.172 1.00 91.50 635 THR A C 1
ATOM 5051 O O . THR A 1 635 ? -39.438 -3.374 25.464 1.00 91.50 635 THR A O 1
ATOM 5054 N N . VAL A 1 636 ? -39.268 -1.138 25.734 1.00 93.00 636 VAL A N 1
ATOM 5055 C CA . VAL A 1 636 ? -40.279 -0.981 26.789 1.00 93.00 636 VAL A CA 1
ATOM 5056 C C . VAL A 1 636 ? -41.255 0.137 26.428 1.00 93.00 636 VAL A C 1
ATOM 5058 O O . VAL A 1 636 ? -40.928 1.067 25.690 1.00 93.00 636 VAL A O 1
ATOM 5061 N N . GLU A 1 637 ? -42.488 0.013 26.903 1.00 94.06 637 GLU A N 1
ATOM 5062 C CA . GLU A 1 637 ? -43.515 1.040 26.750 1.00 94.06 637 GLU A CA 1
ATOM 5063 C C . GLU A 1 637 ? -43.445 2.019 27.926 1.00 94.06 637 GLU A C 1
ATOM 5065 O O . GLU A 1 637 ? -43.413 1.604 29.086 1.00 94.06 637 GLU A O 1
ATOM 5070 N N . VAL A 1 638 ? -43.416 3.311 27.608 1.00 95.25 638 VAL A N 1
ATOM 5071 C CA . VAL A 1 638 ? -43.473 4.426 28.550 1.00 95.25 638 VAL A CA 1
ATOM 5072 C C . VAL A 1 638 ? -44.891 4.980 28.563 1.00 95.25 638 VAL A C 1
ATOM 5074 O O . VAL A 1 638 ? -45.384 5.485 27.549 1.00 95.25 638 VAL A O 1
ATOM 5077 N N . ILE A 1 639 ? -45.532 4.900 29.721 1.00 94.31 639 ILE A N 1
ATOM 5078 C CA . ILE A 1 639 ? -46.874 5.429 29.954 1.00 94.31 639 ILE A CA 1
ATOM 5079 C C . ILE A 1 639 ? -46.811 6.851 30.544 1.00 94.31 639 ILE A C 1
ATOM 5081 O O . ILE A 1 639 ? -45.746 7.264 31.016 1.00 94.31 639 ILE A O 1
ATOM 5085 N N . PRO A 1 640 ? -47.925 7.612 30.519 1.00 93.56 640 PRO A N 1
ATOM 5086 C CA . PRO A 1 640 ? -47.997 8.928 31.154 1.00 93.56 640 PRO A CA 1
ATOM 5087 C C . PRO A 1 640 ? -47.593 8.907 32.627 1.00 93.56 640 PRO A C 1
ATOM 5089 O O . PRO A 1 640 ? -47.690 7.867 33.284 1.00 93.56 640 PRO A O 1
ATOM 5092 N N . ALA A 1 641 ? -47.170 10.068 33.132 1.00 91.94 641 ALA A N 1
ATOM 5093 C CA . ALA A 1 641 ? -46.849 10.256 34.539 1.00 91.94 641 ALA A CA 1
ATOM 5094 C C . ALA A 1 641 ? -48.008 9.773 35.426 1.00 91.94 641 ALA A C 1
ATOM 5096 O O . ALA A 1 641 ? -49.182 9.984 35.114 1.00 91.94 641 ALA A O 1
ATOM 5097 N N . LEU A 1 642 ? -47.673 9.086 36.518 1.00 90.31 642 LEU A N 1
ATOM 5098 C CA . LEU A 1 642 ? -48.652 8.564 37.466 1.00 90.31 642 LEU A CA 1
ATOM 5099 C C . LEU A 1 642 ? -48.655 9.401 38.750 1.00 90.31 642 LEU A C 1
ATOM 5101 O O . LEU A 1 642 ? -47.601 9.885 39.180 1.00 90.31 642 LEU A O 1
ATOM 5105 N N . PRO A 1 643 ? -49.818 9.558 39.404 1.00 87.81 643 PRO A N 1
ATOM 5106 C CA . PRO A 1 643 ? -49.877 10.239 40.685 1.00 87.81 643 PRO A CA 1
ATOM 5107 C C . PRO A 1 643 ? -49.126 9.433 41.753 1.00 87.81 643 PRO A C 1
ATOM 5109 O O . PRO A 1 643 ? -49.150 8.200 41.759 1.00 87.81 643 PRO A O 1
ATOM 5112 N N . ARG A 1 644 ? -48.470 10.132 42.687 1.00 88.00 644 ARG A N 1
ATOM 5113 C CA . ARG A 1 644 ? -47.695 9.510 43.771 1.00 88.00 644 ARG A CA 1
ATOM 5114 C C . ARG A 1 644 ? -48.310 9.854 45.118 1.00 88.00 644 ARG A C 1
ATOM 5116 O O . ARG A 1 644 ? -48.416 11.024 45.478 1.00 88.00 644 ARG A O 1
ATOM 5123 N N . LEU A 1 645 ? -48.674 8.826 45.876 1.00 87.38 645 LEU A N 1
ATOM 5124 C CA . LEU A 1 645 ? -49.335 8.972 47.166 1.00 87.38 645 LEU A CA 1
ATOM 5125 C C . LEU A 1 645 ? -48.429 8.494 48.303 1.00 87.38 645 LEU A C 1
ATOM 5127 O O . LEU A 1 645 ? -47.987 7.346 48.313 1.00 87.38 645 LEU A O 1
ATOM 5131 N N . GLN A 1 646 ? -48.200 9.358 49.288 1.00 89.06 646 GLN A N 1
ATOM 5132 C CA . GLN A 1 646 ? -47.540 9.001 50.538 1.00 89.06 646 GLN A CA 1
ATOM 5133 C C . GLN A 1 646 ? -48.578 8.802 51.643 1.00 89.06 646 GLN A C 1
ATOM 5135 O O . GLN A 1 646 ? -49.451 9.643 51.857 1.00 89.06 646 GLN A O 1
ATOM 5140 N N . ILE A 1 647 ? -48.470 7.684 52.364 1.00 88.38 647 ILE A N 1
ATOM 5141 C CA . ILE A 1 647 ? -49.390 7.320 53.446 1.00 88.38 647 ILE A CA 1
ATOM 5142 C C . ILE A 1 647 ? -48.665 7.424 54.788 1.00 88.38 647 ILE A C 1
ATOM 5144 O O . ILE A 1 647 ? -47.601 6.832 54.989 1.00 88.38 647 ILE A O 1
ATOM 5148 N N . SER A 1 648 ? -49.266 8.136 55.735 1.00 89.62 648 SER A N 1
ATOM 5149 C CA . SER A 1 648 ? -48.837 8.168 57.135 1.00 89.62 648 SER A CA 1
ATOM 5150 C C . SER A 1 648 ? -50.022 7.966 58.080 1.00 89.62 648 SER A C 1
ATOM 5152 O O . SER A 1 648 ? -51.179 8.082 57.685 1.00 89.62 648 SER A O 1
ATOM 5154 N N . THR A 1 649 ? -49.750 7.586 59.327 1.00 89.56 649 THR A N 1
ATOM 5155 C CA . THR A 1 649 ? -50.777 7.218 60.312 1.00 89.56 649 THR A CA 1
ATOM 5156 C C . THR A 1 649 ? -50.543 7.929 61.638 1.00 89.56 649 THR A C 1
ATOM 5158 O O . THR A 1 649 ? -49.398 8.115 62.039 1.00 89.56 649 THR A O 1
ATOM 5161 N N . SER A 1 650 ? -51.613 8.262 62.364 1.00 88.06 650 SER A N 1
ATOM 5162 C CA . SER A 1 650 ? -51.536 8.916 63.684 1.00 88.06 650 SER A CA 1
ATOM 5163 C C . SER A 1 650 ? -51.018 8.024 64.815 1.00 88.06 650 SER A C 1
ATOM 5165 O O . SER A 1 650 ? -50.786 8.509 65.918 1.00 88.06 650 SER A O 1
ATOM 5167 N N . LEU A 1 651 ? -50.894 6.719 64.575 1.00 84.81 651 LEU A N 1
ATOM 5168 C CA . LEU A 1 651 ? -50.412 5.743 65.547 1.00 84.81 651 LEU A CA 1
ATOM 5169 C C . LEU A 1 651 ? -48.982 5.288 65.209 1.00 84.81 651 LEU A C 1
ATOM 5171 O O . LEU A 1 651 ? -48.611 5.296 64.029 1.00 84.81 651 LEU A O 1
ATOM 5175 N N . PRO A 1 652 ? -48.183 4.875 66.214 1.00 77.88 652 PRO A N 1
ATOM 5176 C CA . PRO A 1 652 ? -46.814 4.419 66.002 1.00 77.88 652 PRO A CA 1
ATOM 5177 C C . PRO A 1 652 ? -46.749 3.201 65.077 1.00 77.88 652 PRO A C 1
ATOM 5179 O O . PRO A 1 652 ? -47.596 2.305 65.138 1.00 77.88 652 PRO A O 1
ATOM 5182 N N . ARG A 1 653 ? -45.701 3.144 64.248 1.00 76.94 653 ARG A N 1
ATOM 5183 C CA . ARG A 1 653 ? -45.418 1.967 63.419 1.00 76.94 653 ARG A CA 1
ATOM 5184 C C . ARG A 1 653 ? -45.102 0.772 64.318 1.00 76.94 653 ARG A C 1
ATOM 5186 O O . ARG A 1 653 ? -44.330 0.899 65.266 1.00 76.94 653 ARG A O 1
ATOM 5193 N N . SER A 1 654 ? -45.693 -0.381 64.018 1.00 74.69 654 SER A N 1
ATOM 5194 C CA . SER A 1 654 ? -45.430 -1.610 64.771 1.00 74.69 654 SER A CA 1
ATOM 5195 C C . SER A 1 654 ? -44.045 -2.175 64.445 1.00 74.69 654 SER A C 1
ATOM 5197 O O . SER A 1 654 ? -43.626 -2.150 63.289 1.00 74.69 654 SER A O 1
ATOM 5199 N N . ALA A 1 655 ? -43.355 -2.733 65.445 1.00 60.50 655 ALA A N 1
ATOM 5200 C CA . ALA A 1 655 ? -42.083 -3.439 65.258 1.00 60.50 655 ALA A CA 1
ATOM 5201 C C . ALA A 1 655 ? -42.256 -4.857 64.675 1.00 60.50 655 ALA A C 1
ATOM 5203 O O . ALA A 1 655 ? -41.309 -5.425 64.134 1.00 60.50 655 ALA A O 1
ATOM 5204 N N . HIS A 1 656 ? -43.458 -5.434 64.766 1.00 60.50 656 HIS A N 1
ATOM 5205 C CA . HIS A 1 656 ? -43.767 -6.760 64.235 1.00 60.50 656 HIS A CA 1
ATOM 5206 C C . HIS A 1 656 ? -44.384 -6.627 62.839 1.00 60.50 656 HIS A C 1
ATOM 5208 O O . HIS A 1 656 ? -45.552 -6.266 62.700 1.00 60.50 656 HIS A O 1
ATOM 5214 N N . SER A 1 657 ? -43.610 -6.906 61.784 1.00 56.91 657 SER A N 1
ATOM 5215 C CA . SER A 1 657 ? -44.162 -6.986 60.430 1.00 56.91 657 SER A CA 1
ATOM 5216 C C . SER A 1 657 ? -44.842 -8.338 60.228 1.00 56.91 657 SER A C 1
ATOM 5218 O O . SER A 1 657 ? -44.175 -9.374 60.255 1.00 56.91 657 SER A O 1
ATOM 5220 N N . LEU A 1 658 ? -46.142 -8.342 59.947 1.00 58.09 658 LEU A N 1
ATOM 5221 C CA . LEU A 1 658 ? -46.727 -9.440 59.184 1.00 58.09 658 LEU A CA 1
ATOM 5222 C C . LEU A 1 658 ? -46.160 -9.299 57.768 1.00 58.09 658 LEU A C 1
ATOM 5224 O O . LEU A 1 658 ? -46.448 -8.311 57.096 1.00 58.09 658 LEU A O 1
ATOM 5228 N N . GLN A 1 659 ? -45.271 -10.204 57.352 1.00 52.00 659 GLN A N 1
ATOM 5229 C CA . GLN A 1 659 ? -44.768 -10.175 55.979 1.00 52.00 659 GLN A CA 1
ATOM 5230 C C . GLN A 1 659 ? -45.953 -10.401 55.026 1.00 52.00 659 GLN A C 1
ATOM 5232 O O . GLN A 1 659 ? -46.686 -11.377 55.221 1.00 52.00 659 GLN A O 1
ATOM 5237 N N . PRO A 1 660 ? -46.178 -9.528 54.026 1.00 54.25 660 PRO A N 1
ATOM 5238 C CA . PRO A 1 660 ? -47.177 -9.798 53.003 1.00 54.25 660 PRO A CA 1
ATOM 5239 C C . PRO A 1 660 ? -46.837 -11.114 52.293 1.00 54.25 660 PRO A C 1
ATOM 5241 O O . PRO A 1 660 ? -45.671 -11.464 52.109 1.00 54.25 660 PRO A O 1
ATOM 5244 N N . SER A 1 661 ? -47.863 -11.866 51.895 1.00 49.28 661 SER A N 1
ATOM 5245 C CA . SER A 1 661 ? -47.719 -13.183 51.255 1.00 49.28 661 SER A CA 1
ATOM 5246 C C . SER A 1 661 ? -47.014 -13.144 49.889 1.00 49.28 661 SER A C 1
ATOM 5248 O O . SER A 1 661 ? -46.622 -14.186 49.369 1.00 49.28 661 SER A O 1
ATOM 5250 N N . SER A 1 662 ? -46.850 -11.952 49.312 1.00 53.62 662 SER A N 1
ATOM 5251 C CA . SER A 1 662 ? -46.167 -11.677 48.048 1.00 53.62 662 SER A CA 1
ATOM 5252 C C . SER A 1 662 ? -45.363 -10.381 48.173 1.00 53.62 662 SER A C 1
ATOM 5254 O O . SER A 1 662 ? -45.874 -9.394 48.693 1.00 53.62 662 SER A O 1
ATOM 5256 N N . GLY A 1 663 ? -44.126 -10.363 47.670 1.00 50.84 663 GLY A N 1
ATOM 5257 C CA . GLY A 1 663 ? -43.199 -9.223 47.772 1.00 50.84 663 GLY A CA 1
ATOM 5258 C C . GLY A 1 663 ? -43.584 -7.947 47.004 1.00 50.84 663 GLY A C 1
ATOM 5259 O O . GLY A 1 663 ? -42.800 -7.005 47.012 1.00 50.84 663 GLY A O 1
ATOM 5260 N N . ASP A 1 664 ? -44.760 -7.908 46.370 1.00 54.84 664 ASP A N 1
ATOM 5261 C CA . ASP A 1 664 ? -45.260 -6.776 45.570 1.00 54.84 664 ASP A CA 1
ATOM 5262 C C . ASP A 1 664 ? -46.185 -5.818 46.350 1.00 54.84 664 ASP A C 1
ATOM 5264 O O . ASP A 1 664 ? -46.632 -4.811 45.805 1.00 54.84 664 ASP A O 1
ATOM 5268 N N . GLU A 1 665 ? -46.498 -6.100 47.620 1.00 64.00 665 GLU A N 1
ATOM 5269 C CA . GLU A 1 665 ? -47.387 -5.250 48.424 1.00 64.00 665 GLU A CA 1
ATOM 5270 C C . GLU A 1 665 ? -46.598 -4.291 49.328 1.00 64.00 665 GLU A C 1
ATOM 5272 O O . GLU A 1 665 ? -45.809 -4.701 50.181 1.00 64.00 665 GLU A O 1
ATOM 5277 N N . ILE A 1 666 ? -46.848 -2.989 49.173 1.00 68.69 666 ILE A N 1
ATOM 5278 C CA . ILE A 1 666 ? -46.307 -1.951 50.057 1.00 68.69 666 ILE A CA 1
ATOM 5279 C C . ILE A 1 666 ? -47.184 -1.907 51.308 1.00 68.69 666 ILE A C 1
ATOM 5281 O O . ILE A 1 666 ? -48.338 -1.486 51.249 1.00 68.69 666 ILE A O 1
ATOM 5285 N N . SER A 1 667 ? -46.646 -2.332 52.449 1.00 72.88 667 SER A N 1
ATOM 5286 C CA . SER A 1 667 ? -47.392 -2.359 53.712 1.00 72.88 667 SER A CA 1
ATOM 5287 C C . SER A 1 667 ? -46.881 -1.317 54.705 1.00 72.88 667 SER A C 1
ATOM 5289 O O . SER A 1 667 ? -45.685 -1.278 55.007 1.00 72.88 667 SER A O 1
ATOM 5291 N N . THR A 1 668 ? -47.795 -0.552 55.301 1.00 76.19 668 THR A N 1
ATOM 5292 C CA . THR A 1 668 ? -47.524 0.280 56.481 1.00 76.19 668 THR A CA 1
ATOM 5293 C C . THR A 1 668 ? -48.216 -0.354 57.684 1.00 76.19 668 THR A C 1
ATOM 5295 O O . THR A 1 668 ? -49.442 -0.424 57.722 1.00 76.19 668 THR A O 1
ATOM 5298 N N . ASN A 1 669 ? -47.444 -0.826 58.666 1.00 82.56 669 ASN A N 1
ATOM 5299 C CA . ASN A 1 669 ? -47.978 -1.615 59.779 1.00 82.56 669 ASN A CA 1
ATOM 5300 C C . ASN A 1 669 ? -48.141 -0.777 61.049 1.00 82.56 669 ASN A C 1
ATOM 5302 O O . ASN A 1 669 ? -47.201 -0.121 61.503 1.00 82.56 669 ASN A O 1
ATOM 5306 N N . VAL A 1 670 ? -49.321 -0.861 61.658 1.00 82.88 670 VAL A N 1
ATOM 5307 C CA . VAL A 1 670 ? -49.679 -0.212 62.925 1.00 82.88 670 VAL A CA 1
ATOM 5308 C C . VAL A 1 670 ? -50.252 -1.274 63.857 1.00 82.88 670 VAL A C 1
ATOM 5310 O O . VAL A 1 670 ? -51.030 -2.119 63.422 1.00 82.88 670 VAL A O 1
ATOM 5313 N N . SER A 1 671 ? -49.883 -1.233 65.137 1.00 82.38 671 SER A N 1
ATOM 5314 C CA . SER A 1 671 ? -50.422 -2.131 66.166 1.00 82.38 671 SER A CA 1
ATOM 5315 C C . SER A 1 671 ? -51.229 -1.353 67.193 1.00 82.38 671 SER A C 1
ATOM 5317 O O . SER A 1 671 ? -50.791 -0.301 67.656 1.00 82.38 671 SER A O 1
ATOM 5319 N N . ILE A 1 672 ? -52.387 -1.893 67.565 1.00 80.12 672 ILE A N 1
ATOM 5320 C CA . ILE A 1 672 ? -53.316 -1.293 68.526 1.00 80.12 672 ILE A CA 1
ATOM 5321 C C . ILE A 1 672 ? -53.734 -2.380 69.516 1.00 80.12 672 ILE A C 1
ATOM 5323 O O . ILE A 1 672 ? -54.033 -3.499 69.105 1.00 80.12 672 ILE A O 1
ATOM 5327 N N . GLN A 1 673 ? -53.757 -2.052 70.806 1.00 82.94 673 GLN A N 1
ATOM 5328 C CA . GLN A 1 673 ? -54.356 -2.877 71.856 1.00 82.94 673 GLN A CA 1
ATOM 5329 C C . GLN A 1 673 ? -55.655 -2.208 72.302 1.00 82.94 673 GLN A C 1
ATOM 5331 O O . GLN A 1 673 ? -55.662 -1.002 72.537 1.00 82.94 673 GLN A O 1
ATOM 5336 N N . LEU A 1 674 ? -56.744 -2.973 72.368 1.00 79.81 674 LEU A N 1
ATOM 5337 C CA . LEU A 1 674 ? -58.077 -2.486 72.725 1.00 79.81 674 LEU A CA 1
ATOM 5338 C C . LEU A 1 674 ? -58.722 -3.455 73.710 1.00 79.81 674 LEU A C 1
ATOM 5340 O O . LEU A 1 674 ? -58.670 -4.668 73.499 1.00 79.81 674 LEU A O 1
ATOM 5344 N N . TYR A 1 675 ? -59.374 -2.928 74.742 1.00 80.06 675 TYR A N 1
ATOM 5345 C CA . TYR A 1 675 ? -60.251 -3.717 75.600 1.00 80.06 675 TYR A CA 1
ATOM 5346 C C . TYR A 1 675 ? -61.613 -3.935 74.929 1.00 80.06 675 TYR A C 1
ATOM 5348 O O . TYR A 1 675 ? -62.032 -3.196 74.034 1.00 80.06 675 TYR A O 1
ATOM 5356 N N . ASN A 1 676 ? -62.337 -4.976 75.344 1.00 80.12 676 ASN A N 1
ATOM 5357 C CA . ASN A 1 676 ? -63.637 -5.279 74.754 1.00 80.12 676 ASN A CA 1
ATOM 5358 C C . ASN A 1 676 ? -64.631 -4.117 74.948 1.00 80.12 676 ASN A C 1
ATOM 5360 O O . ASN A 1 676 ? -64.860 -3.663 76.066 1.00 80.12 676 ASN A O 1
ATOM 5364 N N . GLY A 1 677 ? -65.247 -3.665 73.854 1.00 76.81 677 GLY A N 1
ATOM 5365 C CA . GLY A 1 677 ? -66.134 -2.503 73.820 1.00 76.81 677 GLY A CA 1
ATOM 5366 C C . GLY A 1 677 ? -65.424 -1.180 73.517 1.00 76.81 677 GLY A C 1
ATOM 5367 O O . GLY A 1 677 ? -66.101 -0.219 73.140 1.00 76.81 677 GLY A O 1
ATOM 5368 N N . GLU A 1 678 ? -64.091 -1.123 73.607 1.00 83.62 678 GLU A N 1
ATOM 5369 C CA . GLU A 1 678 ? -63.332 0.084 73.291 1.00 83.62 678 GLU A CA 1
ATOM 5370 C C . GLU A 1 678 ? -63.320 0.387 71.797 1.00 83.62 678 GLU A C 1
ATOM 5372 O O . GLU A 1 678 ? -63.340 -0.492 70.931 1.00 83.62 678 GLU A O 1
ATOM 5377 N N . THR A 1 679 ? -63.299 1.685 71.502 1.00 84.94 679 THR A N 1
ATOM 5378 C CA . THR A 1 679 ? -63.193 2.218 70.148 1.00 84.94 679 THR A CA 1
ATOM 5379 C C . THR A 1 679 ? -62.051 3.219 70.105 1.00 84.94 679 THR A C 1
ATOM 5381 O O . THR A 1 679 ? -62.079 4.214 70.824 1.00 84.94 679 THR A O 1
ATOM 5384 N N . GLN A 1 680 ? -61.082 2.987 69.226 1.00 88.12 680 GLN A N 1
ATOM 5385 C CA . GLN A 1 680 ? -59.944 3.870 68.998 1.00 88.12 680 GLN A CA 1
ATOM 5386 C C . GLN A 1 680 ? -60.004 4.453 67.589 1.00 88.12 680 GLN A C 1
ATOM 5388 O O . GLN A 1 680 ? -60.340 3.764 66.626 1.00 88.12 680 GLN A O 1
ATOM 5393 N N . ARG A 1 681 ? -59.657 5.736 67.457 1.00 89.50 681 ARG A N 1
ATOM 5394 C CA . ARG A 1 681 ? -59.563 6.407 66.155 1.00 89.50 681 ARG A CA 1
ATOM 5395 C C . ARG A 1 681 ? -58.131 6.350 65.628 1.00 89.50 681 ARG A C 1
ATOM 5397 O O . ARG A 1 681 ? -57.189 6.684 66.347 1.00 89.50 681 ARG A O 1
ATOM 5404 N N . LEU A 1 682 ? -58.000 5.963 64.366 1.00 89.44 682 LEU A N 1
ATOM 5405 C CA . LEU A 1 682 ? -56.786 5.990 63.560 1.00 89.44 682 LEU A CA 1
ATOM 5406 C C . LEU A 1 682 ? -56.987 7.018 62.445 1.00 89.44 682 LEU A C 1
ATOM 5408 O O . LEU A 1 682 ? -57.888 6.865 61.624 1.00 89.44 682 LEU A O 1
ATOM 5412 N N . VAL A 1 683 ? -56.155 8.056 62.406 1.00 91.12 683 VAL A N 1
ATOM 5413 C CA . VAL A 1 683 ? -56.143 9.007 61.289 1.00 91.12 683 VAL A CA 1
ATOM 5414 C C . VAL A 1 683 ? -55.078 8.556 60.300 1.00 91.12 683 VAL A C 1
ATOM 5416 O O . VAL A 1 683 ? -53.904 8.446 60.654 1.00 91.12 683 VAL A O 1
ATOM 5419 N N . VAL A 1 684 ? -55.503 8.269 59.075 1.00 91.31 684 VAL A N 1
ATOM 5420 C CA . VAL A 1 684 ? -54.642 7.979 57.931 1.00 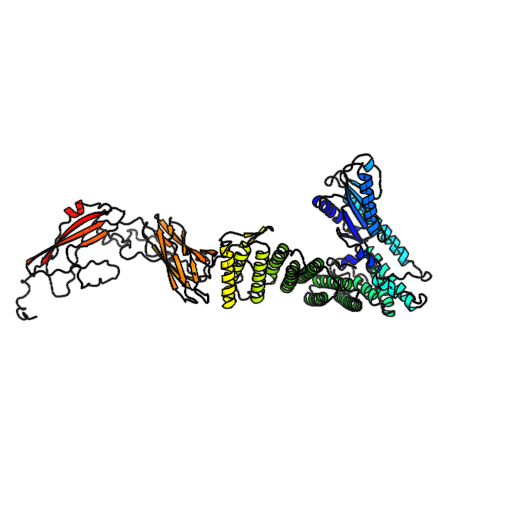91.31 684 VAL A CA 1
ATOM 5421 C C . VAL A 1 684 ? -54.520 9.259 57.112 1.00 91.31 684 VAL A C 1
ATOM 5423 O O . VAL A 1 684 ? -55.519 9.802 56.643 1.00 91.31 684 VAL A O 1
ATOM 5426 N N . THR A 1 685 ? -53.300 9.748 56.960 1.00 91.38 685 THR A N 1
ATOM 5427 C CA . THR A 1 685 ? -52.976 10.954 56.203 1.00 91.38 685 THR A CA 1
ATOM 5428 C C . THR A 1 685 ? -52.440 10.544 54.837 1.00 91.38 685 THR A C 1
ATOM 5430 O O . THR A 1 685 ? -51.479 9.777 54.746 1.00 91.38 685 THR A O 1
ATOM 5433 N N . LEU A 1 686 ? -53.086 11.049 53.792 1.00 91.44 686 LEU A N 1
ATOM 5434 C CA . LEU A 1 686 ? -52.826 10.779 52.386 1.00 91.44 686 LEU A CA 1
ATOM 5435 C C . LEU A 1 686 ? -52.270 12.055 51.751 1.00 91.44 686 LEU A C 1
ATOM 5437 O O . LEU A 1 686 ? -52.995 13.033 51.601 1.00 91.44 686 LEU A O 1
ATOM 5441 N N . GLU A 1 687 ? -50.993 12.067 51.397 1.00 92.38 687 GLU A N 1
ATOM 5442 C CA . GLU A 1 687 ? -50.335 13.225 50.787 1.00 92.38 687 GLU A CA 1
ATOM 5443 C C . GLU A 1 687 ? -50.015 12.948 49.318 1.00 92.38 687 GLU A C 1
ATOM 5445 O O . GLU A 1 687 ? -49.380 11.939 49.000 1.00 92.38 687 GLU A O 1
ATOM 5450 N N . ASN A 1 688 ? -50.446 13.837 48.415 1.00 92.44 688 ASN A N 1
ATOM 5451 C CA . ASN A 1 688 ? -50.021 13.781 47.019 1.00 92.44 688 ASN A CA 1
ATOM 5452 C C . ASN A 1 688 ? -48.616 14.382 46.891 1.00 92.44 688 ASN A C 1
ATOM 5454 O O . ASN A 1 688 ? -48.457 15.601 46.855 1.00 92.44 688 ASN A O 1
ATOM 5458 N N . ILE A 1 689 ? -47.607 13.521 46.799 1.00 90.19 689 ILE A N 1
ATOM 5459 C CA . ILE A 1 689 ? -46.204 13.911 46.603 1.00 90.19 689 ILE A CA 1
ATOM 5460 C C . ILE A 1 689 ? -45.795 13.906 45.120 1.00 90.19 689 ILE A C 1
ATOM 5462 O O . ILE A 1 689 ? -44.623 14.099 44.798 1.00 90.19 689 ILE A O 1
ATOM 5466 N N . GLY A 1 690 ? -46.735 13.611 44.217 1.00 86.56 690 GLY A N 1
ATOM 5467 C CA . GLY A 1 690 ? -46.528 13.592 42.773 1.00 86.56 690 GLY A CA 1
ATOM 5468 C C . GLY A 1 690 ? -46.828 14.931 42.104 1.00 86.56 690 GLY A C 1
ATOM 5469 O O . GLY A 1 690 ? -47.178 15.913 42.755 1.00 86.56 690 GLY A O 1
ATOM 5470 N N . LEU A 1 691 ? -46.692 14.948 40.777 1.00 86.88 691 LEU A N 1
ATOM 5471 C CA . LEU A 1 691 ? -47.025 16.100 39.927 1.00 86.88 691 LEU A CA 1
ATOM 5472 C C . LEU A 1 691 ? -48.426 15.998 39.312 1.00 86.88 691 LEU A C 1
ATOM 5474 O O . LEU A 1 691 ? -49.000 17.015 38.933 1.00 86.88 691 LEU A O 1
ATOM 5478 N N . GLU A 1 692 ? -48.991 14.792 39.268 1.00 90.94 692 GLU A N 1
ATOM 5479 C CA . GLU A 1 692 ? -50.329 14.543 38.739 1.00 90.94 692 GLU A CA 1
ATOM 5480 C C . GLU A 1 692 ? -51.386 14.573 39.854 1.00 90.94 692 GLU A C 1
ATOM 5482 O O . GLU A 1 692 ? -51.112 14.135 40.981 1.00 90.94 692 GLU A O 1
ATOM 5487 N N . PRO A 1 693 ? -52.605 15.067 39.579 1.00 90.19 693 PRO A N 1
ATOM 5488 C CA . PRO A 1 693 ? -53.697 15.040 40.543 1.00 90.19 693 PRO A CA 1
ATOM 5489 C C . PRO A 1 693 ? -54.172 13.603 40.819 1.00 90.19 693 PRO A C 1
ATOM 5491 O O . PRO A 1 693 ? -54.286 12.779 39.915 1.00 90.19 693 PRO A O 1
ATOM 5494 N N . LEU A 1 694 ? -54.509 13.299 42.076 1.00 89.25 694 LEU A N 1
ATOM 5495 C CA . LEU A 1 694 ? -55.179 12.042 42.433 1.00 89.25 694 LEU A CA 1
ATOM 5496 C C . LEU A 1 694 ? -56.688 12.202 42.253 1.00 89.25 694 LEU A C 1
ATOM 5498 O O . LEU A 1 694 ? -57.309 12.967 42.986 1.00 89.25 694 LEU A O 1
ATOM 5502 N N . GLU A 1 695 ? -57.283 11.482 41.305 1.00 87.75 695 GLU A N 1
ATOM 5503 C CA . GLU A 1 695 ? -58.705 11.639 40.960 1.00 87.75 695 GLU A CA 1
ATOM 5504 C C . GLU A 1 695 ? -59.645 10.735 41.763 1.00 87.75 695 GLU A C 1
ATOM 5506 O O . GLU A 1 695 ? -60.761 11.134 42.091 1.00 87.75 695 GLU A O 1
ATOM 5511 N N . GLN A 1 696 ? -59.212 9.511 42.069 1.00 84.69 696 GLN A N 1
ATOM 5512 C CA . GLN A 1 696 ? -60.046 8.485 42.693 1.00 84.69 696 GLN A CA 1
ATOM 5513 C C . GLN A 1 696 ? -59.325 7.859 43.885 1.00 84.69 696 GLN A C 1
ATOM 5515 O O . GLN A 1 696 ? -58.130 7.576 43.826 1.00 84.69 696 GLN A O 1
ATOM 5520 N N . LEU A 1 697 ? -60.074 7.620 44.962 1.00 85.94 697 LEU A N 1
ATOM 5521 C CA . LEU A 1 697 ? -59.618 6.901 46.146 1.00 85.94 697 LEU A CA 1
ATOM 5522 C C . LEU A 1 697 ? -60.630 5.804 46.467 1.00 85.94 697 LEU A C 1
ATOM 5524 O O . LEU A 1 697 ? -61.787 6.093 46.768 1.00 85.94 697 LEU A O 1
ATOM 5528 N N . GLU A 1 698 ? -60.180 4.555 46.445 1.00 85.12 698 GLU A N 1
ATOM 5529 C CA . GLU A 1 698 ? -60.964 3.406 46.887 1.00 85.12 698 GLU A CA 1
ATOM 5530 C C . GLU A 1 698 ? -60.315 2.798 48.132 1.00 85.12 698 GLU A C 1
ATOM 5532 O O . GLU A 1 698 ? -59.098 2.621 48.194 1.00 85.12 698 GLU A O 1
ATOM 5537 N N . VAL A 1 699 ? -61.130 2.500 49.145 1.00 85.50 699 VAL A N 1
ATOM 5538 C CA . VAL A 1 699 ? -60.671 1.938 50.418 1.00 85.50 699 VAL A CA 1
ATOM 5539 C C . VAL A 1 699 ? -61.422 0.642 50.676 1.00 85.50 699 VAL A C 1
ATOM 5541 O O . VAL A 1 699 ? -62.643 0.639 50.821 1.00 85.50 699 VAL A O 1
ATOM 5544 N N . THR A 1 700 ? -60.681 -0.456 50.782 1.00 84.62 700 THR A N 1
ATOM 5545 C CA . THR A 1 700 ? -61.216 -1.783 51.108 1.00 84.62 700 THR A CA 1
ATOM 5546 C C . THR A 1 700 ? -60.575 -2.310 52.383 1.00 84.62 700 THR A C 1
ATOM 5548 O O . THR A 1 700 ? -59.392 -2.070 52.622 1.00 84.62 700 THR A O 1
ATOM 5551 N N . SER A 1 701 ? -61.316 -3.082 53.176 1.00 82.81 701 SER A N 1
ATOM 5552 C CA . SER A 1 701 ? -60.772 -3.798 54.331 1.00 82.81 701 SER A CA 1
ATOM 5553 C C . SER A 1 701 ? -60.818 -5.309 54.107 1.00 82.81 701 SER A C 1
ATOM 5555 O O . SER A 1 701 ? -61.722 -5.841 53.464 1.00 82.81 701 SER A O 1
ATOM 5557 N N . LYS A 1 702 ? -59.827 -6.018 54.652 1.00 80.50 702 LYS A N 1
ATOM 5558 C CA . LYS A 1 702 ? -59.790 -7.481 54.684 1.00 80.50 702 LYS A CA 1
ATOM 5559 C C . LYS A 1 702 ? -59.328 -7.931 56.062 1.00 80.50 702 LYS A C 1
ATOM 5561 O O . LYS A 1 702 ? -58.264 -7.523 56.519 1.00 80.50 702 LYS A O 1
ATOM 5566 N N . LEU A 1 703 ? -60.121 -8.776 56.715 1.00 75.81 703 LEU A N 1
ATOM 5567 C CA . LEU A 1 703 ? -59.765 -9.366 58.002 1.00 75.81 703 LEU A CA 1
ATOM 5568 C C . LEU A 1 703 ? -58.940 -10.642 57.778 1.00 75.81 703 LEU A C 1
ATOM 5570 O O . LEU A 1 703 ? -59.360 -11.537 57.045 1.00 75.81 703 LEU A O 1
ATOM 5574 N N . LEU A 1 704 ? -57.774 -10.732 58.417 1.00 71.00 704 LEU A N 1
ATOM 5575 C CA . LEU A 1 704 ? -56.908 -11.914 58.425 1.00 71.00 704 LEU A CA 1
ATOM 5576 C C . LEU A 1 704 ? -56.811 -12.416 59.875 1.00 71.00 704 LEU A C 1
ATOM 5578 O O . LEU A 1 704 ? -56.084 -11.833 60.673 1.00 71.00 704 LEU A O 1
ATOM 5582 N N . SER A 1 705 ? -57.578 -13.453 60.236 1.00 65.62 705 SER A N 1
ATOM 5583 C CA . SER A 1 705 ? -57.569 -14.015 61.599 1.00 65.62 705 SER A CA 1
ATOM 5584 C C . SER A 1 705 ? -56.588 -15.182 61.725 1.00 65.62 705 SER A C 1
ATOM 5586 O O . SER A 1 705 ? -56.575 -16.066 60.870 1.00 65.62 705 SER A O 1
ATOM 5588 N N . THR A 1 706 ? -55.802 -15.218 62.804 1.00 58.47 706 THR A N 1
ATOM 5589 C CA . THR A 1 706 ? -54.842 -16.298 63.106 1.00 58.47 706 THR A CA 1
ATOM 5590 C C . THR A 1 706 ? -55.357 -17.328 64.121 1.00 58.47 706 THR A C 1
ATOM 5592 O O . THR A 1 706 ? -54.769 -18.403 64.221 1.00 58.47 706 THR A O 1
ATOM 5595 N N . LYS A 1 707 ? -56.463 -17.058 64.836 1.00 54.94 707 LYS A N 1
ATOM 5596 C CA . LYS A 1 707 ? -57.173 -18.003 65.729 1.00 54.94 707 LYS A CA 1
ATOM 5597 C C . LYS A 1 707 ? -58.699 -17.772 65.691 1.00 54.94 707 LYS A C 1
ATOM 5599 O O . LYS A 1 707 ? -59.164 -16.829 65.059 1.00 54.94 707 LYS A O 1
ATOM 5604 N N . GLU A 1 708 ? -59.455 -18.710 66.262 1.00 53.03 708 GLU A N 1
ATOM 5605 C CA . GLU A 1 708 ? -60.899 -18.968 66.103 1.00 53.03 708 GLU A CA 1
ATOM 5606 C C . GLU A 1 708 ? -61.852 -17.753 65.980 1.00 53.03 708 GLU A C 1
ATOM 5608 O O . GLU A 1 708 ? -61.704 -16.733 66.642 1.00 53.03 708 GLU A O 1
ATOM 5613 N N . LYS A 1 709 ? -62.851 -17.929 65.096 1.00 54.19 709 LYS A N 1
ATOM 5614 C CA . LYS A 1 709 ? -64.085 -17.152 64.831 1.00 54.19 709 LYS A CA 1
ATOM 5615 C C . LYS A 1 709 ? -64.274 -15.830 65.604 1.00 54.19 709 LYS A C 1
ATOM 5617 O O . LYS A 1 709 ? -65.156 -15.707 66.449 1.00 54.19 709 LYS A O 1
ATOM 5622 N N . LEU A 1 710 ? -63.542 -14.797 65.195 1.00 56.06 710 LEU A N 1
ATOM 5623 C CA . LEU A 1 710 ? -63.932 -13.404 65.421 1.00 56.06 710 LEU A CA 1
ATOM 5624 C C . LEU A 1 710 ? -65.062 -13.036 64.443 1.00 56.06 710 LEU A C 1
ATOM 5626 O O . LEU A 1 710 ? -64.817 -12.888 63.247 1.00 56.06 710 LEU A O 1
ATOM 5630 N N . ASN A 1 711 ? -66.293 -12.896 64.940 1.00 55.09 711 ASN A N 1
ATOM 5631 C CA . ASN A 1 711 ? -67.446 -12.448 64.152 1.00 55.09 711 ASN A CA 1
ATOM 5632 C C . ASN A 1 711 ? -67.739 -10.964 64.439 1.00 55.09 711 ASN A C 1
ATOM 5634 O O . ASN A 1 711 ? -68.143 -10.618 65.547 1.00 55.09 711 ASN A O 1
ATOM 5638 N N . GLY A 1 712 ? -67.568 -10.091 63.440 1.00 62.44 712 GLY A N 1
ATOM 5639 C CA . GLY A 1 712 ? -67.976 -8.681 63.509 1.00 62.44 712 GLY A CA 1
ATOM 5640 C C . GLY A 1 712 ? -67.165 -7.738 62.612 1.00 62.44 712 GLY A C 1
ATOM 5641 O O . GLY A 1 712 ? -66.024 -8.028 62.258 1.00 62.44 712 GLY A O 1
ATOM 5642 N N . ASP A 1 713 ? -67.751 -6.584 62.275 1.00 66.38 713 ASP A N 1
ATOM 5643 C CA . ASP A 1 713 ? -67.055 -5.482 61.601 1.00 66.38 713 ASP A CA 1
ATOM 5644 C C . ASP A 1 713 ? -66.224 -4.691 62.627 1.00 66.38 713 ASP A C 1
ATOM 5646 O O . ASP A 1 713 ? -66.753 -3.899 63.410 1.00 66.38 713 ASP A O 1
ATOM 5650 N N . PHE A 1 714 ? -64.908 -4.918 62.645 1.00 77.50 714 PHE A N 1
ATOM 5651 C CA . PHE A 1 714 ? -63.972 -4.244 63.564 1.00 77.50 714 PHE A CA 1
ATOM 5652 C C . PHE A 1 714 ? -63.562 -2.843 63.097 1.00 77.50 714 PHE A C 1
ATOM 5654 O O . PHE A 1 714 ? -63.038 -2.052 63.881 1.00 77.50 714 PHE A O 1
ATOM 5661 N N . LEU A 1 715 ? -63.773 -2.539 61.817 1.00 85.44 715 LEU A N 1
ATOM 5662 C CA . LEU A 1 715 ? -63.363 -1.294 61.178 1.00 85.44 715 LEU A CA 1
ATOM 5663 C C . LEU A 1 715 ? -64.594 -0.573 60.640 1.00 85.44 715 LEU A C 1
ATOM 5665 O O . LEU A 1 715 ? -65.398 -1.159 59.923 1.00 85.44 715 LEU A O 1
ATOM 5669 N N . SER A 1 716 ? -64.712 0.714 60.949 1.00 85.62 716 SER A N 1
ATOM 5670 C CA . SER A 1 716 ? -65.713 1.598 60.351 1.00 85.62 716 SER A CA 1
ATOM 5671 C C . SER A 1 716 ? -65.074 2.927 59.964 1.00 85.62 716 SER A C 1
ATOM 5673 O O . SER A 1 716 ? -64.243 3.464 60.694 1.00 85.62 716 SER A O 1
ATOM 5675 N N . TRP A 1 717 ? -65.438 3.462 58.804 1.00 90.12 717 TRP A N 1
ATOM 5676 C CA . TRP A 1 717 ? -64.961 4.754 58.312 1.00 90.12 717 TRP A CA 1
ATOM 5677 C C . TRP A 1 717 ? -66.074 5.453 57.527 1.00 90.12 717 TRP A C 1
ATOM 5679 O O . TRP A 1 717 ? -67.033 4.817 57.092 1.00 90.12 717 TRP A O 1
ATOM 5689 N N . LYS A 1 718 ? -65.953 6.772 57.360 1.00 86.25 718 LYS A N 1
ATOM 5690 C CA . LYS A 1 718 ? -66.790 7.571 56.455 1.00 86.25 718 LYS A CA 1
ATOM 5691 C C . LYS A 1 718 ? -65.886 8.173 55.392 1.00 86.25 718 LYS A C 1
ATOM 5693 O O . LYS A 1 718 ? -64.876 8.772 55.748 1.00 86.25 718 LYS A O 1
ATOM 5698 N N . LEU A 1 719 ? -66.230 7.987 54.119 1.00 85.62 719 LEU A N 1
ATOM 5699 C CA . LEU A 1 719 ? -65.383 8.416 53.002 1.00 85.62 719 LEU A CA 1
ATOM 5700 C C . LEU A 1 719 ? -65.816 9.764 52.403 1.00 85.62 719 LEU A C 1
ATOM 5702 O O . LEU A 1 719 ? -65.008 10.385 51.728 1.00 85.62 719 LEU A O 1
ATOM 5706 N N . ASP A 1 720 ? -67.034 10.247 52.676 1.00 85.94 720 ASP A N 1
ATOM 5707 C CA . ASP A 1 720 ? -67.602 11.455 52.046 1.00 85.94 720 ASP A CA 1
ATOM 5708 C C . ASP A 1 720 ? -66.716 12.702 52.226 1.00 85.94 720 ASP A C 1
ATOM 5710 O O . ASP A 1 720 ? -66.442 13.421 51.268 1.00 85.94 720 ASP A O 1
ATOM 5714 N N . GLU A 1 721 ? -66.207 12.927 53.443 1.00 84.19 721 GLU A N 1
ATOM 5715 C CA . GLU A 1 721 ? -65.329 14.063 53.766 1.00 84.19 721 GLU A CA 1
ATOM 5716 C C . GLU A 1 721 ? -63.951 13.953 53.094 1.00 84.19 721 GLU A C 1
ATOM 5718 O O . GLU A 1 721 ? -63.349 14.969 52.746 1.00 84.19 721 GLU A O 1
ATOM 5723 N N . THR A 1 722 ? -63.448 12.730 52.897 1.00 85.69 722 THR A N 1
ATOM 5724 C CA . THR A 1 722 ? -62.168 12.467 52.226 1.00 85.69 722 THR A CA 1
ATOM 5725 C C . THR A 1 722 ? -62.317 12.559 50.703 1.00 85.69 722 THR A C 1
ATOM 5727 O O . THR A 1 722 ? -61.473 13.163 50.048 1.00 85.69 722 THR A O 1
ATOM 5730 N N . LEU A 1 723 ? -63.403 12.022 50.131 1.00 86.94 723 LEU A N 1
ATOM 5731 C CA . LEU A 1 723 ? -63.696 12.094 48.694 1.00 86.94 723 LEU A CA 1
ATOM 5732 C C . LEU A 1 723 ? -63.981 13.523 48.229 1.00 86.94 723 LEU A C 1
ATOM 5734 O O . LEU A 1 723 ? -63.607 13.874 47.116 1.00 86.94 723 LEU A O 1
ATOM 5738 N N . ALA A 1 724 ? -64.585 14.366 49.072 1.00 86.75 724 ALA A N 1
ATOM 5739 C CA . ALA A 1 724 ? -64.823 15.777 48.756 1.00 86.75 724 ALA A CA 1
ATOM 5740 C C . ALA A 1 724 ? -63.529 16.589 48.538 1.00 86.75 724 ALA A C 1
ATOM 5742 O O . ALA A 1 724 ? -63.583 17.697 48.009 1.00 86.75 724 ALA A O 1
ATOM 5743 N N . GLN A 1 725 ? -62.374 16.054 48.947 1.00 86.56 725 GLN A N 1
ATOM 5744 C CA . GLN A 1 725 ? -61.055 16.667 48.759 1.00 86.56 725 GLN A CA 1
ATOM 5745 C C . GLN A 1 725 ? -60.381 16.229 47.444 1.00 86.56 725 GLN A C 1
ATOM 5747 O O . GLN A 1 725 ? -59.289 16.709 47.138 1.00 86.56 725 GLN A O 1
ATOM 5752 N N . LEU A 1 726 ? -61.013 15.336 46.669 1.00 86.75 726 LEU A N 1
ATOM 5753 C CA . LEU A 1 726 ? -60.544 14.903 45.352 1.00 86.75 726 LEU A CA 1
ATOM 5754 C C . LEU A 1 726 ? -61.133 15.793 44.234 1.00 86.75 726 LEU A C 1
ATOM 5756 O O . LEU A 1 726 ? -62.293 16.198 44.330 1.00 86.75 726 LEU A O 1
ATOM 5760 N N . PRO A 1 727 ? -60.382 16.086 43.154 1.00 89.75 727 PRO A N 1
ATOM 5761 C CA . PRO A 1 727 ? -59.029 15.610 42.877 1.00 89.75 727 PRO A CA 1
ATOM 5762 C C . PRO A 1 727 ? -57.969 16.268 43.776 1.00 89.75 727 PRO A C 1
ATOM 5764 O O . PRO A 1 727 ? -57.882 17.496 43.860 1.00 89.75 727 PRO A O 1
ATOM 5767 N N . LEU A 1 728 ? -57.141 15.450 44.436 1.00 90.88 728 LEU A N 1
ATOM 5768 C CA . LEU A 1 728 ? -56.120 15.934 45.365 1.00 90.88 728 LEU A CA 1
ATOM 5769 C C . LEU A 1 728 ? -54.925 16.444 44.557 1.00 90.88 728 LEU A C 1
ATOM 5771 O O . LEU A 1 728 ? -54.174 15.660 43.974 1.00 90.88 728 LEU A O 1
ATOM 5775 N N . GLN A 1 729 ? -54.775 17.765 44.504 1.00 92.19 729 GLN A N 1
ATOM 5776 C CA . GLN A 1 729 ? -53.711 18.441 43.757 1.00 92.19 729 GLN A CA 1
ATOM 5777 C C . GLN A 1 729 ? -52.312 18.151 44.344 1.00 92.19 729 GLN A C 1
ATOM 5779 O O . GLN A 1 729 ? -52.212 17.831 45.533 1.00 92.19 729 GLN A O 1
ATOM 5784 N N . PRO A 1 730 ? -51.233 18.302 43.554 1.00 91.19 730 PRO A N 1
ATOM 5785 C CA . PRO A 1 730 ? -49.853 18.179 44.030 1.00 91.19 730 PRO A CA 1
ATOM 5786 C C . PRO A 1 730 ? -49.579 18.962 45.323 1.00 91.19 730 PRO A C 1
ATOM 5788 O O . PRO A 1 730 ? -49.961 20.129 45.457 1.00 91.19 730 PRO A O 1
ATOM 5791 N N . GLY A 1 731 ? -48.932 18.314 46.293 1.00 89.94 731 GLY A N 1
ATOM 5792 C CA . GLY A 1 731 ? -48.591 18.879 47.603 1.00 89.94 731 GLY A CA 1
ATOM 5793 C C . GLY A 1 731 ? -49.774 19.081 48.557 1.00 89.94 731 GLY A C 1
ATOM 5794 O O . GLY A 1 731 ? -49.615 19.701 49.609 1.00 89.94 731 GLY A O 1
ATOM 5795 N N . LYS A 1 732 ? -50.982 18.617 48.206 1.00 92.44 732 LYS A N 1
ATOM 5796 C CA . LYS A 1 732 ? -52.147 18.642 49.100 1.00 92.44 732 LYS A CA 1
ATOM 5797 C C . LYS A 1 732 ? -52.287 17.332 49.865 1.00 92.44 732 LYS A C 1
ATOM 5799 O O . LYS A 1 732 ? -51.830 16.274 49.437 1.00 92.44 732 LYS A O 1
ATOM 5804 N N . VAL A 1 733 ? -52.952 17.435 51.013 1.00 92.12 733 VAL A N 1
ATOM 5805 C CA . VAL A 1 733 ? -53.144 16.346 51.969 1.00 92.12 733 VAL A CA 1
ATOM 5806 C C . VAL A 1 733 ? -54.635 16.115 52.180 1.00 92.12 733 VAL A C 1
ATOM 5808 O O . VAL A 1 733 ? -55.368 17.076 52.405 1.00 92.12 733 VAL A O 1
ATOM 5811 N N . ALA A 1 734 ? -55.055 14.853 52.151 1.00 91.62 734 ALA A N 1
ATOM 5812 C CA . ALA A 1 734 ? -56.371 14.393 52.570 1.00 91.62 734 ALA A CA 1
ATOM 5813 C C . ALA A 1 734 ? -56.255 13.484 53.799 1.00 91.62 734 ALA A C 1
ATOM 5815 O O . ALA A 1 734 ? -55.259 12.786 53.987 1.00 91.62 734 ALA A O 1
ATOM 5816 N N . THR A 1 735 ? -57.275 13.474 54.653 1.00 91.38 735 THR A N 1
ATOM 5817 C CA . THR A 1 735 ? -57.298 12.635 55.858 1.00 91.38 735 THR A CA 1
ATOM 5818 C C . THR A 1 735 ? -58.492 11.688 55.845 1.00 91.38 735 THR A C 1
ATOM 5820 O O . THR A 1 735 ? -59.607 12.057 55.478 1.00 91.38 735 THR A O 1
ATOM 5823 N N . LEU A 1 736 ? -58.246 10.446 56.255 1.00 91.19 736 LEU A N 1
ATOM 5824 C CA . LEU A 1 736 ? -59.241 9.398 56.441 1.00 91.19 736 LEU A CA 1
ATOM 5825 C C . LEU A 1 736 ? -59.229 8.972 57.907 1.00 91.19 736 LEU A C 1
ATOM 5827 O O . LEU A 1 736 ? -58.218 8.489 58.413 1.00 91.19 736 LEU A O 1
ATOM 5831 N N . THR A 1 737 ? -60.361 9.112 58.593 1.00 90.56 737 THR A N 1
ATOM 5832 C CA . THR A 1 737 ? -60.490 8.648 59.980 1.00 90.56 737 THR A CA 1
ATOM 5833 C C . THR A 1 737 ? -61.122 7.261 60.014 1.00 90.56 737 THR A C 1
ATOM 5835 O O . THR A 1 737 ? -62.301 7.093 59.701 1.00 90.56 737 THR A O 1
ATOM 5838 N N . VAL A 1 738 ? -60.344 6.267 60.438 1.00 90.25 738 VAL A N 1
ATOM 5839 C CA . VAL A 1 738 ? -60.780 4.883 60.643 1.00 90.25 738 VAL A CA 1
ATOM 5840 C C . VAL A 1 738 ? -61.052 4.664 62.130 1.00 90.25 738 VAL A C 1
ATOM 5842 O O . VAL A 1 738 ? -60.185 4.877 62.975 1.00 90.25 738 VAL A O 1
ATOM 5845 N N . SER A 1 739 ? -62.266 4.243 62.470 1.00 88.62 739 SER A N 1
ATOM 5846 C CA . SER A 1 739 ? -62.645 3.849 63.827 1.00 88.62 739 SER A CA 1
ATOM 5847 C C . SER A 1 739 ? -62.492 2.339 63.980 1.00 88.62 739 SER A C 1
ATOM 5849 O O . SER A 1 739 ? -63.199 1.569 63.328 1.00 88.62 739 SER A O 1
ATOM 5851 N N . VAL A 1 740 ? -61.563 1.931 64.842 1.00 88.19 740 VAL A N 1
ATOM 5852 C CA . VAL A 1 740 ? -61.274 0.535 65.179 1.00 88.19 740 VAL A CA 1
ATOM 5853 C C . VAL A 1 740 ? -62.006 0.201 66.472 1.00 88.19 740 VAL A C 1
ATOM 5855 O O . VAL A 1 740 ? -61.735 0.816 67.502 1.00 88.19 740 VAL A O 1
ATOM 5858 N N . LYS A 1 741 ? -62.948 -0.741 66.431 1.00 84.62 741 LYS A N 1
ATOM 5859 C CA . LYS A 1 741 ? -63.754 -1.140 67.589 1.00 84.62 741 LYS A CA 1
ATOM 5860 C C . LYS A 1 741 ? -63.560 -2.615 67.894 1.00 84.62 741 LYS A C 1
ATOM 5862 O O . LYS A 1 741 ? -63.820 -3.460 67.044 1.00 84.62 741 LYS A O 1
ATOM 5867 N N . ALA A 1 742 ? -63.177 -2.924 69.128 1.00 78.75 742 ALA A N 1
ATOM 5868 C CA . ALA A 1 742 ? -63.147 -4.297 69.611 1.00 78.75 742 ALA A CA 1
ATOM 5869 C C . ALA A 1 742 ? -64.543 -4.697 70.108 1.00 78.75 742 ALA A C 1
ATOM 5871 O O . ALA A 1 742 ? -65.091 -4.081 71.024 1.00 78.75 742 ALA A O 1
ATOM 5872 N N . LYS A 1 743 ? -65.136 -5.730 69.503 1.00 70.19 743 LYS A N 1
ATOM 5873 C CA . LYS A 1 743 ? -66.378 -6.345 69.979 1.00 70.19 743 LYS A CA 1
ATOM 5874 C C . LYS A 1 743 ? -66.234 -7.862 69.907 1.00 70.19 743 LYS A C 1
ATOM 5876 O O . LYS A 1 743 ? -66.223 -8.422 68.818 1.00 70.19 743 LYS A O 1
ATOM 5881 N N . LEU A 1 744 ? -66.098 -8.502 71.061 1.00 67.25 744 LEU A N 1
ATOM 5882 C CA . LEU A 1 744 ? -66.099 -9.957 71.177 1.00 67.25 744 LEU A CA 1
ATOM 5883 C C . LEU A 1 744 ? -67.542 -10.449 71.325 1.00 67.25 744 LEU A C 1
ATOM 5885 O O . LEU A 1 744 ? -68.337 -9.861 72.063 1.00 67.25 744 LEU A O 1
ATOM 5889 N N . ASP A 1 745 ? -67.889 -11.502 70.589 1.00 59.22 745 ASP A N 1
ATOM 5890 C CA . ASP A 1 745 ? -69.194 -12.146 70.687 1.00 59.22 745 ASP A CA 1
ATOM 5891 C C . ASP A 1 745 ? -69.142 -13.229 71.771 1.00 59.22 745 ASP A C 1
ATOM 5893 O O . ASP A 1 745 ? -68.563 -14.293 71.575 1.00 59.22 745 ASP A O 1
ATOM 5897 N N . PHE A 1 746 ? -69.730 -12.952 72.935 1.00 58.12 746 PHE A N 1
ATOM 5898 C CA . PHE A 1 746 ? -69.804 -13.920 74.037 1.00 58.12 746 PHE A CA 1
ATOM 5899 C C . PHE A 1 746 ? -70.874 -15.007 73.813 1.00 58.12 746 PHE A C 1
ATOM 5901 O O . PHE A 1 746 ? -71.077 -15.844 74.687 1.00 58.12 746 PHE A O 1
ATOM 5908 N N . SER A 1 747 ? -71.592 -14.997 72.681 1.00 54.75 747 SER A N 1
ATOM 5909 C CA . SER A 1 747 ? -72.767 -15.857 72.460 1.00 54.75 747 SER A CA 1
ATOM 5910 C C . SER A 1 747 ? -72.487 -17.215 71.794 1.00 54.75 747 SER A C 1
ATOM 5912 O O . SER A 1 747 ? -73.412 -18.007 71.606 1.00 54.75 747 SER A O 1
ATOM 5914 N N . CYS A 1 748 ? -71.229 -17.550 71.489 1.00 45.91 748 CYS A N 1
ATOM 5915 C CA . CYS A 1 748 ? -70.858 -18.866 70.958 1.00 45.91 748 CYS A CA 1
ATOM 5916 C C . CYS A 1 748 ? -70.289 -19.797 72.050 1.00 45.91 748 CYS A C 1
ATOM 5918 O O . CYS A 1 748 ? -69.108 -19.745 72.361 1.00 45.91 748 CYS A O 1
ATOM 5920 N N . GLN A 1 749 ? -71.154 -20.698 72.532 1.00 40.47 749 GLN A N 1
ATOM 5921 C CA . GLN A 1 749 ? -70.899 -21.925 73.312 1.00 40.47 749 GLN A CA 1
ATOM 5922 C C . GLN A 1 749 ? -70.359 -21.803 74.755 1.00 40.47 749 GLN A C 1
ATOM 5924 O O . GLN A 1 749 ? -69.204 -21.498 75.022 1.00 40.47 749 GLN A O 1
ATOM 5929 N N . GLU A 1 750 ? -71.223 -22.230 75.677 1.00 40.72 750 GLU A N 1
ATOM 5930 C CA . GLU A 1 750 ? -71.093 -22.424 77.131 1.00 40.72 750 GLU A CA 1
ATOM 5931 C C . GLU A 1 750 ? -69.949 -23.338 77.643 1.00 40.72 750 GLU A C 1
ATOM 5933 O O . GLU A 1 750 ? -69.989 -23.739 78.800 1.00 40.72 750 GLU A O 1
ATOM 5938 N N . ASN A 1 751 ? -68.906 -23.665 76.869 1.00 43.19 751 ASN A N 1
ATOM 5939 C CA . ASN A 1 751 ? -67.906 -24.674 77.280 1.00 43.19 751 ASN A CA 1
ATOM 5940 C C . ASN A 1 751 ? -66.436 -24.216 77.347 1.00 43.19 751 ASN A C 1
ATOM 5942 O O . ASN A 1 751 ? -65.546 -25.059 77.325 1.00 43.19 751 ASN A O 1
ATOM 5946 N N . LEU A 1 752 ? -66.146 -22.922 77.498 1.00 42.34 752 LEU A N 1
ATOM 5947 C CA . LEU A 1 752 ? -64.765 -22.431 77.678 1.00 42.34 752 LEU A CA 1
ATOM 5948 C C . LEU A 1 752 ? -64.594 -21.557 78.934 1.00 42.34 752 LEU A C 1
ATOM 5950 O O . LEU A 1 752 ? -63.911 -20.541 78.925 1.00 42.34 752 LEU A O 1
ATOM 5954 N N . LEU A 1 753 ? -65.200 -21.981 80.049 1.00 37.88 753 LEU A N 1
ATOM 5955 C CA . LEU A 1 753 ? -64.861 -21.506 81.403 1.00 37.88 753 LEU A CA 1
ATOM 5956 C C . LEU A 1 753 ? -63.748 -22.346 82.070 1.00 37.88 753 LEU A C 1
ATOM 5958 O O . LEU A 1 753 ? -63.617 -22.366 83.291 1.00 37.88 753 LEU A O 1
ATOM 5962 N N . GLN A 1 754 ? -62.922 -23.022 81.273 1.00 39.44 754 GLN A N 1
ATOM 5963 C CA . GLN A 1 754 ? -61.637 -23.576 81.697 1.00 39.44 754 GLN A CA 1
ATOM 5964 C C . GLN A 1 754 ? -60.573 -23.030 80.757 1.00 39.44 754 GLN A C 1
ATOM 5966 O O . GLN A 1 754 ? -60.392 -23.560 79.671 1.00 39.44 754 GLN A O 1
ATOM 5971 N N . ASP A 1 755 ? -60.018 -21.881 81.137 1.00 39.75 755 ASP A N 1
ATOM 5972 C CA . ASP A 1 755 ? -58.621 -21.464 80.937 1.00 39.75 755 ASP A CA 1
ATOM 5973 C C . ASP A 1 755 ? -58.550 -19.936 81.051 1.00 39.75 755 ASP A C 1
ATOM 5975 O O . ASP A 1 755 ? -58.360 -19.188 80.096 1.00 39.75 755 ASP A O 1
ATOM 5979 N N . LEU A 1 756 ? -58.747 -19.468 82.286 1.00 41.12 756 LEU A N 1
ATOM 5980 C CA . LEU A 1 756 ? -58.261 -18.172 82.751 1.00 41.12 756 LEU A CA 1
ATOM 5981 C C . LEU A 1 756 ? -56.963 -18.420 83.525 1.00 41.12 756 LEU A C 1
ATOM 5983 O O . LEU A 1 756 ? -56.950 -18.393 84.754 1.00 41.12 756 LEU A O 1
ATOM 5987 N N . SER A 1 757 ? -55.891 -18.702 82.789 1.00 33.09 757 SER A N 1
ATOM 5988 C CA . SER A 1 757 ? -54.501 -18.553 83.231 1.00 33.09 757 SER A CA 1
ATOM 5989 C C . SER A 1 757 ? -53.575 -18.701 82.022 1.00 33.09 757 SER A C 1
ATOM 5991 O O . SER A 1 757 ? -53.254 -19.827 81.647 1.00 33.09 757 SER A O 1
ATOM 5993 N N . ASP A 1 758 ? -53.259 -17.575 81.376 1.00 28.45 758 ASP A N 1
ATOM 5994 C CA . ASP A 1 758 ? -51.919 -17.166 80.900 1.00 28.45 758 ASP A CA 1
ATOM 5995 C C . ASP A 1 758 ? -52.002 -16.032 79.866 1.00 28.45 758 ASP A C 1
ATOM 5997 O O . ASP A 1 758 ? -52.644 -16.209 78.802 1.00 28.45 758 ASP A O 1
#

Mean predicted aligned error: 13.52 Å

Nearest PDB structures (foldseek):
  4wne-assembly1_A  TM=4.277E-01  e=7.187E-05  Homo sapiens
  4a1s-assembly1_B  TM=4.499E-01  e=5.957E-05  Drosophila melanogaster
  5a7d-assembly4_D  TM=4.485E-01  e=9.981E-05  Drosophila melanogaster
  8rtc-assembly2_B  TM=3.592E-01  e=7.106E-02  Bacillus phage phi3T
  8qcb-assembly1_B  TM=3.004E-01  e=5.363E-02  Saccharomyces cerevisiae

Secondary structure (DSSP, 8-state):
-PPP-TT--SGGGGEEEEEEEE-SS--HHHHHHHHHHHHT--EEEPTTSS-EEEEEEES---GGGGGGTTT-GGGSEEEEEEEEE---TTTHHHHHHHHHHHHHHTTTT-SEEEEEEES--SHHHHS--SSEEEES-SSS-TTHHHHHHHHHHHHHHHHHHHHHHHHH--TTS-------TTGGGTTTT--TTSHHHHHHHHHHHHHHHHHHHHHTT-HHHHHHHHHHHHHHHHHTT-HHHHHHHHHHTT----SSSSSS--TTPPPHHHHHHHHHHHHHHHTT-TT-HHHHHHHHHHHHHHHHHTT-HHHHHHHHHHHHH---SS--HHHHHHHHHHHHHHHHHTT-HHHHHHHHHHHHHHTT-TT-SS--HHHHHHHHHHTTGGGT--SSTTTS--SS----HHHHHHHHHHHHHHHHHTT-HHHHHHHHHHHHHHHGGGS-HHHHHHHHHHHHHHHTTS-B-S--EE-TTS-EE-----SBTTEEEEEEEPPPPTTT-------TT-TT--S--S----TTSTT--SS----S-SSEEETTSPEEEEEEEE--SSS-EEEEEEEEEEEES-EEEE-EEEEEPTT--SEEEEEEEEE-S-EEEEEEEEEEEETTEEEEEEGGGSTT---TT-EEEEEPP---EEEEESSPBPSS----SSTT-----B-----TT-EEEEEEEEEE-SSS-B-----------SSS---S--EEE--HHHHTT-SB-TT-EEEEEEEEE----TTS-S---S----

Solvent-accessible surface area (backbone atoms only — not comparable to full-atom values): 43036 Å² total; per-residue (Å²): 123,64,73,71,59,85,86,53,53,55,62,47,53,33,21,49,21,28,38,44,39,80,46,81,78,58,57,68,69,61,51,53,53,51,48,52,54,56,59,69,65,33,64,46,73,45,85,99,50,101,29,54,37,38,50,44,78,34,71,75,77,69,70,56,36,37,58,41,15,74,70,40,56,41,47,25,44,31,33,39,40,36,38,30,57,40,78,44,84,84,53,43,66,62,51,54,49,53,51,52,59,58,48,58,77,44,53,94,53,46,66,46,58,40,38,42,36,29,42,37,77,57,76,79,53,69,53,90,48,93,47,50,47,66,21,69,34,93,86,56,47,88,57,52,57,60,54,48,52,58,48,52,53,52,40,47,55,49,50,53,51,56,34,50,57,66,66,61,67,51,97,83,60,86,68,68,73,80,59,46,76,81,48,67,71,78,60,70,88,63,67,74,82,39,71,62,46,49,39,44,22,51,14,52,47,29,30,42,41,13,42,44,29,28,32,62,42,34,56,69,61,14,52,52,25,26,52,55,12,41,57,37,16,60,77,61,69,39,44,60,62,31,19,48,31,36,55,65,65,42,53,73,80,76,91,80,83,74,89,68,84,62,83,87,69,61,51,80,66,54,30,51,52,29,38,54,54,18,39,63,31,25,71,75,38,90,87,30,30,42,62,31,41,43,48,36,51,23,49,30,53,52,24,38,75,69,66,39,35,72,63,25,51,51,42,54,58,53,49,70,71,54,59,72,63,94,68,53,68,67,56,49,27,50,51,25,41,50,52,9,51,55,29,43,70,47,68,39,39,51,61,10,23,50,29,27,39,52,19,17,54,47,40,54,35,91,89,48,93,78,54,38,37,68,58,19,41,52,35,47,60,72,21,28,68,34,47,58,48,57,83,40,80,83,71,40,64,85,60,95,80,47,58,48,62,77,59,51,53,52,50,43,53,50,48,26,51,28,28,47,74,61,71,38,56,62,56,23,36,50,40,48,44,42,45,54,59,74,42,52,93,77,50,51,73,65,53,50,51,55,52,48,55,51,32,35,62,44,19,76,77,41,61,37,56,77,57,71,49,71,44,98,87,69,55,69,44,61,47,65,52,53,60,58,63,54,28,59,54,44,73,44,72,53,71,54,59,68,91,69,46,85,73,82,82,79,69,87,90,59,92,84,72,76,91,69,74,91,70,85,84,74,96,78,74,88,81,75,89,71,91,80,86,76,60,68,50,95,57,58,47,43,24,74,39,81,41,45,37,40,33,34,30,28,34,82,44,92,44,71,45,61,38,35,60,34,26,67,34,70,43,76,36,55,62,50,55,48,61,41,72,48,77,39,50,44,56,50,47,82,41,84,44,76,42,42,28,31,32,74,41,61,43,54,34,32,59,49,31,34,33,34,29,39,62,50,30,42,22,72,41,47,43,90,77,36,80,81,38,73,72,75,48,38,39,40,43,28,39,68,65,66,57,36,78,46,80,47,60,77,59,66,72,41,91,75,76,80,76,66,98,49,97,68,65,91,80,86,56,68,68,84,88,75,54,82,72,38,72,48,81,40,43,37,39,41,31,26,77,25,86,40,59,40,70,80,87,86,89,85,87,83,90,85,78,93,67,84,89,82,67,74,84,42,68,49,70,68,58,67,78,38,55,71,55,47,60,32,42,53,78,38,75,44,60,42,56,37,38,41,37,39,64,79,72,87,83,75,70,100,81,71,90,79,78,94,80,134

Foldseek 3Di:
DDAFDLVDALLLLLAAEEEEEEFDDDDPVLSVLVVVVLVVPQWDDAPPDNFIFGYDYDPDADLVQCLCCLLRVSSQHAEYEYEYEDQDPVCVVVRVVSQVVVCVSRVVRYQAYAYEYENDDDDVQPPDDLRYHYANHSVGDVCSSVNSNVVVNSSLVSLVVVLCVLVPPDPPDQQDQDDRPVCPVVPPPDDSPDPLNSLNSQLSSLQSSLSSCSNNRNNLSSLVSLVSSLVSCVVNVVLQSNLSSLSSLLSDLDPDDDDDPRPRRDDLVSSLVSLVSSLVSQVVDLQSLSVSLNSLSNSLVSCLSVLNLVVNVVSLVVSVVRDNDDDDLVSQLVSLQSSLVSCVSSVLLLSSLVSLLVSLVSQQDPPDPDRPLVSSLVSLVVSQVSQPHDLAPVSQDPDPPNGDLVVVLVSLVSNLVSCVVVVNLQSNLQSLLSCCQRVVVVDDLVRLVVSLVVNLVSLVPPFAEQDWDADPVRDIRGGRFRCVQKPWQEKAWDADALQQFDDDDDDPPDPDCPDDDVDDDDPPPPPPPDDPPALADPGAAEAFDKTKMKIFIWGQHQAKWWKWQKWWDKDDFDKAWDGDIDIAGGRNHTDIDITIIGGNDWFKMFGQFIWIATSSHIHTGGQVPRPNYDSRNRMHGYDYHDWHKDKDKPADFDPDDPPPPDPSDDDGHHDDDDDAFDKDKMKIKIFGQGQDFQADDDDDDDDDDPDDDDDDDQKDWDCPQQNVCPSPHHGGMGITIIIGHHHGDPPPDPPPPPDPDD

Radius of gyration: 47.08 Å; Cα contacts (8 Å, |Δi|>4): 1270; chains: 1; bounding box: 122×62×132 Å

Organism: Jaculus jaculus (NCBI:txid51337)

InterPro domains:
  IPR013935 Trs120/TRAPPC9 [PTHR21512] (244-757)
  IPR058563 Trs120/TRAPPC9, N-terminal domain [PF08626] (186-246)
  IPR058564 Trs120/TRAPPC9, TPR region [PF26251] (312-457)
  IPR058565 Trs120/TRAPPC9, first Ig-like domain [PF26254] (488-616)